Protein AF-A0AAD7AY50-F1 (afdb_monomer)

Foldseek 3Di:
DDDDDDDDDDDDDDDDDDDDDDDDDDDDPPPPPQQWAKEKEAEQQWAFQPFQEDPQHGDDWFKAFLVCPVVLVVLSVVLQRIDIDIFRPDAAGFLVSVLVVNCVSCVVQQKDQDADPPVVPDDPPGQWNVNRQKFWWAWDDDPGMTTTHGDPPDTSHRHGPVVLVVSCVVPPDPDPDPDDDHRYTYMYGRNGGMWGAQDCVLLVADDDPPVRRHHGARCPSVRSCVVRDDPRPVCVRHNVGPDPPPDPDDDDDDDDDDDDDDDDDDDDDDDDDDDDDDDDDDDDDDDDDDDDDDDDDDDDDDDDDDPPDPPDPDPQDPQPQLVPQDQPPLPPRFDALVLLVQLLVVLQVLLVVCCVPPVDAWEWEFAALLLLLVQLLQLQLCCLVPLPDDRDGDPRTPDTDRDSHLLSLSYPRYWYKYHDQDDPPPDGTDIDTDLQSVLSNLLSNLVVLQVPPVFWDQAPVRAIFTDFDPDLDDDPSLLSSLLSNLLSQLSNCSPQVAHSPSHALVLVQCLQNNLSSLLHDLSLCCVQPVPLSVLCVLLVVDDLQHFDDPDCPRSVNCSCCPQLVHHSVVQDHNGDPVSSSVVSSQSSCCRRRVDNDDCRSHSSSVSNSCSNQDDNRPHTSSRSCVVSHRNSSSSSSNHSQAQPDLCLQLVQEAEDEPDDPDDPVQVVVRVVVNVVLVCCLQDFADDPVCEVPLADPVCRVVCRRPSSVSSLSVCCVQRVGSGRGSDPNWHWYFYWYWDQPPPPRDTDIDRDDTDTDD

Mean predicted aligned error: 16.26 Å

Solvent-accessible surface area (backbone atoms only — not comparable to full-atom values): 45270 Å² total; per-residue (Å²): 138,86,87,87,91,89,83,90,85,86,87,82,87,90,88,88,81,89,81,92,82,89,80,94,74,79,95,71,85,70,73,77,76,74,63,55,40,65,33,36,38,36,49,46,38,44,14,50,78,96,32,57,65,44,87,92,61,63,47,74,83,59,65,42,42,68,86,48,47,51,57,51,51,52,54,33,43,79,67,60,30,48,47,79,43,79,33,45,59,77,59,64,47,58,45,55,60,50,50,52,51,50,54,52,55,28,47,77,70,53,28,43,74,34,61,51,91,69,58,89,77,52,83,73,67,86,48,51,37,91,72,42,46,44,43,53,46,36,72,44,79,52,100,62,33,33,37,60,41,74,41,91,81,69,44,61,85,60,35,24,44,68,51,44,54,57,52,24,74,76,52,66,64,74,67,90,54,102,55,85,66,60,49,44,47,45,34,22,30,39,44,17,49,29,21,20,45,54,51,65,89,81,47,89,61,73,91,62,60,78,78,61,33,73,39,63,30,82,58,32,32,58,60,74,42,51,92,76,50,83,86,67,69,63,48,61,60,71,65,63,55,82,74,74,76,80,73,82,74,74,86,72,85,87,77,93,77,93,81,83,90,82,87,86,85,90,86,86,85,89,82,92,80,82,89,78,86,85,82,85,85,82,85,86,80,87,82,84,89,78,84,91,88,81,92,75,83,84,77,82,81,80,72,87,74,82,76,73,72,80,74,77,80,74,82,76,68,82,66,68,56,54,79,73,60,66,73,46,42,90,88,76,62,47,53,50,47,66,53,55,46,50,31,35,50,53,48,34,54,24,20,50,69,52,36,89,81,52,84,74,60,43,40,40,32,9,47,37,54,67,28,34,9,53,41,51,52,54,47,44,36,42,53,69,77,40,60,89,53,84,77,80,78,48,84,50,43,78,46,66,54,76,63,88,44,77,40,55,78,52,32,86,63,52,45,34,33,30,30,49,82,47,76,93,81,81,63,68,44,73,68,47,74,48,67,51,50,35,47,38,17,49,48,47,28,48,46,56,56,54,66,39,67,84,47,18,42,72,42,97,87,70,28,33,36,72,51,70,70,87,61,86,67,78,52,67,69,57,28,42,48,27,22,29,50,17,34,49,49,38,52,34,30,52,72,53,42,30,53,57,60,59,49,39,68,57,58,56,39,34,58,70,48,40,78,75,43,42,57,64,41,67,56,45,38,43,62,78,36,49,67,61,32,61,70,44,39,54,58,76,72,53,55,41,75,53,65,77,74,84,53,70,85,36,65,46,42,42,38,33,47,74,72,70,67,40,66,71,87,78,55,71,65,68,36,51,64,70,58,40,51,52,50,49,27,52,50,41,40,30,72,71,55,69,38,94,64,92,49,84,81,27,59,43,45,48,21,23,30,51,16,34,49,35,66,23,66,90,44,28,50,48,57,40,46,48,71,78,41,58,54,64,43,50,53,47,38,27,60,69,27,60,61,85,51,62,62,81,50,59,78,29,58,45,75,44,75,52,79,53,101,84,61,78,59,54,60,56,49,47,52,52,49,50,53,48,52,52,46,54,37,73,44,68,56,75,68,76,84,36,61,69,70,83,34,49,68,69,52,48,73,75,42,27,75,39,39,49,55,47,46,23,52,50,36,23,78,63,53,70,30,50,50,56,67,32,45,88,71,42,37,45,33,45,29,37,28,64,42,76,49,89,84,77,83,52,74,43,77,43,80,58,65,72,51,69,55,104

Sequence (758 aa):
MDSAQRTLHTGSSPSRGRGRNSFPGAASTSRPFSNDVVVRVAMYPYVVRGSFETPSHPSRRLTVRNDQLLDLLTLLDDHHLILDIRFPRNGVASPTAITAALTTALATNNLLLPPSPHAMASSVAAGQLHKQPFVLLSPTRRTVTFTFNEHPKINDNNFGFAEIEKLNKNLPNPEPSAGKPKPFVIVAPKYGNIRGPIDSQHFASQALPSRVLSLPHICFAERVLAGFFENLDPRCYEGFCPEDPPSVPLPAATSSGLIRRRSPSESSPERRIRQRQSEPSPPQTAVSILPADVSVPQPPSPGPAFRMLPPPPLPIYPVLRLQDVGPLVVGDNLVSTSDVFSWQWTLQRSAESIVEAHPHPFIMHARSIDDGAAGLWCLLQHMIRSPTVPFPLPDGIIMCDYPESIAQLFRSNRTMRVGTRVLHNGNTGALSIGPGPERAVYRKAVELAVTDHHYWAAASTGMYVPVFSIAPVEIPERCIAFTAYGTLLALHCYYLGQAPLPVSIWILVALTSGREGMLIPTNVLAALDPDAFTVLAPWLTLSPNDPIPTDIFHPLVQFLINVVEIQPSNITSPRTAAVHDEWTRTFMIKVLLTWTVEFFGTPEYLALQRGWNRTVGNTSVVEALVRHQPALSMLACLYDRKVRNLADVVDHLEHKVVRAADDETTPCFSALFFLSVERYLHGAGHPLELRGGVVANDEWDSRHGDPLFRAALLLEACTDSSLRPASQNWRIMFHVASTTESSNGVQLIKLTYLDIYG

Organism: NCBI:txid1738132

pLDDT: mean 80.09, std 21.43, range [26.64, 98.44]

Secondary structure (DSSP, 8-state):
-----------------------------------EEEEEEEE-SSPPTTSS-BTTBPPP--EEEGGGHHHHHHHHHHTT-EEEEEEESSSBPPHHHHHHHHHHHHHHTT-BPPPPTTTTSS---TT-GGGSSEEEEEEEEETTEEEEEE-TT--TTT-BHHHHHHHHTTS---S--SSSPPPEEEEEESSS--BB---TTT--S----HHHHTS-BTTHHHHHTTTT-SS--HHHHTT-PPPPP------PPP-------------------PPPPPPPPPPPPPPPP------PPPPPPPP-----PPPPPPP------GGGS----TTTSS--HHHHHHHHHHHHHHHHTTGGG--PPEEEEESSHHHHHHHHHHHHHHHHH-TTSPPPPPTTEEEE---SSGGGGGSSSEEEEES----SSS-PPP-EESHHHHHHHHHHHHHHHHH-TTTEEE-TTS-EEE---SS----HHHHHHHHHHHHHHHHHHHHHSS--TTB-HHHHHHHHHTGGGG---HHHHHHH-HHHHHHHHHHHTS-TTSPPP--TTSHHHHHIIIII---GGGS-SS--HHHHHHHHHHHHHHHHH--SS--TTSHHHHHHHHHHT-EETTEEHHHHHHHHS-HHHHHHHHH--B--SSHHHHTTEEEEEE--TT-SHHHHHHHHHHHHHHHHHHSSS--GGGBTTTB-HHHHHHHTT-HHHHHHHHHHHHHSSSBPPSSTT--EEEEEEEEE-TTTS-EEEEEEEEE---

Structure (mmCIF, N/CA/C/O backbone):
data_AF-A0AAD7AY50-F1
#
_entry.id   AF-A0AAD7AY50-F1
#
loop_
_atom_site.group_PDB
_atom_site.id
_atom_site.type_symbol
_atom_site.label_atom_id
_atom_site.label_alt_id
_atom_site.label_comp_id
_atom_site.label_asym_id
_atom_site.label_entity_id
_atom_site.label_seq_id
_atom_site.pdbx_PDB_ins_code
_atom_site.Cartn_x
_atom_site.Cartn_y
_atom_site.Cartn_z
_atom_site.occupancy
_atom_site.B_iso_or_equiv
_atom_site.auth_seq_id
_atom_site.auth_comp_id
_atom_site.auth_asym_id
_atom_site.auth_atom_id
_atom_site.pdbx_PDB_model_num
ATOM 1 N N . MET A 1 1 ? 13.757 58.388 -18.081 1.00 34.56 1 MET A N 1
ATOM 2 C CA . MET A 1 1 ? 13.344 59.761 -18.419 1.00 34.56 1 MET A CA 1
ATOM 3 C C . MET A 1 1 ? 12.242 59.663 -19.457 1.00 34.56 1 MET A C 1
ATOM 5 O O . MET A 1 1 ? 12.383 58.878 -20.382 1.00 34.56 1 MET A O 1
ATOM 9 N N . ASP A 1 2 ? 11.176 60.415 -19.206 1.00 31.83 2 ASP A N 1
ATOM 10 C CA . ASP A 1 2 ? 10.039 60.776 -20.062 1.00 31.83 2 ASP A CA 1
ATOM 11 C C . ASP A 1 2 ? 8.881 59.791 -20.317 1.00 31.83 2 ASP A C 1
ATOM 13 O O . ASP A 1 2 ? 8.841 58.978 -21.235 1.00 31.83 2 ASP A O 1
ATOM 17 N N . SER A 1 3 ? 7.890 59.993 -19.445 1.00 35.12 3 SER A N 1
ATOM 18 C CA . SER A 1 3 ? 6.441 59.807 -19.528 1.00 35.12 3 SER A CA 1
ATOM 19 C C . SER A 1 3 ? 5.775 60.347 -20.806 1.00 35.12 3 SER A C 1
ATOM 21 O O . SER A 1 3 ? 6.169 61.403 -21.285 1.00 35.12 3 SER A O 1
ATOM 23 N N . ALA A 1 4 ? 4.635 59.760 -21.212 1.00 38.34 4 ALA A N 1
ATOM 24 C CA . ALA A 1 4 ? 3.413 60.521 -21.545 1.00 38.34 4 ALA A CA 1
ATOM 25 C C . ALA A 1 4 ? 2.161 59.632 -21.733 1.00 38.34 4 ALA A C 1
ATOM 27 O O . ALA A 1 4 ? 2.183 58.608 -22.408 1.00 38.34 4 ALA A O 1
ATOM 28 N N . GLN A 1 5 ? 1.065 60.096 -21.124 1.00 44.62 5 GLN A N 1
ATOM 29 C CA . GLN A 1 5 ? -0.324 59.610 -21.133 1.00 44.62 5 GLN A CA 1
ATOM 30 C C . GLN A 1 5 ? -1.103 60.009 -22.407 1.00 44.62 5 GLN A C 1
ATOM 32 O O . GLN A 1 5 ? -0.672 60.931 -23.095 1.00 44.62 5 GLN A O 1
ATOM 37 N N . ARG A 1 6 ? -2.301 59.419 -22.625 1.00 32.56 6 ARG A N 1
ATOM 38 C CA . ARG A 1 6 ? -3.557 60.007 -23.197 1.00 32.56 6 ARG A CA 1
ATOM 39 C C . ARG A 1 6 ? -4.567 58.887 -23.527 1.00 32.56 6 ARG A C 1
ATOM 41 O O . ARG A 1 6 ? -4.131 57.822 -23.933 1.00 32.56 6 ARG A O 1
ATOM 48 N N . THR A 1 7 ? -5.897 59.004 -23.508 1.00 32.22 7 THR A N 1
ATOM 49 C CA . THR A 1 7 ? -6.928 59.780 -22.787 1.00 32.22 7 THR A CA 1
ATOM 50 C C . THR A 1 7 ? -8.268 59.091 -23.106 1.00 32.22 7 THR A C 1
ATOM 52 O O . THR A 1 7 ? -8.419 58.475 -24.158 1.00 32.22 7 THR A O 1
ATOM 55 N N . LEU A 1 8 ? -9.238 59.214 -22.199 1.00 32.28 8 LEU A N 1
ATOM 56 C CA . LEU A 1 8 ? -10.629 58.759 -22.321 1.00 32.28 8 LEU A CA 1
ATOM 57 C C . LEU A 1 8 ? -11.465 59.685 -23.225 1.00 32.28 8 LEU A C 1
ATOM 59 O O . LEU A 1 8 ? -11.244 60.895 -23.221 1.00 32.28 8 LEU A O 1
ATOM 63 N N . HIS A 1 9 ? -12.501 59.139 -23.874 1.00 33.12 9 HIS A N 1
ATOM 64 C CA . HIS A 1 9 ? -13.655 59.906 -24.354 1.00 33.12 9 HIS A CA 1
ATOM 65 C C . HIS A 1 9 ? -14.972 59.264 -23.899 1.00 33.12 9 HIS A C 1
ATOM 67 O O . HIS A 1 9 ? -15.230 58.083 -24.117 1.00 33.12 9 HIS A O 1
ATOM 73 N N . THR A 1 10 ? -15.788 60.090 -23.252 1.00 36.78 10 THR A N 1
ATOM 74 C CA . THR A 1 10 ? -17.182 59.894 -22.854 1.00 36.78 10 THR A CA 1
ATOM 75 C C . THR A 1 10 ? -18.128 60.362 -23.966 1.00 36.78 10 THR A C 1
ATOM 77 O O . THR A 1 10 ? -17.792 61.265 -24.731 1.00 36.78 10 THR A O 1
ATOM 80 N N . GLY A 1 11 ? -19.335 59.791 -24.035 1.00 27.73 11 GLY A N 1
ATOM 81 C CA . GLY A 1 11 ? -20.397 60.246 -24.938 1.00 27.73 11 GLY A CA 1
ATOM 82 C C . GLY A 1 11 ? -21.767 59.713 -24.518 1.00 27.73 11 GLY A C 1
ATOM 83 O O . GLY A 1 11 ? -21.976 58.510 -24.429 1.00 27.73 11 GLY A O 1
ATOM 84 N N . SER A 1 12 ? -22.662 60.640 -24.202 1.00 30.30 12 SER A N 1
ATOM 85 C CA . SER A 1 12 ? -23.930 60.525 -23.478 1.00 30.30 12 SER A CA 1
ATOM 86 C C . SER A 1 12 ? -25.178 60.283 -24.350 1.00 30.30 12 SER A C 1
ATOM 88 O O . SER A 1 12 ? -25.176 60.543 -25.548 1.00 30.30 12 SER A O 1
ATOM 90 N N . SER A 1 13 ? -26.250 59.847 -23.671 1.00 34.22 13 SER A N 1
ATOM 91 C CA . SER A 1 13 ? -27.659 59.603 -24.054 1.00 34.22 13 SER A CA 1
ATOM 92 C C . SER A 1 13 ? -28.345 60.643 -24.968 1.00 34.22 13 SER A C 1
ATOM 94 O O . SER A 1 13 ? -27.873 61.772 -25.085 1.00 34.22 13 SER A O 1
ATOM 96 N N . PRO A 1 14 ? -29.549 60.334 -25.507 1.00 45.56 14 PRO A N 1
ATOM 97 C CA . PRO A 1 14 ? -30.747 60.832 -24.814 1.00 45.56 14 PRO A CA 1
ATOM 98 C C . PRO A 1 14 ? -32.005 59.938 -24.858 1.00 45.56 14 PRO A C 1
ATOM 100 O O . PRO A 1 14 ? -32.176 59.032 -25.668 1.00 45.56 14 PRO A O 1
ATOM 103 N N . SER A 1 15 ? -32.901 60.280 -23.935 1.00 37.25 15 SER A N 1
ATOM 104 C CA . SER A 1 15 ? -34.216 59.733 -23.614 1.00 37.25 15 SER A CA 1
ATOM 105 C C . SER A 1 15 ? -35.369 60.365 -24.415 1.00 37.25 15 SER A C 1
ATOM 107 O O . SER A 1 15 ? -35.369 61.564 -24.677 1.00 37.25 15 SER A O 1
ATOM 109 N N . ARG A 1 16 ? -36.411 59.571 -24.702 1.00 33.47 16 ARG A N 1
ATOM 110 C CA . ARG A 1 16 ? -37.834 59.934 -24.939 1.00 33.47 16 ARG A CA 1
ATOM 111 C C . ARG A 1 16 ? -38.641 58.660 -24.620 1.00 33.47 16 ARG A C 1
ATOM 113 O O . ARG A 1 16 ? -38.192 57.585 -24.978 1.00 33.47 16 ARG A O 1
ATOM 120 N N . GLY A 1 17 ? -39.783 58.607 -23.940 1.00 32.81 17 GLY A N 1
ATOM 121 C CA . GLY A 1 17 ? -40.774 59.601 -23.549 1.00 32.81 17 GLY A CA 1
ATOM 122 C C . GLY A 1 17 ? -42.173 58.997 -23.774 1.00 32.81 17 GLY A C 1
ATOM 123 O O . GLY A 1 17 ? -42.611 58.953 -24.910 1.00 32.81 17 GLY A O 1
ATOM 124 N N . ARG A 1 18 ? -42.810 58.524 -22.686 1.00 39.12 18 ARG A N 1
ATOM 125 C CA . ARG A 1 18 ? -44.254 58.292 -22.396 1.00 39.12 18 ARG A CA 1
ATOM 126 C C . ARG A 1 18 ? -45.239 57.791 -23.478 1.00 39.12 18 ARG A C 1
ATOM 128 O O . ARG A 1 18 ? -45.435 58.422 -24.503 1.00 39.12 18 ARG A O 1
ATOM 135 N N . GLY A 1 19 ? -46.086 56.836 -23.065 1.00 30.75 19 GLY A N 1
ATOM 136 C CA . GLY A 1 19 ? -47.450 56.681 -23.595 1.00 30.75 19 GLY A CA 1
ATOM 137 C C . GLY A 1 19 ? -48.196 55.457 -23.054 1.00 30.75 19 GLY A C 1
ATOM 138 O O . GLY A 1 19 ? -48.015 54.358 -23.558 1.00 30.75 19 GLY A O 1
ATOM 139 N N . ARG A 1 20 ? -49.035 55.646 -22.025 1.00 42.69 20 ARG A N 1
ATOM 140 C CA . ARG A 1 20 ? -50.054 54.678 -21.574 1.00 42.69 20 ARG A CA 1
ATOM 141 C C . ARG A 1 20 ? -51.144 54.553 -22.643 1.00 42.69 20 ARG A C 1
ATOM 143 O O . ARG A 1 20 ? -51.601 55.585 -23.115 1.00 42.69 20 ARG A O 1
ATOM 150 N N . ASN A 1 21 ? -51.620 53.335 -22.906 1.00 32.81 21 ASN A N 1
ATOM 151 C CA . ASN A 1 21 ? -53.042 53.049 -23.119 1.00 32.81 21 ASN A CA 1
ATOM 152 C C . ASN A 1 21 ? -53.321 51.557 -22.904 1.00 32.81 21 ASN A C 1
ATOM 154 O O . ASN A 1 21 ? -52.660 50.690 -23.469 1.00 32.81 21 ASN A O 1
ATOM 158 N N . SER A 1 22 ? -54.295 51.294 -22.042 1.00 38.62 22 SER A N 1
ATOM 159 C CA . SER A 1 22 ? -54.822 49.988 -21.664 1.00 38.62 22 SER A CA 1
ATOM 160 C C . SER A 1 22 ? -56.040 49.658 -22.527 1.00 38.62 22 SER A C 1
ATOM 162 O O . SER A 1 22 ? -56.946 50.479 -22.634 1.00 38.62 22 SER A O 1
ATOM 164 N N . PHE A 1 23 ? -56.104 48.433 -23.047 1.00 34.56 23 PHE A N 1
ATOM 165 C CA . PHE A 1 23 ? -57.342 47.770 -23.467 1.00 34.56 23 PHE A CA 1
ATOM 166 C C . PHE A 1 23 ? -57.295 46.304 -23.002 1.00 34.56 23 PHE A C 1
ATOM 168 O O . PHE A 1 23 ? -56.260 45.659 -23.186 1.00 34.56 23 PHE A O 1
ATOM 175 N N . PRO A 1 24 ? -58.366 45.757 -22.397 1.00 49.47 24 PRO A N 1
ATOM 176 C CA . PRO A 1 24 ? -58.447 44.348 -22.042 1.00 49.47 24 PRO A CA 1
ATOM 177 C C . PRO A 1 24 ? -59.045 43.570 -23.222 1.00 49.47 24 PRO A C 1
ATOM 179 O O . PRO A 1 24 ? -60.215 43.736 -23.557 1.00 49.47 24 PRO A O 1
ATOM 182 N N . GLY A 1 25 ? -58.235 42.738 -23.876 1.00 34.44 25 GLY A N 1
ATOM 183 C CA . GLY A 1 25 ? -58.655 41.925 -25.016 1.00 34.44 25 GLY A CA 1
ATOM 184 C C . GLY A 1 25 ? -58.282 40.460 -24.825 1.00 34.44 25 GLY A C 1
ATOM 185 O O . GLY A 1 25 ? -57.106 40.128 -24.857 1.00 34.44 25 GLY A O 1
ATOM 186 N N . ALA A 1 26 ? -59.311 39.636 -24.614 1.00 33.28 26 ALA A N 1
ATOM 187 C CA . ALA A 1 26 ? -59.427 38.198 -24.873 1.00 33.28 26 ALA A CA 1
ATOM 188 C C . ALA A 1 26 ? -58.192 37.293 -24.656 1.00 33.28 26 ALA A C 1
ATOM 190 O O . ALA A 1 26 ? -57.231 37.295 -25.423 1.00 33.28 26 ALA A O 1
ATOM 191 N N . ALA A 1 27 ? -58.305 36.397 -23.670 1.00 40.50 27 ALA A N 1
ATOM 192 C CA . ALA A 1 27 ? -57.429 35.244 -23.492 1.00 40.50 27 ALA A CA 1
ATOM 193 C C . ALA A 1 27 ? -57.516 34.298 -24.706 1.00 40.50 27 ALA A C 1
ATOM 195 O O . ALA A 1 27 ? -58.373 33.420 -24.778 1.00 40.50 27 ALA A O 1
ATOM 196 N N . SER A 1 28 ? -56.609 34.490 -25.661 1.00 35.97 28 SER A N 1
ATOM 197 C CA . SER A 1 28 ? -56.254 33.483 -26.655 1.00 35.97 28 SER A CA 1
ATOM 198 C C . SER A 1 28 ? -55.262 32.522 -26.008 1.00 35.97 28 SER A C 1
ATOM 200 O O . SER A 1 28 ? -54.151 32.908 -25.645 1.00 35.97 28 SER A O 1
ATOM 202 N N . THR A 1 29 ? -55.657 31.262 -25.848 1.00 41.06 29 THR A N 1
ATOM 203 C CA . THR A 1 29 ? -54.767 30.144 -25.524 1.00 41.06 29 THR A CA 1
ATOM 204 C C . THR A 1 29 ? -53.874 29.837 -26.729 1.00 41.06 29 THR A C 1
ATOM 206 O O . THR A 1 29 ? -53.945 28.768 -27.335 1.00 41.06 29 THR A O 1
ATOM 209 N N . SER A 1 30 ? -52.995 30.772 -27.098 1.00 37.75 30 SER A N 1
ATOM 210 C CA . SER A 1 30 ? -51.874 30.456 -27.972 1.00 37.75 30 SER A CA 1
ATOM 211 C C . SER A 1 30 ? -50.978 29.492 -27.201 1.00 37.75 30 SER A C 1
ATOM 213 O O . SER A 1 30 ? -50.274 29.904 -26.275 1.00 37.75 30 SER A O 1
ATOM 215 N N . ARG A 1 31 ? -51.027 28.199 -27.547 1.00 40.88 31 ARG A N 1
ATOM 216 C CA . ARG A 1 31 ? -49.980 27.249 -27.156 1.00 40.88 31 ARG A CA 1
ATOM 217 C C . ARG A 1 31 ? -48.645 27.938 -27.452 1.00 40.88 31 ARG A C 1
ATOM 219 O O . ARG A 1 31 ? -48.461 28.344 -28.602 1.00 40.88 31 ARG A O 1
ATOM 226 N N . PRO A 1 32 ? -47.749 28.135 -26.470 1.00 49.00 32 PRO A N 1
ATOM 227 C CA . PRO A 1 32 ? -46.428 28.646 -26.779 1.00 49.00 32 PRO A CA 1
ATOM 228 C C . PRO A 1 32 ? -45.819 27.649 -27.761 1.00 49.00 32 PRO A C 1
ATOM 230 O O . PRO A 1 32 ? -45.600 26.492 -27.408 1.00 49.00 32 PRO A O 1
ATOM 233 N N . PHE A 1 33 ? -45.636 28.057 -29.020 1.00 43.59 33 PHE A N 1
ATOM 234 C CA . PHE A 1 33 ? -44.782 27.321 -29.939 1.00 43.59 33 PHE A CA 1
ATOM 235 C C . PHE A 1 33 ? -43.427 27.274 -29.241 1.00 43.59 33 PHE A C 1
ATOM 237 O O . PHE A 1 33 ? -42.761 28.308 -29.140 1.00 43.59 33 PHE A O 1
ATOM 244 N N . SER A 1 34 ? -43.068 26.130 -28.645 1.00 62.97 34 SER A N 1
ATOM 245 C CA . SER A 1 34 ? -41.746 26.015 -28.052 1.00 62.97 34 SER A CA 1
ATOM 246 C C . SER A 1 34 ? -40.780 26.136 -29.219 1.00 62.97 34 SER A C 1
ATOM 248 O O . SER A 1 34 ? -40.802 25.352 -30.170 1.00 62.97 34 SER A O 1
ATOM 250 N N . ASN A 1 35 ? -40.003 27.217 -29.212 1.00 87.12 35 ASN A N 1
ATOM 251 C CA . ASN A 1 35 ? -38.913 27.420 -30.153 1.00 87.12 35 ASN A CA 1
ATOM 252 C C . ASN A 1 35 ? -37.774 26.485 -29.740 1.00 87.12 35 ASN A C 1
ATOM 254 O O . ASN A 1 35 ? -36.681 26.946 -29.428 1.00 87.12 35 ASN A O 1
ATOM 258 N N . ASP A 1 36 ? -38.044 25.188 -29.661 1.00 93.00 36 ASP A N 1
ATOM 259 C CA . ASP A 1 36 ? -37.037 24.197 -29.340 1.00 93.00 36 ASP A CA 1
ATOM 260 C C . ASP A 1 36 ? -36.351 23.776 -30.633 1.00 93.00 36 ASP A C 1
ATOM 262 O O . ASP A 1 36 ? -36.988 23.551 -31.665 1.00 93.00 36 ASP A O 1
ATOM 266 N N . VAL A 1 37 ? -35.030 23.679 -30.581 1.00 94.06 37 VAL A N 1
ATOM 267 C CA . VAL A 1 37 ? -34.220 23.146 -31.667 1.00 94.06 37 VAL A CA 1
ATOM 268 C C . VAL A 1 37 ? -33.808 21.735 -31.29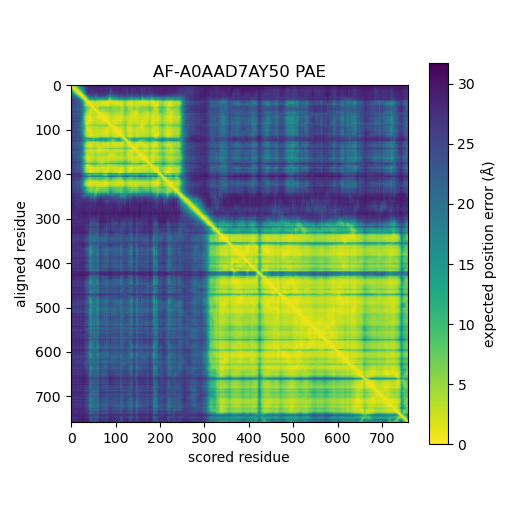8 1.00 94.06 37 VAL A C 1
ATOM 270 O O . VAL A 1 37 ? -33.376 21.474 -30.177 1.00 94.06 37 VAL A O 1
ATOM 273 N N . VAL A 1 38 ? -33.936 20.817 -32.249 1.00 94.06 38 VAL A N 1
ATOM 274 C CA . VAL A 1 38 ? -33.417 19.461 -32.093 1.00 94.06 38 VAL A CA 1
ATOM 275 C C . VAL A 1 38 ? -31.910 19.495 -32.330 1.00 94.06 38 VAL A C 1
ATOM 277 O O . VAL A 1 38 ? -31.458 19.862 -33.416 1.00 94.06 38 VAL A O 1
ATOM 280 N N . VAL A 1 39 ? -31.147 19.134 -31.305 1.00 94.88 39 VAL A N 1
ATOM 281 C CA . VAL A 1 39 ? -29.699 18.930 -31.359 1.00 94.88 39 VAL A CA 1
ATOM 282 C C . VAL A 1 39 ? -29.446 17.432 -31.326 1.00 94.88 39 VAL A C 1
ATOM 284 O O . VAL A 1 39 ? -29.968 16.730 -30.460 1.00 94.88 39 VAL A O 1
ATOM 287 N N . ARG A 1 40 ? -28.618 16.954 -32.249 1.00 95.19 40 ARG A N 1
ATOM 288 C CA . ARG A 1 40 ? -28.162 15.570 -32.255 1.00 95.19 40 ARG A CA 1
ATOM 289 C C . ARG A 1 40 ? -26.974 15.409 -31.315 1.00 95.19 40 ARG A C 1
ATOM 291 O O . ARG A 1 40 ? -26.027 16.191 -31.360 1.00 95.19 40 ARG A O 1
ATOM 298 N N . VAL A 1 41 ? -27.025 14.403 -30.462 1.00 96.06 41 VAL A N 1
ATOM 299 C CA . VAL A 1 41 ? -26.015 14.114 -29.449 1.00 96.06 41 VAL A CA 1
ATOM 300 C C . VAL A 1 41 ? -25.437 12.737 -29.752 1.00 96.06 41 VAL A C 1
ATOM 302 O O . VAL A 1 41 ? -26.168 11.755 -29.678 1.00 96.06 41 VAL A O 1
ATOM 305 N N . ALA A 1 42 ? -24.150 12.662 -30.098 1.00 96.88 42 ALA A N 1
ATOM 306 C CA . ALA A 1 42 ? -23.425 11.393 -30.135 1.00 96.88 42 ALA A CA 1
ATOM 307 C C . ALA A 1 42 ? -22.725 11.145 -28.807 1.00 96.88 42 ALA A C 1
ATOM 309 O O . ALA A 1 42 ? -22.012 12.002 -28.279 1.00 96.88 42 ALA A O 1
ATOM 310 N N . MET A 1 43 ? -22.894 9.938 -28.304 1.00 97.12 43 MET A N 1
ATOM 311 C CA . MET A 1 43 ? -22.311 9.475 -27.067 1.00 97.12 43 MET A CA 1
ATOM 312 C C . MET A 1 43 ? -21.058 8.651 -27.367 1.00 97.12 43 MET A C 1
ATOM 314 O O . MET A 1 43 ? -21.127 7.526 -27.850 1.00 97.12 43 MET A O 1
ATOM 318 N N . TYR A 1 44 ? -19.892 9.212 -27.067 1.00 96.81 44 TYR A N 1
ATOM 319 C CA . TYR A 1 44 ? -18.632 8.482 -27.070 1.00 96.81 44 TYR A CA 1
ATOM 320 C C . TYR A 1 44 ? -18.631 7.480 -25.904 1.00 96.81 44 TYR A C 1
ATOM 322 O O . TYR A 1 44 ? -18.839 7.902 -24.767 1.00 96.81 44 TYR A O 1
ATOM 330 N N . PRO A 1 45 ? -18.418 6.172 -26.134 1.00 96.56 45 PRO A N 1
ATOM 331 C CA . PRO A 1 45 ? -18.666 5.164 -25.106 1.00 96.56 45 PRO A CA 1
ATOM 332 C C . PRO A 1 45 ? -17.576 5.065 -24.025 1.00 96.56 45 PRO A C 1
ATOM 334 O O . PRO A 1 45 ? -17.826 4.447 -22.991 1.00 96.56 45 PRO A O 1
ATOM 337 N N . TYR A 1 46 ? -16.402 5.682 -24.204 1.00 95.38 46 TYR A N 1
ATOM 338 C CA . TYR A 1 46 ? -15.360 5.714 -23.168 1.00 95.38 46 TYR A CA 1
ATOM 339 C C . TYR A 1 46 ? -15.430 6.952 -22.285 1.00 95.38 46 TYR A C 1
ATOM 341 O O . TYR A 1 46 ? -15.730 8.051 -22.752 1.00 95.38 46 TYR A O 1
ATOM 349 N N . VAL A 1 47 ? -15.015 6.795 -21.026 1.00 94.62 47 VAL A N 1
ATOM 350 C CA . VAL A 1 47 ? -14.778 7.935 -20.137 1.00 94.62 47 VAL A CA 1
ATOM 351 C C . VAL A 1 47 ? -13.621 8.796 -20.646 1.00 94.62 47 VAL A C 1
ATOM 353 O O . VAL A 1 47 ? -12.685 8.302 -21.273 1.00 94.62 47 VAL A O 1
ATOM 356 N N . VAL A 1 48 ? -13.673 10.108 -20.419 1.00 89.19 48 VAL A N 1
ATOM 357 C CA . VAL A 1 48 ? -12.576 11.000 -20.824 1.00 89.19 48 VAL A CA 1
ATOM 358 C C . VAL A 1 48 ? -11.309 10.677 -20.043 1.00 89.19 48 VAL A C 1
ATOM 360 O O . VAL A 1 48 ? -11.348 10.491 -18.827 1.00 89.19 48 VAL A O 1
ATOM 363 N N . ARG A 1 49 ? -10.173 10.656 -20.751 1.00 87.19 49 ARG A N 1
ATOM 364 C CA . ARG A 1 49 ? -8.885 10.298 -20.162 1.00 87.19 49 ARG A CA 1
ATOM 365 C C . ARG A 1 49 ? -8.575 11.146 -18.923 1.00 87.19 49 ARG A C 1
ATOM 367 O O . ARG A 1 49 ? -8.695 12.370 -18.959 1.00 87.19 49 ARG A O 1
ATOM 374 N N . GLY A 1 50 ? -8.156 10.496 -17.844 1.00 82.44 50 GLY A N 1
ATOM 375 C CA . GLY A 1 50 ? -7.873 11.117 -16.549 1.00 82.44 50 GLY A CA 1
ATOM 376 C C . GLY A 1 50 ? -9.068 11.194 -15.591 1.00 82.44 50 GLY A C 1
ATOM 377 O O . GLY A 1 50 ? -8.864 11.579 -14.435 1.00 82.44 50 GLY A O 1
ATOM 378 N N . SER A 1 51 ? -10.269 10.789 -16.024 1.00 79.44 51 SER A N 1
ATOM 379 C CA . SER A 1 51 ? -11.488 10.713 -15.205 1.00 79.44 51 SER A CA 1
ATOM 380 C C . SER A 1 51 ? -11.910 9.259 -14.997 1.00 79.44 51 SER A C 1
ATOM 382 O O . SER A 1 51 ? -12.118 8.566 -15.979 1.00 79.44 51 SER A O 1
ATOM 384 N N . PHE A 1 52 ? -12.053 8.811 -13.742 1.00 85.06 52 PHE A N 1
ATOM 385 C CA . PHE A 1 52 ? -12.704 7.546 -13.330 1.00 85.06 52 PHE A CA 1
ATOM 386 C C . PHE A 1 52 ? -12.520 6.339 -14.281 1.00 85.06 52 PHE A C 1
ATOM 388 O O . PHE A 1 52 ? -13.474 5.622 -14.581 1.00 85.06 52 PHE A O 1
ATOM 395 N N . GLU A 1 53 ? -11.298 6.130 -14.780 1.00 86.44 53 GLU A N 1
ATOM 396 C CA . GLU A 1 53 ? -10.986 5.037 -15.702 1.00 86.44 53 GLU A CA 1
ATOM 397 C C . GLU A 1 53 ? -11.005 3.694 -14.969 1.00 86.44 53 GLU A C 1
ATOM 399 O O . GLU A 1 53 ? -10.507 3.572 -13.849 1.00 86.44 53 GLU A O 1
ATOM 404 N N . THR A 1 54 ? -11.551 2.669 -15.618 1.00 77.69 54 THR A N 1
ATOM 405 C CA . THR A 1 54 ? -11.479 1.292 -15.125 1.00 77.69 54 THR A CA 1
ATOM 406 C C . THR A 1 54 ? -10.162 0.653 -15.571 1.00 77.69 54 THR A C 1
ATOM 408 O O . THR A 1 54 ? -9.917 0.622 -16.779 1.00 77.69 54 THR A O 1
ATOM 411 N N . PRO A 1 55 ? -9.343 0.083 -14.664 1.00 76.69 55 PRO A N 1
ATOM 412 C CA . PRO A 1 55 ? -8.044 -0.499 -15.019 1.00 76.69 55 PRO A CA 1
ATOM 413 C C . PRO A 1 55 ? -8.111 -1.594 -16.091 1.00 76.69 55 PRO A C 1
ATOM 415 O O . PRO A 1 55 ? -7.191 -1.727 -16.889 1.00 76.69 55 PRO A O 1
ATOM 418 N N . SER A 1 56 ? -9.208 -2.358 -16.136 1.00 76.06 56 SER A N 1
ATOM 419 C CA . SER A 1 56 ? -9.396 -3.440 -17.110 1.00 76.06 56 SER A CA 1
ATOM 420 C C . SER A 1 56 ? -9.658 -2.952 -18.538 1.00 76.06 56 SER A C 1
ATOM 422 O O . SER A 1 56 ? -9.420 -3.699 -19.478 1.00 76.06 56 SER A O 1
ATOM 424 N N . HIS A 1 57 ? -10.149 -1.720 -18.704 1.00 83.94 57 HIS A N 1
ATOM 425 C CA . HIS A 1 57 ? -10.511 -1.126 -19.995 1.00 83.94 57 HIS A CA 1
ATOM 426 C C . HIS A 1 57 ? -10.158 0.367 -19.973 1.00 83.94 57 HIS A C 1
ATOM 428 O O . HIS A 1 57 ? -11.052 1.212 -19.808 1.00 83.94 57 HIS A O 1
ATOM 434 N N . PRO A 1 58 ? -8.857 0.705 -20.053 1.00 85.69 58 PRO A N 1
ATOM 435 C CA . PRO A 1 58 ? -8.407 2.083 -19.961 1.00 85.69 58 PRO A CA 1
ATOM 436 C C . PRO A 1 58 ? -8.966 2.907 -21.118 1.00 85.69 58 PRO A C 1
ATOM 438 O O . PRO A 1 58 ? -9.076 2.444 -22.256 1.00 85.69 58 PRO A O 1
ATOM 441 N N . SER A 1 59 ? -9.300 4.160 -20.832 1.00 87.75 59 SER A N 1
ATOM 442 C CA . SER A 1 59 ? -9.859 5.047 -21.842 1.00 87.75 59 SER A CA 1
ATOM 443 C C . SER A 1 59 ? -8.864 5.365 -22.941 1.00 87.75 59 SER A C 1
ATOM 445 O O . SER A 1 59 ? -7.761 5.866 -22.704 1.00 87.75 59 SER A O 1
ATOM 447 N N . ARG A 1 60 ? -9.291 5.151 -24.183 1.00 87.06 60 ARG A N 1
ATOM 448 C CA . ARG A 1 60 ? -8.495 5.491 -25.360 1.00 87.06 60 ARG A CA 1
ATOM 449 C C . ARG A 1 60 ? -8.785 6.915 -25.813 1.00 87.06 60 ARG A C 1
ATOM 451 O O . ARG A 1 60 ? -9.901 7.430 -25.702 1.00 87.06 60 ARG A O 1
ATOM 458 N N . ARG A 1 61 ? -7.753 7.580 -26.333 1.00 88.12 61 ARG A N 1
ATOM 459 C CA . ARG A 1 61 ? -7.896 8.916 -26.916 1.00 88.12 61 ARG A CA 1
ATOM 460 C C . ARG A 1 61 ? -8.483 8.790 -28.318 1.00 88.12 61 ARG A C 1
ATOM 462 O O . ARG A 1 61 ? -7.791 8.335 -29.226 1.00 88.12 61 ARG A O 1
ATOM 469 N N . LEU A 1 62 ? -9.711 9.265 -28.505 1.00 89.00 62 LEU A N 1
ATOM 470 C CA . LEU A 1 62 ? -10.352 9.287 -29.816 1.00 89.00 62 LEU A CA 1
ATOM 471 C C . LEU A 1 62 ? -9.648 10.285 -30.748 1.00 89.00 62 LEU A C 1
ATOM 473 O O . LEU A 1 62 ? -9.677 11.501 -30.522 1.00 89.00 62 LEU A O 1
ATOM 477 N N . THR A 1 63 ? -9.022 9.748 -31.794 1.00 92.06 63 THR A N 1
ATOM 478 C CA . THR A 1 63 ? -8.434 10.512 -32.897 1.00 92.06 63 THR A CA 1
ATOM 479 C C . THR A 1 63 ? -9.044 10.005 -34.192 1.00 92.06 63 THR A C 1
ATOM 481 O O . THR A 1 63 ? -8.860 8.844 -34.532 1.00 92.06 63 THR A O 1
ATOM 484 N N . VAL A 1 64 ? -9.788 10.854 -34.898 1.00 93.81 64 VAL A N 1
ATOM 485 C CA . VAL A 1 64 ? -10.561 10.450 -36.084 1.00 93.81 64 VAL A CA 1
ATOM 486 C C . VAL A 1 64 ? -10.189 11.352 -37.240 1.00 93.81 64 VAL A C 1
ATOM 488 O O . VAL A 1 64 ? -10.133 12.574 -37.081 1.00 93.81 64 VAL A O 1
ATOM 491 N N . ARG A 1 65 ? -9.902 10.782 -38.407 1.00 93.44 65 ARG A N 1
ATOM 492 C CA . ARG A 1 65 ? -9.686 11.589 -39.607 1.00 93.44 65 ARG A CA 1
ATOM 493 C C . ARG A 1 65 ? -11.004 12.195 -40.086 1.00 93.44 65 ARG A C 1
ATOM 495 O O . ARG A 1 65 ? -12.072 11.643 -39.859 1.00 93.44 65 ARG A O 1
ATOM 502 N N . ASN A 1 66 ? -10.943 13.332 -40.772 1.00 91.00 66 ASN A N 1
ATOM 503 C CA . ASN A 1 66 ? -12.145 14.013 -41.258 1.00 91.00 66 ASN A CA 1
ATOM 504 C C . ASN A 1 66 ? -13.007 13.136 -42.186 1.00 91.00 66 ASN A C 1
ATOM 506 O O . ASN A 1 66 ? -14.226 13.247 -42.155 1.00 91.00 66 ASN A O 1
ATOM 510 N N . ASP A 1 67 ? -12.383 12.269 -42.984 1.00 92.31 67 ASP A N 1
ATOM 511 C CA . ASP A 1 67 ? -13.061 11.307 -43.860 1.00 92.31 67 ASP A CA 1
ATOM 512 C C . ASP A 1 67 ? -13.692 10.125 -43.107 1.00 92.31 67 ASP A C 1
ATOM 514 O O . ASP A 1 67 ? -14.663 9.566 -43.593 1.00 92.31 67 ASP A O 1
ATOM 518 N N . GLN A 1 68 ? -13.216 9.806 -41.901 1.00 94.06 68 GLN A N 1
ATOM 519 C CA . GLN A 1 68 ? -13.744 8.728 -41.051 1.00 94.06 68 GLN A CA 1
ATOM 520 C C . GLN A 1 68 ? -14.834 9.196 -40.076 1.00 94.06 68 GLN A C 1
ATOM 522 O O . GLN A 1 68 ? -15.391 8.396 -39.325 1.00 94.06 68 GLN A O 1
ATOM 527 N N . LEU A 1 69 ? -15.120 10.502 -40.018 1.00 92.94 69 LEU A N 1
ATOM 528 C CA . LEU A 1 69 ? -16.086 11.039 -39.061 1.00 92.94 69 LEU A CA 1
ATOM 529 C C . LEU A 1 69 ? -17.496 10.500 -39.328 1.00 92.94 69 LEU A C 1
ATOM 531 O O . LEU A 1 69 ? -18.202 10.183 -38.379 1.00 92.94 69 LEU A O 1
ATOM 535 N N . LEU A 1 70 ? -17.894 10.376 -40.597 1.00 93.62 70 LEU A N 1
ATOM 536 C CA . LEU A 1 70 ? -19.198 9.817 -40.957 1.00 93.62 70 LEU A CA 1
ATOM 537 C C . LEU A 1 70 ? -19.305 8.339 -40.559 1.00 93.62 70 LEU A C 1
ATOM 539 O O . LEU A 1 70 ? -20.330 7.937 -40.014 1.00 93.62 70 LEU A O 1
ATOM 543 N N . ASP A 1 71 ? -18.236 7.566 -40.760 1.00 94.62 71 ASP A N 1
ATOM 544 C CA . ASP A 1 71 ? -18.177 6.155 -40.365 1.00 94.62 71 ASP A CA 1
ATOM 545 C C . ASP A 1 71 ? -18.313 6.007 -38.847 1.00 94.62 71 ASP A C 1
ATOM 547 O O . ASP A 1 71 ? -19.062 5.159 -38.371 1.00 94.62 71 ASP A O 1
ATOM 551 N N . LEU A 1 72 ? -17.654 6.884 -38.077 1.00 94.94 72 LEU A N 1
ATOM 552 C CA . LEU A 1 72 ? -17.789 6.903 -36.621 1.00 94.94 72 LEU A CA 1
ATOM 553 C C . LEU A 1 72 ? -19.233 7.198 -36.206 1.00 94.94 72 LEU A C 1
ATOM 555 O O . LEU A 1 72 ? -19.750 6.545 -35.308 1.00 94.94 72 LEU A O 1
ATOM 559 N N . LEU A 1 73 ? -19.881 8.194 -36.816 1.00 94.62 73 LEU A N 1
ATOM 560 C CA . LEU A 1 73 ? -21.261 8.534 -36.461 1.00 94.62 73 LEU A CA 1
ATOM 561 C C . LEU A 1 73 ? -22.233 7.420 -36.836 1.00 94.62 73 LEU A C 1
ATOM 563 O O . LEU A 1 73 ? -23.094 7.097 -36.031 1.00 94.62 73 LEU A O 1
ATOM 567 N N . THR A 1 74 ? -22.054 6.805 -38.003 1.00 94.75 74 THR A N 1
ATOM 568 C CA . THR A 1 74 ? -22.863 5.659 -38.439 1.00 94.75 74 THR A CA 1
ATOM 569 C C . THR A 1 74 ? -22.722 4.505 -37.449 1.00 94.75 74 THR A C 1
ATOM 571 O O . THR A 1 74 ? -23.716 4.008 -36.940 1.00 94.75 74 THR A O 1
ATOM 574 N N . LEU A 1 75 ? -21.487 4.176 -37.063 1.00 94.69 75 LEU A N 1
ATOM 575 C CA . LEU A 1 75 ? -21.195 3.152 -36.061 1.00 94.69 75 LEU A CA 1
ATOM 576 C C . LEU A 1 75 ? -21.834 3.457 -34.697 1.00 94.69 75 LEU A C 1
ATOM 578 O O . LEU A 1 75 ? -22.374 2.568 -34.046 1.00 94.69 75 LEU A O 1
ATOM 582 N N . LEU A 1 76 ? -21.783 4.710 -34.236 1.00 95.62 76 LEU A N 1
ATOM 583 C CA . LEU A 1 76 ? -22.447 5.096 -32.989 1.00 95.62 76 LEU A CA 1
ATOM 584 C C . LEU A 1 76 ? -23.979 5.019 -33.112 1.00 95.62 76 LEU A C 1
ATOM 586 O O . LEU A 1 76 ? -24.634 4.648 -32.140 1.00 95.62 76 LEU A O 1
ATOM 590 N N . ASP A 1 77 ? -24.555 5.345 -34.270 1.00 95.19 77 ASP A N 1
ATOM 591 C CA . ASP A 1 77 ? -26.000 5.240 -34.521 1.00 95.19 77 ASP A CA 1
ATOM 592 C C . ASP A 1 77 ? -26.470 3.779 -34.520 1.00 95.19 77 ASP A C 1
ATOM 594 O O . ASP A 1 77 ? -27.439 3.445 -33.833 1.00 95.19 77 ASP A O 1
ATOM 598 N N . ASP A 1 78 ? -25.711 2.895 -35.179 1.00 93.94 78 ASP A N 1
ATOM 599 C CA . ASP A 1 78 ? -25.946 1.445 -35.218 1.00 93.94 78 ASP A CA 1
ATOM 600 C C . ASP A 1 78 ? -25.971 0.830 -33.808 1.00 93.94 78 ASP A C 1
ATOM 602 O O . ASP A 1 78 ? -26.694 -0.129 -33.549 1.00 93.94 78 ASP A O 1
ATOM 606 N N . HIS A 1 79 ? -25.229 1.422 -32.867 1.00 94.56 79 HIS A N 1
ATOM 607 C CA . HIS A 1 79 ? -25.195 1.025 -31.458 1.00 94.56 79 HIS A CA 1
ATOM 608 C C . HIS A 1 79 ? -26.098 1.866 -30.541 1.00 94.56 79 HIS A C 1
ATOM 610 O O . HIS A 1 79 ? -25.940 1.826 -29.319 1.00 94.56 79 HIS A O 1
ATOM 616 N N . HIS A 1 80 ? -27.043 2.629 -31.097 1.00 95.62 80 HIS A N 1
ATOM 617 C CA . HIS A 1 80 ? -27.998 3.469 -30.359 1.00 95.62 80 HIS A CA 1
ATOM 618 C C . HIS A 1 80 ? -27.343 4.512 -29.433 1.00 95.62 80 HIS A C 1
ATOM 620 O O . HIS A 1 80 ? -27.910 4.925 -28.417 1.00 95.62 80 HIS A O 1
ATOM 626 N N . LEU A 1 81 ? -26.135 4.956 -29.787 1.00 96.56 81 LEU A N 1
ATOM 627 C CA . LEU A 1 81 ? -25.373 5.995 -29.093 1.00 96.56 81 LEU A CA 1
ATOM 628 C C . LEU A 1 81 ? -25.579 7.384 -29.714 1.00 96.56 81 LEU A C 1
ATOM 630 O O . LEU A 1 81 ? -24.968 8.351 -29.258 1.00 96.56 81 LEU A O 1
ATOM 634 N N . ILE A 1 82 ? -26.445 7.514 -30.720 1.00 96.44 82 ILE A N 1
ATOM 635 C CA . ILE A 1 82 ? -26.893 8.799 -31.260 1.00 96.44 82 ILE A CA 1
ATOM 636 C C . ILE A 1 82 ? -28.350 9.041 -30.874 1.00 96.44 82 ILE A C 1
ATOM 638 O O . ILE A 1 82 ? -29.216 8.184 -31.019 1.00 96.44 82 ILE A O 1
ATOM 642 N N . LEU A 1 83 ? -28.629 10.238 -30.364 1.00 95.38 83 LEU A N 1
ATOM 643 C CA . LEU A 1 83 ? -29.963 10.625 -29.917 1.00 95.38 83 LEU A CA 1
ATOM 644 C C . LEU A 1 83 ? -30.264 12.097 -30.207 1.00 95.38 83 LEU A C 1
ATOM 646 O O . LEU A 1 83 ? -29.387 12.960 -30.188 1.00 95.38 83 LEU A O 1
ATOM 650 N N . ASP A 1 84 ? -31.536 12.391 -30.452 1.00 95.25 84 ASP A N 1
ATOM 651 C CA . ASP A 1 84 ? -32.029 13.736 -30.737 1.00 95.25 84 ASP A CA 1
ATOM 652 C C . ASP A 1 84 ? -32.624 14.353 -29.454 1.00 95.25 84 ASP A C 1
ATOM 654 O O . ASP A 1 84 ? -33.653 13.900 -28.947 1.00 95.25 84 ASP A O 1
ATOM 658 N N . ILE A 1 85 ? -32.003 15.416 -28.928 1.00 94.75 85 ILE A N 1
ATOM 659 C CA . ILE A 1 85 ? -32.463 16.143 -27.731 1.00 94.75 85 ILE A CA 1
ATOM 660 C C . ILE A 1 85 ? -33.001 17.519 -28.125 1.00 94.75 85 ILE A C 1
ATOM 662 O O . ILE A 1 85 ? -32.433 18.219 -28.962 1.00 94.75 85 ILE A O 1
ATOM 666 N N . ARG A 1 86 ? -34.098 17.946 -27.492 1.00 93.62 86 ARG A N 1
ATOM 667 C CA . ARG A 1 86 ? -34.661 19.291 -27.674 1.00 93.62 86 ARG A CA 1
ATOM 668 C C . ARG A 1 86 ? -33.977 20.303 -26.758 1.00 93.62 86 ARG A C 1
ATOM 670 O O . ARG A 1 86 ? -33.957 20.129 -25.543 1.00 93.62 86 ARG A O 1
ATOM 677 N N . PHE A 1 87 ? -33.461 21.374 -27.350 1.00 93.06 87 PHE A N 1
ATOM 678 C CA . PHE A 1 87 ? -32.846 22.503 -26.659 1.00 93.06 87 PHE A CA 1
ATOM 679 C C . PHE A 1 87 ? -33.687 23.766 -26.845 1.00 93.06 87 PHE A C 1
ATOM 681 O O . PHE A 1 87 ? -34.116 24.029 -27.969 1.00 93.06 87 PHE A O 1
ATOM 688 N N . PRO A 1 88 ? -33.856 24.608 -25.812 1.00 92.31 88 PRO A N 1
ATOM 689 C CA . PRO A 1 88 ? -34.469 25.915 -26.002 1.00 92.31 88 PRO A CA 1
ATOM 690 C C . PRO A 1 88 ? -33.583 26.759 -26.931 1.00 92.31 88 PRO A C 1
ATOM 692 O O . PRO A 1 88 ? -32.389 26.928 -26.674 1.00 92.31 88 PRO A O 1
ATOM 695 N N . ARG A 1 89 ? -34.150 27.311 -28.015 1.00 92.38 89 ARG A N 1
ATOM 696 C CA . ARG A 1 89 ? -33.396 28.155 -28.968 1.00 92.38 89 ARG A CA 1
ATOM 697 C C . ARG A 1 89 ? -32.794 29.385 -28.299 1.00 92.38 89 ARG A C 1
ATOM 699 O O . ARG A 1 89 ? -31.696 29.801 -28.654 1.00 92.38 89 ARG A O 1
ATOM 706 N N . ASN A 1 90 ? -33.526 29.943 -27.337 1.00 91.38 90 ASN A N 1
ATOM 707 C CA . ASN A 1 90 ? -33.116 31.083 -26.534 1.00 91.38 90 ASN A CA 1
ATOM 708 C C . ASN A 1 90 ? -33.050 30.638 -25.069 1.00 91.38 90 ASN A C 1
ATOM 710 O O . ASN A 1 90 ? -34.081 30.296 -24.493 1.00 91.38 90 ASN A O 1
ATOM 714 N N . GLY A 1 91 ? -31.858 30.653 -24.473 1.00 88.19 91 GLY A N 1
ATOM 715 C CA . GLY A 1 91 ? -31.654 30.339 -23.057 1.00 88.19 91 GLY A CA 1
ATOM 716 C C . GLY A 1 91 ? -30.582 29.282 -22.798 1.00 88.19 91 GLY A C 1
ATOM 717 O O . GLY A 1 91 ? -29.936 28.772 -23.715 1.00 88.19 91 GLY A O 1
ATOM 718 N N . VAL A 1 92 ? -30.398 28.986 -21.513 1.00 86.88 92 VAL A N 1
ATOM 719 C CA . VAL A 1 92 ? -29.501 27.943 -21.004 1.00 86.88 92 VAL A CA 1
ATOM 720 C C . VAL A 1 92 ? -30.287 26.634 -20.942 1.00 86.88 92 VAL A C 1
ATOM 722 O O . VAL A 1 92 ? -31.413 26.598 -20.443 1.00 86.88 92 VAL A O 1
ATOM 725 N N . ALA A 1 93 ? -29.719 25.559 -21.476 1.00 88.00 93 ALA A N 1
ATOM 726 C CA . ALA A 1 93 ? -30.283 24.226 -21.360 1.00 88.00 93 ALA A CA 1
ATOM 727 C C . ALA A 1 93 ? -30.035 23.685 -19.951 1.00 88.00 93 ALA A C 1
ATOM 729 O O . ALA A 1 93 ? -28.934 23.801 -19.424 1.00 88.00 93 ALA A O 1
ATOM 730 N N . SER A 1 94 ? -31.049 23.066 -19.347 1.00 90.06 94 SER A N 1
ATOM 731 C CA . SER A 1 94 ? -30.894 22.423 -18.041 1.00 90.06 94 SER A CA 1
ATOM 732 C C . SER A 1 94 ? -30.016 21.173 -18.180 1.00 90.06 94 SER A C 1
ATOM 734 O O . SER A 1 94 ? -30.450 20.220 -18.838 1.00 90.06 94 SER A O 1
ATOM 736 N N . PRO A 1 95 ? -28.823 21.112 -17.551 1.00 89.75 95 PRO A N 1
ATOM 737 C CA . PRO A 1 95 ? -27.982 19.916 -17.599 1.00 89.75 95 PRO A CA 1
ATOM 738 C C . PRO A 1 95 ? -28.716 18.674 -17.085 1.00 89.75 95 PRO A C 1
ATOM 740 O O . PRO A 1 95 ? -28.586 17.597 -17.655 1.00 89.75 95 PRO A O 1
ATOM 743 N N . THR A 1 96 ? -29.566 18.843 -16.068 1.00 87.38 96 THR A N 1
ATOM 744 C CA . THR A 1 96 ? -30.397 17.773 -15.503 1.00 87.38 96 THR A CA 1
ATOM 745 C C . THR A 1 96 ? -31.387 17.210 -16.523 1.00 87.38 96 THR A C 1
ATOM 747 O O . THR A 1 96 ? -31.589 16.000 -16.572 1.00 87.38 96 THR A O 1
ATOM 750 N N . ALA A 1 97 ? -31.997 18.063 -17.355 1.00 87.56 97 ALA A N 1
ATOM 751 C CA . ALA A 1 97 ? -32.930 17.611 -18.388 1.00 87.56 97 ALA A CA 1
ATOM 752 C C . ALA A 1 97 ? -32.219 16.781 -19.466 1.00 87.56 97 ALA A C 1
ATOM 754 O O . ALA A 1 97 ? -32.771 15.799 -19.955 1.00 87.56 97 ALA A O 1
ATOM 755 N N . ILE A 1 98 ? -30.974 17.136 -19.790 1.00 90.12 98 ILE A N 1
ATOM 756 C CA . ILE A 1 98 ? -30.148 16.375 -20.731 1.00 90.12 98 ILE A CA 1
ATOM 757 C C . ILE A 1 98 ? -29.711 15.051 -20.128 1.00 90.12 98 ILE A C 1
ATOM 759 O O . ILE A 1 98 ? -29.824 14.034 -20.799 1.00 90.12 98 ILE A O 1
ATOM 763 N N . THR A 1 99 ? -29.270 15.038 -18.869 1.00 92.50 99 THR A N 1
ATOM 764 C CA . THR A 1 99 ? -28.970 13.789 -18.161 1.00 92.50 99 THR A CA 1
ATOM 765 C C . THR A 1 99 ? -30.183 12.870 -18.159 1.00 92.50 99 THR A C 1
ATOM 767 O O . THR A 1 99 ? -30.055 11.709 -18.519 1.00 92.50 99 THR A O 1
ATOM 770 N N . ALA A 1 100 ? -31.374 13.387 -17.843 1.00 91.44 100 ALA A N 1
ATOM 771 C CA . ALA A 1 100 ? -32.601 12.598 -17.872 1.00 91.44 100 ALA A CA 1
ATOM 772 C C . ALA A 1 100 ? -32.904 12.045 -19.276 1.00 91.44 100 ALA A C 1
ATOM 774 O O . ALA A 1 100 ? -33.237 10.867 -19.406 1.00 91.44 100 ALA A O 1
ATOM 775 N N . ALA A 1 101 ? -32.746 12.859 -20.325 1.00 93.25 101 ALA A N 1
ATOM 776 C CA . ALA A 1 101 ? -32.936 12.427 -21.708 1.00 93.25 101 ALA A CA 1
ATOM 777 C C . ALA A 1 101 ? -31.914 11.355 -22.128 1.00 93.25 101 ALA A C 1
ATOM 779 O O . ALA A 1 101 ? -32.311 10.333 -22.680 1.00 93.25 101 ALA A O 1
ATOM 780 N N . LEU A 1 102 ? -30.628 11.547 -21.810 1.00 94.31 102 LEU A N 1
ATOM 781 C CA . LEU A 1 102 ? -29.552 10.587 -22.071 1.00 94.31 102 LEU A CA 1
ATOM 782 C C . LEU A 1 102 ? -29.796 9.269 -21.339 1.00 94.31 102 LEU A C 1
ATOM 784 O O . LEU A 1 102 ? -29.812 8.218 -21.967 1.00 94.31 102 LEU A O 1
ATOM 788 N N . THR A 1 103 ? -30.031 9.314 -20.027 1.00 93.69 103 THR A N 1
ATOM 789 C CA . THR A 1 103 ? -30.283 8.116 -19.220 1.00 93.69 103 THR A CA 1
ATOM 790 C C . THR A 1 103 ? -31.512 7.361 -19.719 1.00 93.69 103 THR A C 1
ATOM 792 O O . THR A 1 103 ? -31.460 6.142 -19.823 1.00 93.69 103 THR A O 1
ATOM 795 N N . THR A 1 104 ? -32.590 8.061 -20.087 1.00 94.50 104 THR A N 1
ATOM 796 C CA . THR A 1 104 ? -33.806 7.424 -20.624 1.00 94.50 104 THR A CA 1
ATOM 797 C C . THR A 1 104 ? -33.553 6.783 -21.990 1.00 94.50 104 THR A C 1
ATOM 799 O O . THR A 1 104 ? -33.948 5.639 -22.214 1.00 94.50 104 THR A O 1
ATOM 802 N N . ALA A 1 105 ? -32.876 7.490 -22.901 1.00 93.44 105 ALA A N 1
ATOM 803 C CA . ALA A 1 105 ? -32.571 6.988 -24.240 1.00 93.44 105 ALA A CA 1
ATOM 804 C C . ALA A 1 105 ? -31.632 5.772 -24.197 1.00 93.44 105 ALA A C 1
ATOM 806 O O . ALA A 1 105 ? -31.894 4.770 -24.857 1.00 93.44 105 ALA A O 1
ATOM 807 N N . LEU A 1 106 ? -30.585 5.829 -23.370 1.00 95.19 106 LEU A N 1
ATOM 808 C CA . LEU A 1 106 ? -29.652 4.721 -23.175 1.00 95.19 106 LEU A CA 1
ATOM 809 C C . LEU A 1 106 ? -30.354 3.519 -22.525 1.00 95.19 106 LEU A C 1
ATOM 811 O O . LEU A 1 106 ? -30.267 2.411 -23.049 1.00 95.19 106 LEU A O 1
ATOM 815 N N . ALA A 1 107 ? -31.142 3.737 -21.467 1.00 93.00 107 ALA A N 1
ATOM 816 C CA . ALA A 1 107 ? -31.872 2.662 -20.793 1.00 93.00 107 ALA A CA 1
ATOM 817 C C . ALA A 1 107 ? -32.880 1.953 -21.713 1.00 93.00 107 ALA A C 1
ATOM 819 O O . ALA A 1 107 ? -33.036 0.739 -21.619 1.00 93.00 107 ALA A O 1
ATOM 820 N N . THR A 1 108 ? -33.520 2.681 -22.637 1.00 93.88 108 THR A N 1
ATOM 821 C CA . THR A 1 108 ? -34.446 2.098 -23.631 1.00 93.88 108 THR A CA 1
ATOM 822 C C . THR A 1 108 ? -33.752 1.074 -24.537 1.00 93.88 108 THR A C 1
ATOM 824 O O . THR A 1 108 ? -34.393 0.141 -25.011 1.00 93.88 108 THR A O 1
ATOM 827 N N . ASN A 1 109 ? -32.437 1.209 -24.725 1.00 92.44 109 ASN A N 1
ATOM 828 C CA . ASN A 1 109 ? -31.606 0.326 -25.542 1.00 92.44 109 ASN A CA 1
ATOM 829 C C . ASN A 1 109 ? -30.715 -0.605 -24.694 1.00 92.44 109 ASN A C 1
ATOM 831 O O . ASN A 1 109 ? -29.720 -1.128 -25.186 1.00 92.44 109 ASN A O 1
ATOM 835 N N . ASN A 1 110 ? -31.045 -0.807 -23.410 1.00 93.56 110 ASN A N 1
ATOM 836 C CA . ASN A 1 110 ? -30.253 -1.591 -22.449 1.00 93.56 110 ASN A CA 1
ATOM 837 C C . ASN A 1 110 ? -28.803 -1.097 -22.266 1.00 93.56 110 ASN A C 1
ATOM 839 O O . ASN A 1 110 ? -27.923 -1.859 -21.865 1.00 93.56 110 ASN A O 1
ATOM 843 N N . LEU A 1 111 ? -28.549 0.183 -22.531 1.00 95.31 111 LEU A N 1
ATOM 844 C CA . LEU A 1 111 ? -27.266 0.828 -22.291 1.00 95.31 111 LEU A CA 1
ATOM 845 C C . LEU A 1 111 ? -27.269 1.495 -20.913 1.00 95.31 111 LEU A C 1
ATOM 847 O O . LEU A 1 111 ? -28.222 2.171 -20.519 1.00 95.31 111 LEU A O 1
ATOM 851 N N . LEU A 1 112 ? -26.174 1.332 -20.178 1.00 95.00 112 LEU A N 1
ATOM 852 C CA . LEU A 1 112 ? -25.973 1.905 -18.854 1.00 95.00 112 LEU A CA 1
ATOM 853 C C . LEU A 1 112 ? -24.913 3.002 -18.911 1.00 95.00 112 LEU A C 1
ATOM 855 O O . LEU A 1 112 ? -23.749 2.757 -19.236 1.00 95.00 112 LEU A O 1
ATOM 859 N N . LEU A 1 113 ? -25.326 4.211 -18.529 1.00 95.50 113 LEU A N 1
ATOM 860 C CA . LEU A 1 113 ? -24.438 5.331 -18.238 1.00 95.50 113 LEU A CA 1
ATOM 861 C C . LEU A 1 113 ? -23.984 5.240 -16.773 1.00 95.50 113 LEU A C 1
ATOM 863 O O . LEU A 1 113 ? -24.848 5.311 -15.893 1.00 95.50 113 LEU A O 1
ATOM 867 N N . PRO A 1 114 ? -22.676 5.106 -16.480 1.00 92.94 114 PRO A N 1
ATOM 868 C CA . PRO A 1 114 ? -22.208 5.000 -15.103 1.00 92.94 114 PRO A CA 1
ATOM 869 C C . PRO A 1 114 ? -22.648 6.193 -14.242 1.00 92.94 114 PRO A C 1
ATOM 871 O O . PRO A 1 114 ? -22.421 7.349 -14.624 1.00 92.94 114 PRO A O 1
ATOM 874 N N . PRO A 1 115 ? -23.296 5.943 -13.090 1.00 91.81 115 PRO A N 1
ATOM 875 C CA . PRO A 1 115 ? -23.734 7.010 -12.204 1.00 91.81 115 PRO A CA 1
ATOM 876 C C . PRO A 1 115 ? -22.537 7.685 -11.527 1.00 91.81 115 PRO A C 1
ATOM 878 O O . PRO A 1 115 ? -21.441 7.133 -11.447 1.00 91.81 115 PRO A O 1
ATOM 881 N N . SER A 1 116 ? -22.755 8.886 -10.988 1.00 89.50 116 SER A N 1
ATOM 882 C CA . SER A 1 116 ? -21.741 9.542 -10.158 1.00 89.50 116 SER A CA 1
ATOM 883 C C . SER A 1 116 ? -21.460 8.705 -8.904 1.00 89.50 116 SER A C 1
ATOM 885 O O . SER A 1 116 ? -22.411 8.375 -8.190 1.00 89.50 116 SER A O 1
ATOM 887 N N . PRO A 1 117 ? -20.190 8.423 -8.557 1.00 84.12 117 PRO A N 1
ATOM 888 C CA . PRO A 1 117 ? -19.852 7.702 -7.328 1.00 84.12 117 PRO A CA 1
ATOM 889 C C . PRO A 1 117 ? -20.264 8.483 -6.072 1.00 84.12 117 PRO A C 1
ATOM 891 O O . PRO A 1 117 ? -20.412 7.917 -4.996 1.00 84.12 117 PRO A O 1
ATOM 894 N N . HIS A 1 118 ? -20.510 9.788 -6.207 1.00 79.88 118 HIS A N 1
ATOM 895 C CA . HIS A 1 118 ? -20.956 10.657 -5.121 1.00 79.88 118 HIS A CA 1
ATOM 896 C C . HIS A 1 118 ? -22.487 10.743 -4.989 1.00 79.88 118 HIS A C 1
ATOM 898 O O . HIS A 1 118 ? -22.985 11.446 -4.110 1.00 79.88 118 HIS A O 1
ATOM 904 N N . ALA A 1 119 ? -23.253 10.048 -5.840 1.00 70.06 119 ALA A N 1
ATOM 905 C CA . ALA A 1 119 ? -24.715 10.144 -5.866 1.00 70.06 119 ALA A CA 1
ATOM 906 C C . ALA A 1 119 ? -25.400 9.583 -4.604 1.00 70.06 119 ALA A C 1
ATOM 908 O O . ALA A 1 119 ? -26.539 9.946 -4.327 1.00 70.06 119 ALA A O 1
ATOM 909 N N . MET A 1 120 ? -24.716 8.744 -3.816 1.00 58.97 120 MET A N 1
ATOM 910 C CA . MET A 1 120 ? -25.301 8.103 -2.630 1.00 58.97 120 MET A CA 1
ATOM 911 C C . MET A 1 120 ? -25.504 9.043 -1.428 1.00 58.97 120 MET A C 1
ATOM 913 O O . MET A 1 120 ? -26.217 8.674 -0.502 1.00 58.97 120 MET A O 1
ATOM 917 N N . ALA A 1 121 ? -24.926 10.253 -1.425 1.00 49.25 121 ALA A N 1
ATOM 918 C CA . ALA A 1 121 ? -24.870 11.080 -0.213 1.00 49.25 121 ALA A CA 1
ATOM 919 C C . ALA A 1 121 ? -25.651 12.406 -0.258 1.00 49.25 121 ALA A C 1
ATOM 921 O O . ALA A 1 121 ? -25.810 13.041 0.782 1.00 49.25 121 ALA A O 1
ATOM 922 N N . SER A 1 122 ? -26.140 12.885 -1.407 1.00 47.75 122 SER A N 1
ATOM 923 C CA . SER A 1 122 ? -26.858 14.172 -1.483 1.00 47.75 122 SER A CA 1
ATOM 924 C C . SER A 1 122 ? -27.637 14.308 -2.786 1.00 47.75 122 SER A C 1
ATOM 926 O O . SER A 1 122 ? -27.130 13.935 -3.843 1.00 47.75 122 SER A O 1
ATOM 928 N N . SER A 1 123 ? -28.832 14.914 -2.741 1.00 57.38 123 SER A N 1
ATOM 929 C CA . SER A 1 123 ? -29.525 15.359 -3.954 1.00 57.38 123 SER A CA 1
ATOM 930 C C . SER A 1 123 ? -28.581 16.280 -4.727 1.00 57.38 123 SER A C 1
ATOM 932 O O . SER A 1 123 ? -28.281 17.385 -4.267 1.00 57.38 123 SER A O 1
ATOM 934 N N . VAL A 1 124 ? -28.054 15.817 -5.860 1.00 57.31 124 VAL A N 1
ATOM 935 C CA . VAL A 1 124 ? -27.187 16.627 -6.718 1.00 57.31 124 VAL A CA 1
ATOM 936 C C . VAL A 1 124 ? -27.945 17.916 -7.015 1.00 57.31 124 VAL A C 1
ATOM 938 O O . VAL A 1 124 ? -29.024 17.862 -7.602 1.00 57.31 124 VAL A O 1
ATOM 941 N N . ALA A 1 125 ? -27.424 19.055 -6.544 1.00 58.19 125 ALA A N 1
ATOM 942 C CA . ALA A 1 125 ? -28.051 20.355 -6.743 1.00 58.19 125 ALA A CA 1
ATOM 943 C C . ALA A 1 125 ? -28.372 20.515 -8.235 1.00 58.19 125 ALA A C 1
ATOM 945 O O . ALA A 1 125 ? -27.464 20.549 -9.073 1.00 58.19 125 ALA A O 1
ATOM 946 N N . ALA A 1 126 ? -29.668 20.511 -8.556 1.00 59.59 126 ALA A N 1
ATOM 947 C CA . ALA A 1 126 ? -30.159 20.507 -9.922 1.00 59.59 126 ALA A CA 1
ATOM 948 C C . ALA A 1 126 ? -29.609 21.744 -10.644 1.00 59.59 126 ALA A C 1
ATOM 950 O O . ALA A 1 126 ? -29.961 22.867 -10.296 1.00 59.59 126 ALA A O 1
ATOM 951 N N . GLY A 1 127 ? -28.710 21.541 -11.609 1.00 70.69 127 GLY A N 1
ATOM 952 C CA . GLY A 1 127 ? -28.165 22.626 -12.429 1.00 70.69 127 GLY A CA 1
ATOM 953 C C . GLY A 1 127 ? -26.652 22.627 -12.635 1.00 70.69 127 GLY A C 1
ATOM 954 O O . GLY A 1 127 ? -26.196 23.305 -13.547 1.00 70.69 127 GLY A O 1
ATOM 955 N N . GLN A 1 128 ? -25.868 21.861 -11.868 1.00 85.12 128 GLN A N 1
ATOM 956 C CA . GLN A 1 128 ? -24.409 21.850 -12.046 1.00 85.12 128 GLN A CA 1
ATOM 957 C C . GLN A 1 128 ? -23.970 20.850 -13.129 1.00 85.12 128 GLN A C 1
ATOM 959 O O . GLN A 1 128 ? -24.001 19.638 -12.910 1.00 85.12 128 GLN A O 1
ATOM 964 N N . LEU A 1 129 ? -23.550 21.349 -14.296 1.00 88.19 129 LEU A N 1
ATOM 965 C CA . LEU A 1 129 ? -23.048 20.603 -15.456 1.00 88.19 129 LEU A CA 1
ATOM 966 C C . LEU A 1 129 ? -21.834 19.746 -15.088 1.00 88.19 129 LEU A C 1
ATOM 968 O O . LEU A 1 129 ? -21.777 18.574 -15.437 1.00 88.19 129 LEU A O 1
ATOM 972 N N . HIS A 1 130 ? -20.897 20.287 -14.305 1.00 87.06 130 HIS A N 1
ATOM 973 C CA . HIS A 1 130 ? -19.694 19.558 -13.884 1.00 87.06 130 HIS A CA 1
ATOM 974 C C . HIS A 1 130 ? -19.980 18.368 -12.947 1.00 87.06 130 HIS A C 1
ATOM 976 O O . HIS A 1 130 ? -19.093 17.540 -12.735 1.00 87.06 130 HIS A O 1
ATOM 982 N N . LYS A 1 131 ? -21.193 18.265 -12.386 1.00 88.62 131 LYS A N 1
ATOM 983 C CA . LYS A 1 131 ? -21.644 17.125 -11.568 1.00 88.62 131 LYS A CA 1
ATOM 984 C C . LYS A 1 131 ? -22.470 16.101 -12.351 1.00 88.62 131 LYS A C 1
ATOM 986 O O . LYS A 1 131 ? -22.879 15.097 -11.774 1.00 88.62 131 LYS A O 1
ATOM 991 N N . GLN A 1 132 ? -22.752 16.353 -13.629 1.00 93.12 132 GLN A N 1
ATOM 992 C CA . GLN A 1 132 ? -23.505 15.416 -14.459 1.00 93.12 132 GLN A CA 1
ATOM 993 C C . GLN A 1 132 ? -22.656 14.177 -14.793 1.00 93.12 132 GLN A C 1
ATOM 995 O O . GLN A 1 132 ? -21.425 14.258 -14.802 1.00 93.12 132 GLN A O 1
ATOM 1000 N N . PRO A 1 133 ? -23.286 13.023 -15.085 1.00 94.62 133 PRO A N 1
ATOM 1001 C CA . PRO A 1 133 ? -22.582 11.782 -15.417 1.00 94.62 133 PRO A CA 1
ATOM 1002 C C . PRO A 1 133 ? -21.940 11.777 -16.810 1.00 94.62 133 PRO A C 1
ATOM 1004 O O . PRO A 1 133 ? -21.415 10.753 -17.241 1.00 94.62 133 PRO A O 1
ATOM 1007 N N . PHE A 1 134 ? -21.955 12.912 -17.506 1.00 95.81 134 PHE A N 1
ATOM 1008 C CA . PHE A 1 134 ? -21.335 13.096 -18.806 1.00 95.81 134 PHE A CA 1
ATOM 1009 C C . PHE A 1 134 ? -20.540 14.404 -18.847 1.00 95.81 134 PHE A C 1
ATOM 1011 O O . PHE A 1 134 ? -20.767 15.322 -18.056 1.00 95.81 134 PHE A O 1
ATOM 1018 N N . VAL A 1 135 ? -19.631 14.498 -19.809 1.00 95.56 135 VAL A N 1
ATOM 1019 C CA . VAL A 1 135 ? -18.894 15.711 -20.163 1.00 95.56 135 VAL A CA 1
ATOM 1020 C C . VAL A 1 135 ? -19.053 15.998 -21.652 1.00 95.56 135 VAL A C 1
ATOM 1022 O O . VAL A 1 135 ? -19.225 15.086 -22.459 1.00 95.56 135 VAL A O 1
ATOM 1025 N N . LEU A 1 136 ? -19.011 17.276 -22.028 1.00 95.69 136 LEU A N 1
ATOM 1026 C CA . LEU A 1 136 ? -19.034 17.698 -23.431 1.00 95.69 136 LEU A CA 1
ATOM 1027 C C . LEU A 1 136 ? -17.628 17.620 -24.012 1.00 95.69 136 LEU A C 1
ATOM 1029 O O . LEU A 1 136 ? -16.675 18.089 -23.387 1.00 95.69 136 LEU A O 1
ATOM 1033 N N . LEU A 1 137 ? -17.507 17.094 -25.226 1.00 95.69 137 LEU A N 1
ATOM 1034 C CA . LEU A 1 137 ? -16.235 17.034 -25.930 1.00 95.69 137 LEU A CA 1
ATOM 1035 C C . LEU A 1 137 ? -16.088 18.198 -26.910 1.00 95.69 137 LEU A C 1
ATOM 1037 O O . LEU A 1 137 ? -16.994 18.526 -27.676 1.00 95.69 137 LEU A O 1
ATOM 1041 N N . SER A 1 138 ? -14.904 18.802 -26.907 1.00 94.44 138 SER A N 1
ATOM 1042 C CA . SER A 1 138 ? -14.474 19.793 -27.882 1.00 94.44 138 SER A CA 1
ATOM 1043 C C . SER A 1 138 ? -13.567 19.147 -28.933 1.00 94.44 138 SER A C 1
ATOM 1045 O O . SER A 1 138 ? -12.519 18.589 -28.578 1.00 94.44 138 SER A O 1
ATOM 1047 N N . PRO A 1 139 ? -13.919 19.232 -30.226 1.00 94.56 139 PRO A N 1
ATOM 1048 C CA . PRO A 1 139 ? -13.057 18.789 -31.307 1.00 94.56 139 PRO A CA 1
ATOM 1049 C C . PRO A 1 139 ? -11.895 19.772 -31.477 1.00 94.56 139 PRO A C 1
ATOM 1051 O O . PRO A 1 139 ? -12.075 20.953 -31.769 1.00 94.56 139 PRO A O 1
ATOM 1054 N N . THR A 1 140 ? -10.672 19.275 -31.335 1.00 94.06 140 THR A N 1
ATOM 1055 C CA . THR A 1 140 ? -9.447 19.997 -31.682 1.00 94.06 140 THR A CA 1
ATOM 1056 C C . THR A 1 140 ? -8.945 19.478 -33.022 1.00 94.06 140 THR A C 1
ATOM 1058 O O . THR A 1 140 ? -8.444 18.353 -33.111 1.00 94.06 140 THR A O 1
ATOM 1061 N N . ARG A 1 141 ? -9.090 20.293 -34.072 1.00 91.88 141 ARG A N 1
ATOM 1062 C CA . ARG A 1 141 ? -8.631 19.958 -35.424 1.00 91.88 141 ARG A CA 1
ATOM 1063 C C . ARG A 1 141 ? -7.109 20.096 -35.521 1.00 91.88 141 ARG A C 1
ATOM 1065 O O . ARG A 1 141 ? -6.563 21.167 -35.264 1.00 91.88 141 ARG A O 1
ATOM 1072 N N . ARG A 1 142 ? -6.429 19.026 -35.929 1.00 91.00 142 ARG A N 1
ATOM 1073 C CA . ARG A 1 142 ? -5.001 18.988 -36.271 1.00 91.00 142 ARG A CA 1
ATOM 1074 C C . ARG A 1 142 ? -4.868 18.460 -37.693 1.00 91.00 142 ARG A C 1
ATOM 1076 O O . ARG A 1 142 ? -5.138 17.284 -37.916 1.00 91.00 142 ARG A O 1
ATOM 1083 N N . THR A 1 143 ? -4.501 19.339 -38.629 1.00 90.06 143 THR A N 1
ATOM 1084 C CA . THR A 1 143 ? -4.419 19.063 -40.079 1.00 90.06 143 THR A CA 1
ATOM 1085 C C . THR A 1 143 ? -5.681 18.376 -40.629 1.00 90.06 143 THR A C 1
ATOM 1087 O O . THR A 1 143 ? -6.657 19.057 -40.959 1.00 90.06 143 THR A O 1
ATOM 1090 N N . VAL A 1 144 ? -5.683 17.042 -40.684 1.00 92.25 144 VAL A N 1
ATOM 1091 C CA . VAL A 1 144 ? -6.753 16.178 -41.220 1.00 92.25 144 VAL A CA 1
ATOM 1092 C C . VAL A 1 144 ? -7.460 15.333 -40.156 1.00 92.25 144 VAL A C 1
ATOM 1094 O O . VAL A 1 144 ? -8.385 14.594 -40.476 1.00 92.25 144 VAL A O 1
ATOM 1097 N N . THR A 1 145 ? -7.043 15.442 -38.896 1.00 93.31 145 THR A N 1
ATOM 1098 C CA . THR A 1 145 ? -7.572 14.670 -37.765 1.00 93.31 145 THR A CA 1
ATOM 1099 C C . THR A 1 145 ? -8.284 15.562 -36.756 1.00 93.31 145 THR A C 1
ATOM 1101 O O . THR A 1 145 ? -7.913 16.718 -36.538 1.00 93.31 145 THR A O 1
ATOM 1104 N N . PHE A 1 146 ? -9.299 15.011 -36.107 1.00 94.50 146 PHE A N 1
ATOM 1105 C CA . PHE A 1 146 ? -9.936 15.566 -34.927 1.00 94.50 146 PHE A CA 1
ATOM 1106 C C . PHE A 1 146 ? -9.488 14.778 -33.707 1.00 94.50 146 PHE A C 1
ATOM 1108 O O . PHE A 1 146 ? -9.521 13.551 -33.700 1.00 94.50 146 PHE A O 1
ATOM 1115 N N . THR A 1 147 ? -9.087 15.502 -32.666 1.00 93.62 147 THR A N 1
ATOM 1116 C CA . THR A 1 147 ? -8.891 14.940 -31.327 1.00 93.62 147 THR A CA 1
ATOM 1117 C C . THR A 1 147 ? -9.937 15.519 -30.395 1.00 93.62 147 THR A C 1
ATOM 1119 O O . THR A 1 147 ? -10.133 16.733 -30.373 1.00 93.62 147 THR A O 1
ATOM 1122 N N . PHE A 1 148 ? -10.600 14.665 -29.627 1.00 94.25 148 PHE A N 1
ATOM 1123 C CA . PHE A 1 148 ? -11.679 15.076 -28.735 1.00 94.25 148 PHE A CA 1
ATOM 1124 C C . PHE A 1 148 ? -11.171 15.144 -27.295 1.00 94.25 148 PHE A C 1
ATOM 1126 O O . PHE A 1 148 ? -10.588 14.184 -26.798 1.00 94.25 148 PHE A O 1
ATOM 1133 N N . ASN A 1 149 ? -11.363 16.288 -26.639 1.00 93.25 149 ASN A N 1
ATOM 1134 C CA . ASN A 1 149 ? -11.016 16.499 -25.228 1.00 93.25 149 ASN A CA 1
ATOM 1135 C C . ASN A 1 149 ? -12.204 17.144 -24.504 1.00 93.25 149 ASN A C 1
ATOM 1137 O O . ASN A 1 149 ? -13.066 17.719 -25.164 1.00 93.25 149 ASN A O 1
ATOM 1141 N N . GLU A 1 150 ? -12.243 17.098 -23.172 1.00 94.44 150 GLU A N 1
ATOM 1142 C CA . GLU A 1 150 ? -13.268 17.811 -22.397 1.00 94.44 150 GLU A CA 1
ATOM 1143 C C . GLU A 1 150 ? -13.295 19.306 -22.755 1.00 94.44 150 GLU A C 1
ATOM 1145 O O . GLU A 1 150 ? -12.257 19.951 -22.936 1.00 94.44 150 GLU A O 1
ATOM 1150 N N . HIS A 1 151 ? -14.497 19.859 -22.919 1.00 93.94 151 HIS A N 1
ATOM 1151 C CA . HIS A 1 151 ? -14.663 21.235 -23.349 1.00 93.94 151 HIS A CA 1
ATOM 1152 C C . HIS A 1 151 ? -14.252 22.227 -22.239 1.00 93.94 151 HIS A C 1
ATOM 1154 O O . HIS A 1 151 ? -14.923 22.306 -21.213 1.00 93.94 151 HIS A O 1
ATOM 1160 N N . PRO A 1 152 ? -13.236 23.087 -22.451 1.00 90.94 152 PRO A N 1
ATOM 1161 C CA . PRO A 1 152 ? -12.601 23.836 -21.359 1.00 90.94 152 PRO A CA 1
ATOM 1162 C C . PRO A 1 152 ? -13.412 25.029 -20.833 1.00 90.94 152 PRO A C 1
ATOM 1164 O O . PRO A 1 152 ? -13.091 25.576 -19.783 1.00 90.94 152 PRO A O 1
ATOM 1167 N N . LYS A 1 153 ? -14.412 25.506 -21.588 1.00 91.44 153 LYS A N 1
ATOM 1168 C CA . LYS A 1 153 ? -15.102 26.785 -21.314 1.00 91.44 153 LYS A CA 1
ATOM 1169 C C . LYS A 1 153 ? -16.608 26.673 -21.090 1.00 91.44 153 LYS A C 1
ATOM 1171 O O . LYS A 1 153 ? -17.225 27.681 -20.754 1.00 91.44 153 LYS A O 1
ATOM 1176 N N . ILE A 1 154 ? -17.209 25.504 -21.319 1.00 91.62 154 ILE A N 1
ATOM 1177 C CA . ILE A 1 154 ? -18.660 25.358 -21.159 1.00 91.62 154 ILE A CA 1
ATOM 1178 C C . ILE A 1 154 ? -18.918 25.006 -19.700 1.00 91.62 154 ILE A C 1
ATOM 1180 O O . ILE A 1 154 ? -18.293 24.103 -19.154 1.00 91.62 154 ILE A O 1
ATOM 1184 N N . ASN A 1 155 ? -19.810 25.756 -19.073 1.00 90.88 155 ASN A N 1
ATOM 1185 C CA . ASN A 1 155 ? -20.219 25.608 -17.689 1.00 90.88 155 ASN A CA 1
ATOM 1186 C C . ASN A 1 155 ? -21.732 25.834 -17.573 1.00 90.88 155 ASN A C 1
ATOM 1188 O O . ASN A 1 155 ? -22.426 26.098 -18.556 1.00 90.88 155 ASN A O 1
ATOM 1192 N N . ASP A 1 156 ? -22.228 25.758 -16.346 1.00 86.94 156 ASP A N 1
ATOM 1193 C CA . ASP A 1 156 ? -23.646 25.852 -15.996 1.00 86.94 156 ASP A CA 1
ATOM 1194 C C . ASP A 1 156 ? -24.332 27.115 -16.549 1.00 86.94 156 ASP A C 1
ATOM 1196 O O . ASP A 1 156 ? -25.525 27.095 -16.826 1.00 86.94 156 ASP A O 1
ATOM 1200 N N . ASN A 1 157 ? -23.586 28.208 -16.742 1.00 88.06 157 ASN A N 1
ATOM 1201 C CA . ASN A 1 157 ? -24.140 29.512 -17.111 1.00 88.06 157 ASN A CA 1
ATOM 1202 C C . ASN A 1 157 ? -24.211 29.752 -18.621 1.00 88.06 157 ASN A C 1
ATOM 1204 O O . ASN A 1 157 ? -24.950 30.629 -19.064 1.00 88.06 157 ASN A O 1
ATOM 1208 N N . ASN A 1 158 ? -23.417 29.033 -19.417 1.00 91.50 158 ASN A N 1
ATOM 1209 C CA . ASN A 1 158 ? -23.342 29.246 -20.866 1.00 91.50 158 ASN A CA 1
ATOM 1210 C C . ASN A 1 158 ? -23.783 28.029 -21.681 1.00 91.50 158 ASN A C 1
ATOM 1212 O O . ASN A 1 158 ? -23.854 28.110 -22.905 1.00 91.50 158 ASN A O 1
ATOM 1216 N N . PHE A 1 159 ? -24.115 26.917 -21.031 1.00 92.38 159 PHE A N 1
ATOM 1217 C CA . PHE A 1 159 ? -24.535 25.717 -21.724 1.00 92.38 159 PHE A CA 1
ATOM 1218 C C . PHE A 1 159 ? -25.918 25.885 -22.369 1.00 92.38 159 PHE A C 1
ATOM 1220 O O . PHE A 1 159 ? -26.954 25.738 -21.731 1.00 92.38 159 PHE A O 1
ATOM 1227 N N . GLY A 1 160 ? -25.945 26.204 -23.661 1.00 93.38 160 GLY A N 1
ATOM 1228 C CA . GLY A 1 160 ? -27.169 26.415 -24.428 1.00 93.38 160 GLY A CA 1
ATOM 1229 C C . GLY A 1 160 ? -26.939 26.300 -25.932 1.00 93.38 160 GLY A C 1
ATOM 1230 O O . GLY A 1 160 ? -25.816 26.083 -26.395 1.00 93.38 160 GLY A O 1
ATOM 1231 N N . PHE A 1 161 ? -28.009 26.472 -26.711 1.00 94.19 161 PHE A N 1
ATOM 1232 C CA . PHE A 1 161 ? -27.988 26.283 -28.165 1.00 94.19 161 PHE A CA 1
ATOM 1233 C C . PHE A 1 161 ? -26.926 27.140 -28.881 1.00 94.19 161 PHE A C 1
ATOM 1235 O O . PHE A 1 161 ? -26.268 26.669 -29.805 1.00 94.19 161 PHE A O 1
ATOM 1242 N N . ALA A 1 162 ? -26.704 28.374 -28.417 1.00 94.00 162 ALA A N 1
ATOM 1243 C CA . ALA A 1 162 ? -25.718 29.281 -29.004 1.00 94.00 162 ALA A CA 1
ATOM 1244 C C . ALA A 1 162 ? -24.268 28.764 -28.893 1.00 94.00 162 ALA A C 1
ATOM 1246 O O . ALA A 1 162 ? -23.484 28.934 -29.826 1.00 94.00 162 ALA A O 1
ATOM 1247 N N . GLU A 1 163 ? -23.895 28.119 -27.782 1.00 93.81 163 GLU A N 1
ATOM 1248 C CA . GLU A 1 163 ? -22.563 27.508 -27.637 1.00 93.81 163 GLU A CA 1
ATOM 1249 C C . GLU A 1 163 ? -22.442 26.229 -28.472 1.00 93.81 163 GLU A C 1
ATOM 1251 O O . GLU A 1 163 ? -21.407 25.984 -29.091 1.00 93.81 163 GLU A O 1
ATOM 1256 N N . ILE A 1 164 ? -23.525 25.459 -28.582 1.00 93.00 164 ILE A N 1
ATOM 1257 C CA . ILE A 1 164 ? -23.589 24.285 -29.462 1.00 93.00 164 ILE A CA 1
ATOM 1258 C C . ILE A 1 164 ? -23.396 24.691 -30.927 1.00 93.00 164 ILE A C 1
ATOM 1260 O O . ILE A 1 164 ? -22.652 24.044 -31.665 1.00 93.00 164 ILE A O 1
ATOM 1264 N N . GLU A 1 165 ? -24.002 25.793 -31.362 1.00 93.00 165 GLU A N 1
ATOM 1265 C CA . GLU A 1 165 ? -23.808 26.321 -32.713 1.00 93.00 165 GLU A CA 1
ATOM 1266 C C . GLU A 1 165 ? -22.353 26.763 -32.948 1.00 93.00 165 GLU A C 1
ATOM 1268 O O . GLU A 1 165 ? -21.817 26.557 -34.038 1.00 93.00 165 GLU A O 1
ATOM 1273 N N . LYS A 1 166 ? -21.666 27.301 -31.928 1.00 92.81 166 LYS A N 1
ATOM 1274 C CA . LYS A 1 166 ? -20.225 27.606 -32.011 1.00 92.81 166 LYS A CA 1
ATOM 1275 C C . LYS A 1 166 ? -19.377 26.340 -32.142 1.00 92.81 166 LYS A C 1
ATOM 1277 O O . LYS A 1 166 ? -18.440 26.349 -32.937 1.00 92.81 166 LYS A O 1
ATOM 1282 N N . LEU A 1 167 ? -19.709 25.263 -31.426 1.00 91.00 167 LEU A N 1
ATOM 1283 C CA . LEU A 1 167 ? -19.005 23.979 -31.544 1.00 91.00 167 LEU A CA 1
ATOM 1284 C C . LEU A 1 167 ? -19.133 23.374 -32.941 1.00 91.00 167 LEU A C 1
ATOM 1286 O O . LEU A 1 167 ? -18.137 22.938 -33.518 1.00 91.00 167 LEU A O 1
ATOM 1290 N N . ASN A 1 168 ? -20.330 23.443 -33.521 1.00 90.31 168 ASN A N 1
ATOM 1291 C CA . ASN A 1 168 ? -20.608 22.929 -34.863 1.00 90.31 168 ASN A CA 1
ATOM 1292 C C . ASN A 1 168 ? -19.818 23.631 -35.975 1.00 90.31 168 ASN A C 1
ATOM 1294 O O . ASN A 1 168 ? -19.605 23.049 -37.034 1.00 90.31 168 ASN A O 1
ATOM 1298 N N . LYS A 1 169 ? -19.327 24.857 -35.751 1.00 90.38 169 LYS A N 1
ATOM 1299 C CA . LYS A 1 169 ? -18.439 25.527 -36.718 1.00 90.38 169 LYS A CA 1
ATOM 1300 C C . LYS A 1 169 ? -17.096 24.810 -36.868 1.00 90.38 169 LYS A C 1
ATOM 1302 O O . LYS A 1 169 ? -16.497 24.874 -37.936 1.00 90.38 169 LYS A O 1
ATOM 1307 N N . ASN A 1 170 ? -16.631 24.140 -35.812 1.00 88.75 170 ASN A N 1
ATOM 1308 C CA . ASN A 1 170 ? -15.354 23.423 -35.809 1.00 88.75 170 ASN A CA 1
ATOM 1309 C C . ASN A 1 170 ? -15.494 21.957 -36.237 1.00 88.75 170 ASN A C 1
ATOM 1311 O O . ASN A 1 170 ? -14.512 21.363 -36.679 1.00 88.75 170 ASN A O 1
ATOM 1315 N N . LEU A 1 171 ? -16.694 21.392 -36.109 1.00 88.81 171 LEU A N 1
ATOM 1316 C CA . LEU A 1 171 ? -17.022 20.019 -36.474 1.00 88.81 171 LEU A CA 1
ATOM 1317 C C . LEU A 1 171 ? -18.402 20.011 -37.144 1.00 88.81 171 LEU A C 1
ATOM 1319 O O . LEU A 1 171 ? -19.408 19.820 -36.458 1.00 88.81 171 LEU A O 1
ATOM 1323 N N . PRO A 1 172 ? -18.469 20.292 -38.456 1.00 82.50 172 PRO A N 1
ATOM 1324 C CA . PRO A 1 172 ? -19.731 20.243 -39.177 1.00 82.50 172 PRO A CA 1
ATOM 1325 C C . PRO A 1 172 ? -20.269 18.809 -39.167 1.00 82.50 172 PRO A C 1
ATOM 1327 O O . PRO A 1 172 ? -19.506 17.858 -39.322 1.00 82.50 172 PRO A O 1
ATOM 1330 N N . ASN A 1 173 ? -21.583 18.663 -38.994 1.00 85.56 173 ASN A N 1
ATOM 1331 C CA . ASN A 1 173 ? -22.251 17.371 -39.102 1.00 85.56 173 ASN A CA 1
ATOM 1332 C C . ASN A 1 173 ? -22.045 16.813 -40.529 1.00 85.56 173 ASN A C 1
ATOM 1334 O O . ASN A 1 173 ? -22.461 17.480 -41.482 1.00 85.56 173 ASN A O 1
ATOM 1338 N N . PRO A 1 174 ? -21.387 15.649 -40.695 1.00 85.19 174 PRO A N 1
ATOM 1339 C CA . PRO A 1 174 ? -21.067 15.098 -42.008 1.00 85.19 174 PRO A CA 1
ATOM 1340 C C . PRO A 1 174 ? -22.262 14.423 -42.694 1.00 85.19 174 PRO A C 1
ATOM 1342 O O . PRO A 1 174 ? -22.148 14.061 -43.863 1.00 85.19 174 PRO A O 1
ATOM 1345 N N . GLU A 1 175 ? -23.395 14.236 -42.009 1.00 81.94 175 GLU A N 1
ATOM 1346 C CA . GLU A 1 175 ? -24.550 13.579 -42.612 1.00 81.94 175 GLU A CA 1
ATOM 1347 C C . GLU A 1 175 ? -25.158 14.414 -43.755 1.00 81.94 175 GLU A C 1
ATOM 1349 O O . GLU A 1 175 ? -25.517 15.583 -43.557 1.00 81.94 175 GLU A O 1
ATOM 1354 N N . PRO A 1 176 ? -25.348 13.820 -44.948 1.00 72.88 176 PRO A N 1
ATOM 1355 C CA . PRO A 1 176 ? -25.979 14.481 -46.080 1.00 72.88 176 PRO A CA 1
ATOM 1356 C C . PRO A 1 176 ? -27.497 14.564 -45.864 1.00 72.88 176 PRO A C 1
ATOM 1358 O O . PRO A 1 176 ? -28.277 13.804 -46.429 1.00 72.88 176 PRO A O 1
ATOM 1361 N N . SER A 1 177 ? -27.954 15.493 -45.027 1.00 70.62 177 SER A N 1
ATOM 1362 C CA . SER A 1 177 ? -29.385 15.760 -44.892 1.00 70.62 177 SER A CA 1
ATOM 1363 C C . SER A 1 177 ? -29.883 16.605 -46.067 1.00 70.62 177 SER A C 1
ATOM 1365 O O . SER A 1 177 ? -29.276 17.624 -46.387 1.00 70.62 177 SER A O 1
ATOM 1367 N N . ALA A 1 178 ? -31.042 16.266 -46.642 1.00 72.06 178 ALA A N 1
ATOM 1368 C CA . ALA A 1 178 ? -31.731 17.048 -47.684 1.00 72.06 178 ALA A CA 1
ATOM 1369 C C . ALA A 1 178 ? -32.205 18.459 -47.228 1.00 72.06 178 ALA A C 1
ATOM 1371 O O . ALA A 1 178 ? -32.990 19.113 -47.910 1.00 72.06 178 ALA A O 1
ATOM 1372 N N . GLY A 1 179 ? -31.739 18.937 -46.069 1.00 83.06 179 GLY A N 1
ATOM 1373 C CA . GLY A 1 179 ? -32.045 20.231 -45.466 1.00 83.06 179 GLY A CA 1
ATOM 1374 C C . GLY A 1 179 ? -30.856 20.788 -44.674 1.00 83.06 179 GLY A C 1
ATOM 1375 O O . GLY A 1 179 ? -29.741 20.277 -44.759 1.00 83.06 179 GLY A O 1
ATOM 1376 N N . LYS A 1 180 ? -31.084 21.859 -43.897 1.00 82.50 180 LYS A N 1
ATOM 1377 C CA . LYS A 1 180 ? -30.038 22.448 -43.043 1.00 82.50 180 LYS A CA 1
ATOM 1378 C C . LYS A 1 180 ? -29.561 21.387 -42.034 1.00 82.50 180 LYS A C 1
ATOM 1380 O O . LYS A 1 180 ? -30.411 20.878 -41.298 1.00 82.50 180 LYS A O 1
ATOM 1385 N N . PRO A 1 181 ? -28.252 21.075 -41.970 1.00 85.00 181 PRO A N 1
ATOM 1386 C CA . PRO A 1 181 ? -27.741 20.038 -41.084 1.00 85.00 181 PRO A CA 1
ATOM 1387 C C . PRO A 1 181 ? -28.132 20.341 -39.640 1.00 85.00 181 PRO A C 1
ATOM 1389 O O . PRO A 1 181 ? -28.016 21.483 -39.174 1.00 85.00 181 PRO A O 1
ATOM 1392 N N . LYS A 1 182 ? -28.626 19.314 -38.941 1.00 91.19 182 LYS A N 1
ATOM 1393 C CA . LYS A 1 182 ? -28.935 19.428 -37.517 1.00 91.19 182 LYS A CA 1
ATOM 1394 C C . LYS A 1 182 ? -27.635 19.720 -36.760 1.00 91.19 182 LYS A C 1
ATOM 1396 O O . LYS A 1 182 ? -26.630 19.054 -37.030 1.00 91.19 182 LYS A O 1
ATOM 1401 N N . PRO A 1 183 ? -27.643 20.682 -35.822 1.00 92.25 183 PRO A N 1
ATOM 1402 C CA . PRO A 1 183 ? -26.506 20.905 -34.949 1.00 92.25 183 PRO A CA 1
ATOM 1403 C C . PRO A 1 183 ? -26.236 19.642 -34.140 1.00 92.25 183 PRO A C 1
ATOM 1405 O O . PRO A 1 183 ? -27.160 18.968 -33.683 1.00 92.25 183 PRO A O 1
ATOM 1408 N N . PHE A 1 184 ? -24.959 19.345 -33.991 1.00 91.69 184 PHE A N 1
ATOM 1409 C CA . PHE A 1 184 ? -24.441 18.110 -33.450 1.00 91.69 184 PHE A CA 1
ATOM 1410 C C . PHE A 1 184 ? -23.459 18.386 -32.303 1.00 91.69 184 PHE A C 1
ATOM 1412 O O . PHE A 1 184 ? -22.738 19.387 -32.322 1.00 91.69 184 PHE A O 1
ATOM 1419 N N . VAL A 1 185 ? -23.439 17.527 -31.286 1.00 94.81 185 VAL A N 1
ATOM 1420 C CA . VAL A 1 185 ? -22.445 17.554 -30.201 1.00 94.81 185 VAL A CA 1
ATOM 1421 C C . VAL A 1 185 ? -21.996 16.141 -29.864 1.00 94.81 185 VAL A C 1
ATOM 1423 O O . VAL A 1 185 ? -22.777 15.199 -29.979 1.00 94.81 185 VAL A O 1
ATOM 1426 N N . ILE A 1 186 ? -20.759 16.012 -29.384 1.00 96.00 186 ILE A N 1
ATOM 1427 C CA . ILE A 1 186 ? -20.256 14.760 -28.817 1.00 96.00 186 ILE A CA 1
ATOM 1428 C C . ILE A 1 186 ? -20.149 14.912 -27.303 1.00 96.00 186 ILE A C 1
ATOM 1430 O O . ILE A 1 186 ? -19.591 15.892 -26.802 1.00 96.00 186 ILE A O 1
ATOM 1434 N N . VAL A 1 187 ? -20.677 13.937 -26.579 1.00 96.94 187 VAL A N 1
ATOM 1435 C CA . VAL A 1 187 ? -20.559 13.797 -25.125 1.00 96.94 187 VAL A CA 1
ATOM 1436 C C . VAL A 1 187 ? -19.847 12.489 -24.796 1.00 96.94 187 VAL A C 1
ATOM 1438 O O . VAL A 1 187 ? -19.866 11.559 -25.592 1.00 96.94 187 VAL A O 1
ATOM 1441 N N . ALA A 1 188 ? -19.216 12.414 -23.632 1.00 97.12 188 ALA A N 1
ATOM 1442 C CA . ALA A 1 188 ? -18.611 11.195 -23.100 1.00 97.12 188 ALA A CA 1
ATOM 1443 C C . ALA A 1 188 ? -19.087 10.966 -21.663 1.00 97.12 188 ALA A C 1
ATOM 1445 O O . ALA A 1 188 ? -19.356 11.951 -20.966 1.00 97.12 188 ALA A O 1
ATOM 1446 N N . PRO A 1 189 ? -19.181 9.718 -21.179 1.00 97.00 189 PRO A N 1
ATOM 1447 C CA . PRO A 1 189 ? -19.432 9.463 -19.771 1.00 97.00 189 PRO A CA 1
ATOM 1448 C C . PRO A 1 189 ? -18.290 10.026 -18.910 1.00 97.00 189 PRO A C 1
ATOM 1450 O O . PRO A 1 189 ? -17.153 10.171 -19.360 1.00 97.00 189 PRO A O 1
ATOM 1453 N N . LYS A 1 190 ? -18.600 10.374 -17.659 1.00 95.12 190 LYS A N 1
ATOM 1454 C CA . LYS A 1 190 ? -17.639 10.953 -16.707 1.00 95.12 190 LYS A CA 1
ATOM 1455 C C . LYS A 1 190 ? -17.108 9.947 -15.686 1.00 95.12 190 LYS A C 1
ATOM 1457 O O . LYS A 1 190 ? -15.997 10.111 -15.196 1.00 95.12 190 LYS A O 1
ATOM 1462 N N . TYR A 1 191 ? -17.907 8.937 -15.356 1.00 93.94 191 TYR A N 1
ATOM 1463 C CA . TYR A 1 191 ? -17.695 8.073 -14.190 1.00 93.94 191 TYR A CA 1
ATOM 1464 C C . TYR A 1 191 ? -17.467 6.599 -14.557 1.00 93.94 191 TYR A C 1
ATOM 1466 O O . TYR A 1 191 ? -17.795 5.705 -13.784 1.00 93.94 191 TYR A O 1
ATOM 1474 N N . GLY A 1 192 ? -16.935 6.351 -15.754 1.00 94.19 192 GLY A N 1
ATOM 1475 C CA . GLY A 1 192 ? -16.665 5.018 -16.296 1.00 94.19 192 GLY A CA 1
ATOM 1476 C C . GLY A 1 192 ? -17.159 4.874 -17.735 1.00 94.19 192 GLY A C 1
ATOM 1477 O O . GLY A 1 192 ? -17.861 5.745 -18.244 1.00 94.19 192 GLY A O 1
ATOM 1478 N N . ASN A 1 193 ? -16.803 3.775 -18.396 1.00 95.19 193 ASN A N 1
ATOM 1479 C CA . ASN A 1 193 ? -17.253 3.485 -19.761 1.00 95.19 193 ASN A CA 1
ATOM 1480 C C . ASN A 1 193 ? -18.741 3.097 -19.791 1.00 95.19 193 ASN A C 1
ATOM 1482 O O . ASN A 1 193 ? -19.263 2.526 -18.831 1.00 95.19 193 ASN A O 1
ATOM 1486 N N . ILE A 1 194 ? -19.418 3.372 -20.906 1.00 95.81 194 ILE A N 1
ATOM 1487 C CA . ILE A 1 194 ? -20.782 2.887 -21.146 1.00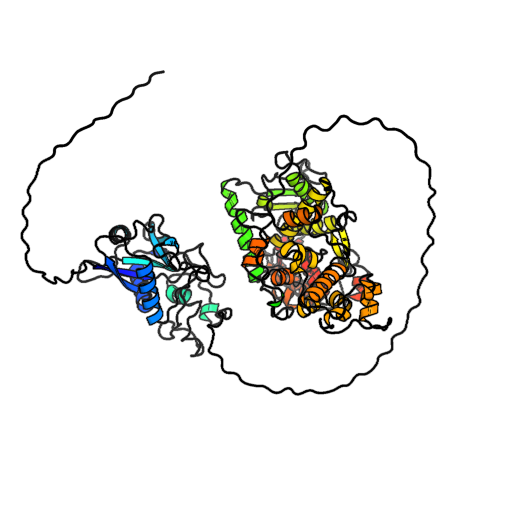 95.81 194 ILE A CA 1
ATOM 1488 C C . ILE A 1 194 ? -20.764 1.368 -21.205 1.00 95.81 194 ILE A C 1
ATOM 1490 O O . ILE A 1 194 ? -19.891 0.767 -21.835 1.00 95.81 194 ILE A O 1
ATOM 1494 N N . ARG A 1 195 ? -21.760 0.761 -20.563 1.00 94.62 195 ARG A N 1
ATOM 1495 C CA . ARG A 1 195 ? -21.991 -0.682 -20.610 1.00 94.62 195 ARG A CA 1
ATOM 1496 C C . ARG A 1 195 ? -23.232 -0.954 -21.438 1.00 94.62 195 ARG A C 1
ATOM 1498 O O . ARG A 1 195 ? -24.189 -0.189 -21.376 1.00 94.62 195 ARG A O 1
ATOM 1505 N N . GLY A 1 196 ? -23.229 -2.040 -22.186 1.00 93.75 196 GLY A N 1
ATOM 1506 C CA . GLY A 1 196 ? -24.336 -2.408 -23.059 1.00 93.75 196 GLY A CA 1
ATOM 1507 C C . GLY A 1 196 ? -24.286 -3.884 -23.422 1.00 93.75 196 GLY A C 1
ATOM 1508 O O . GLY A 1 196 ? -23.250 -4.518 -23.188 1.00 93.75 196 GLY A O 1
ATOM 1509 N N . PRO A 1 197 ? -25.390 -4.447 -23.933 1.00 90.62 197 PRO A N 1
ATOM 1510 C CA . PRO A 1 197 ? -25.396 -5.811 -24.430 1.00 90.62 197 PRO A CA 1
ATOM 1511 C C . PRO A 1 197 ? -24.413 -5.943 -25.594 1.00 90.62 197 PRO A C 1
ATOM 1513 O O . PRO A 1 197 ? -24.242 -5.031 -26.407 1.00 90.62 197 PRO A O 1
ATOM 1516 N N . ILE A 1 198 ? -23.764 -7.097 -25.674 1.00 85.81 198 ILE A N 1
ATOM 1517 C CA . ILE A 1 198 ? -22.890 -7.449 -26.788 1.00 85.81 198 ILE A CA 1
ATOM 1518 C C . ILE A 1 198 ? -23.745 -8.307 -27.709 1.00 85.81 198 ILE A C 1
ATOM 1520 O O . ILE A 1 198 ? -23.823 -9.516 -27.525 1.00 85.81 198 ILE A O 1
ATOM 1524 N N . ASP A 1 199 ? -24.453 -7.688 -28.653 1.00 76.12 199 ASP A N 1
ATOM 1525 C CA . ASP A 1 199 ? -25.274 -8.450 -29.595 1.00 76.12 199 ASP A CA 1
ATOM 1526 C C . ASP A 1 199 ? -24.392 -9.166 -30.631 1.00 76.12 199 ASP A C 1
ATOM 1528 O O . ASP A 1 199 ? -23.562 -8.562 -31.314 1.00 76.12 199 ASP A O 1
ATOM 1532 N N . SER A 1 200 ? -24.625 -10.467 -30.782 1.00 57.62 200 SER A N 1
ATOM 1533 C CA . SER A 1 200 ? -24.091 -11.309 -31.853 1.00 57.62 200 SER A CA 1
ATOM 1534 C C . SER A 1 200 ? -24.279 -10.750 -33.272 1.00 57.62 200 SER A C 1
ATOM 1536 O O . SER A 1 200 ? -23.480 -11.078 -34.146 1.00 57.62 200 SER A O 1
ATOM 1538 N N . GLN A 1 201 ? -25.293 -9.909 -33.521 1.00 57.09 201 GLN A N 1
ATOM 1539 C CA . GLN A 1 201 ? -25.535 -9.326 -34.849 1.00 57.09 201 GLN A CA 1
ATOM 1540 C C . GLN A 1 201 ? -24.474 -8.300 -35.265 1.00 57.09 201 GLN A C 1
ATOM 1542 O O . GLN A 1 201 ? -24.161 -8.197 -36.450 1.00 57.09 201 GLN A O 1
ATOM 1547 N N . HIS A 1 202 ? -23.898 -7.570 -34.308 1.00 63.09 202 HIS A N 1
ATOM 1548 C CA . HIS A 1 202 ? -22.906 -6.525 -34.585 1.00 63.09 202 HIS A CA 1
ATOM 1549 C C . HIS A 1 202 ? -21.467 -6.985 -34.334 1.00 63.09 202 HIS A C 1
ATOM 1551 O O . HIS A 1 202 ? -20.527 -6.436 -34.906 1.00 63.09 202 HIS A O 1
ATOM 1557 N N . PHE A 1 203 ? -21.278 -8.029 -33.525 1.00 68.31 203 PHE A N 1
ATOM 1558 C CA . PHE A 1 203 ? -19.964 -8.562 -33.183 1.00 68.31 203 PHE A CA 1
ATOM 1559 C C . PHE A 1 203 ? -19.814 -9.969 -33.764 1.00 68.31 203 PHE A C 1
ATOM 1561 O O . PHE A 1 203 ? -20.062 -10.966 -33.093 1.00 68.31 203 PHE A O 1
ATOM 1568 N N . ALA A 1 204 ? -19.404 -10.043 -35.033 1.00 51.19 204 ALA A N 1
ATOM 1569 C CA . ALA A 1 204 ? -19.349 -11.270 -35.838 1.00 51.19 204 ALA A CA 1
ATOM 1570 C C . ALA A 1 204 ? -18.329 -12.336 -35.371 1.00 51.19 204 ALA A C 1
ATOM 1572 O O . ALA A 1 204 ? -18.034 -13.274 -36.113 1.00 51.19 204 ALA A O 1
ATOM 1573 N N . SER A 1 205 ? -17.772 -12.234 -34.164 1.00 50.84 205 SER A N 1
ATOM 1574 C CA . SER A 1 205 ? -16.808 -13.200 -33.656 1.00 50.84 205 SER A CA 1
ATOM 1575 C C . SER A 1 205 ? -17.125 -13.639 -32.224 1.00 50.84 205 SER A C 1
ATOM 1577 O O . SER A 1 205 ? -17.085 -12.867 -31.268 1.00 50.84 205 SER A O 1
ATOM 1579 N N . GLN A 1 206 ? -17.334 -14.953 -32.127 1.00 54.91 206 GLN A N 1
ATOM 1580 C CA . GLN A 1 206 ? -17.174 -15.818 -30.957 1.00 54.91 206 GLN A CA 1
ATOM 1581 C C . GLN A 1 206 ? -18.415 -16.166 -30.123 1.00 54.91 206 GLN A C 1
ATOM 1583 O O . GLN A 1 206 ? -19.262 -15.344 -29.782 1.00 54.91 206 GLN A O 1
ATOM 1588 N N . ALA A 1 207 ? -18.480 -17.462 -29.802 1.00 55.34 207 ALA A N 1
ATOM 1589 C CA . ALA A 1 207 ? -19.539 -18.149 -29.080 1.00 55.34 207 ALA A CA 1
ATOM 1590 C C . ALA A 1 207 ? -19.525 -17.797 -27.585 1.00 55.34 207 ALA A C 1
ATOM 1592 O O . ALA A 1 207 ? -19.196 -18.623 -26.737 1.00 55.34 207 ALA A O 1
ATOM 1593 N N . LEU A 1 208 ? -19.892 -16.563 -27.244 1.00 62.56 208 LEU A N 1
ATOM 1594 C CA . LEU A 1 208 ? -20.290 -16.254 -25.875 1.00 62.56 208 LEU A CA 1
ATOM 1595 C C . LEU A 1 208 ? -21.627 -16.962 -25.577 1.00 62.56 208 LEU A C 1
ATOM 1597 O O . LEU A 1 208 ? -22.527 -16.953 -26.426 1.00 62.56 208 LEU A O 1
ATOM 1601 N N . PRO A 1 209 ? -21.799 -17.581 -24.394 1.00 66.12 209 PRO A N 1
ATOM 1602 C CA . PRO A 1 209 ? -23.067 -18.194 -24.012 1.00 66.12 209 PRO A CA 1
ATOM 1603 C C . PRO A 1 209 ? -24.213 -17.183 -24.121 1.00 66.12 209 PRO A C 1
ATOM 1605 O O . PRO A 1 209 ? -24.084 -16.051 -23.658 1.00 66.12 209 PRO A O 1
ATOM 1608 N N . SER A 1 210 ? -25.365 -17.587 -24.666 1.00 64.69 210 SER A N 1
ATOM 1609 C CA . SER A 1 210 ? -26.485 -16.679 -24.981 1.00 64.69 210 SER A CA 1
ATOM 1610 C C . SER A 1 210 ? -26.989 -15.839 -23.798 1.00 64.69 210 SER A C 1
ATOM 1612 O O . SER A 1 210 ? -27.590 -14.792 -24.005 1.00 64.69 210 SER A O 1
ATOM 1614 N N . ARG A 1 211 ? -26.730 -16.271 -22.555 1.00 63.22 211 ARG A N 1
ATOM 1615 C CA . ARG A 1 211 ? -27.069 -15.520 -21.332 1.00 63.22 211 ARG A CA 1
ATOM 1616 C C . ARG A 1 211 ? -26.160 -14.314 -21.069 1.00 63.22 211 ARG A C 1
ATOM 1618 O O . ARG A 1 211 ? -26.601 -13.372 -20.423 1.00 63.22 211 ARG A O 1
ATOM 1625 N N . VAL A 1 212 ? -24.916 -14.343 -21.546 1.00 66.44 212 VAL A N 1
ATOM 1626 C CA . VAL A 1 212 ? -23.935 -13.257 -21.367 1.00 66.44 212 VAL A CA 1
ATOM 1627 C C . VAL A 1 212 ? -24.185 -12.132 -22.375 1.00 66.44 212 VAL A C 1
ATOM 1629 O O . VAL A 1 212 ? -24.017 -10.964 -22.045 1.00 66.44 212 VAL A O 1
ATOM 1632 N N . LEU A 1 213 ? -24.672 -12.471 -23.574 1.00 71.25 213 LEU A N 1
ATOM 1633 C CA . LEU A 1 213 ? -24.913 -11.518 -24.667 1.00 71.25 213 LEU A CA 1
ATOM 1634 C C . LEU A 1 213 ? -25.975 -10.453 -24.332 1.00 71.25 213 LEU A C 1
ATOM 1636 O O . LEU A 1 213 ? -25.890 -9.325 -24.810 1.00 71.25 213 LEU A O 1
ATOM 1640 N N . SER A 1 214 ? -26.962 -10.785 -23.493 1.00 77.00 214 SER A N 1
ATOM 1641 C CA . SER A 1 214 ? -28.061 -9.875 -23.139 1.00 77.00 214 SER A CA 1
ATOM 1642 C C . SER A 1 214 ? -27.762 -8.932 -21.970 1.00 77.00 214 SER A C 1
ATOM 1644 O O . SER A 1 214 ? -28.571 -8.050 -21.691 1.00 77.00 214 SER A O 1
ATOM 1646 N N . LEU A 1 215 ? -26.658 -9.133 -21.244 1.00 82.56 215 LEU A N 1
ATOM 1647 C CA . LEU A 1 215 ? -26.331 -8.332 -20.064 1.00 82.56 215 LEU A CA 1
ATOM 1648 C C . LEU A 1 215 ? -25.399 -7.163 -20.427 1.00 82.56 215 LEU A C 1
ATOM 1650 O O . LEU A 1 215 ? -24.513 -7.332 -21.266 1.00 82.56 215 LEU A O 1
ATOM 1654 N N . PRO A 1 216 ? -25.560 -5.983 -19.795 1.00 88.69 216 PRO A N 1
ATOM 1655 C CA . PRO A 1 216 ? -24.636 -4.870 -19.969 1.00 88.69 216 PRO A CA 1
ATOM 1656 C C . PRO A 1 216 ? -23.211 -5.264 -19.588 1.00 88.69 216 PRO A C 1
ATOM 1658 O O . PRO A 1 216 ? -22.956 -5.673 -18.459 1.00 88.69 216 PRO A O 1
ATOM 1661 N N . HIS A 1 217 ? -22.283 -5.107 -20.524 1.00 88.94 217 HIS A N 1
ATOM 1662 C CA . HIS A 1 217 ? -20.935 -5.633 -20.390 1.00 88.94 217 HIS A CA 1
ATOM 1663 C C . HIS A 1 217 ? -19.870 -4.521 -20.358 1.00 88.94 217 HIS A C 1
ATOM 1665 O O . HIS A 1 217 ? -19.982 -3.519 -21.067 1.00 88.94 217 HIS A O 1
ATOM 1671 N N . ILE A 1 218 ? -18.808 -4.692 -19.558 1.00 88.56 218 ILE A N 1
ATOM 1672 C CA . ILE A 1 218 ? -17.743 -3.686 -19.367 1.00 88.56 218 ILE A CA 1
ATOM 1673 C C . ILE A 1 218 ? -16.916 -3.406 -20.635 1.00 88.56 218 ILE A C 1
ATOM 1675 O O . ILE A 1 218 ? -16.502 -2.273 -20.866 1.00 88.56 218 ILE A O 1
ATOM 1679 N N . CYS A 1 219 ? -16.729 -4.413 -21.492 1.00 90.00 219 CYS A N 1
ATOM 1680 C CA . CYS A 1 219 ? -16.008 -4.276 -22.763 1.00 90.00 219 CYS A CA 1
ATOM 1681 C C . CYS A 1 219 ? -16.856 -3.695 -23.911 1.00 90.00 219 CYS A C 1
ATOM 1683 O O . CYS A 1 219 ? -16.357 -3.577 -25.028 1.00 90.00 219 CYS A O 1
ATOM 1685 N N . PHE A 1 220 ? -18.119 -3.318 -23.662 1.00 92.81 220 PHE A N 1
ATOM 1686 C CA . PHE A 1 220 ? -19.012 -2.764 -24.686 1.00 92.81 220 PHE A CA 1
ATOM 1687 C C . PHE A 1 220 ? -18.358 -1.607 -25.456 1.00 92.81 220 PHE A C 1
ATOM 1689 O O . PHE A 1 220 ? -18.310 -1.642 -26.681 1.00 92.81 220 PHE A O 1
ATOM 1696 N N . ALA A 1 221 ? -17.768 -0.635 -24.753 1.00 93.56 221 ALA A N 1
ATOM 1697 C CA . ALA A 1 221 ? -17.092 0.504 -25.378 1.00 93.56 221 ALA A CA 1
ATOM 1698 C C . ALA A 1 221 ? -15.921 0.101 -26.297 1.00 93.56 221 ALA A C 1
ATOM 1700 O O . ALA A 1 221 ? -15.764 0.667 -27.379 1.00 93.56 221 ALA A O 1
ATOM 1701 N N . GLU A 1 222 ? -15.134 -0.894 -25.876 1.00 90.88 222 GLU A N 1
ATOM 1702 C CA . GLU A 1 222 ? -13.997 -1.435 -26.634 1.00 90.88 222 GLU A CA 1
ATOM 1703 C C . GLU A 1 222 ? -14.469 -2.126 -27.913 1.00 90.88 222 GLU A C 1
ATOM 1705 O O . GLU A 1 222 ? -13.886 -1.922 -28.976 1.00 90.88 222 GLU A O 1
ATOM 1710 N N . ARG A 1 223 ? -15.567 -2.884 -27.826 1.00 89.31 223 ARG A N 1
ATOM 1711 C CA . ARG A 1 223 ? -16.147 -3.592 -28.968 1.00 89.31 223 ARG A CA 1
ATOM 1712 C C . ARG A 1 223 ? -16.812 -2.647 -29.962 1.00 89.31 223 ARG A C 1
ATOM 1714 O O . ARG A 1 223 ? -16.584 -2.799 -31.158 1.00 89.31 223 ARG A O 1
ATOM 1721 N N . VAL A 1 224 ? -17.569 -1.654 -29.486 1.00 92.56 224 VAL A N 1
ATOM 1722 C CA . VAL A 1 224 ? -18.182 -0.631 -30.351 1.00 92.56 224 VAL A CA 1
ATOM 1723 C C . VAL A 1 224 ? -17.112 0.048 -31.199 1.00 92.56 224 VAL A C 1
ATOM 1725 O O . VAL A 1 224 ? -17.312 0.225 -32.387 1.00 92.56 224 VAL A O 1
ATOM 1728 N N . LEU A 1 225 ? -15.950 0.381 -30.630 1.00 92.81 225 LEU A N 1
ATOM 1729 C CA . LEU A 1 225 ? -14.901 1.132 -31.329 1.00 92.81 225 LEU A CA 1
ATOM 1730 C C . LEU A 1 225 ? -13.764 0.267 -31.885 1.00 92.81 225 LEU A C 1
ATOM 1732 O O . LEU A 1 225 ? -12.687 0.786 -32.188 1.00 92.81 225 LEU A O 1
ATOM 1736 N N . ALA A 1 226 ? -14.001 -1.031 -32.078 1.00 88.31 226 ALA A N 1
ATOM 1737 C CA . ALA A 1 226 ? -12.968 -1.964 -32.509 1.00 88.31 226 ALA A CA 1
ATOM 1738 C C . ALA A 1 226 ? -12.339 -1.620 -33.877 1.00 88.31 226 ALA A C 1
ATOM 1740 O O . ALA A 1 226 ? -11.175 -1.904 -34.134 1.00 88.31 226 ALA A O 1
ATOM 1741 N N . GLY A 1 227 ? -13.083 -0.953 -34.761 1.00 84.50 227 GLY A N 1
ATOM 1742 C CA . GLY A 1 227 ? -12.560 -0.493 -36.055 1.00 84.50 227 GLY A CA 1
ATOM 1743 C C . GLY A 1 227 ? -11.702 0.777 -35.988 1.00 84.50 227 GLY A C 1
ATOM 1744 O O . GLY A 1 227 ? -11.057 1.127 -36.973 1.00 84.50 227 GLY A O 1
ATOM 1745 N N . PHE A 1 228 ? -11.698 1.485 -34.854 1.00 87.75 228 PHE A N 1
ATOM 1746 C CA . PHE A 1 228 ? -11.077 2.808 -34.710 1.00 87.75 228 PHE A CA 1
ATOM 1747 C C . PHE A 1 228 ? -9.789 2.808 -33.883 1.00 87.75 228 PHE A C 1
ATOM 1749 O O . PHE A 1 228 ? -9.070 3.810 -33.882 1.00 87.75 228 PHE A O 1
ATOM 1756 N N . PHE A 1 229 ? -9.474 1.712 -33.192 1.00 85.81 229 PHE A N 1
ATOM 1757 C CA . PHE A 1 229 ? -8.259 1.596 -32.395 1.00 85.81 229 PHE A CA 1
ATOM 1758 C C . PHE A 1 229 ? -7.416 0.405 -32.831 1.00 85.81 229 PHE A C 1
ATOM 1760 O O . PHE A 1 229 ? -7.895 -0.716 -32.950 1.00 85.81 229 PHE A O 1
ATOM 1767 N N . GLU A 1 230 ? -6.121 0.652 -32.995 1.00 76.38 230 GLU A N 1
ATOM 1768 C CA . GLU A 1 230 ? -5.130 -0.405 -33.152 1.00 76.38 230 GLU A CA 1
ATOM 1769 C C . GLU A 1 230 ? -4.863 -1.071 -31.786 1.00 76.38 230 GLU A C 1
ATOM 1771 O O . GLU A 1 230 ? -4.886 -0.410 -30.741 1.00 76.38 230 GLU A O 1
ATOM 1776 N N . ASN A 1 231 ? -4.573 -2.377 -31.788 1.00 74.00 231 ASN A N 1
ATOM 1777 C CA . ASN A 1 231 ? -4.188 -3.155 -30.600 1.00 74.00 231 ASN A CA 1
ATOM 1778 C C . ASN A 1 231 ? -5.257 -3.177 -29.494 1.00 74.00 231 ASN A C 1
ATOM 1780 O O . ASN A 1 231 ? -5.038 -2.715 -28.368 1.00 74.00 231 ASN A O 1
ATOM 1784 N N . LEU A 1 232 ? -6.441 -3.681 -29.819 1.00 73.19 232 LEU A N 1
ATOM 1785 C CA . LEU A 1 232 ? -7.457 -3.987 -28.812 1.00 73.19 232 LEU A CA 1
ATOM 1786 C C . LEU A 1 232 ? -7.048 -5.263 -28.074 1.00 73.19 232 LEU A C 1
ATOM 1788 O O . LEU A 1 232 ? -6.422 -6.133 -28.678 1.00 73.19 232 LEU A O 1
ATOM 1792 N N . ASP A 1 233 ? -7.369 -5.370 -26.783 1.00 74.56 233 ASP A N 1
ATOM 1793 C CA . ASP A 1 233 ? -7.010 -6.558 -25.999 1.00 74.56 233 ASP A CA 1
ATOM 1794 C C . ASP A 1 233 ? -7.705 -7.798 -26.602 1.00 74.56 233 ASP A C 1
ATOM 1796 O O . ASP A 1 233 ? -8.941 -7.873 -26.563 1.00 74.56 233 ASP A O 1
ATOM 1800 N N . PRO A 1 234 ? -6.957 -8.767 -27.169 1.00 69.44 234 PRO A N 1
ATOM 1801 C CA . PRO A 1 234 ? -7.545 -9.934 -27.823 1.00 69.44 234 PRO A CA 1
ATOM 1802 C C . PRO A 1 234 ? -8.398 -10.761 -26.854 1.00 69.44 234 PRO A C 1
ATOM 1804 O O . PRO A 1 234 ? -9.411 -11.325 -27.267 1.00 69.44 234 PRO A O 1
ATOM 1807 N N . ARG A 1 235 ? -8.093 -10.726 -25.548 1.00 69.94 235 ARG A N 1
ATOM 1808 C CA . ARG A 1 235 ? -8.838 -11.456 -24.509 1.00 69.94 235 ARG A CA 1
ATOM 1809 C C . ARG A 1 235 ? -10.300 -11.027 -24.429 1.00 69.94 235 ARG A C 1
ATOM 1811 O O . ARG A 1 235 ? -11.174 -11.848 -24.159 1.00 69.94 235 ARG A O 1
ATOM 1818 N N . CYS A 1 236 ? -10.589 -9.756 -24.725 1.00 69.25 236 CYS A N 1
ATOM 1819 C CA . CYS A 1 236 ? -11.962 -9.261 -24.767 1.00 69.25 236 CYS A CA 1
ATOM 1820 C C . CYS A 1 236 ? -12.762 -9.847 -25.931 1.00 69.25 236 CYS A C 1
ATOM 1822 O O . CYS A 1 236 ? -13.970 -10.028 -25.788 1.00 69.25 236 CYS A O 1
ATOM 1824 N N . TYR A 1 237 ? -12.119 -10.152 -27.059 1.00 67.00 237 TYR A N 1
ATOM 1825 C CA . TYR A 1 237 ? -12.749 -10.798 -28.216 1.00 67.00 237 TYR A CA 1
ATOM 1826 C C . TYR A 1 237 ? -12.872 -12.302 -28.021 1.00 67.00 237 TYR A C 1
ATOM 1828 O O . TYR A 1 237 ? -13.839 -12.889 -28.495 1.00 67.00 237 TYR A O 1
ATOM 1836 N N . GLU A 1 238 ? -11.945 -12.883 -27.262 1.00 68.19 238 GLU A N 1
ATOM 1837 C CA . GLU A 1 238 ? -11.879 -14.308 -26.936 1.00 68.19 238 GLU A CA 1
ATOM 1838 C C . GLU A 1 238 ? -12.912 -14.776 -25.896 1.00 68.19 238 GLU A C 1
ATOM 1840 O O . GLU A 1 238 ? -12.942 -15.939 -25.506 1.00 68.19 238 GLU A O 1
ATOM 1845 N N . GLY A 1 239 ? -13.778 -13.872 -25.430 1.00 61.78 239 GLY A N 1
ATOM 1846 C CA . GLY A 1 239 ? -14.808 -14.171 -24.436 1.00 61.78 239 GLY A CA 1
ATOM 1847 C C . GLY A 1 239 ? -14.291 -14.261 -22.997 1.00 61.78 239 GLY A C 1
ATOM 1848 O O . GLY A 1 239 ? -15.087 -14.475 -22.086 1.00 61.78 239 GLY A O 1
ATOM 1849 N N . PHE A 1 240 ? -12.998 -14.010 -22.769 1.00 68.06 240 PHE A N 1
ATOM 1850 C CA . PHE A 1 240 ? -12.381 -13.881 -21.444 1.00 68.06 240 PHE A CA 1
ATOM 1851 C C . PHE A 1 240 ? -12.530 -12.463 -20.906 1.00 68.06 240 PHE A C 1
ATOM 1853 O O . PHE A 1 240 ? -11.566 -11.793 -20.527 1.00 68.06 240 PHE A O 1
ATOM 1860 N N . CYS A 1 241 ? -13.758 -11.967 -20.920 1.00 68.38 241 CYS A N 1
ATOM 1861 C CA . CYS A 1 241 ? -14.018 -10.682 -20.324 1.00 68.38 241 CYS A CA 1
ATOM 1862 C C . CYS A 1 241 ? -13.964 -10.797 -18.797 1.00 68.38 241 CYS A C 1
ATOM 1864 O O . CYS A 1 241 ? -14.569 -11.717 -18.249 1.00 68.38 241 CYS A O 1
ATOM 1866 N N . PRO A 1 242 ? -13.260 -9.885 -18.102 1.00 66.81 242 PRO A N 1
ATOM 1867 C CA . PRO A 1 242 ? -13.255 -9.885 -16.650 1.00 66.81 242 PRO A CA 1
ATOM 1868 C C . PRO A 1 242 ? -14.694 -9.721 -16.165 1.00 66.81 242 PRO A C 1
ATOM 1870 O O . PRO A 1 242 ? -15.371 -8.765 -16.554 1.00 66.81 242 PRO A O 1
ATOM 1873 N N . GLU A 1 243 ? -15.160 -10.680 -15.365 1.00 63.19 243 GLU A N 1
ATOM 1874 C CA . GLU A 1 243 ? -16.464 -10.590 -14.721 1.00 63.19 243 GLU A CA 1
ATOM 1875 C C . GLU A 1 243 ? -16.514 -9.305 -13.887 1.00 63.19 243 GLU A C 1
ATOM 1877 O O . GLU A 1 243 ? -15.517 -8.890 -13.284 1.00 63.19 243 GLU A O 1
ATOM 1882 N N . ASP A 1 244 ? -17.668 -8.637 -13.889 1.00 52.34 244 ASP A N 1
ATOM 1883 C CA . ASP A 1 244 ? -17.873 -7.497 -13.006 1.00 52.34 244 ASP A CA 1
ATOM 1884 C C . ASP A 1 244 ? -17.639 -7.949 -11.551 1.00 52.34 244 ASP A C 1
ATOM 1886 O O . ASP A 1 244 ? -18.132 -9.013 -11.160 1.00 52.34 244 ASP A O 1
ATOM 1890 N N . PRO A 1 245 ? -16.968 -7.144 -10.705 1.00 49.12 245 PRO A N 1
ATOM 1891 C CA . PRO A 1 245 ? -17.131 -7.320 -9.271 1.00 49.12 245 PRO A CA 1
ATOM 1892 C C . PRO A 1 245 ? -18.640 -7.264 -8.981 1.00 49.12 245 PRO A C 1
ATOM 1894 O O . PRO A 1 245 ? -19.325 -6.406 -9.549 1.00 49.12 245 PRO A O 1
ATOM 1897 N N . PRO A 1 246 ? -19.186 -8.175 -8.157 1.00 39.72 246 PRO A N 1
ATOM 1898 C CA . PRO A 1 246 ? -20.623 -8.300 -7.970 1.00 39.72 246 PRO A CA 1
ATOM 1899 C C . PRO A 1 246 ? -21.210 -6.936 -7.610 1.00 39.72 246 PRO A C 1
ATOM 1901 O O . PRO A 1 246 ? -20.884 -6.352 -6.576 1.00 39.72 246 PRO A O 1
ATOM 1904 N N . SER A 1 247 ? -22.058 -6.402 -8.492 1.00 38.38 247 SER A N 1
ATOM 1905 C CA . SER A 1 247 ? -22.788 -5.170 -8.224 1.00 38.38 247 SER A CA 1
ATOM 1906 C C . SER A 1 247 ? -23.564 -5.354 -6.924 1.00 38.38 247 SER A C 1
ATOM 1908 O O . SER A 1 247 ? -24.304 -6.334 -6.803 1.00 38.38 247 SER A O 1
ATOM 1910 N N . VAL A 1 248 ? -23.392 -4.430 -5.970 1.00 35.91 248 VAL A N 1
ATOM 1911 C CA . VAL A 1 248 ? -24.145 -4.408 -4.707 1.00 35.91 248 VAL A CA 1
ATOM 1912 C C . VAL A 1 248 ? -25.623 -4.650 -5.035 1.00 35.91 248 VAL A C 1
ATOM 1914 O O . VAL A 1 248 ? -26.198 -3.862 -5.794 1.00 35.91 248 VAL A O 1
ATOM 1917 N N . PRO A 1 249 ? -26.235 -5.745 -4.549 1.00 30.08 249 PRO A N 1
ATOM 1918 C CA . PRO A 1 249 ? -27.590 -6.085 -4.940 1.00 30.08 249 PRO A CA 1
ATOM 1919 C C . PRO A 1 249 ? -28.536 -4.961 -4.516 1.00 30.08 249 PRO A C 1
ATOM 1921 O O . PRO A 1 249 ? -28.577 -4.568 -3.349 1.00 30.08 249 PRO A O 1
ATOM 1924 N N . LEU A 1 250 ? -29.316 -4.450 -5.473 1.00 33.31 250 LEU A N 1
ATOM 1925 C CA . LEU A 1 250 ? -30.524 -3.686 -5.165 1.00 33.31 250 LEU A CA 1
ATOM 1926 C C . LEU A 1 250 ? -31.389 -4.543 -4.221 1.00 33.31 250 LEU A C 1
ATOM 1928 O O . LEU A 1 250 ? -31.541 -5.740 -4.480 1.00 33.31 250 LEU A O 1
ATOM 1932 N N . PRO A 1 251 ? -31.928 -3.979 -3.125 1.00 29.23 251 PRO A N 1
ATOM 1933 C CA . PRO A 1 251 ? -32.590 -4.760 -2.090 1.00 29.23 251 PRO A CA 1
ATOM 1934 C C . PRO A 1 251 ? -33.798 -5.497 -2.675 1.00 29.23 251 PRO A C 1
ATOM 1936 O O . PRO A 1 251 ? -34.811 -4.892 -3.027 1.00 29.23 251 PRO A O 1
ATOM 1939 N N . ALA A 1 252 ? -33.670 -6.819 -2.784 1.00 31.73 252 ALA A N 1
ATOM 1940 C CA . ALA A 1 252 ? -34.761 -7.708 -3.137 1.00 31.73 252 ALA A CA 1
ATOM 1941 C C . ALA A 1 252 ? -35.732 -7.819 -1.954 1.00 31.73 252 ALA A C 1
ATOM 1943 O O . ALA A 1 252 ? -35.319 -7.964 -0.801 1.00 31.73 252 ALA A O 1
ATOM 1944 N N . ALA A 1 253 ? -37.030 -7.754 -2.253 1.00 32.16 253 ALA A N 1
ATOM 1945 C CA . ALA A 1 253 ? -38.094 -7.974 -1.285 1.00 32.16 253 ALA A CA 1
ATOM 1946 C C . ALA A 1 253 ? -37.933 -9.348 -0.612 1.00 32.16 253 ALA A C 1
ATOM 1948 O O . ALA A 1 253 ? -37.755 -10.375 -1.265 1.00 32.16 253 ALA A O 1
ATOM 1949 N N . THR A 1 254 ? -37.976 -9.337 0.714 1.00 29.02 254 THR A N 1
ATOM 1950 C CA . THR A 1 254 ? -37.758 -10.474 1.603 1.00 29.02 254 THR A CA 1
ATOM 1951 C C . THR A 1 254 ? -38.820 -11.561 1.429 1.00 29.02 254 THR A C 1
ATOM 1953 O O . THR A 1 254 ? -40.008 -11.325 1.635 1.00 29.02 254 THR A O 1
ATOM 1956 N N . SER A 1 255 ? -38.383 -12.794 1.167 1.00 27.94 255 SER A N 1
ATOM 1957 C CA . SER A 1 255 ? -39.165 -14.003 1.442 1.00 27.94 255 SER A CA 1
ATOM 1958 C C . SER A 1 255 ? -38.343 -14.962 2.300 1.00 27.94 255 SER A C 1
ATOM 1960 O O . SER A 1 255 ? -37.303 -15.464 1.876 1.00 27.94 255 SER A O 1
ATOM 1962 N N . SER A 1 256 ? -38.805 -15.181 3.530 1.00 30.08 256 SER A N 1
ATOM 1963 C CA . SER A 1 256 ? -38.197 -16.050 4.536 1.00 30.08 256 SER A CA 1
ATOM 1964 C C . SER A 1 256 ? -38.316 -17.532 4.167 1.00 30.08 256 SER A C 1
ATOM 1966 O O . SER A 1 256 ? -39.407 -18.016 3.878 1.00 30.08 256 SER A O 1
ATOM 1968 N N . GLY A 1 257 ? -37.207 -18.268 4.261 1.00 28.03 257 GLY A N 1
ATOM 1969 C CA . GLY A 1 257 ? -37.164 -19.725 4.137 1.00 28.03 257 GLY A CA 1
ATOM 1970 C C . GLY A 1 257 ? -36.291 -20.345 5.228 1.00 28.03 257 GLY A C 1
ATOM 1971 O O . GLY A 1 257 ? -35.077 -20.181 5.229 1.00 28.03 257 GLY A O 1
ATOM 1972 N N . LEU A 1 258 ? -36.939 -21.039 6.165 1.00 35.38 258 LEU A N 1
ATOM 1973 C CA . LEU A 1 258 ? -36.356 -21.844 7.243 1.00 35.38 258 LEU A CA 1
ATOM 1974 C C . LEU A 1 258 ? -35.495 -22.994 6.697 1.00 35.38 258 LEU A C 1
ATOM 1976 O O . LEU A 1 258 ? -36.013 -23.820 5.946 1.00 35.38 258 LEU A O 1
ATOM 1980 N N . ILE A 1 259 ? -34.247 -23.140 7.167 1.00 29.73 259 ILE A N 1
ATOM 1981 C CA . ILE A 1 259 ? -33.499 -24.403 7.043 1.00 29.73 259 ILE A CA 1
ATOM 1982 C C . ILE A 1 259 ? -32.905 -24.866 8.384 1.00 29.73 259 ILE A C 1
ATOM 1984 O O . ILE A 1 259 ? -32.291 -24.138 9.157 1.00 29.73 259 ILE A O 1
ATOM 1988 N N . ARG A 1 260 ? -33.181 -26.152 8.592 1.00 28.09 260 ARG A N 1
ATOM 1989 C CA . ARG A 1 260 ? -33.005 -27.103 9.692 1.00 28.09 260 ARG A CA 1
ATOM 1990 C C . ARG A 1 260 ? -31.529 -27.422 10.001 1.00 28.09 260 ARG A C 1
ATOM 1992 O O . ARG A 1 260 ? -30.769 -27.751 9.096 1.00 28.09 260 ARG A O 1
ATOM 1999 N N . ARG A 1 261 ? -31.164 -27.436 11.291 1.00 26.64 261 ARG A N 1
ATOM 2000 C CA . ARG A 1 261 ? -29.884 -27.957 11.819 1.00 26.64 261 ARG A CA 1
ATOM 2001 C C . ARG A 1 261 ? -29.819 -29.493 11.752 1.00 26.64 261 ARG A C 1
ATOM 2003 O O . ARG A 1 261 ? -30.793 -30.164 12.092 1.00 26.64 261 ARG A O 1
ATOM 2010 N N . ARG A 1 262 ? -28.643 -30.038 11.422 1.00 27.78 262 ARG A N 1
ATOM 2011 C CA . ARG A 1 262 ? -28.215 -31.412 11.744 1.00 27.78 262 ARG A CA 1
ATOM 2012 C C . ARG A 1 262 ? -26.801 -31.380 12.334 1.00 27.78 262 ARG A C 1
ATOM 2014 O O . ARG A 1 262 ? -25.913 -30.785 11.736 1.00 27.78 262 ARG A O 1
ATOM 2021 N N . SER A 1 263 ? -26.633 -32.028 13.485 1.00 35.12 263 SER A N 1
ATOM 2022 C CA . SER A 1 263 ? -25.350 -32.361 14.129 1.00 35.12 263 SER A CA 1
ATOM 2023 C C . SER A 1 263 ? -24.856 -33.737 13.652 1.00 35.12 263 SER A C 1
ATOM 2025 O O . SER A 1 263 ? -25.692 -34.560 13.264 1.00 35.12 263 SER A O 1
ATOM 2027 N N . PRO A 1 264 ? -23.536 -33.995 13.667 1.00 36.97 264 PRO A N 1
ATOM 2028 C CA . PRO A 1 264 ? -22.983 -35.114 14.469 1.00 36.97 264 PRO A CA 1
ATOM 2029 C C . PRO A 1 264 ? -21.609 -34.765 15.106 1.00 36.97 264 PRO A C 1
ATOM 2031 O O . PRO A 1 264 ? -20.816 -34.047 14.509 1.00 36.97 264 PRO A O 1
ATOM 2034 N N . SER A 1 265 ? -21.376 -35.006 16.402 1.00 29.03 265 SER A N 1
ATOM 2035 C CA . SER A 1 265 ? -20.879 -36.233 17.075 1.00 29.03 265 SER A CA 1
ATOM 2036 C C . SER A 1 265 ? -19.396 -36.592 16.830 1.00 29.03 265 SER A C 1
ATOM 2038 O O . SER A 1 265 ? -19.042 -37.110 15.778 1.00 29.03 265 SER A O 1
ATOM 2040 N N . GLU A 1 266 ? -18.591 -36.314 17.863 1.00 30.66 266 GLU A N 1
ATOM 2041 C CA . GLU A 1 266 ? -17.440 -37.043 18.440 1.00 30.66 266 GLU A CA 1
ATOM 2042 C C . GLU A 1 266 ? -16.637 -38.065 17.606 1.00 30.66 266 GLU A C 1
ATOM 2044 O O . GLU A 1 266 ? -17.153 -39.082 17.150 1.00 30.66 266 GLU A O 1
ATOM 2049 N N . SER A 1 267 ? -15.307 -37.907 17.596 1.00 29.64 267 SER A N 1
ATOM 2050 C CA . SER A 1 267 ? -14.380 -38.828 18.293 1.00 29.64 267 SER A CA 1
ATOM 2051 C C . SER A 1 267 ? -12.917 -38.366 18.178 1.00 29.64 267 SER A C 1
ATOM 2053 O O . SER A 1 267 ? -12.449 -37.939 17.127 1.00 29.64 267 SER A O 1
ATOM 2055 N N . SER A 1 268 ? -12.215 -38.436 19.311 1.00 31.17 268 SER A N 1
ATOM 2056 C CA . SER A 1 268 ? -10.792 -38.129 19.517 1.00 31.17 268 SER A CA 1
ATOM 2057 C C . SER A 1 268 ? -9.939 -39.402 19.376 1.00 31.17 268 SER A C 1
ATOM 2059 O O . SER A 1 268 ? -10.475 -40.502 19.544 1.00 31.17 268 SER A O 1
ATOM 2061 N N . PRO A 1 269 ? -8.615 -39.290 19.155 1.00 40.28 269 PRO A N 1
ATOM 2062 C CA . PRO A 1 269 ? -7.737 -39.960 20.115 1.00 40.28 269 PRO A CA 1
ATOM 2063 C C . PRO A 1 269 ? -6.494 -39.160 20.543 1.00 40.28 269 PRO A C 1
ATOM 2065 O O . PRO A 1 269 ? -5.884 -38.397 19.794 1.00 40.28 269 PRO A O 1
ATOM 2068 N N . GLU A 1 270 ? -6.121 -39.431 21.793 1.00 31.73 270 GLU A N 1
ATOM 2069 C CA . GLU A 1 270 ? -5.013 -38.901 22.583 1.00 31.73 270 GLU A CA 1
ATOM 2070 C C . GLU A 1 270 ? -3.622 -39.108 21.959 1.00 31.73 270 GLU A C 1
ATOM 2072 O O . GLU A 1 270 ? -3.287 -40.181 21.450 1.00 31.73 270 GLU A O 1
ATOM 2077 N N . ARG A 1 271 ? -2.733 -38.120 22.144 1.00 31.03 271 ARG A N 1
ATOM 2078 C CA . ARG A 1 271 ? -1.282 -38.308 22.008 1.00 31.03 271 ARG A CA 1
ATOM 2079 C C . ARG A 1 271 ? -0.522 -37.636 23.156 1.00 31.03 271 ARG A C 1
ATOM 2081 O O . ARG A 1 271 ? -0.426 -36.418 23.237 1.00 31.03 271 ARG A O 1
ATOM 2088 N N . ARG A 1 272 ? 0.047 -38.476 24.028 1.00 36.47 272 ARG A N 1
ATOM 2089 C CA . ARG A 1 272 ? 1.059 -38.148 25.048 1.00 36.47 272 ARG A CA 1
ATOM 2090 C C . ARG A 1 272 ? 2.342 -37.620 24.398 1.00 36.47 272 ARG A C 1
ATOM 2092 O O . ARG A 1 272 ? 2.959 -38.361 23.634 1.00 36.47 272 ARG A O 1
ATOM 2099 N N . ILE A 1 273 ? 2.817 -36.437 24.799 1.00 34.47 273 ILE A N 1
ATOM 2100 C CA . ILE A 1 273 ? 4.217 -36.010 24.620 1.00 34.47 273 ILE A CA 1
ATOM 2101 C C . ILE A 1 273 ? 4.744 -35.377 25.920 1.00 34.47 273 ILE A C 1
ATOM 2103 O O . ILE A 1 273 ? 4.019 -34.750 26.684 1.00 34.47 273 ILE A O 1
ATOM 2107 N N . ARG A 1 274 ? 6.018 -35.679 26.174 1.00 30.77 274 ARG A N 1
ATOM 2108 C CA . ARG A 1 274 ? 6.815 -35.585 27.402 1.00 30.77 274 ARG A CA 1
ATOM 2109 C C . ARG A 1 274 ? 7.115 -34.147 27.852 1.00 30.77 274 ARG A C 1
ATOM 2111 O O . ARG A 1 274 ? 7.530 -33.325 27.043 1.00 30.77 274 ARG A O 1
ATOM 2118 N N . GLN A 1 275 ? 7.033 -33.914 29.165 1.00 29.91 275 GLN A N 1
ATOM 2119 C CA . GLN A 1 275 ? 7.608 -32.757 29.861 1.00 29.91 275 GLN A CA 1
ATOM 2120 C C . GLN A 1 275 ? 9.143 -32.764 29.760 1.00 29.91 275 GLN A C 1
ATOM 2122 O O . GLN A 1 275 ? 9.785 -33.763 30.094 1.00 29.91 275 GLN A O 1
ATOM 2127 N N . ARG A 1 276 ? 9.724 -31.640 29.325 1.00 32.38 276 ARG A N 1
ATOM 2128 C CA . ARG A 1 276 ? 11.152 -31.324 29.465 1.00 32.38 276 ARG A CA 1
ATOM 2129 C C . ARG A 1 276 ? 11.360 -30.455 30.704 1.00 32.38 276 ARG A C 1
ATOM 2131 O O . ARG A 1 276 ? 10.564 -29.568 30.988 1.00 32.38 276 ARG A O 1
ATOM 2138 N N . GLN A 1 277 ? 12.421 -30.785 31.428 1.00 31.36 277 GLN A N 1
ATOM 2139 C CA . GLN A 1 277 ? 12.860 -30.173 32.674 1.00 31.36 277 GLN A CA 1
ATOM 2140 C C . GLN A 1 277 ? 13.418 -28.761 32.451 1.00 31.36 277 GLN A C 1
ATOM 2142 O O . GLN A 1 277 ? 14.018 -28.472 31.420 1.00 31.36 277 GLN A O 1
ATOM 2147 N N . SER A 1 278 ? 13.193 -27.919 33.453 1.00 31.95 278 SER A N 1
ATOM 2148 C CA . SER A 1 278 ? 13.637 -26.536 33.615 1.00 31.95 278 SER A CA 1
ATOM 2149 C C . SER A 1 278 ? 15.123 -26.424 33.977 1.00 31.95 278 SER A C 1
ATOM 2151 O O . SER A 1 278 ? 15.580 -27.127 34.879 1.00 31.95 278 SER A O 1
ATOM 2153 N N . GLU A 1 279 ? 15.831 -25.481 33.353 1.00 31.48 279 GLU A N 1
ATOM 2154 C CA . GLU A 1 279 ? 17.134 -24.967 33.805 1.00 31.48 279 GLU A CA 1
ATOM 2155 C C . GLU A 1 279 ? 16.975 -23.696 34.672 1.00 31.48 279 GLU A C 1
ATOM 2157 O O . GLU A 1 279 ? 15.943 -23.024 34.576 1.00 31.48 279 GLU A O 1
ATOM 2162 N N . PRO A 1 280 ? 17.954 -23.368 35.544 1.00 36.34 280 PRO A N 1
ATOM 2163 C CA . PRO A 1 280 ? 17.810 -22.366 36.597 1.00 36.34 280 PRO A CA 1
ATOM 2164 C C . PRO A 1 280 ? 18.370 -20.981 36.227 1.00 36.34 280 PRO A C 1
ATOM 2166 O O . PRO A 1 280 ? 19.409 -20.854 35.583 1.00 36.34 280 PRO A O 1
ATOM 2169 N N . SER A 1 281 ? 17.702 -19.934 36.718 1.00 32.56 281 SER A N 1
ATOM 2170 C CA . SER A 1 281 ? 18.100 -18.523 36.596 1.00 32.56 281 SER A CA 1
ATOM 2171 C C . SER A 1 281 ? 19.324 -18.151 37.462 1.00 32.56 281 SER A C 1
ATOM 2173 O O . SER A 1 281 ? 19.480 -18.700 38.556 1.00 32.56 281 SER A O 1
ATOM 2175 N N . PRO A 1 282 ? 20.156 -17.172 37.044 1.00 41.62 282 PRO A N 1
ATOM 2176 C CA . PRO A 1 282 ? 21.289 -16.666 37.825 1.00 41.62 282 PRO A CA 1
ATOM 2177 C C . PRO A 1 282 ? 20.879 -15.577 38.848 1.00 41.62 282 PRO A C 1
ATOM 2179 O O . PRO A 1 282 ? 19.789 -15.008 38.746 1.00 41.62 282 PRO A O 1
ATOM 2182 N N . PRO A 1 283 ? 21.736 -15.275 39.849 1.00 37.41 283 PRO A N 1
ATOM 2183 C CA . PRO A 1 283 ? 21.361 -14.489 41.021 1.00 37.41 283 PRO A CA 1
ATOM 2184 C C . PRO A 1 283 ? 21.423 -12.975 40.777 1.00 37.41 283 PRO A C 1
ATOM 2186 O O . PRO A 1 283 ? 22.334 -12.453 40.134 1.00 37.41 283 PRO A O 1
ATOM 2189 N N . GLN A 1 284 ? 20.462 -12.259 41.362 1.00 30.55 284 GLN A N 1
ATOM 2190 C CA . GLN A 1 284 ? 20.430 -10.799 41.406 1.00 30.55 284 GLN A CA 1
ATOM 2191 C C . GLN A 1 284 ? 21.490 -10.267 42.380 1.00 30.55 284 GLN A C 1
ATOM 2193 O O . GLN A 1 284 ? 21.556 -10.681 43.536 1.00 30.55 284 GLN A O 1
ATOM 2198 N N . THR A 1 285 ? 22.311 -9.329 41.906 1.00 32.25 285 THR A N 1
ATOM 2199 C CA . THR A 1 285 ? 23.301 -8.613 42.721 1.00 32.25 285 THR A CA 1
ATOM 2200 C C . THR A 1 285 ? 22.677 -7.310 43.217 1.00 32.25 285 THR A C 1
ATOM 2202 O O . THR A 1 285 ? 22.211 -6.499 42.419 1.00 32.25 285 THR A O 1
ATOM 2205 N N . ALA A 1 286 ? 22.647 -7.122 44.536 1.00 33.19 286 ALA A N 1
ATOM 2206 C CA . ALA A 1 286 ? 22.144 -5.917 45.187 1.00 33.19 286 ALA A CA 1
ATOM 2207 C C . ALA A 1 286 ? 23.096 -4.729 44.959 1.00 33.19 286 ALA A C 1
ATOM 2209 O O . ALA A 1 286 ? 24.290 -4.824 45.245 1.00 33.19 286 ALA A O 1
ATOM 2210 N N . VAL A 1 287 ? 22.564 -3.605 44.469 1.00 35.25 287 VAL A N 1
ATOM 2211 C CA . VAL A 1 287 ? 23.293 -2.335 44.341 1.00 35.25 287 VAL A CA 1
ATOM 2212 C C . VAL A 1 287 ? 23.001 -1.455 45.554 1.00 35.25 287 VAL A C 1
ATOM 2214 O O . VAL A 1 287 ? 21.856 -1.272 45.961 1.00 35.25 287 VAL A O 1
ATOM 2217 N N . SER A 1 288 ? 24.089 -0.951 46.129 1.00 32.94 288 SER A N 1
ATOM 2218 C CA . SER A 1 288 ? 24.165 -0.157 47.349 1.00 32.94 288 SER A CA 1
ATOM 2219 C C . SER A 1 288 ? 23.699 1.287 47.133 1.00 32.94 288 SER A C 1
ATOM 2221 O O . SER A 1 288 ? 24.019 1.914 46.124 1.00 32.94 288 SER A O 1
ATOM 2223 N N . ILE A 1 289 ? 22.952 1.805 48.107 1.00 37.03 289 ILE A N 1
ATOM 2224 C CA . ILE A 1 289 ? 22.432 3.175 48.180 1.00 37.03 289 ILE A CA 1
ATOM 2225 C C . ILE A 1 289 ? 23.540 4.084 48.735 1.00 37.03 289 ILE A C 1
ATOM 2227 O O . ILE A 1 289 ? 24.069 3.813 49.812 1.00 37.03 289 ILE A O 1
ATOM 2231 N N . LEU A 1 290 ? 23.861 5.178 48.035 1.00 39.81 290 LEU A N 1
ATOM 2232 C CA . LEU A 1 290 ? 24.665 6.292 48.560 1.00 39.81 290 LEU A CA 1
ATOM 2233 C C . LEU A 1 290 ? 23.790 7.545 48.768 1.00 39.81 290 LEU A C 1
ATOM 2235 O O . LEU A 1 290 ? 22.801 7.712 48.050 1.00 39.81 290 LEU A O 1
ATOM 2239 N N . PRO A 1 291 ? 24.126 8.414 49.743 1.00 41.19 291 PRO A N 1
ATOM 2240 C CA . PRO A 1 291 ? 23.264 9.500 50.187 1.00 41.19 291 PRO A CA 1
ATOM 2241 C C . PRO A 1 291 ? 23.437 10.796 49.386 1.00 41.19 291 PRO A C 1
ATOM 2243 O O . PRO A 1 291 ? 24.491 11.084 48.819 1.00 41.19 291 PRO A O 1
ATOM 2246 N N . ALA A 1 292 ? 22.353 11.570 49.388 1.00 38.53 292 ALA A N 1
ATOM 2247 C CA . ALA A 1 292 ? 22.213 12.898 48.815 1.00 38.53 292 ALA A CA 1
ATOM 2248 C C . ALA A 1 292 ? 22.991 13.961 49.608 1.00 38.53 292 ALA A C 1
ATOM 2250 O O . ALA A 1 292 ? 22.963 13.934 50.833 1.00 38.53 292 ALA A O 1
ATOM 2251 N N . ASP A 1 293 ? 23.653 14.878 48.894 1.00 38.91 293 ASP A N 1
ATOM 2252 C CA . ASP A 1 293 ? 23.613 16.334 49.126 1.00 38.91 293 ASP A CA 1
ATOM 2253 C C . ASP A 1 293 ? 24.677 17.037 48.266 1.00 38.91 293 ASP A C 1
ATOM 2255 O O . ASP A 1 293 ? 25.844 17.132 48.641 1.00 38.91 293 ASP A O 1
ATOM 2259 N N . VAL A 1 294 ? 24.271 17.562 47.102 1.00 34.53 294 VAL A N 1
ATOM 2260 C CA . VAL A 1 294 ? 25.017 18.614 46.390 1.00 34.53 294 VAL A CA 1
ATOM 2261 C C . VAL A 1 294 ? 24.018 19.589 45.769 1.00 34.53 294 VAL A C 1
ATOM 2263 O O . VAL A 1 294 ? 23.309 19.271 44.815 1.00 34.53 294 VAL A O 1
ATOM 2266 N N . SER A 1 295 ? 23.968 20.795 46.327 1.00 34.97 295 SER A N 1
ATOM 2267 C CA . SER A 1 295 ? 23.154 21.918 45.865 1.00 34.97 295 SER A CA 1
ATOM 2268 C C . SER A 1 295 ? 23.723 22.484 44.559 1.00 34.97 295 SER A C 1
ATOM 2270 O O . SER A 1 295 ? 24.778 23.118 44.557 1.00 34.97 295 SER A O 1
ATOM 2272 N N . VAL A 1 296 ? 23.024 22.270 43.443 1.00 42.56 296 VAL A N 1
ATOM 2273 C CA . VAL A 1 296 ? 23.359 22.858 42.134 1.00 42.56 296 VAL A CA 1
ATOM 2274 C C . VAL A 1 296 ? 22.623 24.201 41.974 1.00 42.56 296 VAL A C 1
ATOM 2276 O O . VAL A 1 296 ? 21.426 24.266 42.264 1.00 42.56 296 VAL A O 1
ATOM 2279 N N . PRO A 1 297 ? 23.289 25.287 41.532 1.00 35.19 297 PRO A N 1
ATOM 2280 C CA . PRO A 1 297 ? 22.657 26.593 41.351 1.00 35.19 297 PRO A CA 1
ATOM 2281 C C . PRO A 1 297 ? 21.637 26.588 40.201 1.00 35.19 297 PRO A C 1
ATOM 2283 O O . PRO A 1 297 ? 21.876 26.019 39.136 1.00 35.19 297 PRO A O 1
ATOM 2286 N N . GLN A 1 298 ? 20.496 27.247 40.430 1.00 39.03 298 GLN A N 1
ATOM 2287 C CA . GLN A 1 298 ? 19.396 27.369 39.470 1.00 39.03 298 GLN A CA 1
ATOM 2288 C C . GLN A 1 298 ? 19.838 28.072 38.171 1.00 39.03 298 GLN A C 1
ATOM 2290 O O . GLN A 1 298 ? 20.390 29.175 38.238 1.00 39.03 298 GLN A O 1
ATOM 2295 N N . PRO A 1 299 ? 19.549 27.497 36.989 1.00 45.09 299 PRO A N 1
ATOM 2296 C CA . PRO A 1 299 ? 19.705 28.198 35.722 1.00 45.09 299 PRO A CA 1
ATOM 2297 C C . PRO A 1 299 ? 18.641 29.304 35.567 1.00 45.09 299 PRO A C 1
ATOM 2299 O O . PRO A 1 299 ? 17.551 29.202 36.140 1.00 45.09 299 PRO A O 1
ATOM 2302 N N . PRO A 1 300 ? 18.940 30.366 34.796 1.00 43.47 300 PRO A N 1
ATOM 2303 C CA . PRO A 1 300 ? 18.029 31.486 34.585 1.00 43.47 300 PRO A CA 1
ATOM 2304 C C . PRO A 1 300 ? 16.731 31.040 33.902 1.00 43.47 300 PRO A C 1
ATOM 2306 O O . PRO A 1 300 ? 16.740 30.201 33.000 1.00 43.47 300 PRO A O 1
ATOM 2309 N N . SER A 1 301 ? 15.618 31.631 34.341 1.00 37.22 301 SER A N 1
ATOM 2310 C CA . SER A 1 301 ? 14.264 31.325 33.879 1.00 37.22 301 SER A CA 1
ATOM 2311 C C . SER A 1 301 ? 14.147 31.341 32.348 1.00 37.22 301 SER A C 1
ATOM 2313 O O . SER A 1 301 ? 14.532 32.336 31.724 1.00 37.22 301 SER A O 1
ATOM 2315 N N . PRO A 1 302 ? 13.578 30.291 31.725 1.00 40.19 302 PRO A N 1
ATOM 2316 C CA . PRO A 1 302 ? 13.310 30.293 30.295 1.00 40.19 302 PRO A CA 1
ATOM 2317 C C . PRO A 1 302 ? 12.281 31.381 29.967 1.00 40.19 302 PRO A C 1
ATOM 2319 O O . PRO A 1 302 ? 11.277 31.544 30.666 1.00 40.19 302 PRO A O 1
ATOM 2322 N N . GLY A 1 303 ? 12.550 32.138 28.900 1.00 44.12 303 GLY A N 1
ATOM 2323 C CA . GLY A 1 303 ? 11.606 33.101 28.334 1.00 44.12 303 GLY A CA 1
ATOM 2324 C C . GLY A 1 303 ? 10.272 32.444 27.947 1.00 44.12 303 GLY A C 1
ATOM 2325 O O . GLY A 1 303 ? 10.171 31.216 27.927 1.00 44.12 303 GLY A O 1
ATOM 2326 N N . PRO A 1 304 ? 9.230 33.243 27.654 1.00 41.16 304 PRO A N 1
ATOM 2327 C CA . PRO A 1 304 ? 7.872 32.747 27.455 1.00 41.16 304 PRO A CA 1
ATOM 2328 C C . PRO A 1 304 ? 7.849 31.681 26.357 1.00 41.16 304 PRO A C 1
ATOM 2330 O O . PRO A 1 304 ? 8.058 31.975 25.181 1.00 41.16 304 PRO A O 1
ATOM 2333 N N . ALA A 1 305 ? 7.618 30.432 26.767 1.00 35.00 305 ALA A N 1
ATOM 2334 C CA . ALA A 1 305 ? 7.501 29.300 25.867 1.00 35.00 305 ALA A CA 1
ATOM 2335 C C . ALA A 1 305 ? 6.404 29.592 24.838 1.00 35.00 305 ALA A C 1
ATOM 2337 O O . ALA A 1 305 ? 5.270 29.922 25.201 1.00 35.00 305 ALA A O 1
ATOM 2338 N N . PHE A 1 306 ? 6.743 29.466 23.553 1.00 34.59 306 PHE A N 1
ATOM 2339 C CA . PHE A 1 306 ? 5.759 29.421 22.482 1.00 34.59 306 PHE A CA 1
ATOM 2340 C C . PHE A 1 306 ? 4.780 28.287 22.801 1.00 34.59 306 PHE A C 1
ATOM 2342 O O . PHE A 1 306 ? 5.106 27.111 22.656 1.00 34.59 306 PHE A O 1
ATOM 2349 N N . ARG A 1 307 ? 3.576 28.635 23.272 1.00 31.62 307 ARG A N 1
ATOM 2350 C CA . ARG A 1 307 ? 2.460 27.694 23.370 1.00 31.62 307 ARG A CA 1
ATOM 2351 C C . ARG A 1 307 ? 2.108 27.271 21.949 1.00 31.62 307 ARG A C 1
ATOM 2353 O O . ARG A 1 307 ? 1.365 27.969 21.262 1.00 31.62 307 ARG A O 1
ATOM 2360 N N . MET A 1 308 ? 2.651 26.140 21.508 1.00 33.94 308 MET A N 1
ATOM 2361 C CA . MET A 1 308 ? 2.095 25.429 20.367 1.00 33.94 308 MET A CA 1
ATOM 2362 C C . MET A 1 308 ? 0.657 25.069 20.734 1.00 33.94 308 MET A C 1
ATOM 2364 O O . MET A 1 308 ? 0.413 24.350 21.702 1.00 33.94 308 MET A O 1
ATOM 2368 N N . LEU A 1 309 ? -0.303 25.648 20.013 1.00 31.64 309 LEU A N 1
ATOM 2369 C CA . LEU A 1 309 ? -1.698 25.243 20.129 1.00 31.64 309 LEU A CA 1
ATOM 2370 C C . LEU A 1 309 ? -1.778 23.736 19.836 1.00 31.64 309 LEU A C 1
ATOM 2372 O O . LEU A 1 309 ? -1.112 23.280 18.899 1.00 31.64 309 LEU A O 1
ATOM 2376 N N . PRO A 1 310 ? -2.554 22.962 20.616 1.00 39.78 310 PRO A N 1
ATOM 2377 C CA . PRO A 1 310 ? -2.733 21.548 20.336 1.00 39.78 310 PRO A CA 1
ATOM 2378 C C . PRO A 1 310 ? -3.251 21.399 18.898 1.00 39.78 310 PRO A C 1
ATOM 2380 O O . PRO A 1 310 ? -4.148 22.150 18.496 1.00 39.78 310 PRO A O 1
ATOM 2383 N N . PRO A 1 311 ? -2.671 20.490 18.094 1.00 42.75 311 PRO A N 1
ATOM 2384 C CA . PRO A 1 311 ? -3.137 20.273 16.735 1.00 42.75 311 PRO A CA 1
ATOM 2385 C C . PRO A 1 311 ? -4.621 19.882 16.760 1.00 42.75 311 PRO A C 1
ATOM 2387 O O . PRO A 1 311 ? -5.061 19.228 17.713 1.00 42.75 311 PRO A O 1
ATOM 2390 N N . PRO A 1 312 ? -5.408 20.274 15.742 1.00 46.34 312 PRO A N 1
ATOM 2391 C CA . PRO A 1 312 ? -6.799 19.858 15.654 1.00 46.34 312 PRO A CA 1
ATOM 2392 C C . PRO A 1 312 ? -6.877 18.325 15.722 1.00 46.34 312 PRO A C 1
ATOM 2394 O O . PRO A 1 312 ? -6.006 17.654 15.154 1.00 46.34 312 PRO A O 1
ATOM 2397 N N . PRO A 1 313 ? -7.882 17.762 16.420 1.00 51.84 313 PRO A N 1
ATOM 2398 C CA . PRO A 1 313 ? -8.065 16.321 16.472 1.00 51.84 313 PRO A CA 1
ATOM 2399 C C . PRO A 1 313 ? -8.136 15.790 15.043 1.00 51.84 313 PRO A C 1
ATOM 2401 O O . PRO A 1 313 ? -8.858 16.336 14.203 1.00 51.84 313 PRO A O 1
ATOM 2404 N N . LEU A 1 314 ? -7.335 14.763 14.757 1.00 53.06 314 LEU A N 1
ATOM 2405 C CA . LEU A 1 314 ? -7.353 14.122 13.450 1.00 53.06 314 LEU A CA 1
ATOM 2406 C C . LEU A 1 314 ? -8.783 13.640 13.167 1.00 53.06 314 LEU A C 1
ATOM 2408 O O . LEU A 1 314 ? -9.442 13.151 14.091 1.00 53.06 314 LEU A O 1
ATOM 2412 N N . PRO A 1 315 ? -9.279 13.776 11.924 1.00 56.22 315 PRO A N 1
ATOM 2413 C CA . PRO A 1 315 ? -10.570 13.219 11.570 1.00 56.22 315 PRO A CA 1
ATOM 2414 C C . PRO A 1 315 ? -10.540 11.728 11.897 1.00 56.22 315 PRO A C 1
ATOM 2416 O O . PRO A 1 315 ? -9.717 10.979 11.370 1.00 56.22 315 PRO A O 1
ATOM 2419 N N . ILE A 1 316 ? -11.421 11.311 12.804 1.00 56.59 316 ILE A N 1
ATOM 2420 C CA . ILE A 1 316 ? -11.710 9.898 13.003 1.00 56.59 316 ILE A CA 1
ATOM 2421 C C . ILE A 1 316 ? -12.405 9.481 11.715 1.00 56.59 316 ILE A C 1
ATOM 2423 O O . ILE A 1 316 ? -13.576 9.804 11.501 1.00 56.59 316 ILE A O 1
ATOM 2427 N N . TYR A 1 317 ? -11.659 8.846 10.811 1.00 57.31 317 TYR A N 1
ATOM 2428 C CA . TYR A 1 317 ? -12.261 8.241 9.634 1.00 57.31 317 TYR A CA 1
ATOM 2429 C C . TYR A 1 317 ? -13.323 7.270 10.140 1.00 57.31 317 TYR A C 1
ATOM 2431 O O . TYR A 1 317 ? -13.025 6.533 11.085 1.00 57.31 317 TYR A O 1
ATOM 2439 N N . PRO A 1 318 ? -14.559 7.303 9.601 1.00 48.53 318 PRO A N 1
ATOM 2440 C CA . PRO A 1 318 ? -15.585 6.362 10.003 1.00 48.53 318 PRO A CA 1
ATOM 2441 C C . PRO A 1 318 ? -15.004 4.977 9.768 1.00 48.53 318 PRO A C 1
ATOM 2443 O O . PRO A 1 318 ? -14.845 4.538 8.631 1.00 48.53 318 PRO A O 1
ATOM 2446 N N . VAL A 1 319 ? -14.597 4.344 10.866 1.00 50.31 319 VAL A N 1
ATOM 2447 C CA . VAL A 1 319 ? -14.146 2.969 10.880 1.00 50.31 319 VAL A CA 1
ATOM 2448 C C . VAL A 1 319 ? -15.365 2.224 10.370 1.00 50.31 319 VAL A C 1
ATOM 2450 O O . VAL A 1 319 ? -16.362 2.129 11.089 1.00 50.31 319 VAL A O 1
ATOM 2453 N N . LEU A 1 320 ? -15.341 1.784 9.104 1.00 51.12 320 LEU A N 1
ATOM 2454 C CA . LEU A 1 320 ? -16.200 0.683 8.677 1.00 51.12 320 LEU A CA 1
ATOM 2455 C C . LEU A 1 320 ? -16.053 -0.336 9.789 1.00 51.12 320 LEU A C 1
ATOM 2457 O O . LEU A 1 320 ? -14.915 -0.723 10.086 1.00 51.12 320 LEU A O 1
ATOM 2461 N N . ARG A 1 321 ? -17.149 -0.602 10.514 1.00 54.66 321 ARG A N 1
ATOM 2462 C CA . ARG A 1 321 ? -17.050 -1.348 11.763 1.00 54.66 321 ARG A CA 1
ATOM 2463 C C . ARG A 1 321 ? -16.342 -2.625 11.383 1.00 54.66 321 ARG A C 1
ATOM 2465 O O . ARG A 1 321 ? -16.763 -3.309 10.463 1.00 54.66 321 ARG A O 1
ATOM 2472 N N . LEU A 1 322 ? -15.233 -2.918 12.048 1.00 57.44 322 LEU A N 1
ATOM 2473 C CA . LEU A 1 322 ? -14.448 -4.115 11.756 1.00 57.44 322 LEU A CA 1
ATOM 2474 C C . LEU A 1 322 ? -15.322 -5.380 11.765 1.00 57.44 322 LEU A C 1
ATOM 2476 O O . LEU A 1 322 ? -15.056 -6.326 11.039 1.00 57.44 322 LEU A O 1
ATOM 2480 N N . GLN A 1 323 ? -16.412 -5.329 12.532 1.00 58.31 323 GLN A N 1
ATOM 2481 C CA . GLN A 1 323 ? -17.501 -6.299 12.608 1.00 58.31 323 GLN A CA 1
ATOM 2482 C C . GLN A 1 323 ? -18.185 -6.608 11.258 1.00 58.31 323 GLN A C 1
ATOM 2484 O O . GLN A 1 323 ? -18.753 -7.684 11.111 1.00 58.31 323 GLN A O 1
ATOM 2489 N N . ASP A 1 324 ? -18.111 -5.701 10.280 1.00 59.03 324 ASP A N 1
ATOM 2490 C CA . ASP A 1 324 ? -18.682 -5.845 8.936 1.00 59.03 324 ASP A CA 1
ATOM 2491 C C . ASP A 1 324 ? -17.729 -6.580 7.972 1.00 59.03 324 ASP A C 1
ATOM 2493 O O . ASP A 1 324 ? -18.123 -6.955 6.865 1.00 59.03 324 ASP A O 1
ATOM 2497 N N . VAL A 1 325 ? -16.469 -6.805 8.370 1.00 60.50 325 VAL A N 1
ATOM 2498 C CA . VAL A 1 325 ? -15.519 -7.602 7.589 1.00 60.50 325 VAL A CA 1
ATOM 2499 C C . VAL A 1 325 ? -15.879 -9.076 7.774 1.00 60.50 325 VAL A C 1
ATOM 2501 O O . VAL A 1 325 ? -15.741 -9.641 8.861 1.00 60.50 325 VAL A O 1
ATOM 2504 N N . GLY A 1 326 ? -16.357 -9.707 6.698 1.00 63.91 326 GLY A N 1
ATOM 2505 C CA . GLY A 1 326 ? -16.581 -11.153 6.660 1.00 63.91 326 GLY A CA 1
ATOM 2506 C C . GLY A 1 326 ? -15.307 -11.946 7.000 1.00 63.91 326 GLY A C 1
ATOM 2507 O O . GLY A 1 326 ? -14.218 -11.378 7.073 1.00 63.91 326 GLY A O 1
ATOM 2508 N N . PRO A 1 327 ? -15.400 -13.270 7.220 1.00 65.31 327 PRO A N 1
ATOM 2509 C CA . PRO A 1 327 ? -14.223 -14.096 7.469 1.00 65.31 327 PRO A CA 1
ATOM 2510 C C . PRO A 1 327 ? -13.164 -13.884 6.393 1.00 65.31 327 PRO A C 1
ATOM 2512 O O . PRO A 1 327 ? -13.387 -14.172 5.214 1.00 65.31 327 PRO A O 1
ATOM 2515 N N . LEU A 1 328 ? -12.011 -13.370 6.833 1.00 66.25 328 LEU A N 1
ATOM 2516 C CA . LEU A 1 328 ? -10.818 -13.292 6.013 1.00 66.25 328 LEU A CA 1
ATOM 2517 C C . LEU A 1 328 ? -10.350 -14.717 5.769 1.00 66.25 328 LEU A C 1
ATOM 2519 O O . LEU A 1 328 ? -9.693 -15.340 6.600 1.00 66.25 328 LEU A O 1
ATOM 2523 N N . VAL A 1 329 ? -10.737 -15.239 4.616 1.00 68.75 329 VAL A N 1
ATOM 2524 C CA . VAL A 1 329 ? -10.108 -16.419 4.057 1.00 68.75 329 VAL A CA 1
ATOM 2525 C C . VAL A 1 329 ? -8.861 -15.910 3.357 1.00 68.75 329 VAL A C 1
ATOM 2527 O O . VAL A 1 329 ? -8.936 -15.197 2.355 1.00 68.75 329 VAL A O 1
ATOM 2530 N N . VAL A 1 330 ? -7.724 -16.213 3.971 1.00 59.47 330 VAL A N 1
ATOM 2531 C CA . VAL A 1 330 ? -6.373 -15.927 3.488 1.00 59.47 330 VAL A CA 1
ATOM 2532 C C . VAL A 1 330 ? -6.288 -16.355 2.018 1.00 59.47 330 VAL A C 1
ATOM 2534 O O . VAL A 1 330 ? -6.262 -17.541 1.709 1.00 59.47 330 VAL A O 1
ATOM 2537 N N . GLY A 1 331 ? -6.248 -15.389 1.093 1.00 59.16 331 GLY A N 1
ATOM 2538 C CA . GLY A 1 331 ? -6.203 -15.605 -0.366 1.00 59.16 331 GLY A CA 1
ATOM 2539 C C . GLY A 1 331 ? -7.517 -15.475 -1.149 1.00 59.16 331 GLY A C 1
ATOM 2540 O O . GLY A 1 331 ? -7.428 -15.219 -2.343 1.00 59.16 331 GLY A O 1
ATOM 2541 N N . ASP A 1 332 ? -8.690 -15.571 -0.512 1.00 61.62 332 ASP A N 1
ATOM 2542 C CA . ASP A 1 332 ? -9.990 -15.546 -1.218 1.00 61.62 332 ASP A CA 1
ATOM 2543 C C . ASP A 1 332 ? -10.785 -14.255 -0.964 1.00 61.62 332 ASP A C 1
ATOM 2545 O O . ASP A 1 332 ? -11.332 -13.667 -1.892 1.00 61.62 332 ASP A O 1
ATOM 2549 N N . ASN A 1 333 ? -10.833 -13.788 0.291 1.00 59.91 333 ASN A N 1
ATOM 2550 C CA . ASN A 1 333 ? -11.660 -12.637 0.705 1.00 59.91 333 ASN A CA 1
ATOM 2551 C C . ASN A 1 333 ? -10.833 -11.408 1.102 1.00 59.91 333 ASN A C 1
ATOM 2553 O O . ASN A 1 333 ? -11.357 -10.454 1.682 1.00 59.91 333 ASN A O 1
ATOM 2557 N N . LEU A 1 334 ? -9.525 -11.449 0.858 1.00 68.31 334 LEU A N 1
ATOM 2558 C CA . LEU A 1 334 ? -8.676 -10.289 1.060 1.00 68.31 334 LEU A CA 1
ATOM 2559 C C . LEU A 1 334 ? -8.765 -9.358 -0.136 1.00 68.31 334 LEU A C 1
ATOM 2561 O O . LEU A 1 334 ? -8.973 -9.767 -1.275 1.00 68.31 334 LEU A O 1
ATOM 2565 N N . VAL A 1 335 ? -8.575 -8.084 0.176 1.00 80.12 335 VAL A N 1
ATOM 2566 C CA . VAL A 1 335 ? -8.384 -7.009 -0.787 1.00 80.12 335 VAL A CA 1
ATOM 2567 C C . VAL A 1 335 ? -7.416 -7.462 -1.879 1.00 80.12 335 VAL A C 1
ATOM 2569 O O . VAL A 1 335 ? -6.373 -8.049 -1.588 1.00 80.12 335 VAL A O 1
ATOM 2572 N N . SER A 1 336 ? -7.769 -7.219 -3.136 1.00 83.25 336 SER A N 1
ATOM 2573 C CA . SER A 1 336 ? -6.979 -7.684 -4.268 1.00 83.25 336 SER A CA 1
ATOM 2574 C C . SER A 1 336 ? -5.654 -6.923 -4.365 1.00 83.25 336 SER A C 1
ATOM 2576 O O . SER A 1 336 ? -5.494 -5.796 -3.895 1.00 83.25 336 SER A O 1
ATOM 2578 N N . THR A 1 337 ? -4.686 -7.504 -5.059 1.00 81.19 337 THR A N 1
ATOM 2579 C CA . THR A 1 337 ? -3.448 -6.814 -5.448 1.00 81.19 337 THR A CA 1
ATOM 2580 C C . THR A 1 337 ? -3.708 -5.529 -6.244 1.00 81.19 337 THR A C 1
ATOM 2582 O O . THR A 1 337 ? -2.988 -4.544 -6.076 1.00 81.19 337 THR A O 1
ATOM 2585 N N . SER A 1 338 ? -4.776 -5.494 -7.048 1.00 84.62 338 SER A N 1
ATOM 2586 C CA . SER A 1 338 ? -5.220 -4.293 -7.764 1.00 84.62 338 SER A CA 1
ATOM 2587 C C . SER A 1 338 ? -5.710 -3.175 -6.845 1.00 84.62 338 SER A C 1
ATOM 2589 O O . SER A 1 338 ? -5.540 -2.003 -7.180 1.00 84.62 338 SER A O 1
ATOM 2591 N N . ASP A 1 339 ? -6.277 -3.493 -5.684 1.00 89.31 339 ASP A N 1
ATOM 2592 C CA . ASP A 1 339 ? -6.694 -2.480 -4.713 1.00 89.31 339 ASP A CA 1
ATOM 2593 C C . ASP A 1 339 ? -5.480 -1.846 -4.017 1.00 89.31 339 ASP A C 1
ATOM 2595 O O . ASP A 1 339 ? -5.437 -0.626 -3.860 1.00 89.31 339 ASP A O 1
ATOM 2599 N N . VAL A 1 340 ? -4.459 -2.644 -3.658 1.00 90.50 340 VAL A N 1
ATOM 2600 C CA . VAL A 1 340 ? -3.179 -2.119 -3.133 1.00 90.50 340 VAL A CA 1
ATOM 2601 C C . VAL A 1 340 ? -2.556 -1.175 -4.159 1.00 90.50 340 VAL A C 1
ATOM 2603 O O . VAL A 1 340 ? -2.185 -0.052 -3.821 1.00 90.50 340 VAL A O 1
ATOM 2606 N N . PHE A 1 341 ? -2.513 -1.587 -5.427 1.00 89.19 341 PHE A N 1
ATOM 2607 C CA . PHE A 1 341 ? -2.022 -0.738 -6.508 1.00 89.19 341 PHE A CA 1
ATOM 2608 C C . PHE A 1 341 ? -2.860 0.541 -6.672 1.00 89.19 341 PHE A C 1
ATOM 2610 O O . PHE A 1 341 ? -2.308 1.625 -6.831 1.00 89.19 341 PHE A O 1
ATOM 2617 N N . SER A 1 342 ? -4.188 0.453 -6.571 1.00 87.88 342 SER A N 1
ATOM 2618 C CA . SER A 1 342 ? -5.090 1.614 -6.652 1.00 87.88 342 SER A CA 1
ATOM 2619 C C . SER A 1 342 ? -4.867 2.606 -5.506 1.00 87.88 342 SER A C 1
ATOM 2621 O O . SER A 1 342 ? -4.894 3.827 -5.712 1.00 87.88 342 SER A O 1
ATOM 2623 N N . TRP A 1 343 ? -4.584 2.097 -4.305 1.00 93.19 343 TRP A N 1
ATOM 2624 C CA . TRP A 1 343 ? -4.162 2.896 -3.159 1.00 93.19 343 TRP A CA 1
ATOM 2625 C C . TRP A 1 343 ? -2.831 3.610 -3.423 1.00 93.19 343 TRP A C 1
ATOM 2627 O O . TRP A 1 343 ? -2.770 4.838 -3.296 1.00 93.19 343 TRP A O 1
ATOM 2637 N N . GLN A 1 344 ? -1.801 2.881 -3.867 1.00 93.00 344 GLN A N 1
ATOM 2638 C CA . GLN A 1 344 ? -0.501 3.459 -4.231 1.00 93.00 344 GLN A CA 1
ATOM 2639 C C . GLN A 1 344 ? -0.667 4.533 -5.312 1.00 93.00 344 GLN A C 1
ATOM 2641 O O . GLN A 1 344 ? -0.230 5.667 -5.144 1.00 93.00 344 GLN A O 1
ATOM 2646 N N . TRP A 1 345 ? -1.400 4.234 -6.381 1.00 90.12 345 TRP A N 1
ATOM 2647 C CA . TRP A 1 345 ? -1.657 5.167 -7.473 1.00 90.12 345 TRP A CA 1
ATOM 2648 C C . TRP A 1 345 ? -2.346 6.457 -7.010 1.00 90.12 345 TRP A C 1
ATOM 2650 O O . TRP A 1 345 ? -2.005 7.553 -7.457 1.00 90.12 345 TRP A O 1
ATOM 2660 N N . THR A 1 346 ? -3.291 6.355 -6.071 1.00 91.25 346 THR A N 1
ATOM 2661 C CA . THR A 1 346 ? -3.975 7.524 -5.494 1.00 91.25 346 THR A CA 1
ATOM 2662 C C . THR A 1 346 ? -2.992 8.442 -4.769 1.00 91.25 346 THR A C 1
ATOM 2664 O O . THR A 1 346 ? -3.007 9.656 -4.985 1.00 91.25 346 THR A O 1
ATOM 2667 N N . LEU A 1 347 ? -2.112 7.871 -3.942 1.00 92.00 347 LEU A N 1
ATOM 2668 C CA . LEU A 1 347 ? -1.077 8.630 -3.239 1.00 92.00 347 LEU A CA 1
ATOM 2669 C C . LEU A 1 347 ? -0.044 9.211 -4.198 1.00 92.00 347 LEU A C 1
ATOM 2671 O O . LEU A 1 347 ? 0.319 10.378 -4.057 1.00 92.00 347 LEU A O 1
ATOM 2675 N N . GLN A 1 348 ? 0.364 8.443 -5.207 1.00 91.44 348 GLN A N 1
ATOM 2676 C CA . GLN A 1 348 ? 1.294 8.893 -6.232 1.00 91.44 348 GLN A CA 1
ATOM 2677 C C . GLN A 1 348 ? 0.748 10.111 -6.979 1.00 91.44 348 GLN A C 1
ATOM 2679 O O . GLN A 1 348 ? 1.428 11.130 -7.056 1.00 91.44 348 GLN A O 1
ATOM 2684 N N . ARG A 1 349 ? -0.503 10.064 -7.458 1.00 90.56 349 ARG A N 1
ATOM 2685 C CA . ARG A 1 349 ? -1.138 11.209 -8.135 1.00 90.56 349 ARG A CA 1
ATOM 2686 C C . ARG A 1 349 ? -1.230 12.433 -7.233 1.00 90.56 349 ARG A C 1
ATOM 2688 O O . ARG A 1 349 ? -1.049 13.560 -7.692 1.00 90.56 349 ARG A O 1
ATOM 2695 N N . SER A 1 350 ? -1.502 12.219 -5.950 1.00 90.56 350 SER A N 1
ATOM 2696 C CA . SER A 1 350 ? -1.536 13.302 -4.974 1.00 90.56 350 SER A CA 1
ATOM 2697 C C . SER A 1 350 ? -0.140 13.904 -4.755 1.00 90.56 350 SER A C 1
ATOM 2699 O O . SER A 1 350 ? -0.003 15.127 -4.737 1.00 90.56 350 SER A O 1
ATOM 2701 N N . ALA A 1 351 ? 0.917 13.086 -4.706 1.00 89.81 351 ALA A N 1
ATOM 2702 C CA . ALA A 1 351 ? 2.310 13.544 -4.654 1.00 89.81 351 ALA A CA 1
ATOM 2703 C C . ALA A 1 351 ? 2.714 14.310 -5.925 1.00 89.81 351 ALA A C 1
ATOM 2705 O O . ALA A 1 351 ? 3.414 15.325 -5.857 1.00 89.81 351 ALA A O 1
ATOM 2706 N N . GLU A 1 352 ? 2.248 13.838 -7.083 1.00 87.19 352 GLU A N 1
ATOM 2707 C CA . GLU A 1 352 ? 2.505 14.433 -8.393 1.00 87.19 352 GLU A CA 1
ATOM 2708 C C . GLU A 1 352 ? 1.799 15.783 -8.572 1.00 87.19 352 GLU A C 1
ATOM 2710 O O . GLU A 1 352 ? 2.345 16.669 -9.215 1.00 87.19 352 GLU A O 1
ATOM 2715 N N . SER A 1 353 ? 0.655 16.029 -7.929 1.00 86.12 353 SER A N 1
ATOM 2716 C CA . SER A 1 353 ? 0.028 17.364 -7.955 1.00 86.12 353 SER A CA 1
ATOM 2717 C C . SER A 1 353 ? 0.876 18.469 -7.305 1.00 86.12 353 SER A C 1
ATOM 2719 O O . SER A 1 353 ? 0.667 19.649 -7.564 1.00 86.12 353 SER A O 1
ATOM 2721 N N . ILE A 1 354 ? 1.883 18.103 -6.505 1.00 81.69 354 ILE A N 1
ATOM 2722 C CA . ILE A 1 354 ? 2.839 19.038 -5.889 1.00 81.69 354 ILE A CA 1
ATOM 2723 C C . ILE A 1 354 ? 3.967 19.402 -6.885 1.00 81.69 354 ILE A C 1
ATOM 2725 O O . ILE A 1 354 ? 4.790 20.275 -6.607 1.00 81.69 354 ILE A O 1
ATOM 2729 N N . VAL A 1 355 ? 4.070 18.704 -8.028 1.00 62.53 355 VAL A N 1
ATOM 2730 C CA . VAL A 1 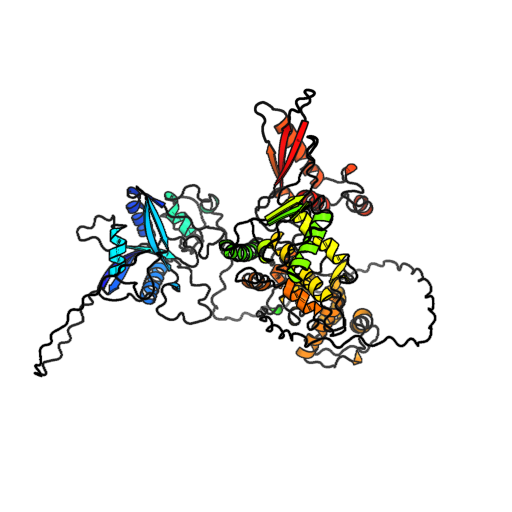355 ? 5.192 18.783 -8.992 1.00 62.53 355 VAL A CA 1
ATOM 2731 C C . VAL A 1 355 ? 5.312 20.146 -9.652 1.00 62.53 355 VAL A C 1
ATOM 2733 O O . VAL A 1 355 ? 6.438 20.560 -9.915 1.00 62.53 355 VAL A O 1
ATOM 2736 N N . GLU A 1 356 ? 4.212 20.882 -9.833 1.00 64.50 356 GLU A N 1
ATOM 2737 C CA . GLU A 1 356 ? 4.259 22.216 -10.451 1.00 64.50 356 GLU A CA 1
ATOM 2738 C C . GLU A 1 356 ? 5.202 23.183 -9.715 1.00 64.50 356 GLU A C 1
ATOM 2740 O O . GLU A 1 356 ? 5.749 24.089 -10.338 1.00 64.50 356 GLU A O 1
ATOM 2745 N N . ALA A 1 357 ? 5.460 22.960 -8.422 1.00 63.09 357 ALA A N 1
ATOM 2746 C CA . ALA A 1 357 ? 6.359 23.799 -7.637 1.00 63.09 357 ALA A CA 1
ATOM 2747 C C . ALA A 1 357 ? 7.832 23.336 -7.633 1.00 63.09 357 ALA A C 1
ATOM 2749 O O . ALA A 1 357 ? 8.711 24.164 -7.423 1.00 63.09 357 ALA A O 1
ATOM 2750 N N . HIS A 1 358 ? 8.130 22.048 -7.871 1.00 72.06 358 HIS A N 1
ATOM 2751 C CA . HIS A 1 358 ? 9.487 21.499 -7.679 1.00 72.06 358 HIS A CA 1
ATOM 2752 C C . HIS A 1 358 ? 9.806 20.404 -8.715 1.00 72.06 358 HIS A C 1
ATOM 2754 O O . HIS A 1 358 ? 9.432 19.249 -8.498 1.00 72.06 358 HIS A O 1
ATOM 2760 N N . PRO A 1 359 ? 10.487 20.715 -9.831 1.00 78.56 359 PRO A N 1
ATOM 2761 C CA . PRO A 1 359 ? 10.695 19.764 -10.928 1.00 78.56 359 PRO A CA 1
ATOM 2762 C C . PRO A 1 359 ? 11.832 18.758 -10.687 1.00 78.56 359 PRO A C 1
ATOM 2764 O O . PRO A 1 359 ? 11.930 17.765 -11.409 1.00 78.56 359 PRO A O 1
ATOM 2767 N N . HIS A 1 360 ? 12.705 18.998 -9.705 1.00 83.94 360 HIS A N 1
ATOM 2768 C CA . HIS A 1 360 ? 13.894 18.174 -9.507 1.00 83.94 360 HIS A CA 1
ATOM 2769 C C . HIS A 1 360 ? 13.559 16.817 -8.856 1.00 83.94 360 HIS A C 1
ATOM 2771 O O . HIS A 1 360 ? 12.758 16.770 -7.917 1.00 83.94 360 HIS A O 1
ATOM 2777 N N . PRO A 1 361 ? 14.131 15.707 -9.363 1.00 87.62 361 PRO A N 1
ATOM 2778 C CA . PRO A 1 361 ? 13.999 14.394 -8.741 1.00 87.62 361 PRO A CA 1
ATOM 2779 C C . PRO A 1 361 ? 14.762 14.341 -7.412 1.00 87.62 361 PRO A C 1
ATOM 2781 O O . PRO A 1 361 ? 15.809 14.967 -7.277 1.00 87.62 361 PRO A O 1
ATOM 2784 N N . PHE A 1 362 ? 14.271 13.563 -6.445 1.00 91.31 362 PHE A N 1
ATOM 2785 C CA . PHE A 1 362 ? 15.030 13.269 -5.225 1.00 91.31 362 PHE A CA 1
ATOM 2786 C C . PHE A 1 362 ? 16.088 12.201 -5.524 1.00 91.31 362 PHE A C 1
ATOM 2788 O O . PHE A 1 362 ? 15.739 11.100 -5.960 1.00 91.31 362 PHE A O 1
ATOM 2795 N N . ILE A 1 363 ? 17.365 12.496 -5.275 1.00 93.44 363 ILE A N 1
ATOM 2796 C CA . ILE A 1 363 ? 18.463 11.541 -5.460 1.00 93.44 363 ILE A CA 1
ATOM 2797 C C . ILE A 1 363 ? 19.235 11.377 -4.154 1.00 93.44 363 ILE A C 1
ATOM 2799 O O . ILE A 1 363 ? 19.765 12.343 -3.614 1.00 93.44 363 ILE A O 1
ATOM 2803 N N . MET A 1 364 ? 19.375 10.136 -3.689 1.00 94.94 364 MET A N 1
ATOM 2804 C CA . MET A 1 364 ? 20.286 9.775 -2.601 1.00 94.94 364 MET A CA 1
ATOM 2805 C C . MET A 1 364 ? 21.336 8.796 -3.124 1.00 94.94 364 MET A C 1
ATOM 2807 O O . MET A 1 364 ? 21.004 7.794 -3.751 1.00 94.94 364 MET A O 1
ATOM 2811 N N . HIS A 1 365 ? 22.611 9.072 -2.869 1.00 94.88 365 HIS A N 1
ATOM 2812 C CA . HIS A 1 365 ? 23.730 8.196 -3.200 1.00 94.88 365 HIS A CA 1
ATOM 2813 C C . HIS A 1 365 ? 24.496 7.840 -1.927 1.00 94.88 365 HIS A C 1
ATOM 2815 O O . HIS A 1 365 ? 25.080 8.715 -1.292 1.00 94.88 365 HIS A O 1
ATOM 2821 N N . ALA A 1 366 ? 24.514 6.556 -1.584 1.00 95.50 366 ALA A N 1
ATOM 2822 C CA . ALA A 1 366 ? 25.219 5.997 -0.436 1.00 95.50 366 ALA A CA 1
ATOM 2823 C C . ALA A 1 366 ? 26.328 5.014 -0.856 1.00 95.50 366 ALA A C 1
ATOM 2825 O O . ALA A 1 366 ? 26.327 4.493 -1.975 1.00 95.50 366 ALA A O 1
ATOM 2826 N N . ARG A 1 367 ? 27.290 4.743 0.034 1.00 94.25 367 ARG A N 1
ATOM 2827 C CA . ARG A 1 367 ? 28.353 3.748 -0.215 1.00 94.25 367 ARG A CA 1
ATOM 2828 C C . ARG A 1 367 ? 27.840 2.310 -0.100 1.00 94.25 367 ARG A C 1
ATOM 2830 O O . ARG A 1 367 ? 28.287 1.465 -0.871 1.00 94.25 367 ARG A O 1
ATOM 2837 N N . SER A 1 368 ? 26.899 2.060 0.809 1.00 94.25 368 SER A N 1
ATOM 2838 C CA . SER A 1 368 ? 26.263 0.761 1.064 1.00 94.25 368 SER A CA 1
ATOM 2839 C C . SER A 1 368 ? 24.745 0.902 1.280 1.00 94.25 368 SER A C 1
ATOM 2841 O O . SER A 1 368 ? 24.230 2.020 1.364 1.00 94.25 368 SER A O 1
ATOM 2843 N N . ILE A 1 369 ? 24.020 -0.226 1.333 1.00 94.44 369 ILE A N 1
ATOM 2844 C CA . ILE A 1 369 ? 22.587 -0.238 1.677 1.00 94.44 369 ILE A CA 1
ATOM 2845 C C . ILE A 1 369 ? 22.396 0.260 3.116 1.00 94.44 369 ILE A C 1
ATOM 2847 O O . ILE A 1 369 ? 21.510 1.078 3.354 1.00 94.44 369 ILE A O 1
ATOM 2851 N N . ASP A 1 370 ? 23.260 -0.168 4.043 1.00 96.12 370 ASP A N 1
ATOM 2852 C CA . ASP A 1 370 ? 23.241 0.259 5.447 1.00 96.12 370 ASP A CA 1
ATOM 2853 C C . ASP A 1 370 ? 23.423 1.774 5.587 1.00 96.12 370 ASP A C 1
ATOM 2855 O O . ASP A 1 370 ? 22.643 2.430 6.277 1.00 96.12 370 ASP A O 1
ATOM 2859 N N . ASP A 1 371 ? 24.390 2.350 4.864 1.00 96.94 371 ASP A N 1
ATOM 2860 C CA . ASP A 1 371 ? 24.603 3.801 4.847 1.00 96.94 371 ASP A CA 1
ATOM 2861 C C . ASP A 1 371 ? 23.381 4.532 4.280 1.00 96.94 371 ASP A C 1
ATOM 2863 O O . ASP A 1 371 ? 22.966 5.557 4.816 1.00 96.94 371 ASP A O 1
ATOM 2867 N N . GLY A 1 372 ? 22.779 4.005 3.207 1.00 96.81 372 GLY A N 1
ATOM 2868 C CA . GLY A 1 372 ? 21.567 4.569 2.611 1.00 96.81 372 GLY A CA 1
ATOM 2869 C C . GLY A 1 372 ? 20.381 4.535 3.571 1.00 96.81 372 GLY A C 1
ATOM 2870 O O . GLY A 1 372 ? 19.646 5.515 3.683 1.00 96.81 372 GLY A O 1
ATOM 2871 N N . ALA A 1 373 ? 20.224 3.439 4.309 1.00 97.44 373 ALA A N 1
ATOM 2872 C CA . ALA A 1 373 ? 19.178 3.262 5.306 1.00 97.44 373 ALA A CA 1
ATOM 2873 C C . ALA A 1 373 ? 19.352 4.207 6.502 1.00 97.44 373 ALA A C 1
ATOM 2875 O O . ALA A 1 373 ? 18.409 4.913 6.873 1.00 97.44 373 ALA A O 1
ATOM 2876 N N . ALA A 1 374 ? 20.565 4.292 7.053 1.00 97.25 374 ALA A N 1
ATOM 2877 C CA . ALA A 1 374 ? 20.903 5.241 8.110 1.00 97.25 374 ALA A CA 1
ATOM 2878 C C . ALA A 1 374 ? 20.730 6.695 7.636 1.00 97.25 374 ALA A C 1
ATOM 2880 O O . ALA A 1 374 ? 20.151 7.521 8.343 1.00 97.25 374 ALA A O 1
ATOM 2881 N N . GLY A 1 375 ? 21.151 7.007 6.409 1.00 97.19 375 GLY A N 1
ATOM 2882 C CA . GLY A 1 375 ? 20.982 8.327 5.809 1.00 97.19 375 GLY A CA 1
ATOM 2883 C C . GLY A 1 375 ? 19.522 8.708 5.587 1.00 97.19 375 GLY A C 1
ATOM 2884 O O . GLY A 1 375 ? 19.146 9.841 5.886 1.00 97.19 375 GLY A O 1
ATOM 2885 N N . LEU A 1 376 ? 18.680 7.778 5.123 1.00 97.38 376 LEU A N 1
ATOM 2886 C CA . LEU A 1 376 ? 17.233 7.983 4.996 1.00 97.38 376 LEU A CA 1
ATOM 2887 C C . LEU A 1 376 ? 16.600 8.269 6.361 1.00 97.38 376 LEU A C 1
ATOM 2889 O O . LEU A 1 376 ? 15.793 9.190 6.487 1.00 97.38 376 LEU A O 1
ATOM 2893 N N . TRP A 1 377 ? 16.996 7.522 7.389 1.00 96.69 377 TRP A N 1
ATOM 2894 C CA . TRP A 1 377 ? 16.539 7.743 8.755 1.00 96.69 377 TRP A CA 1
ATOM 2895 C C . TRP A 1 377 ? 16.920 9.136 9.281 1.00 96.69 377 TRP A C 1
ATOM 2897 O O . TRP A 1 377 ? 16.052 9.893 9.729 1.00 96.69 377 TRP A O 1
ATOM 2907 N N . CYS A 1 378 ? 18.194 9.521 9.153 1.00 96.75 378 CYS A N 1
ATOM 2908 C CA . CYS A 1 378 ? 18.680 10.852 9.524 1.00 96.75 378 CYS A CA 1
ATOM 2909 C C . CYS A 1 378 ? 17.972 11.968 8.744 1.00 96.75 378 CYS A C 1
ATOM 2911 O O . CYS A 1 378 ? 17.627 12.997 9.328 1.00 96.75 378 CYS A O 1
ATOM 2913 N N . LEU A 1 379 ? 17.718 11.763 7.447 1.00 97.06 379 LEU A N 1
ATOM 2914 C CA . LEU A 1 379 ? 17.002 12.713 6.597 1.00 97.06 379 LEU A CA 1
ATOM 2915 C C . LEU A 1 379 ? 15.583 12.950 7.114 1.00 97.06 379 LEU A C 1
ATOM 2917 O O . LEU A 1 379 ? 15.187 14.100 7.286 1.00 97.06 379 LEU A O 1
ATOM 2921 N N . LEU A 1 380 ? 14.829 11.888 7.414 1.00 97.50 380 LEU A N 1
ATOM 2922 C CA . LEU A 1 380 ? 13.462 12.016 7.923 1.00 97.50 380 LEU A CA 1
ATOM 2923 C C . LEU A 1 380 ? 13.418 12.799 9.239 1.00 97.50 380 LEU A C 1
ATOM 2925 O O . LEU A 1 380 ? 12.616 13.726 9.367 1.00 97.50 380 LEU A O 1
ATOM 2929 N N . GLN A 1 381 ? 14.301 12.484 10.192 1.00 96.88 381 GLN A N 1
ATOM 2930 C CA . GLN A 1 381 ? 14.388 13.239 11.445 1.00 96.88 381 GLN A CA 1
ATOM 2931 C C . GLN A 1 381 ? 14.745 14.709 11.207 1.00 96.88 381 GLN A C 1
ATOM 2933 O O . GLN A 1 381 ? 14.120 15.596 11.789 1.00 96.88 381 GLN A O 1
ATOM 2938 N N . HIS A 1 382 ? 15.718 14.980 10.333 1.00 96.62 382 HIS A N 1
ATOM 2939 C CA . HIS A 1 382 ? 16.147 16.341 10.011 1.00 96.62 382 HIS A CA 1
ATOM 2940 C C . HIS A 1 382 ? 15.019 17.160 9.384 1.00 96.62 382 HIS A C 1
ATOM 2942 O O . HIS A 1 382 ? 14.772 18.282 9.814 1.00 96.62 382 HIS A O 1
ATOM 2948 N N . MET A 1 383 ? 14.274 16.590 8.437 1.00 95.81 383 MET A N 1
ATOM 2949 C CA . MET A 1 383 ? 13.130 17.259 7.809 1.00 95.81 383 MET A CA 1
ATOM 2950 C C . MET A 1 383 ? 11.998 17.568 8.795 1.00 95.81 383 MET A C 1
ATOM 2952 O O . MET A 1 383 ? 11.237 18.512 8.582 1.00 95.81 383 MET A O 1
ATOM 2956 N N . ILE A 1 384 ? 11.858 16.772 9.857 1.00 96.19 384 ILE A N 1
ATOM 2957 C CA . ILE A 1 384 ? 10.879 17.010 10.924 1.00 96.19 384 ILE A CA 1
ATOM 2958 C C . ILE A 1 384 ? 11.385 18.085 11.890 1.00 96.19 384 ILE A C 1
ATOM 2960 O O . ILE A 1 384 ? 10.609 18.954 12.284 1.00 96.19 384 ILE A O 1
ATOM 2964 N N . ARG A 1 385 ? 12.670 18.040 12.261 1.00 96.31 385 ARG A N 1
ATOM 2965 C CA . ARG A 1 385 ? 13.286 18.971 13.216 1.00 96.31 385 ARG A CA 1
ATOM 2966 C C . ARG A 1 385 ? 13.478 20.369 12.622 1.00 96.31 385 ARG A C 1
ATOM 2968 O O . ARG A 1 385 ? 13.167 21.360 13.275 1.00 96.31 385 ARG A O 1
ATOM 2975 N N . SER A 1 386 ? 13.986 20.437 11.395 1.00 94.00 386 SER A N 1
ATOM 2976 C CA . SER A 1 386 ? 14.535 21.653 10.788 1.00 94.00 386 SER A CA 1
ATOM 2977 C C . SER A 1 386 ? 14.317 21.682 9.266 1.00 94.00 386 SER A C 1
ATOM 2979 O O . SER A 1 386 ? 15.289 21.681 8.509 1.00 94.00 386 SER A O 1
ATOM 2981 N N . PRO A 1 387 ? 13.063 21.758 8.777 1.00 90.19 387 PRO A N 1
ATOM 2982 C CA . PRO A 1 387 ? 12.751 21.640 7.348 1.00 90.19 387 PRO A CA 1
ATOM 2983 C C . PRO A 1 387 ? 13.445 22.688 6.465 1.00 90.19 387 PRO A C 1
ATOM 2985 O O . PRO A 1 387 ? 13.690 22.427 5.292 1.00 90.19 387 PRO A O 1
ATOM 2988 N N . THR A 1 388 ? 13.793 23.855 7.012 1.00 90.88 388 THR A N 1
ATOM 2989 C CA . THR A 1 388 ? 14.423 24.965 6.276 1.00 90.88 388 THR A CA 1
ATOM 2990 C C . THR A 1 388 ? 15.951 24.949 6.306 1.00 90.88 388 THR A C 1
ATOM 2992 O O . THR A 1 388 ? 16.578 25.780 5.652 1.00 90.88 388 THR A O 1
ATOM 2995 N N . VAL A 1 389 ? 16.566 24.074 7.103 1.00 91.56 389 VAL A N 1
ATOM 2996 C CA . VAL A 1 389 ? 18.026 23.995 7.232 1.00 91.56 389 VAL A CA 1
ATOM 2997 C C . VAL A 1 389 ? 18.541 22.953 6.238 1.00 91.56 389 VAL A C 1
ATOM 2999 O O . VAL A 1 389 ? 17.942 21.882 6.150 1.00 91.56 389 VAL A O 1
ATOM 3002 N N . PRO A 1 390 ? 19.640 23.209 5.505 1.00 92.50 390 PRO A N 1
ATOM 3003 C CA . PRO A 1 390 ? 20.257 22.192 4.659 1.00 92.50 390 PRO A CA 1
ATOM 3004 C C . PRO A 1 390 ? 20.585 20.923 5.452 1.00 92.50 390 PRO A C 1
ATOM 3006 O O . PRO A 1 390 ? 21.065 21.005 6.584 1.00 92.50 390 PRO A O 1
ATOM 3009 N N . PHE A 1 391 ? 20.325 19.755 4.866 1.00 94.00 391 PHE A N 1
ATOM 3010 C CA . PHE A 1 391 ? 20.611 18.473 5.506 1.00 94.00 391 PHE A CA 1
ATOM 3011 C C . PHE A 1 391 ? 22.125 18.238 5.615 1.00 94.00 391 PHE A C 1
ATOM 3013 O O . PHE A 1 391 ? 22.797 18.166 4.581 1.00 94.00 391 PHE A O 1
ATOM 3020 N N . PRO A 1 392 ? 22.683 18.114 6.835 1.00 94.62 392 PRO A N 1
ATOM 3021 C CA . PRO A 1 392 ? 24.072 17.716 6.996 1.00 94.62 392 PRO A CA 1
ATOM 3022 C C . PRO A 1 392 ? 24.208 16.253 6.567 1.00 94.62 392 PRO A C 1
ATOM 3024 O O . PRO A 1 392 ? 23.573 15.379 7.153 1.00 94.62 392 PRO A O 1
ATOM 3027 N N . LEU A 1 393 ? 25.009 15.993 5.531 1.00 94.19 393 LEU A N 1
ATOM 3028 C CA . LEU A 1 393 ? 25.203 14.641 5.006 1.00 94.19 393 LEU A CA 1
ATOM 3029 C C . LEU A 1 393 ? 25.870 13.753 6.072 1.00 94.19 393 LEU A C 1
ATOM 3031 O O . LEU A 1 393 ? 26.985 14.074 6.492 1.00 94.19 393 LEU A O 1
ATOM 3035 N N . PRO A 1 394 ? 25.223 12.655 6.508 1.00 95.12 394 PRO A N 1
ATOM 3036 C CA . PRO A 1 394 ? 25.840 11.687 7.404 1.00 95.12 394 PRO A CA 1
ATOM 3037 C C . PRO A 1 394 ? 27.020 10.977 6.736 1.00 95.12 394 PRO A C 1
ATOM 3039 O O . PRO A 1 394 ? 27.104 10.902 5.505 1.00 95.12 394 PRO A O 1
ATOM 3042 N N . ASP A 1 395 ? 27.895 10.391 7.552 1.00 95.00 395 ASP A N 1
ATOM 3043 C CA . ASP A 1 395 ? 28.940 9.501 7.053 1.00 95.00 395 ASP A CA 1
ATOM 3044 C C . ASP A 1 395 ? 28.335 8.374 6.201 1.00 95.00 395 ASP A C 1
ATOM 3046 O O . ASP A 1 395 ? 27.246 7.873 6.471 1.00 95.00 395 ASP A O 1
ATOM 3050 N N . GLY A 1 396 ? 29.028 8.008 5.119 1.00 93.62 396 GLY A N 1
ATOM 3051 C CA . GLY A 1 396 ? 28.553 6.988 4.177 1.00 93.62 396 GLY A CA 1
ATOM 3052 C C . GLY A 1 396 ? 27.611 7.507 3.082 1.00 93.62 396 GLY A C 1
ATOM 3053 O O . GLY A 1 396 ? 27.550 6.901 2.007 1.00 93.62 396 GLY A O 1
ATOM 3054 N N . ILE A 1 397 ? 26.970 8.667 3.267 1.00 95.50 397 ILE A N 1
ATOM 3055 C CA . ILE A 1 397 ? 26.209 9.345 2.209 1.00 95.50 397 ILE A CA 1
ATOM 3056 C C . ILE A 1 397 ? 27.155 10.189 1.349 1.00 95.50 397 ILE A C 1
ATOM 3058 O O . ILE A 1 397 ? 27.839 11.089 1.822 1.00 95.50 397 ILE A O 1
ATOM 3062 N N . ILE A 1 398 ? 27.205 9.881 0.054 1.00 92.94 398 ILE A N 1
ATOM 3063 C CA . ILE A 1 398 ? 28.035 10.575 -0.940 1.00 92.94 398 ILE A CA 1
ATOM 3064 C C . ILE A 1 398 ? 27.328 11.842 -1.428 1.00 92.94 398 ILE A C 1
ATOM 3066 O O . ILE A 1 398 ? 27.963 12.873 -1.633 1.00 92.94 398 ILE A O 1
ATOM 3070 N N . MET A 1 399 ? 26.015 11.755 -1.640 1.00 93.19 399 MET A N 1
ATOM 3071 C CA . MET A 1 399 ? 25.191 12.849 -2.148 1.00 93.19 399 MET A CA 1
ATOM 3072 C C . MET A 1 399 ? 23.742 12.637 -1.714 1.00 93.19 399 MET A C 1
ATOM 3074 O O . MET A 1 399 ? 23.255 11.509 -1.711 1.00 93.19 399 MET A O 1
ATOM 3078 N N . CYS A 1 400 ? 23.042 13.712 -1.377 1.00 92.44 400 CYS A N 1
ATOM 3079 C CA . CYS A 1 400 ? 21.605 13.692 -1.134 1.00 92.44 400 CYS A CA 1
ATOM 3080 C C . CYS A 1 400 ? 21.028 15.023 -1.611 1.00 92.44 400 CYS A C 1
ATOM 3082 O O . CYS A 1 400 ? 21.382 16.070 -1.066 1.00 92.44 400 CYS A O 1
ATOM 3084 N N . ASP A 1 401 ? 20.172 14.987 -2.628 1.00 90.94 401 ASP A N 1
ATOM 3085 C CA . ASP A 1 401 ? 19.398 16.157 -3.029 1.00 90.94 401 ASP A CA 1
ATOM 3086 C C . ASP A 1 401 ? 18.374 16.420 -1.930 1.00 90.94 401 ASP A C 1
ATOM 3088 O O . ASP A 1 401 ? 17.486 15.601 -1.696 1.00 90.94 401 ASP A O 1
ATOM 3092 N N . TYR A 1 402 ? 18.530 17.529 -1.206 1.00 88.38 402 TYR A N 1
ATOM 3093 C CA . TYR A 1 402 ? 17.675 17.819 -0.062 1.00 88.38 402 TYR A CA 1
ATOM 3094 C C . TYR A 1 402 ? 16.235 18.079 -0.526 1.00 88.38 402 TYR A C 1
ATOM 3096 O O . TYR A 1 402 ? 15.997 19.067 -1.227 1.00 88.38 402 TYR A O 1
ATOM 3104 N N . PRO A 1 403 ? 15.265 17.224 -0.154 1.00 84.94 403 PRO A N 1
ATOM 3105 C CA . PRO A 1 403 ? 13.893 17.417 -0.579 1.00 84.94 403 PRO A CA 1
ATOM 3106 C C . PRO A 1 403 ? 13.281 18.596 0.179 1.00 84.94 403 PRO A C 1
ATOM 3108 O O . PRO A 1 403 ? 13.345 18.669 1.404 1.00 84.94 403 PRO A O 1
ATOM 3111 N N . GLU A 1 404 ? 12.609 19.496 -0.534 1.00 86.44 404 GLU A N 1
ATOM 3112 C CA . GLU A 1 404 ? 11.981 20.676 0.087 1.00 86.44 404 GLU A CA 1
ATOM 3113 C C . GLU A 1 404 ? 10.780 20.301 0.969 1.00 86.44 404 GLU A C 1
ATOM 3115 O O . GLU A 1 404 ? 10.336 21.066 1.823 1.00 86.44 404 GLU A O 1
ATOM 3120 N N . SER A 1 405 ? 10.231 19.099 0.772 1.00 88.56 405 SER A N 1
ATOM 3121 C CA . SER A 1 405 ? 9.181 18.550 1.624 1.00 88.56 405 SER A CA 1
ATOM 3122 C C . SER A 1 405 ? 9.194 17.027 1.629 1.00 88.56 405 SER A C 1
ATOM 3124 O O . SER A 1 405 ? 9.563 16.389 0.644 1.00 88.56 405 SER A O 1
ATOM 3126 N N . ILE A 1 406 ? 8.711 16.429 2.725 1.00 90.12 406 ILE A N 1
ATOM 3127 C CA . ILE A 1 406 ? 8.593 14.964 2.862 1.00 90.12 406 ILE A CA 1
ATOM 3128 C C . ILE A 1 406 ? 7.726 14.374 1.740 1.00 90.12 406 ILE A C 1
ATOM 3130 O O . ILE A 1 406 ? 7.961 13.255 1.299 1.00 90.12 406 ILE A O 1
ATOM 3134 N N . ALA A 1 407 ? 6.760 15.138 1.221 1.00 88.62 407 ALA A N 1
ATOM 3135 C CA . ALA A 1 407 ? 5.905 14.694 0.126 1.00 88.62 407 ALA A CA 1
ATOM 3136 C C . ALA A 1 407 ? 6.681 14.414 -1.176 1.00 88.62 407 ALA A C 1
ATOM 3138 O O . ALA A 1 407 ? 6.212 13.630 -1.998 1.00 88.62 407 ALA A O 1
ATOM 3139 N N . GLN A 1 408 ? 7.879 14.987 -1.362 1.00 89.12 408 GLN A N 1
ATOM 3140 C CA . GLN A 1 408 ? 8.739 14.649 -2.501 1.00 89.12 408 GLN A CA 1
ATOM 3141 C C . GLN A 1 408 ? 9.237 13.197 -2.446 1.00 89.12 408 GLN A C 1
ATOM 3143 O O . GLN A 1 408 ? 9.394 12.579 -3.494 1.00 89.12 408 GLN A O 1
ATOM 3148 N N . LEU A 1 409 ? 9.389 12.615 -1.250 1.00 91.81 409 LEU A N 1
ATOM 3149 C CA . LEU A 1 409 ? 9.762 11.204 -1.083 1.00 91.81 409 LEU A CA 1
ATOM 3150 C C . LEU A 1 409 ? 8.649 10.240 -1.530 1.00 91.81 409 LEU A C 1
ATOM 3152 O O . LEU A 1 409 ? 8.919 9.072 -1.782 1.00 91.81 409 LEU A O 1
ATOM 3156 N N . PHE A 1 410 ? 7.409 10.723 -1.673 1.00 90.94 410 PHE A N 1
ATOM 3157 C CA . PHE A 1 410 ? 6.289 9.943 -2.208 1.00 90.94 410 PHE A CA 1
ATOM 3158 C C . PHE A 1 410 ? 6.194 10.006 -3.744 1.00 90.94 410 PHE A C 1
ATOM 3160 O O . PHE A 1 410 ? 5.346 9.337 -4.333 1.00 90.94 410 PHE A O 1
ATOM 3167 N N . ARG A 1 411 ? 7.036 10.786 -4.432 1.00 88.62 411 ARG A N 1
ATOM 3168 C CA . ARG A 1 411 ? 6.973 10.934 -5.896 1.00 88.62 411 ARG A CA 1
ATOM 3169 C C . ARG A 1 411 ? 7.641 9.781 -6.627 1.00 88.62 411 ARG A C 1
ATOM 3171 O O . ARG A 1 411 ? 8.625 9.229 -6.151 1.00 88.62 411 ARG A O 1
ATOM 3178 N N . SER A 1 412 ? 7.158 9.473 -7.825 1.00 85.38 412 SER A N 1
ATOM 3179 C CA . SER A 1 412 ? 7.726 8.450 -8.714 1.00 85.38 412 SER A CA 1
ATOM 3180 C C . SER A 1 412 ? 9.141 8.776 -9.210 1.00 85.38 412 SER A C 1
ATOM 3182 O O . SER A 1 412 ? 9.932 7.870 -9.449 1.00 85.38 412 SER A O 1
ATOM 3184 N N . ASN A 1 413 ? 9.496 10.059 -9.326 1.00 83.56 413 ASN A N 1
ATOM 3185 C CA . ASN A 1 413 ? 10.779 10.525 -9.859 1.00 83.56 413 ASN A CA 1
ATOM 3186 C C . ASN A 1 413 ? 11.897 10.583 -8.806 1.00 83.56 413 ASN A C 1
ATOM 3188 O O . ASN A 1 413 ? 12.596 11.587 -8.686 1.00 83.56 413 ASN A O 1
ATOM 3192 N N . ARG A 1 414 ? 12.077 9.522 -8.030 1.00 87.69 414 ARG A N 1
ATOM 3193 C CA . ARG A 1 414 ? 13.163 9.433 -7.053 1.00 87.69 414 ARG A CA 1
ATOM 3194 C C . ARG A 1 414 ? 14.143 8.336 -7.412 1.00 87.69 414 ARG A C 1
ATOM 3196 O O . ARG A 1 414 ? 13.845 7.446 -8.204 1.00 87.69 414 ARG A O 1
ATOM 3203 N N . THR A 1 415 ? 15.357 8.431 -6.896 1.00 87.81 415 THR A N 1
ATOM 3204 C CA . THR A 1 415 ? 16.391 7.439 -7.172 1.00 87.81 415 THR A CA 1
ATOM 3205 C C . THR A 1 415 ? 17.317 7.307 -5.980 1.00 87.81 415 THR A C 1
ATOM 3207 O O . THR A 1 415 ? 17.994 8.261 -5.599 1.00 87.81 415 THR A O 1
ATOM 3210 N N . MET A 1 416 ? 17.409 6.099 -5.432 1.00 90.56 416 MET A N 1
ATOM 3211 C CA . MET A 1 416 ? 18.474 5.744 -4.501 1.00 90.56 416 MET A CA 1
ATOM 3212 C C . MET A 1 416 ? 19.554 4.959 -5.240 1.00 90.56 416 MET A C 1
ATOM 3214 O O . MET A 1 416 ? 19.270 4.101 -6.078 1.00 90.56 416 MET A O 1
ATOM 3218 N N . ARG A 1 417 ? 20.809 5.301 -4.972 1.00 91.12 417 ARG A N 1
ATOM 3219 C CA . ARG A 1 417 ? 21.992 4.706 -5.591 1.00 91.12 417 ARG A CA 1
ATOM 3220 C C . ARG A 1 417 ? 22.907 4.200 -4.498 1.00 91.12 417 ARG A C 1
ATOM 3222 O O . ARG A 1 417 ? 23.151 4.918 -3.528 1.00 91.12 417 ARG A O 1
ATOM 3229 N N . VAL A 1 418 ? 23.452 3.007 -4.686 1.00 88.25 418 VAL A N 1
ATOM 3230 C CA . VAL A 1 418 ? 24.379 2.406 -3.727 1.00 88.25 418 VAL A CA 1
ATOM 3231 C C . VAL A 1 418 ? 25.645 1.936 -4.433 1.00 88.25 418 VAL A C 1
ATOM 3233 O O . VAL A 1 418 ? 25.583 1.359 -5.518 1.00 88.25 418 VAL A O 1
ATOM 3236 N N . GLY A 1 419 ? 26.795 2.220 -3.825 1.00 85.50 419 GLY A N 1
ATOM 3237 C CA . GLY A 1 419 ? 28.117 1.810 -4.295 1.00 85.50 419 GLY A CA 1
ATOM 3238 C C . GLY A 1 419 ? 29.106 2.972 -4.364 1.00 85.50 419 GLY A C 1
ATOM 3239 O O . GLY A 1 419 ? 28.740 4.151 -4.373 1.00 85.50 419 GLY A O 1
ATOM 3240 N N . THR A 1 420 ? 30.397 2.658 -4.422 1.00 68.44 420 THR A N 1
ATOM 3241 C CA . THR A 1 420 ? 31.459 3.666 -4.474 1.00 68.44 420 THR A CA 1
ATOM 3242 C C . THR A 1 420 ? 31.720 4.114 -5.911 1.00 68.44 420 THR A C 1
ATOM 3244 O O . THR A 1 420 ? 32.186 3.356 -6.762 1.00 68.44 420 THR A O 1
ATOM 3247 N N . ARG A 1 421 ? 31.476 5.397 -6.199 1.00 54.00 421 ARG A N 1
ATOM 3248 C CA . ARG A 1 421 ? 31.966 6.024 -7.433 1.00 54.00 421 ARG A CA 1
ATOM 3249 C C . ARG A 1 421 ? 33.424 6.428 -7.218 1.00 54.00 421 ARG A C 1
ATOM 3251 O O . ARG A 1 421 ? 33.694 7.531 -6.758 1.00 54.00 421 ARG A O 1
ATOM 3258 N N . VAL A 1 422 ? 34.371 5.548 -7.527 1.00 46.78 422 VAL A N 1
ATOM 3259 C CA . VAL A 1 422 ? 35.788 5.940 -7.582 1.00 46.78 422 VAL A CA 1
ATOM 3260 C C . VAL A 1 422 ? 36.053 6.584 -8.935 1.00 46.78 422 VAL A C 1
ATOM 3262 O O . VAL A 1 422 ? 35.983 5.908 -9.953 1.00 46.78 422 VAL A O 1
ATOM 3265 N N . LEU A 1 423 ? 36.390 7.873 -8.965 1.00 50.94 423 LEU A N 1
ATOM 3266 C CA . LEU A 1 423 ? 37.118 8.450 -10.094 1.00 50.94 423 LEU A CA 1
ATOM 3267 C C . LEU A 1 423 ? 38.074 9.539 -9.612 1.00 50.94 423 LEU A C 1
ATOM 3269 O O . LEU A 1 423 ? 37.658 10.679 -9.460 1.00 50.94 423 LEU A O 1
ATOM 3273 N N . HIS A 1 424 ? 39.351 9.175 -9.468 1.00 42.31 424 HIS A N 1
ATOM 3274 C CA . HIS A 1 424 ? 40.506 9.955 -9.955 1.00 42.31 424 HIS A CA 1
ATOM 3275 C C . HIS A 1 424 ? 41.552 9.069 -10.685 1.00 42.31 424 HIS A C 1
ATOM 3277 O O . HIS A 1 424 ? 42.489 9.597 -11.273 1.00 42.31 424 HIS A O 1
ATOM 3283 N N . ASN A 1 425 ? 41.358 7.736 -10.743 1.00 47.34 425 ASN A N 1
ATOM 3284 C CA . ASN A 1 425 ? 42.359 6.782 -11.256 1.00 47.34 425 ASN A CA 1
ATOM 3285 C C . ASN A 1 425 ? 41.811 5.843 -12.360 1.00 47.34 425 ASN A C 1
ATOM 3287 O O . ASN A 1 425 ? 42.455 4.857 -12.698 1.00 47.34 425 ASN A O 1
ATOM 3291 N N . GLY A 1 426 ? 40.609 6.093 -12.891 1.00 47.69 426 GLY A N 1
ATOM 3292 C CA . GLY A 1 426 ? 40.043 5.337 -14.022 1.00 47.69 426 GLY A CA 1
ATOM 3293 C C . GLY A 1 426 ? 39.307 4.023 -13.707 1.00 47.69 426 GLY A C 1
ATOM 3294 O O . GLY A 1 426 ? 38.556 3.568 -14.562 1.00 47.69 426 GLY A O 1
ATOM 3295 N N . ASN A 1 427 ? 39.414 3.446 -12.503 1.00 42.81 427 ASN A N 1
ATOM 3296 C CA . ASN A 1 427 ? 38.616 2.265 -12.131 1.00 42.81 427 ASN A CA 1
ATOM 3297 C C . ASN A 1 427 ? 37.283 2.668 -11.488 1.00 42.81 427 ASN A C 1
ATOM 3299 O O . ASN A 1 427 ? 37.242 3.056 -10.323 1.00 42.81 427 ASN A O 1
ATOM 3303 N N . THR A 1 428 ? 36.187 2.556 -12.239 1.00 51.28 428 THR A N 1
ATOM 3304 C CA . THR A 1 428 ? 34.816 2.718 -11.735 1.00 51.28 428 THR A CA 1
ATOM 3305 C C . THR A 1 428 ? 34.405 1.523 -10.875 1.00 51.28 428 THR A C 1
ATOM 3307 O O . THR A 1 428 ? 34.296 0.409 -11.384 1.00 51.28 428 THR A O 1
ATOM 3310 N N . GLY A 1 429 ? 34.124 1.755 -9.588 1.00 58.22 429 GLY A N 1
ATOM 3311 C CA . GLY A 1 429 ? 33.359 0.809 -8.771 1.00 58.22 429 GLY A CA 1
ATOM 3312 C C . GLY A 1 429 ? 31.944 0.628 -9.332 1.00 58.22 429 GLY A C 1
ATOM 3313 O O . GLY A 1 429 ? 31.384 1.555 -9.926 1.00 58.22 429 GLY A O 1
ATOM 3314 N N . ALA A 1 430 ? 31.382 -0.573 -9.188 1.00 66.81 430 ALA A N 1
ATOM 3315 C CA . ALA A 1 430 ? 30.029 -0.870 -9.645 1.00 66.81 430 ALA A CA 1
ATOM 3316 C C . ALA A 1 430 ? 29.018 -0.006 -8.873 1.00 66.81 430 ALA A C 1
ATOM 3318 O O . ALA A 1 430 ? 28.916 -0.094 -7.651 1.00 66.81 430 ALA A O 1
ATOM 3319 N N . LEU A 1 431 ? 28.299 0.857 -9.591 1.00 78.44 431 LEU A N 1
ATOM 3320 C CA . LEU A 1 431 ? 27.203 1.646 -9.044 1.00 78.44 431 LEU A CA 1
ATOM 3321 C C . LEU A 1 431 ? 25.897 0.903 -9.315 1.00 78.44 431 LEU A C 1
ATOM 3323 O O . LEU A 1 431 ? 25.506 0.747 -10.473 1.00 78.44 431 LEU A O 1
ATOM 3327 N N . SER A 1 432 ? 25.218 0.474 -8.258 1.00 79.75 432 SER A N 1
ATOM 3328 C CA . SER A 1 432 ? 23.901 -0.145 -8.365 1.00 79.75 432 SER A CA 1
ATOM 3329 C C . SER A 1 432 ? 22.839 0.951 -8.431 1.00 79.75 432 SER A C 1
ATOM 3331 O O . SER A 1 432 ? 22.696 1.757 -7.507 1.00 79.75 432 SER A O 1
ATOM 3333 N N . ILE A 1 433 ? 22.105 0.995 -9.545 1.00 78.19 433 ILE A N 1
ATOM 3334 C CA . ILE A 1 433 ? 21.001 1.931 -9.794 1.00 78.19 433 ILE A CA 1
ATOM 3335 C C . ILE A 1 433 ? 19.754 1.121 -10.146 1.00 78.19 433 ILE A C 1
ATOM 3337 O O . ILE A 1 433 ? 19.823 0.173 -10.928 1.00 78.19 433 ILE A O 1
ATOM 3341 N N . GLY A 1 434 ? 18.610 1.531 -9.610 1.00 80.19 434 GLY A N 1
ATOM 3342 C CA . GLY A 1 434 ? 17.305 1.002 -9.986 1.00 80.19 434 GLY A CA 1
ATOM 3343 C C . GLY A 1 434 ? 16.391 0.811 -8.780 1.00 80.19 434 GLY A C 1
ATOM 3344 O O . GLY A 1 434 ? 16.749 1.208 -7.669 1.00 80.19 434 GLY A O 1
ATOM 3345 N N . PRO A 1 435 ? 15.231 0.168 -8.986 1.00 79.50 435 PRO A N 1
ATOM 3346 C CA . PRO A 1 435 ? 14.288 -0.121 -7.913 1.00 79.50 435 PRO A CA 1
ATOM 3347 C C . PRO A 1 435 ? 14.900 -1.008 -6.825 1.00 79.50 435 PRO A C 1
ATOM 3349 O O . PRO A 1 435 ? 14.632 -0.786 -5.655 1.00 79.50 435 PRO A O 1
ATOM 3352 N N . GLY A 1 436 ? 15.756 -1.976 -7.178 1.00 83.88 436 GLY A N 1
ATOM 3353 C CA . GLY A 1 436 ? 16.379 -2.902 -6.219 1.00 83.88 436 GLY A CA 1
ATOM 3354 C C . GLY A 1 436 ? 17.069 -2.194 -5.041 1.00 83.88 436 GLY A C 1
ATOM 3355 O O . GLY A 1 436 ? 16.584 -2.318 -3.917 1.00 83.88 436 GLY A O 1
ATOM 3356 N N . PRO A 1 437 ? 18.127 -1.388 -5.277 1.00 87.69 437 PRO A N 1
ATOM 3357 C CA . PRO A 1 437 ? 18.807 -0.630 -4.221 1.00 87.69 437 PRO A CA 1
ATOM 3358 C C . PRO A 1 437 ? 17.893 0.296 -3.415 1.00 87.69 437 PRO A C 1
ATOM 3360 O O . PRO A 1 437 ? 18.116 0.512 -2.230 1.00 87.69 437 PRO A O 1
ATOM 3363 N N . GLU A 1 438 ? 16.856 0.857 -4.033 1.00 90.19 438 GLU A N 1
ATOM 3364 C CA . GLU A 1 438 ? 15.899 1.692 -3.313 1.00 90.19 438 GLU A CA 1
ATOM 3365 C C . GLU A 1 438 ? 15.024 0.868 -2.362 1.00 90.19 438 GLU A C 1
ATOM 3367 O O . GLU A 1 438 ? 14.870 1.221 -1.193 1.00 90.19 438 GLU A O 1
ATOM 3372 N N . ARG A 1 439 ? 14.480 -0.258 -2.837 1.00 90.62 439 ARG A N 1
ATOM 3373 C CA . ARG A 1 439 ? 13.689 -1.184 -2.014 1.00 90.62 439 ARG A CA 1
ATOM 3374 C C . ARG A 1 439 ? 14.521 -1.711 -0.845 1.00 90.62 439 ARG A C 1
ATOM 3376 O O . ARG A 1 439 ? 14.028 -1.718 0.281 1.00 90.62 439 ARG A O 1
ATOM 3383 N N . ALA A 1 440 ? 15.776 -2.065 -1.117 1.00 92.06 440 ALA A N 1
ATOM 3384 C CA . ALA A 1 440 ? 16.777 -2.470 -0.138 1.00 92.06 440 ALA A CA 1
ATOM 3385 C C . ALA A 1 440 ? 16.931 -1.443 0.990 1.00 92.06 440 ALA A C 1
ATOM 3387 O O . ALA A 1 440 ? 16.790 -1.768 2.166 1.00 92.06 440 ALA A O 1
ATOM 3388 N N . VAL A 1 441 ? 17.143 -0.172 0.628 1.00 95.81 441 VAL A N 1
ATOM 3389 C CA . VAL A 1 441 ? 17.320 0.925 1.588 1.00 95.81 441 VAL A CA 1
ATOM 3390 C C . VAL A 1 441 ? 16.079 1.121 2.460 1.00 95.81 441 VAL A C 1
ATOM 3392 O O . VAL A 1 441 ? 16.216 1.259 3.673 1.00 95.81 441 VAL A O 1
ATOM 3395 N N . TYR A 1 442 ? 14.868 1.097 1.892 1.00 96.06 442 TYR A N 1
ATOM 3396 C CA . TYR A 1 442 ? 13.642 1.235 2.691 1.00 96.06 442 TYR A CA 1
ATOM 3397 C C . TYR A 1 442 ? 13.456 0.095 3.692 1.00 96.06 442 TYR A C 1
ATOM 3399 O O . TYR A 1 442 ? 13.081 0.353 4.837 1.00 96.06 442 TYR A O 1
ATOM 3407 N N . ARG A 1 443 ? 13.713 -1.151 3.284 1.00 95.25 443 ARG A N 1
ATOM 3408 C CA . ARG A 1 443 ? 13.600 -2.302 4.191 1.00 95.25 443 ARG A CA 1
ATOM 3409 C C . ARG A 1 443 ? 14.657 -2.261 5.267 1.00 95.25 443 ARG A C 1
ATOM 3411 O O . ARG A 1 443 ? 14.322 -2.334 6.446 1.00 95.25 443 ARG A O 1
ATOM 3418 N N . LYS A 1 444 ? 15.907 -2.020 4.873 1.00 96.81 444 LYS A N 1
ATOM 3419 C CA . LYS A 1 444 ? 17.001 -1.920 5.827 1.00 96.81 444 LYS A CA 1
ATOM 3420 C C . LYS A 1 444 ? 16.791 -0.775 6.814 1.00 96.81 444 LYS A C 1
ATOM 3422 O O . LYS A 1 444 ? 17.117 -0.916 7.985 1.00 96.81 444 LYS A O 1
ATOM 3427 N N . ALA A 1 445 ? 16.174 0.328 6.389 1.00 97.81 445 ALA A N 1
ATOM 3428 C CA . ALA A 1 445 ? 15.806 1.417 7.290 1.00 97.81 445 ALA A CA 1
ATOM 3429 C C . ALA A 1 445 ? 14.756 0.987 8.327 1.00 97.81 445 ALA A C 1
ATOM 3431 O O . ALA A 1 445 ? 14.861 1.390 9.483 1.00 97.81 445 ALA A O 1
ATOM 3432 N N . VAL A 1 446 ? 13.768 0.165 7.949 1.00 97.88 446 VAL A N 1
ATOM 3433 C CA . VAL A 1 446 ? 12.793 -0.402 8.899 1.00 97.88 446 VAL A CA 1
ATOM 3434 C C . VAL A 1 446 ? 13.469 -1.382 9.860 1.00 97.88 446 VAL A C 1
ATOM 3436 O O . VAL A 1 446 ? 13.218 -1.308 11.059 1.00 97.88 446 VAL A O 1
ATOM 3439 N N . GLU A 1 447 ? 14.362 -2.246 9.375 1.00 96.56 447 GLU A N 1
ATOM 3440 C CA . GLU A 1 447 ? 15.144 -3.151 10.228 1.00 96.56 447 GLU A CA 1
ATOM 3441 C C . GLU A 1 447 ? 16.000 -2.382 11.240 1.00 96.56 447 GLU A C 1
ATOM 3443 O O . GLU A 1 447 ? 15.929 -2.644 12.437 1.00 96.56 447 GLU A O 1
ATOM 3448 N N . LEU A 1 448 ? 16.767 -1.387 10.784 1.00 96.81 448 LEU A N 1
ATOM 3449 C CA . LEU A 1 448 ? 17.576 -0.545 11.665 1.00 96.81 448 LEU A CA 1
ATOM 3450 C C . LEU A 1 448 ? 16.700 0.191 12.683 1.00 96.81 448 LEU A C 1
ATOM 3452 O O . LEU A 1 448 ? 17.041 0.233 13.863 1.00 96.81 448 LEU A O 1
ATOM 3456 N N . ALA A 1 449 ? 15.547 0.712 12.257 1.00 96.25 449 ALA A N 1
ATOM 3457 C CA . ALA A 1 449 ? 14.600 1.376 13.143 1.00 96.25 449 ALA A CA 1
ATOM 3458 C C . ALA A 1 449 ? 14.168 0.479 14.312 1.00 96.25 449 ALA A C 1
ATOM 3460 O O . ALA A 1 449 ? 14.224 0.912 15.461 1.00 96.25 449 ALA A O 1
ATOM 3461 N N . VAL A 1 450 ? 13.779 -0.770 14.040 1.00 97.25 450 VAL A N 1
ATOM 3462 C CA . VAL A 1 450 ? 13.287 -1.685 15.085 1.00 97.25 450 VAL A CA 1
ATOM 3463 C C . VAL A 1 450 ? 14.392 -2.258 15.978 1.00 97.25 450 VAL A C 1
ATOM 3465 O O . VAL A 1 450 ? 14.096 -2.757 17.063 1.00 97.25 450 VAL A O 1
ATOM 3468 N N . THR A 1 451 ? 15.661 -2.170 15.565 1.00 96.19 451 THR A N 1
ATOM 3469 C CA . THR A 1 451 ? 16.798 -2.558 16.421 1.00 96.19 451 THR A CA 1
ATOM 3470 C C . THR A 1 451 ? 17.076 -1.560 17.546 1.00 96.19 451 THR A C 1
ATOM 3472 O O . THR A 1 451 ? 17.775 -1.900 18.499 1.00 96.19 451 THR A O 1
ATOM 3475 N N . ASP A 1 452 ? 16.511 -0.347 17.494 1.00 96.31 452 ASP A N 1
ATOM 3476 C CA . ASP A 1 452 ? 16.633 0.604 18.597 1.00 96.31 452 ASP A CA 1
ATOM 3477 C C . ASP A 1 452 ? 15.684 0.238 19.747 1.00 96.31 452 ASP A C 1
ATOM 3479 O O . ASP A 1 452 ? 14.523 0.660 19.812 1.00 96.31 452 ASP A O 1
ATOM 3483 N N . HIS A 1 453 ? 16.219 -0.531 20.696 1.00 95.88 453 HIS A N 1
ATOM 3484 C CA . HIS A 1 453 ? 15.495 -1.030 21.864 1.00 95.88 453 HIS A CA 1
ATOM 3485 C C . HIS A 1 453 ? 14.958 0.065 22.806 1.00 95.88 453 HIS A C 1
ATOM 3487 O O . HIS A 1 453 ? 14.148 -0.227 23.685 1.00 95.88 453 HIS A O 1
ATOM 3493 N N . HIS A 1 454 ? 15.353 1.333 22.628 1.00 94.81 454 HIS A N 1
ATOM 3494 C CA . HIS A 1 454 ? 14.762 2.459 23.364 1.00 94.81 454 HIS A CA 1
ATOM 3495 C C . HIS A 1 454 ? 13.387 2.873 22.823 1.00 94.81 454 HIS A C 1
ATOM 3497 O O . HIS A 1 454 ? 12.634 3.571 23.512 1.00 94.81 454 HIS A O 1
ATOM 3503 N N . TYR A 1 455 ? 13.074 2.500 21.582 1.00 96.81 455 TYR A N 1
ATOM 3504 C CA . TYR A 1 455 ? 11.832 2.854 20.895 1.00 96.81 455 TYR A CA 1
ATOM 3505 C C . TYR A 1 455 ? 11.025 1.641 20.460 1.00 96.81 455 TYR A C 1
ATOM 3507 O O . TYR A 1 455 ? 9.844 1.806 20.169 1.00 96.81 455 TYR A O 1
ATOM 3515 N N . TRP A 1 456 ? 11.626 0.452 20.422 1.00 97.75 456 TRP A N 1
ATOM 3516 C CA . TRP A 1 456 ? 11.002 -0.761 19.910 1.00 97.75 456 TRP A CA 1
ATOM 3517 C C . TRP A 1 456 ? 11.302 -1.968 20.795 1.00 97.75 456 TRP A C 1
ATOM 3519 O O . TRP A 1 456 ? 12.411 -2.141 21.291 1.00 97.75 456 TRP A O 1
ATOM 3529 N N . ALA A 1 457 ? 10.310 -2.832 20.965 1.00 96.44 457 ALA A N 1
ATOM 3530 C CA . ALA A 1 457 ? 10.438 -4.095 21.676 1.00 96.44 457 ALA A CA 1
ATOM 3531 C C . ALA A 1 457 ? 9.905 -5.233 20.808 1.00 96.44 457 ALA A C 1
ATOM 3533 O O . ALA A 1 457 ? 8.937 -5.059 20.064 1.00 96.44 457 ALA A O 1
ATOM 3534 N N . ALA A 1 458 ? 10.533 -6.402 20.916 1.00 95.06 458 ALA A N 1
ATOM 3535 C CA . ALA A 1 458 ? 10.008 -7.617 20.315 1.00 95.06 458 ALA A CA 1
ATOM 3536 C C . ALA A 1 458 ? 8.794 -8.103 21.123 1.00 95.06 458 ALA A C 1
ATOM 3538 O O . ALA A 1 458 ? 8.864 -8.262 22.343 1.00 95.06 458 ALA A O 1
ATOM 3539 N N . ALA A 1 459 ? 7.683 -8.344 20.437 1.00 91.69 459 ALA A N 1
ATOM 3540 C CA . ALA A 1 459 ? 6.534 -9.060 20.962 1.00 91.69 459 ALA A CA 1
ATOM 3541 C C . ALA A 1 459 ? 6.827 -10.568 21.025 1.00 91.69 459 ALA A C 1
ATOM 3543 O O . ALA A 1 459 ? 7.795 -11.063 20.445 1.00 91.69 459 ALA A O 1
ATOM 3544 N N . SER A 1 460 ? 5.953 -11.326 21.690 1.00 81.75 460 SER A N 1
ATOM 3545 C CA . SER A 1 460 ? 6.067 -12.790 21.796 1.00 81.75 460 SER A CA 1
ATOM 3546 C C . SER A 1 460 ? 6.082 -13.507 20.442 1.00 81.75 460 SER A C 1
ATOM 3548 O O . SER A 1 460 ? 6.633 -14.598 20.338 1.00 81.75 460 SER A O 1
ATOM 3550 N N . THR A 1 461 ? 5.513 -12.890 19.406 1.00 84.56 461 THR A N 1
ATOM 3551 C CA . THR A 1 461 ? 5.477 -13.407 18.030 1.00 84.56 461 THR A CA 1
ATOM 3552 C C . THR A 1 461 ? 6.772 -13.159 17.247 1.00 84.56 461 THR A C 1
ATOM 3554 O O . THR A 1 461 ? 6.864 -13.536 16.082 1.00 84.56 461 THR A O 1
ATOM 3557 N N . GLY A 1 462 ? 7.766 -12.489 17.843 1.00 89.38 462 GLY A N 1
ATOM 3558 C CA . GLY A 1 462 ? 8.992 -12.048 17.164 1.00 89.38 462 GLY A CA 1
ATOM 3559 C C . GLY A 1 462 ? 8.826 -10.767 16.337 1.00 89.38 462 GLY A C 1
ATOM 3560 O O . GLY A 1 462 ? 9.806 -10.238 15.818 1.00 89.38 462 GLY A O 1
ATOM 3561 N N . MET A 1 463 ? 7.604 -10.239 16.237 1.00 94.88 463 MET A N 1
ATOM 3562 C CA . MET A 1 463 ? 7.315 -8.962 15.584 1.00 94.88 463 MET A CA 1
ATOM 3563 C C . MET A 1 463 ? 7.600 -7.792 16.527 1.00 94.88 463 MET A C 1
ATOM 3565 O O . MET A 1 463 ? 7.454 -7.921 17.737 1.00 94.88 463 MET A O 1
ATOM 3569 N N . TYR A 1 464 ? 7.943 -6.625 15.995 1.00 97.50 464 TYR A N 1
ATOM 3570 C CA . TYR A 1 464 ? 8.287 -5.456 16.801 1.00 97.50 464 TYR A CA 1
ATOM 3571 C C . TYR A 1 464 ? 7.103 -4.508 16.992 1.00 97.50 464 TYR A C 1
ATOM 3573 O O . TYR A 1 464 ? 6.312 -4.257 16.074 1.00 97.50 464 TYR A O 1
ATOM 3581 N N . VAL A 1 465 ? 7.008 -3.957 18.200 1.00 97.38 465 VAL A N 1
ATOM 3582 C CA . VAL A 1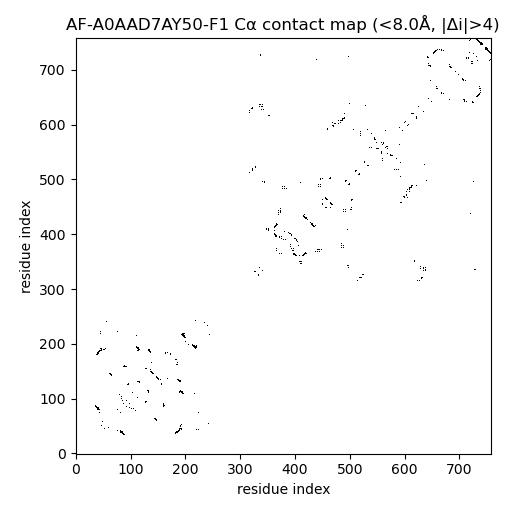 465 ? 6.019 -2.959 18.622 1.00 97.38 465 VAL A CA 1
ATOM 3583 C C . VAL A 1 465 ? 6.730 -1.769 19.274 1.00 97.38 465 VAL A C 1
ATOM 3585 O O . VAL A 1 465 ? 7.790 -1.947 19.879 1.00 97.38 465 VAL A O 1
ATOM 3588 N N . PRO A 1 466 ? 6.203 -0.542 19.137 1.00 97.50 466 PRO A N 1
ATOM 3589 C CA . PRO A 1 466 ? 6.835 0.638 19.716 1.00 97.50 466 PRO A CA 1
ATOM 3590 C C . PRO A 1 466 ? 6.765 0.622 21.248 1.00 97.50 466 PRO A C 1
ATOM 3592 O O . PRO A 1 466 ? 5.774 0.152 21.804 1.00 97.50 466 PRO A O 1
ATOM 3595 N N . VAL A 1 467 ? 7.791 1.184 21.896 1.00 96.19 467 VAL A N 1
ATOM 3596 C CA . VAL A 1 467 ? 7.942 1.420 23.343 1.00 96.19 467 VAL A CA 1
ATOM 3597 C C . VAL A 1 467 ? 7.584 2.874 23.664 1.00 96.19 467 VAL A C 1
ATOM 3599 O O . VAL A 1 467 ? 8.408 3.765 23.474 1.00 96.19 467 VAL A O 1
ATOM 3602 N N . PHE A 1 468 ? 6.367 3.122 24.146 1.00 95.44 468 PHE A N 1
ATOM 3603 C CA . PHE A 1 468 ? 5.876 4.429 24.568 1.00 95.44 468 PHE A CA 1
ATOM 3604 C C . PHE A 1 468 ? 6.225 4.759 26.027 1.00 95.44 468 PHE A C 1
ATOM 3606 O O . PHE A 1 468 ? 6.103 3.932 26.931 1.00 95.44 468 PHE A O 1
ATOM 3613 N N . SER A 1 469 ? 6.599 6.004 26.298 1.00 92.38 469 SER A N 1
ATOM 3614 C CA . SER A 1 469 ? 6.736 6.487 27.672 1.00 92.38 469 SER A CA 1
ATOM 3615 C C . SER A 1 469 ? 5.372 6.517 28.367 1.00 92.38 469 SER A C 1
ATOM 3617 O O . SER A 1 469 ? 4.419 7.111 27.868 1.00 92.38 469 SER A O 1
ATOM 3619 N N . ILE A 1 470 ? 5.290 5.921 29.561 1.00 84.69 470 ILE A N 1
ATOM 3620 C CA . ILE A 1 470 ? 4.083 5.970 30.410 1.00 84.69 470 ILE A CA 1
ATOM 3621 C C . ILE A 1 470 ? 3.865 7.390 30.961 1.00 84.69 470 ILE A C 1
ATOM 3623 O O . ILE A 1 470 ? 2.740 7.797 31.250 1.00 84.69 470 ILE A O 1
ATOM 3627 N N . ALA A 1 471 ? 4.944 8.163 31.109 1.00 83.94 471 ALA A N 1
ATOM 3628 C CA . ALA A 1 471 ? 4.856 9.537 31.570 1.00 83.94 471 ALA A CA 1
ATOM 3629 C C . ALA A 1 471 ? 4.153 10.412 30.512 1.00 83.94 471 ALA A C 1
ATOM 3631 O O . ALA A 1 471 ? 4.570 10.415 29.355 1.00 83.94 471 ALA A O 1
ATOM 3632 N N . PRO A 1 472 ? 3.163 11.239 30.895 1.00 78.62 472 PRO A N 1
ATOM 3633 C CA . PRO A 1 472 ? 2.472 12.146 29.973 1.00 78.62 472 PRO A CA 1
ATOM 3634 C C . PRO A 1 472 ? 3.335 13.350 29.547 1.00 78.62 472 PRO A C 1
ATOM 3636 O O . PRO A 1 472 ? 2.819 14.330 29.015 1.00 78.62 472 PRO A O 1
ATOM 3639 N N . VAL A 1 473 ? 4.642 13.317 29.822 1.00 84.38 473 VAL A N 1
ATOM 3640 C CA . VAL A 1 473 ? 5.568 14.407 29.526 1.00 84.38 473 VAL A CA 1
ATOM 3641 C C . VAL A 1 473 ? 6.061 14.251 28.096 1.00 84.38 473 VAL A C 1
ATOM 3643 O O . VAL A 1 473 ? 6.664 13.242 27.739 1.00 84.38 473 VAL A O 1
ATOM 3646 N N . GLU A 1 474 ? 5.815 15.271 27.278 1.00 90.12 474 GLU A N 1
ATOM 3647 C CA . GLU A 1 474 ? 6.342 15.329 25.921 1.00 90.12 474 GLU A CA 1
ATOM 3648 C C . GLU A 1 474 ? 7.867 15.475 25.963 1.00 90.12 474 GLU A C 1
ATOM 3650 O O . GLU A 1 474 ? 8.399 16.471 26.455 1.00 90.12 474 GLU A O 1
ATOM 3655 N N . ILE A 1 475 ? 8.569 14.470 25.438 1.00 94.31 475 ILE A N 1
ATOM 3656 C CA . ILE A 1 475 ? 10.009 14.527 25.183 1.00 94.31 475 ILE A CA 1
ATOM 3657 C C . ILE A 1 475 ? 10.172 14.825 23.685 1.00 94.31 475 ILE A C 1
ATOM 3659 O O . ILE A 1 475 ? 9.939 13.924 22.870 1.00 94.31 475 ILE A O 1
ATOM 3663 N N . PRO A 1 476 ? 10.548 16.061 23.290 1.00 95.56 476 PRO A N 1
ATOM 3664 C CA . PRO A 1 476 ? 10.516 16.483 21.888 1.00 95.56 476 PRO A CA 1
ATOM 3665 C C . PRO A 1 476 ? 11.316 15.573 20.953 1.00 95.56 476 PRO A C 1
ATOM 3667 O O . PRO A 1 476 ? 10.826 15.201 19.891 1.00 95.56 476 PRO A O 1
ATOM 3670 N N . GLU A 1 477 ? 12.506 15.140 21.375 1.00 95.69 477 GLU A N 1
ATOM 3671 C CA . GLU A 1 477 ? 13.361 14.263 20.565 1.00 95.69 477 GLU A CA 1
ATOM 3672 C C . GLU A 1 477 ? 12.730 12.895 20.301 1.00 95.69 477 GLU A C 1
ATOM 3674 O O . GLU A 1 477 ? 12.785 12.386 19.180 1.00 95.69 477 GLU A O 1
ATOM 3679 N N . ARG A 1 478 ? 12.031 12.331 21.294 1.00 96.44 478 ARG A N 1
ATOM 3680 C CA . ARG A 1 478 ? 11.293 11.079 21.099 1.00 96.44 478 ARG A CA 1
ATOM 3681 C C . ARG A 1 478 ? 10.122 11.277 20.145 1.00 96.44 478 ARG A C 1
ATOM 3683 O O . ARG A 1 478 ? 9.898 10.439 19.280 1.00 96.44 478 ARG A O 1
ATOM 3690 N N . CYS A 1 479 ? 9.414 12.402 20.233 1.00 97.25 479 CYS A N 1
ATOM 3691 C CA . CYS A 1 479 ? 8.323 12.718 19.308 1.00 97.25 479 CYS A CA 1
ATOM 3692 C C . CYS A 1 479 ? 8.821 12.932 17.868 1.00 97.25 479 CYS A C 1
ATOM 3694 O O . CYS A 1 479 ? 8.156 12.514 16.918 1.00 97.25 479 CYS A O 1
ATOM 3696 N N . ILE A 1 480 ? 10.002 13.527 17.678 1.00 97.19 480 ILE A N 1
ATOM 3697 C CA . ILE A 1 480 ? 10.647 13.628 16.360 1.00 97.19 480 ILE A CA 1
ATOM 3698 C C . ILE A 1 480 ? 10.955 12.228 15.822 1.00 97.19 480 ILE A C 1
ATOM 3700 O O . ILE A 1 480 ? 10.561 11.918 14.696 1.00 97.19 480 ILE A O 1
ATOM 3704 N N . ALA A 1 481 ? 11.578 11.367 16.634 1.00 97.38 481 ALA A N 1
ATOM 3705 C CA . ALA A 1 481 ? 11.881 9.988 16.258 1.00 97.38 481 ALA A CA 1
ATOM 3706 C C . ALA A 1 481 ? 10.608 9.201 15.904 1.00 97.38 481 ALA A C 1
ATOM 3708 O O . ALA A 1 481 ? 10.521 8.638 14.818 1.00 97.38 481 ALA A O 1
ATOM 3709 N N . PHE A 1 482 ? 9.565 9.233 16.736 1.00 98.31 482 PHE A N 1
ATOM 3710 C CA . PHE A 1 482 ? 8.297 8.562 16.433 1.00 98.31 482 PHE A CA 1
ATOM 3711 C C . PHE A 1 482 ? 7.615 9.105 15.176 1.00 98.31 482 PHE A C 1
ATOM 3713 O O . PHE A 1 482 ? 7.132 8.321 14.360 1.00 98.31 482 PHE A O 1
ATOM 3720 N N . THR A 1 483 ? 7.637 10.420 14.949 1.00 98.31 483 THR A N 1
ATOM 3721 C CA . THR A 1 483 ? 7.123 10.999 13.697 1.00 98.31 483 THR A CA 1
ATOM 3722 C C . THR A 1 483 ? 7.917 10.497 12.484 1.00 98.31 483 THR A C 1
ATOM 3724 O O . THR A 1 483 ? 7.327 10.189 11.444 1.00 98.31 483 THR A O 1
ATOM 3727 N N . ALA A 1 484 ? 9.241 10.370 12.607 1.00 98.06 484 ALA A N 1
ATOM 3728 C CA . ALA A 1 484 ? 10.092 9.813 11.560 1.00 98.06 484 ALA A CA 1
ATOM 3729 C C . ALA A 1 484 ? 9.785 8.326 11.325 1.00 98.06 484 ALA A C 1
ATOM 3731 O O . ALA A 1 484 ? 9.607 7.934 10.173 1.00 98.06 484 ALA A O 1
ATOM 3732 N N . TYR A 1 485 ? 9.624 7.523 12.385 1.00 98.38 485 TYR A N 1
ATOM 3733 C CA . TYR A 1 485 ? 9.252 6.107 12.283 1.00 98.38 485 TYR A CA 1
ATOM 3734 C C . TYR A 1 485 ? 7.925 5.945 11.546 1.00 98.38 485 TYR A C 1
ATOM 3736 O O . TYR A 1 485 ? 7.850 5.202 10.575 1.00 98.38 485 TYR A O 1
ATOM 3744 N N . GLY A 1 486 ? 6.892 6.696 11.930 1.00 98.44 486 GLY A N 1
ATOM 3745 C CA . GLY A 1 486 ? 5.585 6.612 11.276 1.00 98.44 486 GLY A CA 1
ATOM 3746 C C . GLY A 1 486 ? 5.664 6.971 9.793 1.00 98.44 486 GLY A C 1
ATOM 3747 O O . GLY A 1 486 ? 5.060 6.301 8.958 1.00 98.44 486 GLY A O 1
ATOM 3748 N N . THR A 1 487 ? 6.464 7.990 9.462 1.00 98.31 487 THR A N 1
ATOM 3749 C CA . THR A 1 487 ? 6.700 8.408 8.073 1.00 98.31 487 THR A CA 1
ATOM 3750 C C . THR A 1 487 ? 7.430 7.321 7.283 1.00 98.31 487 THR A C 1
ATOM 3752 O O . THR A 1 487 ? 7.064 7.045 6.143 1.00 98.31 487 THR A O 1
ATOM 3755 N N . LEU A 1 488 ? 8.431 6.674 7.885 1.00 98.25 488 LEU A N 1
ATOM 3756 C CA . LEU A 1 488 ? 9.170 5.568 7.281 1.00 98.25 488 LEU A CA 1
ATOM 3757 C C . LEU A 1 488 ? 8.259 4.365 7.005 1.00 98.25 488 LEU A C 1
ATOM 3759 O O . LEU A 1 488 ? 8.292 3.827 5.902 1.00 98.25 488 LEU A O 1
ATOM 3763 N N . LEU A 1 489 ? 7.407 3.978 7.961 1.00 98.31 489 LEU A N 1
ATOM 3764 C CA . LEU A 1 489 ? 6.440 2.889 7.774 1.00 98.31 489 LEU A CA 1
ATOM 3765 C C . LEU A 1 489 ? 5.462 3.200 6.639 1.00 98.31 489 LEU A C 1
ATOM 3767 O O . LEU A 1 489 ? 5.182 2.330 5.813 1.00 98.31 489 LEU A O 1
ATOM 3771 N N . ALA A 1 490 ? 4.972 4.441 6.569 1.00 97.62 490 ALA A N 1
ATOM 3772 C CA . ALA A 1 490 ? 4.095 4.886 5.494 1.00 97.62 490 ALA A CA 1
ATOM 3773 C C . ALA A 1 490 ? 4.797 4.826 4.131 1.00 97.62 490 ALA A C 1
ATOM 3775 O O . ALA A 1 490 ? 4.235 4.267 3.192 1.00 97.62 490 ALA A O 1
ATOM 3776 N N . LEU A 1 491 ? 6.029 5.340 4.028 1.00 96.56 491 LEU A N 1
ATOM 3777 C CA . LEU A 1 491 ? 6.841 5.279 2.808 1.00 96.56 491 LEU A CA 1
ATOM 3778 C C . LEU A 1 491 ? 7.125 3.837 2.380 1.00 96.56 491 LEU A C 1
ATOM 3780 O O . LEU A 1 491 ? 6.991 3.523 1.200 1.00 96.56 491 LEU A O 1
ATOM 3784 N N . HIS A 1 492 ? 7.461 2.958 3.326 1.00 96.69 492 HIS A N 1
ATOM 3785 C CA . HIS A 1 492 ? 7.691 1.540 3.064 1.00 96.69 492 HIS A CA 1
ATOM 3786 C C . HIS A 1 492 ? 6.437 0.879 2.481 1.00 96.69 492 HIS A C 1
ATOM 3788 O O . HIS A 1 492 ? 6.495 0.294 1.399 1.00 96.69 492 HIS A O 1
ATOM 3794 N N . CYS A 1 493 ? 5.295 0.988 3.171 1.00 96.19 493 CYS A N 1
ATOM 3795 C CA . CYS A 1 493 ? 4.040 0.385 2.719 1.00 96.19 493 CYS A CA 1
ATOM 3796 C C . CYS A 1 493 ? 3.618 0.944 1.359 1.00 96.19 493 CYS A C 1
ATOM 3798 O O . CYS A 1 493 ? 3.258 0.184 0.464 1.00 96.19 493 CYS A O 1
ATOM 3800 N N . TYR A 1 494 ? 3.692 2.267 1.201 1.00 94.62 494 TYR A N 1
ATOM 3801 C CA . TYR A 1 494 ? 3.335 2.955 -0.031 1.00 94.62 494 TYR A CA 1
ATOM 3802 C C . TYR A 1 494 ? 4.231 2.541 -1.192 1.00 94.62 494 TYR A C 1
ATOM 3804 O O . TYR A 1 494 ? 3.723 2.258 -2.269 1.00 94.62 494 TYR A O 1
ATOM 3812 N N . TYR A 1 495 ? 5.550 2.504 -1.017 1.00 92.00 495 TYR A N 1
ATOM 3813 C CA . TYR A 1 495 ? 6.426 2.234 -2.147 1.00 92.00 495 TYR A CA 1
ATOM 3814 C C . TYR A 1 495 ? 6.430 0.764 -2.532 1.00 92.00 495 TYR A C 1
ATOM 3816 O O . TYR A 1 495 ? 6.330 0.416 -3.705 1.00 92.00 495 TYR A O 1
ATOM 3824 N N . LEU A 1 496 ? 6.550 -0.104 -1.533 1.00 92.50 496 LEU A N 1
ATOM 3825 C CA . LEU A 1 496 ? 6.738 -1.525 -1.768 1.00 92.50 496 LEU A CA 1
ATOM 3826 C C . LEU A 1 496 ? 5.411 -2.246 -1.989 1.00 92.50 496 LEU A C 1
ATOM 3828 O O . LEU A 1 496 ? 5.411 -3.342 -2.548 1.00 92.50 496 LEU A O 1
ATOM 3832 N N . GLY A 1 497 ? 4.294 -1.656 -1.548 1.00 93.12 497 GLY A N 1
ATOM 3833 C CA . GLY A 1 497 ? 2.991 -2.321 -1.501 1.00 93.12 497 GLY A CA 1
ATOM 3834 C C . GLY A 1 497 ? 3.059 -3.612 -0.678 1.00 93.12 497 GLY A C 1
ATOM 3835 O O . GLY A 1 497 ? 2.428 -4.616 -1.008 1.00 93.12 497 GLY A O 1
ATOM 3836 N N . GLN A 1 498 ? 3.900 -3.589 0.359 1.00 93.81 498 GLN A N 1
ATOM 3837 C CA . GLN A 1 498 ? 4.251 -4.707 1.230 1.00 93.81 498 GLN A CA 1
ATOM 3838 C C . GLN A 1 498 ? 4.283 -4.246 2.688 1.00 93.81 498 GLN A C 1
ATOM 3840 O O . GLN A 1 498 ? 4.559 -3.078 2.979 1.00 93.81 498 GLN A O 1
ATOM 3845 N N . ALA A 1 499 ? 4.051 -5.188 3.599 1.00 94.75 499 ALA A N 1
ATOM 3846 C CA . ALA A 1 499 ? 4.188 -4.977 5.031 1.00 94.75 499 ALA A CA 1
ATOM 3847 C C . ALA A 1 499 ? 5.619 -4.570 5.433 1.00 94.75 499 ALA A C 1
ATOM 3849 O O . ALA A 1 499 ? 6.574 -5.141 4.900 1.00 94.75 499 ALA A O 1
ATOM 3850 N N . PRO A 1 500 ? 5.783 -3.647 6.398 1.00 96.69 500 PRO A N 1
ATOM 3851 C CA . PRO A 1 500 ? 7.079 -3.225 6.919 1.00 96.69 500 PRO A CA 1
ATOM 3852 C C . PRO A 1 500 ? 7.610 -4.243 7.932 1.00 96.69 500 PRO A C 1
ATOM 3854 O O . PRO A 1 500 ? 7.660 -3.972 9.126 1.00 96.69 500 PRO A O 1
ATOM 3857 N N . LEU A 1 501 ? 7.959 -5.449 7.480 1.00 95.06 501 LEU A N 1
ATOM 3858 C CA . LEU A 1 501 ? 8.513 -6.478 8.364 1.00 95.06 501 LEU A CA 1
ATOM 3859 C C . LEU A 1 501 ? 9.842 -6.003 8.990 1.00 95.06 501 LEU A C 1
ATOM 3861 O O . LEU A 1 501 ? 10.617 -5.339 8.303 1.00 95.06 501 LEU A O 1
ATOM 3865 N N . PRO A 1 502 ? 10.114 -6.326 10.270 1.00 96.19 502 PRO A N 1
ATOM 3866 C CA . PRO A 1 502 ? 9.336 -7.180 11.178 1.00 96.19 502 PRO A CA 1
ATOM 3867 C C . PRO A 1 502 ? 8.344 -6.409 12.084 1.00 96.19 502 PRO A C 1
ATOM 3869 O O . PRO A 1 502 ? 8.081 -6.826 13.208 1.00 96.19 502 PRO A O 1
ATOM 3872 N N . VAL A 1 503 ? 7.776 -5.277 11.658 1.00 97.69 503 VAL A N 1
ATOM 3873 C CA . VAL A 1 503 ? 6.813 -4.504 12.473 1.00 97.69 503 VAL A CA 1
ATOM 3874 C C . VAL A 1 503 ? 5.454 -5.197 12.532 1.00 97.69 503 VAL A C 1
ATOM 3876 O O . VAL A 1 503 ? 4.932 -5.652 11.513 1.00 97.69 503 VAL A O 1
ATOM 3879 N N . SER A 1 504 ? 4.853 -5.260 13.721 1.00 96.81 504 SER A N 1
ATOM 3880 C CA . SER A 1 504 ? 3.544 -5.883 13.949 1.00 96.81 504 SER A CA 1
ATOM 3881 C C . SER A 1 504 ? 2.426 -5.228 13.121 1.00 96.81 504 SER A C 1
ATOM 3883 O O . SER A 1 504 ? 2.295 -4.005 13.086 1.00 96.81 504 SER A O 1
ATOM 3885 N N . ILE A 1 505 ? 1.556 -6.029 12.496 1.00 96.12 505 ILE A N 1
ATOM 3886 C CA . ILE A 1 505 ? 0.364 -5.509 11.797 1.00 96.12 505 ILE A CA 1
ATOM 3887 C C . ILE A 1 505 ? -0.543 -4.718 12.747 1.00 96.12 505 ILE A C 1
ATOM 3889 O O . ILE A 1 505 ? -1.144 -3.714 12.361 1.00 96.12 505 ILE A O 1
ATOM 3893 N N . TRP A 1 506 ? -0.598 -5.130 14.014 1.00 96.56 506 TRP A N 1
ATOM 3894 C CA . TRP A 1 506 ? -1.501 -4.569 15.009 1.00 96.56 506 TRP A CA 1
ATOM 3895 C C . TRP A 1 506 ? -1.169 -3.115 15.345 1.00 96.56 506 TRP A C 1
ATOM 3897 O O . TRP A 1 506 ? -2.088 -2.339 15.610 1.00 96.56 506 TRP A O 1
ATOM 3907 N N . ILE A 1 507 ? 0.105 -2.698 15.260 1.00 97.62 507 ILE A N 1
ATOM 3908 C CA . ILE A 1 507 ? 0.436 -1.278 15.433 1.00 97.62 507 ILE A CA 1
ATOM 3909 C C . ILE A 1 507 ? -0.068 -0.453 14.244 1.00 97.62 507 ILE A C 1
ATOM 3911 O O . ILE A 1 507 ? -0.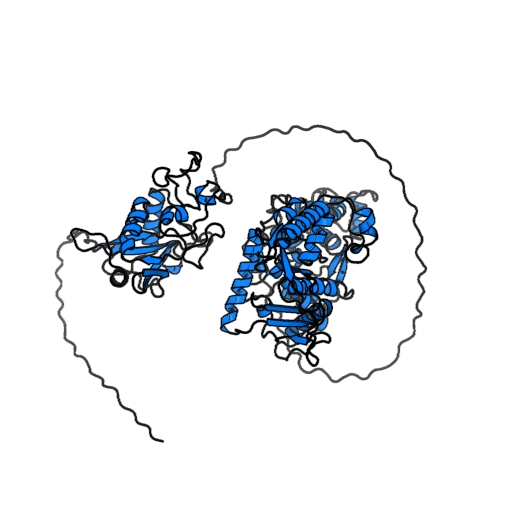586 0.638 14.452 1.00 97.62 507 ILE A O 1
ATOM 3915 N N . LEU A 1 508 ? -0.028 -0.968 13.011 1.00 97.50 508 LEU A N 1
ATOM 3916 C CA . LEU A 1 508 ? -0.591 -0.254 11.858 1.00 97.50 508 LEU A CA 1
ATOM 3917 C C . LEU A 1 508 ? -2.118 -0.151 11.942 1.00 97.50 508 LEU A C 1
ATOM 3919 O O . LEU A 1 508 ? -2.686 0.883 11.579 1.00 97.50 508 LEU A O 1
ATOM 3923 N N . VAL A 1 509 ? -2.786 -1.183 12.469 1.00 95.94 509 VAL A N 1
ATOM 3924 C CA . VAL A 1 509 ? -4.230 -1.144 12.751 1.00 95.94 509 VAL A CA 1
ATOM 3925 C C . VAL A 1 509 ? -4.540 -0.066 13.786 1.00 95.94 509 VAL A C 1
ATOM 3927 O O . VAL A 1 509 ? -5.402 0.777 13.530 1.00 95.94 509 VAL A O 1
ATOM 3930 N N . ALA A 1 510 ? -3.794 -0.030 14.895 1.00 96.44 510 ALA A N 1
ATOM 3931 C CA . ALA A 1 510 ? -3.919 1.000 15.922 1.00 96.44 510 ALA A CA 1
ATOM 3932 C C . ALA A 1 510 ? -3.700 2.407 15.340 1.00 96.44 510 ALA A C 1
ATOM 3934 O O . ALA A 1 510 ? -4.551 3.273 15.505 1.00 96.44 510 ALA A O 1
ATOM 3935 N N . LEU A 1 511 ? -2.626 2.632 14.576 1.00 97.00 511 LEU A N 1
ATOM 3936 C CA . LEU A 1 511 ? -2.321 3.938 13.975 1.00 97.00 511 LEU A CA 1
ATOM 3937 C C . LEU A 1 511 ? -3.401 4.409 12.990 1.00 97.00 511 LEU A C 1
ATOM 3939 O O . LEU A 1 511 ? -3.661 5.609 12.883 1.00 97.00 511 LEU A O 1
ATOM 3943 N N . THR A 1 512 ? -4.038 3.476 12.283 1.00 95.62 512 THR A N 1
ATOM 3944 C CA . THR A 1 512 ? -5.041 3.774 11.252 1.00 95.62 512 THR A CA 1
ATOM 3945 C C . THR A 1 512 ? -6.438 3.976 11.833 1.00 95.62 512 THR A C 1
ATOM 3947 O O . THR A 1 512 ? -7.139 4.904 11.440 1.00 95.62 512 THR A O 1
ATOM 3950 N N . SER A 1 513 ? -6.842 3.118 12.771 1.00 94.19 513 SER A N 1
ATOM 3951 C CA . SER A 1 513 ? -8.220 3.034 13.282 1.00 94.19 513 SER A CA 1
ATOM 3952 C C . SER A 1 513 ? -8.355 3.480 14.745 1.00 94.19 513 SER A C 1
ATOM 3954 O O . SER A 1 513 ? -9.450 3.468 15.307 1.00 94.19 513 SER A O 1
ATOM 3956 N N . GLY A 1 514 ? -7.252 3.885 15.376 1.00 94.88 514 GLY A N 1
ATOM 3957 C CA . GLY A 1 514 ? -7.204 4.298 16.772 1.00 94.88 514 GLY A CA 1
ATOM 3958 C C . GLY A 1 514 ? -7.583 3.179 17.739 1.00 94.88 514 GLY A C 1
ATOM 3959 O O . GLY A 1 514 ? -7.492 1.989 17.432 1.00 94.88 514 GLY A O 1
ATOM 3960 N N . ARG A 1 515 ? -8.050 3.589 18.922 1.00 94.25 515 ARG A N 1
ATOM 3961 C CA . ARG A 1 515 ? -8.501 2.691 19.993 1.00 94.25 515 ARG A CA 1
ATOM 3962 C C . ARG A 1 515 ? -9.625 1.763 19.532 1.00 94.25 515 ARG A C 1
ATOM 3964 O O . ARG A 1 515 ? -9.583 0.568 19.803 1.00 94.25 515 ARG A O 1
ATOM 3971 N N . GLU A 1 516 ? -10.599 2.288 18.795 1.00 92.25 516 GLU A N 1
ATOM 3972 C CA . GLU A 1 516 ? -11.735 1.496 18.302 1.00 92.25 516 GLU A CA 1
ATOM 3973 C C . GLU A 1 516 ? -11.319 0.414 17.300 1.00 92.25 516 GLU A C 1
ATOM 3975 O O . GLU A 1 516 ? -11.948 -0.640 17.227 1.00 92.25 516 GLU A O 1
ATOM 3980 N N . GLY A 1 517 ? -10.205 0.626 16.598 1.00 91.75 517 GLY A N 1
ATOM 3981 C CA . GLY A 1 517 ? -9.591 -0.363 15.720 1.00 91.75 517 GLY A CA 1
ATOM 3982 C C . GLY A 1 517 ? -9.133 -1.645 16.408 1.00 91.75 517 GLY A C 1
ATOM 3983 O O . GLY A 1 517 ? -8.944 -2.654 15.739 1.00 91.75 517 GLY A O 1
ATOM 3984 N N . MET A 1 518 ? -8.948 -1.615 17.729 1.00 95.00 518 MET A N 1
ATOM 3985 C CA . MET A 1 518 ? -8.427 -2.750 18.490 1.00 95.00 518 MET A CA 1
ATOM 3986 C C . MET A 1 518 ? -9.498 -3.757 18.901 1.00 95.00 518 MET A C 1
ATOM 3988 O O . MET A 1 518 ? -9.160 -4.733 19.555 1.00 95.00 518 MET A O 1
ATOM 3992 N N . LEU A 1 519 ? -10.768 -3.558 18.536 1.00 94.31 519 LEU A N 1
ATOM 3993 C CA . LEU A 1 519 ? -11.807 -4.578 18.686 1.00 94.31 519 LEU A CA 1
ATOM 3994 C C . LEU A 1 519 ? -11.830 -5.472 17.431 1.00 94.31 519 LEU A C 1
ATOM 3996 O O . LEU A 1 519 ? -12.705 -5.355 16.571 1.00 94.31 519 LEU A O 1
ATOM 4000 N N . ILE A 1 520 ? -10.810 -6.324 17.302 1.00 93.44 520 ILE A N 1
ATOM 4001 C CA . ILE A 1 520 ? -10.586 -7.170 16.122 1.00 93.44 520 ILE A CA 1
ATOM 4002 C C . ILE A 1 520 ? -11.594 -8.336 16.102 1.00 93.44 520 ILE A C 1
ATOM 4004 O O . ILE A 1 520 ? -11.715 -9.055 17.095 1.00 93.44 520 ILE A O 1
ATOM 4008 N N . PRO A 1 521 ? -12.277 -8.604 14.976 1.00 91.44 521 PRO A N 1
ATOM 4009 C CA . PRO A 1 521 ? -13.122 -9.781 14.840 1.00 91.44 521 PRO A CA 1
ATOM 4010 C C . PRO A 1 521 ? -12.321 -11.071 15.049 1.00 91.44 521 PRO A C 1
ATOM 4012 O O . PRO A 1 521 ? -11.231 -11.244 14.502 1.00 91.44 521 PRO A O 1
ATOM 4015 N N . THR A 1 522 ? -12.870 -12.005 15.821 1.00 92.25 522 THR A N 1
ATOM 4016 C CA . THR A 1 522 ? -12.187 -13.239 16.241 1.00 92.25 522 THR A CA 1
ATOM 4017 C C . THR A 1 522 ? -11.666 -14.079 15.072 1.00 92.25 522 THR A C 1
ATOM 4019 O O . THR A 1 522 ? -10.551 -14.588 15.112 1.00 92.25 522 THR A O 1
ATOM 4022 N N . ASN A 1 523 ? -12.461 -14.196 14.011 1.00 86.94 523 ASN A N 1
ATOM 4023 C CA . ASN A 1 523 ? -12.110 -14.862 12.756 1.00 86.94 523 ASN A CA 1
ATOM 4024 C C . ASN A 1 523 ? -10.924 -14.196 12.044 1.00 86.94 523 ASN A C 1
ATOM 4026 O O . ASN A 1 523 ? -10.077 -14.891 11.492 1.00 86.94 523 ASN A O 1
ATOM 4030 N N . VAL A 1 524 ? -10.852 -12.865 12.064 1.00 89.00 524 VAL A N 1
ATOM 4031 C CA . VAL A 1 524 ? -9.739 -12.114 11.474 1.00 89.00 524 VAL A CA 1
ATOM 4032 C C . VAL A 1 524 ? -8.469 -12.309 12.289 1.00 89.00 524 VAL A C 1
ATOM 4034 O O . VAL A 1 524 ? -7.413 -12.582 11.722 1.00 89.00 524 VAL A O 1
ATOM 4037 N N . LEU A 1 525 ? -8.576 -12.219 13.614 1.00 92.81 525 LEU A N 1
ATOM 4038 C CA . LEU A 1 525 ? -7.449 -12.462 14.504 1.00 92.81 525 LEU A CA 1
ATOM 4039 C C . LEU A 1 525 ? -6.890 -13.879 14.313 1.00 92.81 525 LEU A C 1
ATOM 4041 O O . LEU A 1 525 ? -5.691 -14.030 14.120 1.00 92.81 525 LEU A O 1
ATOM 4045 N N . ALA A 1 526 ? -7.755 -14.896 14.269 1.00 91.62 526 ALA A N 1
ATOM 4046 C CA . ALA A 1 526 ? -7.350 -16.283 14.039 1.00 91.62 526 ALA A CA 1
ATOM 4047 C C . ALA A 1 526 ? -6.648 -16.500 12.687 1.00 91.62 526 ALA A C 1
ATOM 4049 O O . ALA A 1 526 ? -5.774 -17.356 12.584 1.00 91.62 526 ALA A O 1
ATOM 4050 N N . ALA A 1 527 ? -7.027 -15.738 11.657 1.00 86.38 527 ALA A N 1
ATOM 4051 C CA . ALA A 1 527 ? -6.430 -15.833 10.330 1.00 86.38 527 ALA A CA 1
ATOM 4052 C C . ALA A 1 527 ? -5.061 -15.136 10.236 1.00 86.38 527 ALA A C 1
ATOM 4054 O O . ALA A 1 527 ? -4.166 -15.642 9.562 1.00 86.38 527 ALA A O 1
ATOM 4055 N N . LEU A 1 528 ? -4.900 -13.976 10.882 1.00 89.31 528 LEU A N 1
ATOM 4056 C CA . LEU A 1 528 ? -3.688 -13.154 10.776 1.00 89.31 528 LEU A CA 1
ATOM 4057 C C . LEU A 1 528 ? -2.633 -13.475 11.837 1.00 89.31 528 LEU A C 1
ATOM 4059 O O . LEU A 1 528 ? -1.442 -13.350 11.559 1.00 89.31 528 LEU A O 1
ATOM 4063 N N . ASP A 1 529 ? -3.060 -13.865 13.036 1.00 93.19 529 ASP A N 1
ATOM 4064 C CA . ASP A 1 529 ? -2.195 -14.144 14.183 1.00 93.19 529 ASP A CA 1
ATOM 4065 C C . ASP A 1 529 ? -2.798 -15.287 15.027 1.00 93.19 529 ASP A C 1
ATOM 4067 O O . ASP A 1 529 ? -3.436 -15.059 16.064 1.00 93.19 529 ASP A O 1
ATOM 4071 N N . PRO A 1 530 ? -2.663 -16.542 14.554 1.00 92.69 530 PRO A N 1
ATOM 4072 C CA . PRO A 1 530 ? -3.250 -17.707 15.217 1.00 92.69 530 PRO A CA 1
ATOM 4073 C C . PRO A 1 530 ? -2.692 -17.930 16.630 1.00 92.69 530 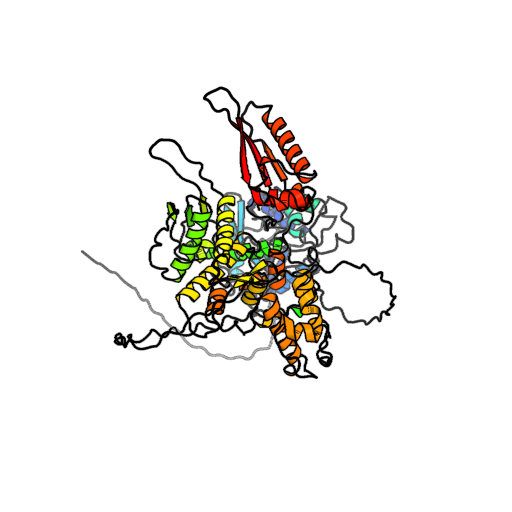PRO A C 1
ATOM 4075 O O . PRO A 1 530 ? -3.402 -18.448 17.498 1.00 92.69 530 PRO A O 1
ATOM 4078 N N . ASP A 1 531 ? -1.455 -17.505 16.886 1.00 94.06 531 ASP A N 1
ATOM 4079 C CA . ASP A 1 531 ? -0.824 -17.608 18.199 1.00 94.06 531 ASP A CA 1
ATOM 4080 C C . ASP A 1 531 ? -1.479 -16.636 19.184 1.00 94.06 531 ASP A C 1
ATOM 4082 O O . ASP A 1 531 ? -1.926 -17.048 20.261 1.00 94.06 531 ASP A O 1
ATOM 4086 N N . ALA A 1 532 ? -1.650 -15.367 18.799 1.00 94.75 532 ALA A N 1
ATOM 4087 C CA . ALA A 1 532 ? -2.376 -14.406 19.623 1.00 94.75 532 ALA A CA 1
ATOM 4088 C C . ALA A 1 532 ? -3.847 -14.796 19.817 1.00 94.75 532 ALA A C 1
ATOM 4090 O O . ALA A 1 532 ? -4.382 -14.646 20.920 1.00 94.75 532 ALA A O 1
ATOM 4091 N N . PHE A 1 533 ? -4.501 -15.341 18.784 1.00 96.12 533 PHE A N 1
ATOM 4092 C CA . PHE A 1 533 ? -5.850 -15.891 18.917 1.00 96.12 533 PHE A CA 1
ATOM 4093 C C . PHE A 1 533 ? -5.898 -17.002 19.967 1.00 96.12 533 PHE A C 1
ATOM 4095 O O . PHE A 1 533 ? -6.774 -16.976 20.825 1.00 96.12 533 PHE A O 1
ATOM 4102 N N . THR A 1 534 ? -4.949 -17.938 19.946 1.00 96.06 534 THR A N 1
ATOM 4103 C CA . THR A 1 534 ? -4.878 -19.040 20.917 1.00 96.06 534 THR A CA 1
ATOM 4104 C C . THR A 1 534 ? -4.735 -18.517 22.346 1.00 96.06 534 THR A C 1
ATOM 4106 O O . THR A 1 534 ? -5.419 -18.996 23.251 1.00 96.06 534 THR A O 1
ATOM 4109 N N . VAL A 1 535 ? -3.904 -17.491 22.546 1.00 96.38 535 VAL A N 1
ATOM 4110 C CA . VAL A 1 535 ? -3.730 -16.830 23.848 1.00 96.38 535 VAL A CA 1
ATOM 4111 C C . VAL A 1 535 ? -5.017 -16.133 24.306 1.00 96.38 535 VAL A C 1
ATOM 4113 O O . VAL A 1 535 ? -5.374 -16.222 25.478 1.00 96.38 535 VAL A O 1
ATOM 4116 N N . LEU A 1 536 ? -5.738 -15.468 23.397 1.00 97.19 536 LEU A N 1
ATOM 4117 C CA . LEU A 1 536 ? -6.971 -14.724 23.694 1.00 97.19 536 LEU A CA 1
ATOM 4118 C C . LEU A 1 536 ? -8.238 -15.598 23.728 1.00 97.19 536 LEU A C 1
ATOM 4120 O O . LEU A 1 536 ? -9.258 -15.171 24.273 1.00 97.19 536 LEU A O 1
ATOM 4124 N N . ALA A 1 537 ? -8.198 -16.812 23.177 1.00 97.56 537 ALA A N 1
ATOM 4125 C CA . ALA A 1 537 ? -9.349 -17.700 23.024 1.00 97.56 537 ALA A CA 1
ATOM 4126 C C . ALA A 1 537 ? -10.147 -17.940 24.322 1.00 97.56 537 ALA A C 1
ATOM 4128 O O . ALA A 1 537 ? -11.381 -17.917 24.245 1.00 97.56 537 ALA A O 1
ATOM 4129 N N . PRO A 1 538 ? -9.527 -18.101 25.515 1.00 98.00 538 PRO A N 1
ATOM 4130 C CA . PRO A 1 538 ? -10.283 -18.241 26.758 1.00 98.00 538 PRO A CA 1
ATOM 4131 C C . PRO A 1 538 ? -11.243 -17.074 27.013 1.00 98.00 538 PRO A C 1
ATOM 4133 O O . PRO A 1 538 ? -12.344 -17.293 27.508 1.00 98.00 538 PRO A O 1
ATOM 4136 N N . TRP A 1 539 ? -10.849 -15.846 26.658 1.00 97.94 539 TRP A N 1
ATOM 4137 C CA . TRP A 1 539 ? -11.695 -14.661 26.794 1.00 97.94 539 TRP A CA 1
ATOM 4138 C C . TRP A 1 539 ? -12.672 -14.502 25.627 1.00 97.94 539 TRP A C 1
ATOM 4140 O O . TRP A 1 539 ? -13.848 -14.233 25.850 1.00 97.94 539 TRP A O 1
ATOM 4150 N N . LEU A 1 540 ? -12.217 -14.700 24.386 1.00 97.06 540 LEU A N 1
ATOM 4151 C CA . LEU A 1 540 ? -13.040 -14.474 23.185 1.00 97.06 540 LEU A CA 1
ATOM 4152 C C . LEU A 1 540 ? -14.201 -15.465 23.034 1.00 97.06 540 LEU A C 1
ATOM 4154 O O . LEU A 1 540 ? -15.140 -15.203 22.288 1.00 97.06 540 LEU A O 1
ATOM 4158 N N . THR A 1 541 ? -14.141 -16.606 23.719 1.00 96.19 541 THR A N 1
ATOM 4159 C CA . THR A 1 541 ? -15.221 -17.606 23.738 1.00 96.19 541 THR A CA 1
ATOM 4160 C C . THR A 1 541 ? -16.285 -17.329 24.801 1.00 96.19 541 THR A C 1
ATOM 4162 O O . THR A 1 541 ? -17.338 -17.965 24.783 1.00 96.19 541 THR A O 1
ATOM 4165 N N . LEU A 1 542 ? -16.038 -16.381 25.708 1.00 96.31 542 LEU A N 1
ATOM 4166 C CA . LEU A 1 542 ? -16.905 -16.070 26.836 1.00 96.31 542 LEU A CA 1
ATOM 4167 C C . LEU A 1 542 ? -17.956 -15.021 26.454 1.00 96.31 542 LEU A C 1
ATOM 4169 O O . LEU A 1 542 ? -17.617 -13.887 26.121 1.00 96.31 542 LEU A O 1
ATOM 4173 N N . SER A 1 543 ? -19.243 -15.347 26.580 1.00 95.56 543 SER A N 1
ATOM 4174 C CA . SER A 1 543 ? -20.323 -14.386 26.331 1.00 95.56 543 SER A CA 1
ATOM 4175 C C . SER A 1 543 ? -20.326 -13.268 27.384 1.00 95.56 543 SER A C 1
ATOM 4177 O O . SER A 1 543 ? -20.013 -13.537 28.547 1.00 95.56 543 SER A O 1
ATOM 4179 N N . PRO A 1 544 ? -20.754 -12.028 27.061 1.00 96.00 544 PRO A N 1
ATOM 4180 C CA . PRO A 1 544 ? -20.911 -10.956 28.052 1.00 96.00 544 PRO A CA 1
ATOM 4181 C C . PRO A 1 544 ? -21.755 -11.345 29.278 1.00 96.00 544 PRO A C 1
ATOM 4183 O O . PRO A 1 544 ? -21.489 -10.875 30.382 1.00 96.00 544 PRO A O 1
ATOM 4186 N N . ASN A 1 545 ? -22.744 -12.226 29.094 1.00 95.38 545 ASN A N 1
ATOM 4187 C CA . ASN A 1 545 ? -23.640 -12.674 30.163 1.00 95.38 545 ASN A CA 1
ATOM 4188 C C . ASN A 1 545 ? -23.079 -13.843 30.987 1.00 95.38 545 ASN A C 1
ATOM 4190 O O . ASN A 1 545 ? -23.635 -14.151 32.042 1.00 95.38 545 ASN A O 1
ATOM 4194 N N . ASP A 1 546 ? -22.005 -14.488 30.528 1.00 96.06 546 ASP A N 1
ATOM 4195 C CA . ASP A 1 546 ? -21.408 -15.612 31.239 1.00 96.06 546 ASP A CA 1
ATOM 4196 C C . ASP A 1 546 ? -20.639 -15.101 32.468 1.00 96.06 546 ASP A C 1
ATOM 4198 O O . ASP A 1 546 ? -19.846 -14.149 32.354 1.00 96.06 546 ASP A O 1
ATOM 4202 N N . PRO A 1 547 ? -20.844 -15.709 33.651 1.00 96.12 547 PRO A N 1
ATOM 4203 C CA . PRO A 1 547 ? -20.111 -15.325 34.842 1.00 96.12 547 PRO A CA 1
ATOM 4204 C C . PRO A 1 547 ? -18.624 -15.661 34.701 1.00 96.12 547 PRO A C 1
ATOM 4206 O O . PRO A 1 547 ? -18.255 -16.654 34.073 1.00 96.12 547 PRO A O 1
ATOM 4209 N N . ILE A 1 548 ? -17.760 -14.857 35.326 1.00 97.38 548 ILE A N 1
ATOM 4210 C CA . ILE A 1 548 ? -16.338 -15.207 35.442 1.00 97.38 548 ILE A CA 1
ATOM 4211 C C . ILE A 1 548 ? -16.224 -16.445 36.355 1.00 97.38 548 ILE A C 1
ATOM 4213 O O . ILE A 1 548 ? -16.716 -16.393 37.486 1.00 97.38 548 ILE A O 1
ATOM 4217 N N . PRO A 1 549 ? -15.612 -17.560 35.908 1.00 97.00 549 PRO A N 1
ATOM 4218 C CA . PRO A 1 549 ? -15.459 -18.761 36.723 1.00 97.00 549 PRO A CA 1
ATOM 4219 C C . PRO A 1 549 ? -14.641 -18.493 37.988 1.00 97.00 549 PRO A C 1
ATOM 4221 O O . PRO A 1 549 ? -13.696 -17.707 37.976 1.00 97.00 549 PRO A O 1
ATOM 4224 N N . THR A 1 550 ? -14.993 -19.174 39.078 1.00 96.31 550 THR A N 1
ATOM 4225 C CA . THR A 1 550 ? -14.316 -19.034 40.379 1.00 96.31 550 THR A CA 1
ATOM 4226 C C . THR A 1 550 ? -13.170 -20.022 40.579 1.00 96.31 550 THR A C 1
ATOM 4228 O O . THR A 1 550 ? -12.377 -19.853 41.501 1.00 96.31 550 THR A O 1
ATOM 4231 N N . ASP A 1 551 ? -13.093 -21.073 39.759 1.00 97.44 551 ASP A N 1
ATOM 4232 C CA . ASP A 1 551 ? -11.996 -22.040 39.813 1.00 97.44 551 ASP A CA 1
ATOM 4233 C C . ASP A 1 551 ? -10.698 -21.393 39.316 1.00 97.44 551 ASP A C 1
ATOM 4235 O O . ASP A 1 551 ? -10.611 -20.951 38.169 1.00 97.44 551 ASP A O 1
ATOM 4239 N N . ILE A 1 552 ? -9.677 -21.369 40.178 1.00 96.81 552 ILE A N 1
ATOM 4240 C CA . ILE A 1 552 ? -8.376 -20.778 39.866 1.00 96.81 552 ILE A CA 1
ATOM 4241 C C . ILE A 1 552 ? -7.696 -21.480 38.688 1.00 96.81 552 ILE A C 1
ATOM 4243 O O . ILE A 1 552 ? -6.950 -20.833 37.961 1.00 96.81 552 ILE A O 1
ATOM 4247 N N . PHE A 1 553 ? -7.966 -22.767 38.454 1.00 97.31 553 PHE A N 1
ATOM 4248 C CA . PHE A 1 553 ? -7.367 -23.535 37.358 1.00 97.31 553 PHE A CA 1
ATOM 4249 C C . PHE A 1 553 ? -8.127 -23.406 36.033 1.00 97.31 553 PHE A C 1
ATOM 4251 O O . PHE A 1 553 ? -7.667 -23.924 35.014 1.00 97.31 553 PHE A O 1
ATOM 4258 N N . HIS A 1 554 ? -9.260 -22.697 36.009 1.00 97.75 554 HIS A N 1
ATOM 4259 C CA . HIS A 1 554 ? -10.012 -22.478 34.781 1.00 97.75 554 HIS A CA 1
ATOM 4260 C C . HIS A 1 554 ? -9.155 -21.706 33.751 1.00 97.75 554 HIS A C 1
ATOM 4262 O O . HIS A 1 554 ? -8.544 -20.699 34.122 1.00 97.75 554 HIS A O 1
ATOM 4268 N N . PRO A 1 555 ? -9.142 -22.083 32.452 1.00 97.88 555 PRO A N 1
ATOM 4269 C CA . PRO A 1 555 ? -8.300 -21.436 31.437 1.00 97.88 555 PRO A CA 1
ATOM 4270 C C . PRO A 1 555 ? -8.454 -19.912 31.369 1.00 97.88 555 PRO A C 1
ATOM 4272 O O . PRO A 1 555 ? -7.467 -19.195 31.247 1.00 97.88 555 PRO A O 1
ATOM 4275 N N . LEU A 1 556 ? -9.685 -19.408 31.519 1.00 97.88 556 LEU A N 1
ATOM 4276 C CA . LEU A 1 556 ? -9.953 -17.969 31.615 1.00 97.88 556 LEU A CA 1
ATOM 4277 C C . LEU A 1 556 ? -9.247 -17.308 32.805 1.00 97.88 556 LEU A C 1
ATOM 4279 O O . LEU A 1 556 ? -8.657 -16.246 32.654 1.00 97.88 556 LEU A O 1
ATOM 4283 N N . VAL A 1 557 ? -9.328 -17.913 33.992 1.00 97.94 557 VAL A N 1
ATOM 4284 C CA . VAL A 1 557 ? -8.742 -17.345 35.213 1.00 97.94 557 VAL A CA 1
ATOM 4285 C C . VAL A 1 557 ? -7.219 -17.359 35.113 1.00 97.94 557 VAL A C 1
ATOM 4287 O O . VAL A 1 557 ? -6.577 -16.357 35.416 1.00 97.94 557 VAL A O 1
ATOM 4290 N N . GLN A 1 558 ? -6.649 -18.443 34.583 1.00 98.12 558 GLN A N 1
ATOM 4291 C CA . GLN A 1 558 ? -5.221 -18.530 34.278 1.00 98.12 558 GLN A CA 1
ATOM 4292 C C . GLN A 1 558 ? -4.782 -17.483 33.243 1.00 98.12 558 GLN A C 1
ATOM 4294 O O . GLN A 1 558 ? -3.731 -16.875 33.415 1.00 98.12 558 GLN A O 1
ATOM 4299 N N . PHE A 1 559 ? -5.584 -17.218 32.208 1.00 97.56 559 PHE A N 1
ATOM 4300 C CA . PHE A 1 559 ? -5.326 -16.144 31.243 1.00 97.56 559 PHE A CA 1
ATOM 4301 C C . PHE A 1 559 ? -5.304 -14.762 31.918 1.00 97.56 559 PHE A C 1
ATOM 4303 O O . PHE A 1 559 ? -4.342 -14.011 31.757 1.00 97.56 559 PHE A O 1
ATOM 4310 N N . LEU A 1 560 ? -6.323 -14.440 32.720 1.00 97.50 560 LEU A N 1
ATOM 4311 C CA . LEU A 1 560 ? -6.409 -13.153 33.415 1.00 97.50 560 LEU A CA 1
ATOM 4312 C C . LEU A 1 560 ? -5.221 -12.932 34.359 1.00 97.50 560 LEU A C 1
ATOM 4314 O O . LEU A 1 560 ? -4.638 -11.851 34.350 1.00 97.50 560 LEU A O 1
ATOM 4318 N N . ILE A 1 561 ? -4.824 -13.958 35.116 1.00 96.88 561 ILE A N 1
ATOM 4319 C CA . ILE A 1 561 ? -3.725 -13.867 36.085 1.00 96.88 561 ILE A CA 1
ATOM 4320 C C . ILE A 1 561 ? -2.359 -13.844 35.387 1.00 96.88 561 ILE A C 1
ATOM 4322 O O . ILE A 1 561 ? -1.550 -12.970 35.680 1.00 96.88 561 ILE A O 1
ATOM 4326 N N . ASN A 1 562 ? -2.089 -14.785 34.477 1.00 96.44 562 ASN A N 1
ATOM 4327 C CA . ASN A 1 562 ? -0.733 -15.010 33.960 1.00 96.44 562 ASN A CA 1
ATOM 4328 C C . ASN A 1 562 ? -0.397 -14.179 32.717 1.00 96.44 562 ASN A C 1
ATOM 4330 O O . ASN A 1 562 ? 0.777 -13.929 32.465 1.00 96.44 562 ASN A O 1
ATOM 4334 N N . VAL A 1 563 ? -1.396 -13.805 31.910 1.00 94.81 563 VAL A N 1
ATOM 4335 C CA . VAL A 1 563 ? -1.176 -13.087 30.640 1.00 94.81 563 VAL A CA 1
ATOM 4336 C C . VAL A 1 563 ? -1.519 -11.613 30.788 1.00 94.81 563 VAL A C 1
ATOM 4338 O O . VAL A 1 563 ? -0.752 -10.743 30.375 1.00 94.81 563 VAL A O 1
ATOM 4341 N N . VAL A 1 564 ? -2.685 -11.323 31.364 1.00 95.56 564 VAL A N 1
ATOM 4342 C CA . VAL A 1 564 ? -3.162 -9.942 31.507 1.00 95.56 564 VAL A CA 1
ATOM 4343 C C . VAL A 1 564 ? -2.675 -9.300 32.807 1.00 95.56 564 VAL A C 1
ATOM 4345 O O . VAL A 1 564 ? -2.586 -8.078 32.875 1.00 95.56 564 VAL A O 1
ATOM 4348 N N . GLU A 1 565 ? -2.309 -10.108 33.806 1.00 96.31 565 GLU A N 1
ATOM 4349 C CA . GLU A 1 565 ? -1.891 -9.664 35.143 1.00 96.31 565 GLU A CA 1
ATOM 4350 C C . GLU A 1 565 ? -3.010 -8.912 35.895 1.00 96.31 565 GLU A C 1
ATOM 4352 O O . GLU A 1 565 ? -2.780 -7.934 36.606 1.00 96.31 565 GLU A O 1
ATOM 4357 N N . ILE A 1 566 ? -4.256 -9.378 35.747 1.00 96.00 566 ILE A N 1
ATOM 4358 C CA . ILE A 1 566 ? -5.451 -8.804 36.380 1.00 96.00 566 ILE A CA 1
ATOM 4359 C C . ILE A 1 566 ? -6.115 -9.823 37.304 1.00 96.00 566 ILE A C 1
ATOM 4361 O O . ILE A 1 566 ? -6.351 -10.975 36.944 1.00 96.00 566 ILE A O 1
ATOM 4365 N N . GLN A 1 567 ? -6.485 -9.365 38.502 1.00 95.62 567 GLN A N 1
ATOM 4366 C CA . GLN A 1 567 ? -7.292 -10.152 39.431 1.00 95.62 567 GLN A CA 1
ATOM 4367 C C . GLN A 1 567 ? -8.710 -10.339 38.863 1.00 95.62 567 GLN A C 1
ATOM 4369 O O . GLN A 1 567 ? -9.371 -9.334 38.589 1.00 95.62 567 GLN A O 1
ATOM 4374 N N . PRO A 1 568 ? -9.226 -11.578 38.723 1.00 96.38 568 PRO A N 1
ATOM 4375 C CA . PRO A 1 568 ? -10.555 -11.829 38.151 1.00 96.38 568 PRO A CA 1
ATOM 4376 C C . PRO A 1 568 ? -11.687 -11.058 38.842 1.00 96.38 568 PRO A C 1
ATOM 4378 O O . PRO A 1 568 ? -12.643 -10.650 38.189 1.00 96.38 568 PRO A O 1
ATOM 4381 N N . SER A 1 569 ? -11.551 -10.791 40.146 1.00 95.25 569 SER A N 1
ATOM 4382 C CA . SER A 1 569 ? -12.498 -9.996 40.939 1.00 95.25 569 SER A CA 1
ATOM 4383 C C . SER A 1 569 ? -12.648 -8.544 40.475 1.00 95.25 569 SER A C 1
ATOM 4385 O O . SER A 1 569 ? -13.628 -7.895 40.831 1.00 95.25 569 SER A O 1
ATOM 4387 N N . ASN A 1 570 ? -11.696 -8.020 39.698 1.00 95.69 570 ASN A N 1
ATOM 4388 C CA . ASN A 1 570 ? -11.753 -6.663 39.153 1.00 95.69 570 ASN A CA 1
ATOM 4389 C C . ASN A 1 570 ? -12.696 -6.560 37.945 1.00 95.69 570 ASN A C 1
ATOM 4391 O O . ASN A 1 570 ? -13.063 -5.456 37.545 1.00 95.69 570 ASN A O 1
ATOM 4395 N N . ILE A 1 571 ? -13.094 -7.692 37.358 1.00 95.69 571 ILE A N 1
ATOM 4396 C CA . ILE A 1 571 ? -14.020 -7.737 36.229 1.00 95.69 571 ILE A CA 1
ATOM 4397 C C . ILE A 1 571 ? -15.433 -7.924 36.774 1.00 95.69 571 ILE A C 1
ATOM 4399 O O . ILE A 1 571 ? -15.750 -8.927 37.411 1.00 95.69 571 ILE A O 1
ATOM 4403 N N . THR A 1 572 ? -16.306 -6.955 36.505 1.00 92.75 572 THR A N 1
ATOM 4404 C CA . THR A 1 572 ? -17.714 -7.030 36.906 1.00 92.75 572 THR A CA 1
ATOM 4405 C C . THR A 1 572 ? -18.394 -8.258 36.289 1.00 92.75 572 THR A C 1
ATOM 4407 O O . THR A 1 572 ? -18.202 -8.563 35.111 1.00 92.75 572 THR A O 1
ATOM 4410 N N . SER A 1 573 ? -19.204 -8.965 37.079 1.00 90.19 573 SER A N 1
ATOM 4411 C CA . SER A 1 573 ? -19.933 -10.164 36.660 1.00 90.19 573 SER A CA 1
ATOM 4412 C C . SER A 1 573 ? -21.319 -10.197 37.330 1.00 90.19 573 SER A C 1
ATOM 4414 O O . SER A 1 573 ? -21.365 -10.218 38.562 1.00 90.19 573 SER A O 1
ATOM 4416 N N . PRO A 1 574 ? -22.440 -10.209 36.575 1.00 88.75 574 PRO A N 1
ATOM 4417 C CA . PRO A 1 574 ? -22.524 -10.133 35.111 1.00 88.75 574 PRO A CA 1
ATOM 4418 C C . PRO A 1 574 ? -22.081 -8.760 34.576 1.00 88.75 574 PRO A C 1
ATOM 4420 O O . PRO A 1 574 ? -22.078 -7.768 35.303 1.00 88.75 574 PRO A O 1
ATOM 4423 N N . ARG A 1 575 ? -21.710 -8.697 33.294 1.00 95.38 575 ARG A N 1
ATOM 4424 C CA . ARG A 1 575 ? -21.259 -7.470 32.615 1.00 95.38 575 ARG A CA 1
ATOM 4425 C C . ARG A 1 575 ? -22.134 -7.164 31.408 1.00 95.38 575 ARG A C 1
ATOM 4427 O O . ARG A 1 575 ? -22.692 -8.056 30.780 1.00 95.38 575 ARG A O 1
ATOM 4434 N N . THR A 1 576 ? -22.256 -5.883 31.077 1.00 96.38 576 THR A N 1
ATOM 4435 C CA . THR A 1 576 ? -22.925 -5.463 29.840 1.00 96.38 576 THR A CA 1
ATOM 4436 C C . THR A 1 576 ? -22.026 -5.742 28.632 1.00 96.38 576 THR A C 1
ATOM 4438 O O . THR A 1 576 ? -20.809 -5.867 28.778 1.00 96.38 576 THR A O 1
ATOM 4441 N N . ALA A 1 577 ? -22.605 -5.792 27.427 1.00 95.62 577 ALA A N 1
ATOM 4442 C CA . ALA A 1 577 ? -21.834 -5.950 26.189 1.00 95.62 577 ALA A CA 1
ATOM 4443 C C . ALA A 1 577 ? -20.753 -4.864 26.039 1.00 95.62 577 ALA A C 1
ATOM 4445 O O . ALA A 1 577 ? -19.603 -5.188 25.786 1.00 95.62 577 ALA A O 1
ATOM 4446 N N . ALA A 1 578 ? -21.081 -3.600 26.329 1.00 95.69 578 ALA A N 1
ATOM 4447 C CA . ALA A 1 578 ? -20.119 -2.499 26.263 1.00 95.69 578 ALA A CA 1
ATOM 4448 C C . ALA A 1 578 ? -18.942 -2.661 27.245 1.00 95.69 578 ALA A C 1
ATOM 4450 O O . ALA A 1 578 ? -17.799 -2.388 26.891 1.00 95.69 578 ALA A O 1
ATOM 4451 N N . VAL A 1 579 ? -19.202 -3.134 28.472 1.00 96.06 579 VAL A N 1
ATOM 4452 C CA . VAL A 1 579 ? -18.136 -3.419 29.449 1.00 96.06 579 VAL A CA 1
ATOM 4453 C C . VAL A 1 579 ? -17.286 -4.608 28.992 1.00 96.06 579 VAL A C 1
ATOM 4455 O O . VAL A 1 579 ? -16.071 -4.596 29.170 1.00 96.06 579 VAL A O 1
ATOM 4458 N N . HIS A 1 580 ? -17.894 -5.632 28.387 1.00 96.62 580 HIS A N 1
ATOM 4459 C CA . HIS A 1 580 ? -17.152 -6.761 27.825 1.00 96.62 580 HIS A CA 1
ATOM 4460 C C . HIS A 1 580 ? -16.293 -6.350 26.622 1.00 96.62 580 HIS A C 1
ATOM 4462 O O . HIS A 1 580 ? -15.143 -6.772 26.553 1.00 96.62 580 HIS A O 1
ATOM 4468 N N . ASP A 1 581 ? -16.793 -5.499 25.727 1.00 95.94 581 ASP A N 1
ATOM 4469 C CA . ASP A 1 581 ? -16.025 -4.963 24.597 1.00 95.94 581 ASP A CA 1
ATOM 4470 C C . ASP A 1 581 ? -14.834 -4.126 25.084 1.00 95.94 581 ASP A C 1
ATOM 4472 O O . ASP A 1 581 ? -13.735 -4.238 24.543 1.00 95.94 581 ASP A O 1
ATOM 4476 N N . GLU A 1 582 ? -15.009 -3.347 26.157 1.00 95.69 582 GLU A N 1
ATOM 4477 C CA . GLU A 1 582 ? -13.922 -2.570 26.760 1.00 95.69 582 GLU A CA 1
ATOM 4478 C C . GLU A 1 582 ? -12.799 -3.457 27.309 1.00 95.69 582 GLU A C 1
ATOM 4480 O O . GLU A 1 582 ? -11.615 -3.238 27.028 1.00 95.69 582 GLU A O 1
ATOM 4485 N N . TRP A 1 583 ? -13.167 -4.512 28.038 1.00 96.81 583 TRP A N 1
ATOM 4486 C CA . TRP A 1 583 ? -12.208 -5.508 28.510 1.00 96.81 583 TRP A CA 1
ATOM 4487 C C . TRP A 1 583 ? -11.556 -6.263 27.352 1.00 96.81 583 TRP A C 1
ATOM 4489 O O . TRP A 1 583 ? -10.340 -6.428 27.342 1.00 96.81 583 TRP A O 1
ATOM 4499 N N . THR A 1 584 ? -12.335 -6.644 26.337 1.00 96.88 584 THR A N 1
ATOM 4500 C CA . THR A 1 584 ? -11.831 -7.300 25.122 1.00 96.88 584 THR A CA 1
ATOM 4501 C C . THR A 1 584 ? -10.761 -6.453 24.455 1.00 96.88 584 THR A C 1
ATOM 4503 O O . THR A 1 584 ? -9.673 -6.948 24.167 1.00 96.88 584 THR A O 1
ATOM 4506 N N . ARG A 1 585 ? -11.029 -5.158 24.278 1.00 95.88 585 ARG A N 1
ATOM 4507 C CA . ARG A 1 585 ? -10.077 -4.214 23.700 1.00 95.88 585 ARG A CA 1
ATOM 4508 C C . ARG A 1 585 ? -8.812 -4.096 24.547 1.00 95.88 585 ARG A C 1
ATOM 4510 O O . ARG A 1 585 ? -7.713 -4.154 24.006 1.00 95.88 585 ARG A O 1
ATOM 4517 N N . THR A 1 586 ? -8.960 -3.976 25.866 1.00 95.94 586 THR A N 1
ATOM 4518 C CA . THR A 1 586 ? -7.831 -3.918 26.810 1.00 95.94 586 THR A CA 1
ATOM 4519 C C . THR A 1 586 ? -6.947 -5.162 26.694 1.00 95.94 586 THR A C 1
ATOM 4521 O O . THR A 1 586 ? -5.724 -5.057 26.610 1.00 95.94 586 THR A O 1
ATOM 4524 N N . PHE A 1 587 ? -7.554 -6.346 26.614 1.00 96.94 587 PHE A N 1
ATOM 4525 C CA . PHE A 1 587 ? -6.825 -7.609 26.496 1.00 96.94 587 PHE A CA 1
ATOM 4526 C C . PHE A 1 587 ? -6.160 -7.765 25.131 1.00 96.94 587 PHE A C 1
ATOM 4528 O O . PHE A 1 587 ? -5.014 -8.203 25.067 1.00 96.94 587 PHE A O 1
ATOM 4535 N N . MET A 1 588 ? -6.823 -7.345 24.050 1.00 96.00 588 MET A N 1
ATOM 4536 C CA . MET A 1 588 ? -6.212 -7.298 22.721 1.00 96.00 588 MET A CA 1
ATOM 4537 C C . MET A 1 588 ? -5.012 -6.350 22.692 1.00 96.00 588 MET A C 1
ATOM 4539 O O . MET A 1 588 ? -3.969 -6.719 22.171 1.00 96.00 588 MET A O 1
ATOM 4543 N N . ILE A 1 589 ? -5.096 -5.169 23.303 1.00 95.62 589 ILE A N 1
ATOM 4544 C CA . ILE A 1 589 ? -3.954 -4.248 23.395 1.00 95.62 589 ILE A CA 1
ATOM 4545 C C . ILE A 1 589 ? -2.777 -4.896 24.146 1.00 95.62 589 ILE A C 1
ATOM 4547 O O . ILE A 1 589 ? -1.644 -4.850 23.662 1.00 95.62 589 ILE A O 1
ATOM 4551 N N . LYS A 1 590 ? -3.038 -5.556 25.281 1.00 95.31 590 LYS A N 1
ATOM 4552 C CA . LYS A 1 590 ? -2.002 -6.252 26.060 1.00 95.31 590 LYS A CA 1
ATOM 4553 C C . LYS A 1 590 ? -1.359 -7.395 25.289 1.00 95.31 590 LYS A C 1
ATOM 4555 O O . LYS A 1 590 ? -0.138 -7.484 25.279 1.00 95.31 590 LYS A O 1
ATOM 4560 N N . VAL A 1 591 ? -2.142 -8.250 24.638 1.00 95.62 591 VAL A N 1
ATOM 4561 C CA . VAL A 1 591 ? -1.603 -9.422 23.931 1.00 95.62 591 VAL A CA 1
ATOM 4562 C C . VAL A 1 591 ? -0.937 -9.027 22.612 1.00 95.62 591 VAL A C 1
ATOM 4564 O O . VAL A 1 591 ? 0.170 -9.475 22.334 1.00 95.62 591 VAL A O 1
ATOM 4567 N N . LEU A 1 592 ? -1.572 -8.167 21.814 1.00 95.50 592 LEU A N 1
ATOM 4568 C CA . LEU A 1 592 ? -1.123 -7.846 20.453 1.00 95.50 592 LEU A CA 1
ATOM 4569 C C . LEU A 1 592 ? -0.025 -6.783 20.412 1.00 95.50 592 LEU A C 1
ATOM 4571 O O . LEU A 1 592 ? 0.767 -6.752 19.470 1.00 95.50 592 LEU A O 1
ATOM 4575 N N . LEU A 1 593 ? -0.002 -5.886 21.402 1.00 95.38 593 LEU A N 1
ATOM 4576 C CA . LEU A 1 593 ? 0.925 -4.756 21.446 1.00 95.38 593 LEU A CA 1
ATOM 4577 C C . LEU A 1 593 ? 1.819 -4.759 22.690 1.00 95.38 593 LEU A C 1
ATOM 4579 O O . LEU A 1 593 ? 2.654 -3.873 22.813 1.00 95.38 593 LEU A O 1
ATOM 4583 N N . THR A 1 594 ? 1.693 -5.740 23.590 1.00 94.00 594 THR A N 1
ATOM 4584 C CA . THR A 1 594 ? 2.459 -5.862 24.852 1.00 94.00 594 THR A CA 1
ATOM 4585 C C . THR A 1 594 ? 2.203 -4.755 25.890 1.00 94.00 594 THR A C 1
ATOM 4587 O O . THR A 1 594 ? 2.906 -4.669 26.896 1.00 94.00 594 THR A O 1
ATOM 4590 N N . TRP A 1 595 ? 1.157 -3.938 25.709 1.00 90.81 595 TRP A N 1
ATOM 4591 C CA . TRP A 1 595 ? 0.860 -2.779 26.565 1.00 90.81 595 TRP A CA 1
ATOM 4592 C C . TRP A 1 595 ? -0.199 -3.049 27.630 1.00 90.81 595 TRP A C 1
ATOM 4594 O O . TRP A 1 595 ? -1.304 -3.483 27.324 1.00 90.81 595 TRP A O 1
ATOM 4604 N N . THR A 1 596 ? 0.097 -2.704 28.884 1.00 82.12 596 THR A N 1
ATOM 4605 C CA . THR A 1 596 ? -0.872 -2.744 29.999 1.00 82.12 596 THR A CA 1
ATOM 4606 C C . THR A 1 596 ? -1.618 -1.427 30.209 1.00 82.12 596 THR A C 1
ATOM 4608 O O . THR A 1 596 ? -2.679 -1.419 30.827 1.00 82.12 596 THR A O 1
ATOM 4611 N N . VAL A 1 597 ? -1.067 -0.313 29.718 1.00 86.00 597 VAL A N 1
ATOM 4612 C CA . VAL A 1 597 ? -1.592 1.044 29.925 1.00 86.00 597 VAL A CA 1
ATOM 4613 C C . VAL A 1 597 ? -2.103 1.612 28.603 1.00 86.00 597 VAL A C 1
ATOM 4615 O O . VAL A 1 597 ? -1.550 1.337 27.537 1.00 86.00 597 VAL A O 1
ATOM 4618 N N . GLU A 1 598 ? -3.158 2.424 28.667 1.00 87.88 598 GLU A N 1
ATOM 4619 C CA . GLU A 1 598 ? -3.695 3.125 27.503 1.00 87.88 598 GLU A CA 1
ATOM 4620 C C . GLU A 1 598 ? -2.663 4.116 26.932 1.00 87.88 598 GLU A C 1
ATOM 4622 O O . GLU A 1 598 ? -2.385 5.155 27.526 1.00 87.88 598 GLU A O 1
ATOM 4627 N N . PHE A 1 599 ? -2.106 3.806 25.756 1.00 94.12 599 PHE A N 1
ATOM 4628 C CA . PHE A 1 599 ? -1.071 4.628 25.115 1.00 94.12 599 PHE A CA 1
ATOM 4629 C C . PHE A 1 599 ? -1.600 5.568 24.017 1.00 94.12 599 PHE A C 1
ATOM 4631 O O . PHE A 1 599 ? -0.854 6.429 23.553 1.00 94.12 599 PHE A O 1
ATOM 4638 N N . PHE A 1 600 ? -2.868 5.444 23.600 1.00 94.06 600 PHE A N 1
ATOM 4639 C CA . PHE A 1 600 ? -3.453 6.192 22.468 1.00 94.06 600 PHE A CA 1
ATOM 4640 C C . PHE A 1 600 ? -3.433 7.722 22.641 1.00 94.06 600 PHE A C 1
ATOM 4642 O O . PHE A 1 600 ? -3.532 8.456 21.661 1.00 94.06 600 PHE A O 1
ATOM 4649 N N 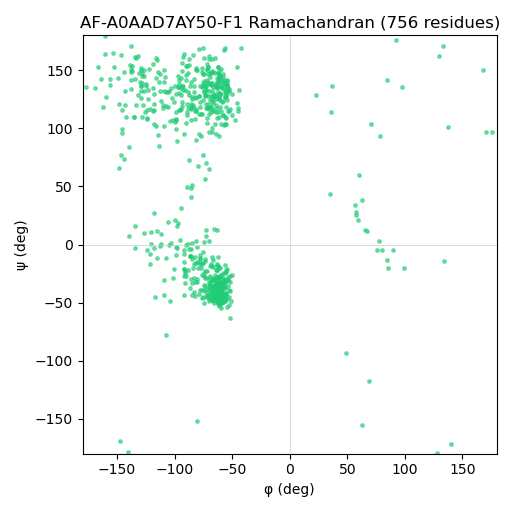. GLY A 1 601 ? -3.303 8.209 23.877 1.00 92.88 601 GLY A N 1
ATOM 4650 C CA . GLY A 1 601 ? -3.173 9.634 24.191 1.00 92.88 601 GLY A CA 1
ATOM 4651 C C . GLY A 1 601 ? -1.739 10.106 24.439 1.00 92.88 601 GLY A C 1
ATOM 4652 O O . GLY A 1 601 ? -1.532 11.290 24.697 1.00 92.88 601 GLY 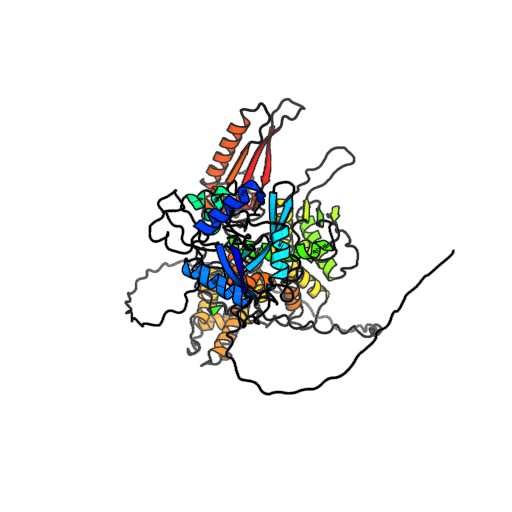A O 1
ATOM 4653 N N . THR A 1 602 ? -0.747 9.213 24.405 1.00 95.00 602 THR A N 1
ATOM 4654 C CA . THR A 1 602 ? 0.643 9.596 24.686 1.00 95.00 602 THR A CA 1
ATOM 4655 C C . THR A 1 602 ? 1.196 10.475 23.556 1.00 95.00 602 THR A C 1
ATOM 4657 O O . THR A 1 602 ? 0.877 10.238 22.384 1.00 95.00 602 THR A O 1
ATOM 4660 N N . PRO A 1 603 ? 2.054 11.473 23.859 1.00 96.06 603 PRO A N 1
ATOM 4661 C CA . PRO A 1 603 ? 2.679 12.312 22.831 1.00 96.06 603 PRO A CA 1
ATOM 4662 C C . PRO A 1 603 ? 3.406 11.494 21.754 1.00 96.06 603 PRO A C 1
ATOM 4664 O O . PRO A 1 603 ? 3.367 11.827 20.572 1.00 96.06 603 PRO A O 1
ATOM 4667 N N . GLU A 1 604 ? 4.011 10.380 22.161 1.00 97.25 604 GLU A N 1
ATOM 4668 C CA . GLU A 1 604 ? 4.776 9.478 21.303 1.00 97.25 604 GLU A CA 1
ATOM 4669 C C . GLU A 1 604 ? 3.891 8.698 20.325 1.00 97.25 604 GLU A C 1
ATOM 4671 O O . GLU A 1 604 ? 4.194 8.651 19.131 1.00 97.25 604 GLU A O 1
ATOM 4676 N N . TYR A 1 605 ? 2.756 8.157 20.784 1.00 97.12 605 TYR A N 1
ATOM 4677 C CA . TYR A 1 605 ? 1.783 7.525 19.893 1.00 97.12 605 TYR A CA 1
ATOM 4678 C C . TYR A 1 605 ? 1.220 8.526 18.880 1.00 97.12 605 TYR A C 1
ATOM 4680 O O . TYR A 1 605 ? 1.158 8.232 17.687 1.00 97.12 605 TYR A O 1
ATOM 4688 N N . LEU A 1 606 ? 0.855 9.732 19.326 1.00 96.88 606 LEU A N 1
ATOM 4689 C CA . LEU A 1 606 ? 0.327 10.772 18.438 1.00 96.88 606 LEU A CA 1
ATOM 4690 C C . LEU A 1 606 ? 1.371 11.236 17.415 1.00 96.88 606 LEU A C 1
ATOM 4692 O O . LEU A 1 606 ? 1.029 11.513 16.265 1.00 96.88 606 LEU A O 1
ATOM 4696 N N . ALA A 1 607 ? 2.643 11.302 17.807 1.00 97.69 607 ALA A N 1
ATOM 4697 C CA . ALA A 1 607 ? 3.754 11.570 16.905 1.00 97.69 607 ALA A CA 1
ATOM 4698 C C . ALA A 1 607 ? 3.911 10.460 15.854 1.00 97.69 607 ALA A C 1
ATOM 4700 O O . ALA A 1 607 ? 3.954 10.751 14.656 1.00 97.69 607 ALA A O 1
ATOM 4701 N N . LEU A 1 608 ? 3.901 9.193 16.281 1.00 98.31 608 LEU A N 1
ATOM 4702 C CA . LEU A 1 608 ? 3.943 8.034 15.387 1.00 98.31 608 LEU A CA 1
ATOM 4703 C C . LEU A 1 608 ? 2.763 8.042 14.406 1.00 98.31 608 LEU A C 1
ATOM 4705 O O . LEU A 1 608 ? 2.952 7.900 13.197 1.00 98.31 608 LEU A O 1
ATOM 4709 N N . GLN A 1 609 ? 1.555 8.307 14.906 1.00 97.62 609 GLN A N 1
ATOM 4710 C CA . GLN A 1 609 ? 0.339 8.413 14.105 1.00 97.62 609 GLN A CA 1
A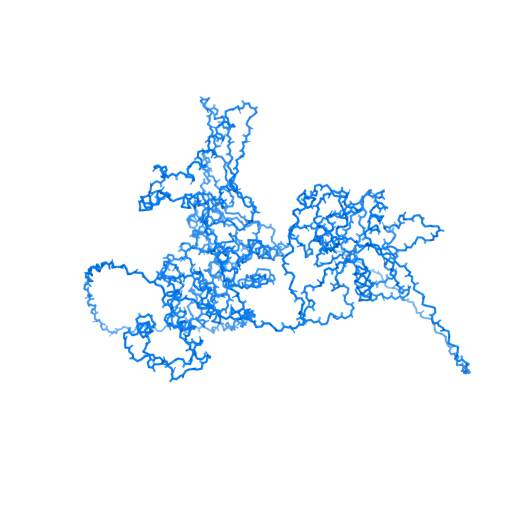TOM 4711 C C . GLN A 1 609 ? 0.404 9.567 13.105 1.00 97.62 609 GLN A C 1
ATOM 4713 O O . GLN A 1 609 ? -0.019 9.407 11.963 1.00 97.62 609 GLN A O 1
ATOM 4718 N N . ARG A 1 610 ? 0.961 10.720 13.488 1.00 97.50 610 ARG A N 1
ATOM 4719 C CA . ARG A 1 610 ? 1.157 11.866 12.586 1.00 97.50 610 ARG A CA 1
ATOM 4720 C C . ARG A 1 610 ? 2.137 11.546 11.458 1.00 97.50 610 ARG A C 1
ATOM 4722 O O . ARG A 1 610 ? 1.938 12.005 10.336 1.00 97.50 610 ARG A O 1
ATOM 4729 N N . GLY A 1 611 ? 3.184 10.777 11.754 1.00 97.94 611 GLY A N 1
ATOM 4730 C CA . GLY A 1 611 ? 4.105 10.256 10.747 1.00 97.94 611 GLY A CA 1
ATOM 4731 C C . GLY A 1 611 ? 3.414 9.292 9.783 1.00 97.94 611 GLY A C 1
ATOM 4732 O O . GLY A 1 611 ? 3.531 9.447 8.572 1.00 97.94 611 GLY A O 1
ATOM 4733 N N . TRP A 1 612 ? 2.654 8.332 10.318 1.00 97.75 612 TRP A N 1
ATOM 4734 C CA . TRP A 1 612 ? 1.913 7.340 9.531 1.00 97.75 612 TRP A CA 1
ATOM 4735 C C . TRP A 1 612 ? 0.844 7.982 8.641 1.00 97.75 612 TRP A C 1
ATOM 4737 O O . TRP A 1 612 ? 0.782 7.737 7.440 1.00 97.75 612 TRP A O 1
ATOM 4747 N N . ASN A 1 613 ? 0.030 8.869 9.212 1.00 96.88 613 ASN A N 1
ATOM 4748 C CA . ASN A 1 613 ? -1.048 9.580 8.532 1.00 96.88 613 ASN A CA 1
ATOM 4749 C C . ASN A 1 613 ? -0.551 10.861 7.836 1.00 96.88 613 ASN A C 1
ATOM 4751 O O . ASN A 1 613 ? -1.197 11.910 7.894 1.00 96.88 613 ASN A O 1
ATOM 4755 N N . ARG A 1 614 ? 0.624 10.806 7.200 1.00 95.12 614 ARG A N 1
ATOM 4756 C CA . ARG A 1 614 ? 1.201 11.971 6.525 1.00 95.12 614 ARG A CA 1
ATOM 4757 C C . ARG A 1 614 ? 0.296 12.424 5.379 1.00 95.12 614 ARG A C 1
ATOM 4759 O O . ARG A 1 614 ? -0.167 11.610 4.582 1.00 95.12 614 ARG A O 1
ATOM 4766 N N . THR A 1 615 ? 0.080 13.731 5.265 1.00 94.81 615 THR A N 1
ATOM 4767 C CA . THR A 1 615 ? -0.580 14.316 4.094 1.00 94.81 615 THR A CA 1
ATOM 4768 C C . THR A 1 615 ? 0.405 14.416 2.937 1.00 94.81 615 THR A C 1
ATOM 4770 O O . THR A 1 615 ? 1.492 14.982 3.076 1.00 94.81 615 THR A O 1
ATOM 4773 N N . VAL A 1 616 ? 0.010 13.881 1.787 1.00 92.12 616 VAL A N 1
ATOM 4774 C CA . VAL A 1 616 ? 0.753 13.931 0.532 1.00 92.12 616 VAL A CA 1
ATOM 4775 C C . VAL A 1 616 ? -0.129 14.686 -0.449 1.00 92.12 616 VAL A C 1
ATOM 4777 O O . VAL A 1 616 ? -1.127 14.149 -0.908 1.00 92.12 616 VAL A O 1
ATOM 4780 N N . GLY A 1 617 ? 0.177 15.950 -0.735 1.00 91.06 617 GLY A N 1
ATOM 4781 C CA . GLY A 1 617 ? -0.673 16.792 -1.583 1.00 91.06 617 GLY A CA 1
ATOM 4782 C C . GLY A 1 617 ? -1.984 17.124 -0.874 1.00 91.06 617 GLY A C 1
ATOM 4783 O O . GLY A 1 617 ? -1.966 17.753 0.181 1.00 91.06 617 GLY A O 1
ATOM 4784 N N . ASN A 1 618 ? -3.114 16.691 -1.434 1.00 91.06 618 ASN A N 1
ATOM 4785 C CA . ASN A 1 618 ? -4.445 16.922 -0.862 1.00 91.06 618 ASN A CA 1
ATOM 4786 C C . ASN A 1 618 ? -5.048 15.700 -0.150 1.00 91.06 618 ASN A C 1
ATOM 4788 O O . ASN A 1 618 ? -6.184 15.783 0.302 1.00 91.06 618 ASN A O 1
ATOM 4792 N N . THR A 1 619 ? -4.323 14.581 -0.085 1.00 94.12 619 THR A N 1
ATOM 4793 C CA . THR A 1 619 ? -4.816 13.307 0.456 1.00 94.12 619 THR A CA 1
ATOM 4794 C C . THR A 1 619 ? -3.826 12.780 1.494 1.00 94.12 619 THR A C 1
ATOM 4796 O O . THR A 1 619 ? -2.612 12.861 1.288 1.00 94.12 619 THR A O 1
ATOM 4799 N N . SER A 1 620 ? -4.302 12.242 2.617 1.00 95.38 620 SER A N 1
ATOM 4800 C CA . SER A 1 620 ? -3.420 11.564 3.580 1.00 95.38 620 SER A CA 1
ATOM 4801 C C . SER A 1 620 ? -3.226 10.080 3.264 1.00 95.38 620 SER A C 1
ATOM 4803 O O . SER A 1 620 ? -4.037 9.470 2.570 1.00 95.38 620 SER A O 1
ATOM 4805 N N . VAL A 1 621 ? -2.155 9.477 3.787 1.00 94.56 621 VAL A N 1
ATOM 4806 C CA . VAL A 1 621 ? -1.881 8.035 3.623 1.00 94.56 621 VAL A CA 1
ATOM 4807 C C . VAL A 1 621 ? -3.065 7.183 4.088 1.00 94.56 621 VAL A C 1
ATOM 4809 O O . VAL A 1 621 ? -3.506 6.300 3.351 1.00 94.56 621 VAL A O 1
ATOM 4812 N N . VAL A 1 622 ? -3.617 7.486 5.270 1.00 95.00 622 VAL A N 1
ATOM 4813 C CA . VAL A 1 622 ? -4.783 6.774 5.820 1.00 95.00 622 VAL A CA 1
ATOM 4814 C C . VAL A 1 622 ? -6.045 7.066 5.016 1.00 95.00 622 VAL A C 1
ATOM 4816 O O . VAL A 1 622 ? -6.797 6.141 4.726 1.00 95.00 622 VAL A O 1
ATOM 4819 N N . GLU A 1 623 ? -6.274 8.318 4.612 1.00 93.88 623 GLU A N 1
ATOM 4820 C CA . GLU A 1 623 ? -7.435 8.669 3.792 1.00 93.88 623 GLU A CA 1
ATOM 4821 C C . GLU A 1 623 ? -7.439 7.884 2.477 1.00 93.88 623 GLU A C 1
ATOM 4823 O O . GLU A 1 623 ? -8.455 7.300 2.104 1.00 93.88 623 GLU A O 1
ATOM 4828 N N . ALA A 1 624 ? -6.293 7.824 1.793 1.00 92.56 624 ALA A N 1
ATOM 4829 C CA . ALA A 1 624 ? -6.148 7.044 0.573 1.00 92.56 624 ALA A CA 1
ATOM 4830 C C . ALA A 1 624 ? -6.386 5.552 0.829 1.00 92.56 624 ALA A C 1
ATOM 4832 O O . ALA A 1 624 ? -7.004 4.894 -0.002 1.00 92.56 624 ALA A O 1
ATOM 4833 N N . LEU A 1 625 ? -5.897 5.018 1.952 1.00 91.50 625 LEU A N 1
ATOM 4834 C CA . LEU A 1 625 ? -6.023 3.603 2.304 1.00 91.50 625 LEU A CA 1
ATOM 4835 C C . LEU A 1 625 ? -7.488 3.210 2.547 1.00 91.50 625 LEU A C 1
ATOM 4837 O O . LEU A 1 625 ? -7.962 2.224 1.987 1.00 91.50 625 LEU A O 1
ATOM 4841 N N . VAL A 1 626 ? -8.220 4.018 3.320 1.00 89.31 626 VAL A N 1
ATOM 4842 C CA . VAL A 1 626 ? -9.630 3.777 3.676 1.00 89.31 626 VAL A CA 1
ATOM 4843 C C . VAL A 1 626 ? -10.582 4.052 2.506 1.00 89.31 626 VAL A C 1
ATOM 4845 O O . VAL A 1 626 ? -11.672 3.489 2.454 1.00 89.31 626 VAL A O 1
ATOM 4848 N N . ARG A 1 627 ? -10.191 4.898 1.542 1.00 86.88 627 ARG A N 1
ATOM 4849 C CA . ARG A 1 627 ? -11.023 5.236 0.374 1.00 86.88 627 ARG A CA 1
ATOM 4850 C C . ARG A 1 627 ? -11.346 4.027 -0.506 1.00 86.88 627 ARG A C 1
ATOM 4852 O O . ARG A 1 627 ? -12.405 4.014 -1.125 1.00 86.88 627 ARG A O 1
ATOM 4859 N N . HIS A 1 628 ? -10.437 3.058 -0.589 1.00 76.38 628 HIS A N 1
ATOM 4860 C CA . HIS A 1 628 ? -10.596 1.904 -1.478 1.00 76.38 628 HIS A CA 1
ATOM 4861 C C . HIS A 1 628 ? -11.272 0.729 -0.784 1.00 76.38 628 HIS A C 1
ATOM 4863 O O . HIS A 1 628 ? -12.138 0.098 -1.379 1.00 76.38 628 HIS A O 1
ATOM 4869 N N . GLN A 1 629 ? -10.882 0.425 0.457 1.00 83.44 629 GLN A N 1
ATOM 4870 C CA . GLN A 1 629 ? -11.305 -0.778 1.178 1.00 83.44 629 GLN A CA 1
ATOM 4871 C C . GLN A 1 629 ? -11.257 -0.555 2.701 1.00 83.44 629 GLN A C 1
ATOM 4873 O O . GLN A 1 629 ? -10.592 0.379 3.162 1.00 83.44 629 GLN A O 1
ATOM 4878 N N . PRO A 1 630 ? -11.896 -1.421 3.517 1.00 87.00 630 PRO A N 1
ATOM 4879 C CA . PRO A 1 630 ? -11.692 -1.410 4.961 1.00 87.00 630 PRO A CA 1
ATOM 4880 C C . PRO A 1 630 ? -10.200 -1.485 5.305 1.00 87.00 630 PRO A C 1
ATOM 4882 O O . PRO A 1 630 ? -9.474 -2.337 4.784 1.00 87.00 630 PRO A O 1
ATOM 4885 N N . ALA A 1 631 ? -9.747 -0.615 6.212 1.00 88.75 631 ALA A N 1
ATOM 4886 C CA . ALA A 1 631 ? -8.331 -0.479 6.547 1.00 88.75 631 ALA A CA 1
ATOM 4887 C C . ALA A 1 631 ? -7.670 -1.808 6.928 1.00 88.75 631 ALA A C 1
ATOM 4889 O O . ALA A 1 631 ? -6.583 -2.115 6.444 1.00 88.75 631 ALA A O 1
ATOM 4890 N N . LEU A 1 632 ? -8.335 -2.611 7.767 1.00 90.25 632 LEU A N 1
ATOM 4891 C CA . LEU A 1 632 ? -7.792 -3.894 8.204 1.00 90.25 632 LEU A CA 1
ATOM 4892 C C . LEU A 1 632 ? -7.604 -4.864 7.040 1.00 90.25 632 LEU A C 1
ATOM 4894 O O . LEU A 1 632 ? -6.585 -5.538 6.994 1.00 90.25 632 LEU A O 1
ATOM 4898 N N . SER A 1 633 ? -8.529 -4.910 6.083 1.00 88.81 633 SER A N 1
ATOM 4899 C CA . SER A 1 633 ? -8.410 -5.802 4.930 1.00 88.81 633 SER A CA 1
ATOM 4900 C C . SER A 1 633 ? -7.259 -5.383 4.007 1.00 88.81 633 SER A C 1
ATOM 4902 O O . SER A 1 633 ? -6.546 -6.243 3.491 1.00 88.81 633 SER A O 1
ATOM 4904 N N . MET A 1 634 ? -7.025 -4.074 3.847 1.00 91.06 634 MET A N 1
ATOM 4905 C CA . MET A 1 634 ? -5.864 -3.555 3.112 1.00 91.06 634 MET A CA 1
ATOM 4906 C C . MET A 1 634 ? -4.553 -3.885 3.836 1.00 91.06 634 MET A C 1
ATOM 4908 O O . MET A 1 634 ? -3.628 -4.415 3.226 1.00 91.06 634 MET A O 1
ATOM 4912 N N . LEU A 1 635 ? -4.477 -3.624 5.145 1.00 93.56 635 LEU A N 1
ATOM 4913 C CA . LEU A 1 635 ? -3.299 -3.943 5.957 1.00 93.56 635 LEU A CA 1
ATOM 4914 C C . LEU A 1 635 ? -3.023 -5.450 5.964 1.00 93.56 635 LEU A C 1
ATOM 4916 O O . LEU A 1 635 ? -1.891 -5.859 5.743 1.00 93.56 635 LEU A O 1
ATOM 4920 N N . ALA A 1 636 ? -4.050 -6.279 6.127 1.00 91.56 636 ALA A N 1
ATOM 4921 C CA . ALA A 1 636 ? -3.946 -7.728 6.024 1.00 91.56 636 ALA A CA 1
ATOM 4922 C C . ALA A 1 636 ? -3.374 -8.157 4.666 1.00 91.56 636 ALA A C 1
ATOM 4924 O O . ALA A 1 636 ? -2.445 -8.956 4.633 1.00 91.56 636 ALA A O 1
ATOM 4925 N N . CYS A 1 637 ? -3.842 -7.566 3.560 1.00 90.81 637 CYS A N 1
ATOM 4926 C CA . CYS A 1 637 ? -3.297 -7.829 2.227 1.00 90.81 637 CYS A CA 1
ATOM 4927 C C . CYS A 1 637 ? -1.810 -7.450 2.102 1.00 90.81 637 CYS A C 1
ATOM 4929 O O . CYS A 1 637 ? -1.057 -8.160 1.439 1.00 90.81 637 CYS A O 1
ATOM 4931 N N . LEU A 1 638 ? -1.341 -6.386 2.767 1.00 93.06 638 LEU A N 1
ATOM 4932 C CA . LEU A 1 638 ? 0.087 -6.033 2.779 1.00 93.06 638 LEU A CA 1
ATOM 4933 C C . LEU A 1 638 ? 0.954 -7.101 3.471 1.00 93.06 638 LEU A C 1
ATOM 4935 O O . LEU A 1 638 ? 2.093 -7.316 3.048 1.00 93.06 638 LEU A O 1
ATOM 4939 N N . TYR A 1 639 ? 0.433 -7.761 4.514 1.00 92.50 639 TYR A N 1
ATOM 4940 C CA . TYR A 1 639 ? 1.127 -8.825 5.261 1.00 92.50 639 TYR A CA 1
ATOM 4941 C C . TYR A 1 639 ? 0.959 -10.207 4.622 1.00 92.50 639 TYR A C 1
ATOM 4943 O O . TYR A 1 639 ? 1.859 -11.046 4.700 1.00 92.50 639 TYR A O 1
ATOM 4951 N N . ASP A 1 640 ? -0.155 -10.443 3.938 1.00 89.75 640 ASP A N 1
ATOM 4952 C CA . ASP A 1 640 ? -0.508 -11.725 3.338 1.00 89.75 640 ASP A CA 1
ATOM 4953 C C . ASP A 1 640 ? 0.026 -11.881 1.904 1.00 89.75 640 ASP A C 1
ATOM 4955 O O . ASP A 1 640 ? -0.670 -12.226 0.946 1.00 89.75 640 ASP A O 1
ATOM 4959 N N . ARG A 1 641 ? 1.319 -11.592 1.749 1.00 89.06 641 ARG A N 1
ATOM 4960 C CA . ARG A 1 641 ? 2.034 -11.670 0.467 1.00 89.06 641 ARG A CA 1
ATOM 4961 C C . ARG A 1 641 ? 3.125 -12.728 0.455 1.00 89.06 641 ARG A C 1
ATOM 4963 O O . ARG A 1 641 ? 3.936 -12.742 -0.467 1.00 89.06 641 ARG A O 1
ATOM 4970 N N . LYS A 1 642 ? 3.157 -13.602 1.460 1.00 91.12 642 LYS A N 1
ATOM 4971 C CA . LYS A 1 642 ? 4.088 -14.733 1.512 1.00 91.12 642 LYS A CA 1
ATOM 4972 C C . LYS A 1 642 ? 3.841 -15.668 0.324 1.00 91.12 642 LYS A C 1
ATOM 4974 O O . LYS A 1 642 ? 2.713 -15.782 -0.156 1.00 91.12 642 LYS A O 1
ATOM 4979 N N . VAL A 1 643 ? 4.897 -16.327 -0.141 1.00 92.69 643 VAL A N 1
ATOM 4980 C CA . VAL A 1 643 ? 4.801 -17.388 -1.151 1.00 92.69 643 VAL A CA 1
ATOM 4981 C C . VAL A 1 643 ? 4.058 -18.571 -0.535 1.00 92.69 643 VAL A C 1
ATOM 4983 O O . VAL A 1 643 ? 4.483 -19.090 0.497 1.00 92.69 643 VAL A O 1
ATOM 4986 N N . ARG A 1 644 ? 2.937 -18.981 -1.132 1.00 91.81 644 ARG A N 1
ATOM 4987 C CA . ARG A 1 644 ? 2.114 -20.090 -0.618 1.00 91.81 644 ARG A CA 1
ATOM 4988 C C . ARG A 1 644 ? 2.188 -21.324 -1.486 1.00 91.81 644 ARG A C 1
ATOM 4990 O O . ARG A 1 644 ? 2.030 -22.440 -1.003 1.00 91.81 644 ARG A O 1
ATOM 4997 N N . ASN A 1 645 ? 2.393 -21.112 -2.772 1.00 94.56 645 ASN A N 1
ATOM 4998 C CA . ASN A 1 645 ? 2.619 -22.157 -3.744 1.00 94.56 645 ASN A CA 1
ATOM 4999 C C . ASN A 1 645 ? 3.810 -21.749 -4.617 1.00 94.56 645 ASN A C 1
ATOM 5001 O O . ASN A 1 645 ? 4.194 -20.585 -4.667 1.00 94.56 645 ASN A O 1
ATOM 5005 N N . LEU A 1 646 ? 4.424 -22.715 -5.291 1.00 95.56 646 LEU A N 1
ATOM 5006 C CA . LEU A 1 646 ? 5.598 -22.426 -6.108 1.00 95.56 646 LEU A CA 1
ATOM 5007 C C . LEU A 1 646 ? 5.252 -21.645 -7.394 1.00 95.56 646 LEU A C 1
ATOM 5009 O O . LEU A 1 646 ? 6.066 -20.847 -7.862 1.00 95.56 646 LEU A O 1
ATOM 5013 N N . ALA A 1 647 ? 4.038 -21.833 -7.925 1.00 95.56 647 ALA A N 1
ATOM 5014 C CA . ALA A 1 647 ? 3.538 -21.120 -9.102 1.00 95.56 647 ALA A CA 1
ATOM 5015 C C . ALA A 1 647 ? 3.477 -19.600 -8.871 1.00 95.56 647 ALA A C 1
ATOM 5017 O O . ALA A 1 647 ? 3.752 -18.830 -9.784 1.00 95.56 647 ALA A O 1
ATOM 5018 N N . ASP A 1 648 ? 3.281 -19.169 -7.618 1.00 91.88 648 ASP A N 1
ATOM 5019 C CA . ASP A 1 648 ? 3.334 -17.770 -7.202 1.00 91.88 648 ASP A CA 1
ATOM 5020 C C . ASP A 1 648 ? 4.646 -17.074 -7.597 1.00 91.88 648 ASP A C 1
ATOM 5022 O O . ASP A 1 648 ? 4.676 -15.850 -7.612 1.00 91.88 648 ASP A O 1
ATOM 5026 N N . VAL A 1 649 ? 5.733 -17.811 -7.850 1.00 93.88 649 VAL A N 1
ATOM 5027 C CA . VAL A 1 649 ? 7.027 -17.266 -8.291 1.00 93.88 649 VAL A CA 1
ATOM 5028 C C . VAL A 1 649 ? 7.399 -17.774 -9.677 1.00 93.88 649 VAL A C 1
ATOM 5030 O O . VAL A 1 649 ? 7.825 -16.977 -10.508 1.00 93.88 649 VAL A O 1
ATOM 5033 N N . VAL A 1 650 ? 7.236 -19.075 -9.940 1.00 95.19 650 VAL A N 1
ATOM 5034 C CA . VAL A 1 650 ? 7.650 -19.702 -11.207 1.00 95.19 650 VAL A CA 1
ATOM 5035 C C . VAL A 1 650 ? 6.914 -19.105 -12.407 1.00 95.19 650 VAL A C 1
ATOM 5037 O O . VAL A 1 650 ? 7.565 -18.781 -13.396 1.00 95.19 650 VAL A O 1
ATOM 5040 N N . ASP A 1 651 ? 5.610 -18.837 -12.293 1.00 94.75 651 ASP A N 1
ATOM 5041 C CA . ASP A 1 651 ? 4.808 -18.257 -13.386 1.00 94.75 651 ASP A CA 1
ATOM 5042 C C . ASP A 1 651 ? 5.212 -16.807 -13.718 1.00 94.75 651 ASP A C 1
ATOM 5044 O O . ASP A 1 651 ? 4.791 -16.240 -14.728 1.00 94.75 651 ASP A O 1
ATOM 5048 N N . HIS A 1 652 ? 6.041 -16.197 -12.866 1.00 92.75 652 HIS A N 1
ATOM 5049 C CA . HIS A 1 652 ? 6.552 -14.840 -13.011 1.00 92.75 652 HIS A CA 1
ATOM 5050 C C . HIS A 1 652 ? 8.020 -14.794 -13.462 1.00 92.75 652 HIS A C 1
ATOM 5052 O O . HIS A 1 652 ? 8.565 -13.697 -13.613 1.00 92.75 652 HIS A O 1
ATOM 5058 N N . LEU A 1 653 ? 8.675 -15.941 -13.674 1.00 92.94 653 LEU A N 1
ATOM 5059 C CA . LEU A 1 653 ? 10.050 -15.994 -14.166 1.00 92.94 653 LEU A CA 1
ATOM 5060 C C . LEU A 1 653 ? 10.083 -15.837 -15.688 1.00 92.94 653 LEU A C 1
ATOM 5062 O O . LEU A 1 653 ? 9.468 -16.600 -16.428 1.00 92.94 653 LEU A O 1
ATOM 5066 N N . GLU A 1 654 ? 10.872 -14.883 -16.165 1.00 91.00 654 GLU A N 1
ATOM 5067 C CA . GLU A 1 654 ? 11.118 -14.669 -17.588 1.00 91.00 654 GLU A CA 1
ATOM 5068 C C . GLU A 1 654 ? 12.626 -14.588 -17.840 1.00 91.00 654 GLU A C 1
ATOM 5070 O O . GLU A 1 654 ? 13.407 -14.182 -16.977 1.00 91.00 654 GLU A O 1
ATOM 5075 N N . HIS A 1 655 ? 13.069 -14.961 -19.038 1.00 88.50 655 HIS A N 1
ATOM 5076 C CA . HIS A 1 655 ? 14.455 -14.760 -19.446 1.00 88.50 655 HIS A CA 1
ATOM 5077 C C . HIS A 1 655 ? 14.519 -14.091 -20.812 1.00 88.50 655 HIS A C 1
ATOM 5079 O O . HIS A 1 655 ? 13.750 -14.397 -21.725 1.00 88.50 655 HIS A O 1
ATOM 5085 N N . LYS A 1 656 ? 15.462 -13.162 -20.954 1.00 87.44 656 LYS A N 1
ATOM 5086 C CA . LYS A 1 656 ? 15.688 -12.414 -22.185 1.00 87.44 656 LYS A CA 1
ATOM 5087 C C . LYS A 1 656 ? 17.150 -12.511 -22.582 1.00 87.44 656 LYS A C 1
ATOM 5089 O O . LYS A 1 656 ? 18.043 -12.056 -21.870 1.00 87.44 656 LYS A O 1
ATOM 5094 N N . VAL A 1 657 ? 17.382 -13.062 -23.767 1.00 83.38 657 VAL A N 1
ATOM 5095 C CA . VAL A 1 657 ? 18.711 -13.101 -24.377 1.00 83.38 657 VAL A CA 1
ATOM 5096 C C . VAL A 1 657 ? 18.987 -11.762 -25.050 1.00 83.38 657 VAL A C 1
ATOM 5098 O O . VAL A 1 657 ? 18.305 -11.382 -26.003 1.00 83.38 657 VAL A O 1
ATOM 5101 N N . VAL A 1 658 ? 19.997 -11.042 -24.569 1.00 82.31 658 VAL A N 1
ATOM 5102 C CA . VAL A 1 658 ? 20.477 -9.809 -25.200 1.00 82.31 658 VAL A CA 1
ATOM 5103 C C . VAL A 1 658 ? 21.591 -10.206 -26.166 1.00 82.31 658 VAL A C 1
ATOM 5105 O O . VAL A 1 658 ? 22.732 -10.416 -25.764 1.00 82.31 658 VAL A O 1
ATOM 5108 N N . ARG A 1 659 ? 21.234 -10.401 -27.441 1.00 70.75 659 ARG A N 1
ATOM 5109 C CA . ARG A 1 659 ? 22.162 -10.899 -28.467 1.00 70.75 659 ARG A CA 1
ATOM 5110 C C . ARG A 1 659 ? 23.270 -9.885 -28.769 1.00 70.75 659 ARG A C 1
ATOM 5112 O O . ARG A 1 659 ? 22.975 -8.753 -29.147 1.00 70.75 659 ARG A O 1
ATOM 5119 N N . ALA A 1 660 ? 24.524 -10.330 -28.712 1.00 61.81 660 ALA A N 1
ATOM 5120 C CA . ALA A 1 660 ? 25.556 -9.829 -29.616 1.00 61.81 660 ALA A CA 1
ATOM 5121 C C . ALA A 1 660 ? 25.336 -10.482 -30.994 1.00 61.81 660 ALA A C 1
ATOM 5123 O O . ALA A 1 660 ? 24.812 -11.593 -31.058 1.00 61.81 660 ALA A O 1
ATOM 5124 N N . ALA A 1 661 ? 25.675 -9.788 -32.083 1.00 58.91 661 ALA A N 1
ATOM 5125 C CA . ALA A 1 661 ? 25.240 -10.137 -33.441 1.00 58.91 661 ALA A CA 1
ATOM 5126 C C . ALA A 1 661 ? 25.595 -11.569 -33.912 1.00 58.91 661 ALA A C 1
ATOM 5128 O O . ALA A 1 661 ? 24.926 -12.055 -34.817 1.00 58.91 661 ALA A O 1
ATOM 5129 N N . ASP A 1 662 ? 26.539 -12.262 -33.257 1.00 69.56 662 ASP A N 1
ATOM 5130 C CA . ASP A 1 662 ? 27.141 -13.504 -33.766 1.00 69.56 662 ASP A CA 1
ATOM 5131 C C . ASP A 1 662 ? 27.258 -14.660 -32.737 1.00 69.56 662 ASP A C 1
ATOM 5133 O O . ASP A 1 662 ? 28.009 -15.604 -32.969 1.00 69.56 662 ASP A O 1
ATOM 5137 N N . ASP A 1 663 ? 26.554 -14.626 -31.593 1.00 79.56 663 ASP A N 1
ATOM 5138 C CA . ASP A 1 663 ? 26.689 -15.674 -30.557 1.00 79.56 663 ASP A CA 1
ATOM 5139 C C . ASP A 1 663 ? 25.520 -16.679 -30.501 1.00 79.56 663 ASP A C 1
ATOM 5141 O O . ASP A 1 663 ? 24.442 -16.392 -29.971 1.00 79.56 663 ASP A O 1
ATOM 5145 N N . GLU A 1 664 ? 25.764 -17.900 -30.988 1.00 83.75 664 GLU A N 1
ATOM 5146 C CA . GLU A 1 664 ? 24.830 -19.034 -30.904 1.00 83.75 664 GLU A CA 1
ATOM 5147 C C . GLU A 1 664 ? 24.800 -19.708 -29.519 1.00 83.75 664 GLU A C 1
ATOM 5149 O O . GLU A 1 664 ? 23.855 -20.434 -29.201 1.00 83.75 664 GLU A O 1
ATOM 5154 N N . THR A 1 665 ? 25.798 -19.468 -28.662 1.00 85.69 665 THR A N 1
ATOM 5155 C CA . THR A 1 665 ? 25.934 -20.155 -27.367 1.00 85.69 665 THR A CA 1
ATOM 5156 C C . THR A 1 665 ? 25.128 -19.498 -26.249 1.00 85.69 665 THR A C 1
ATOM 5158 O O . THR A 1 665 ? 24.584 -20.209 -25.399 1.00 85.69 665 THR A O 1
ATOM 5161 N N . THR A 1 666 ? 24.963 -18.169 -26.263 1.00 84.62 666 THR A N 1
ATOM 5162 C CA . THR A 1 666 ? 24.177 -17.448 -25.243 1.00 84.62 666 THR A CA 1
ATOM 5163 C C . THR A 1 666 ? 22.728 -17.944 -25.126 1.00 84.62 666 THR A C 1
ATOM 5165 O O . THR A 1 666 ? 22.282 -18.152 -23.995 1.00 84.62 666 THR A O 1
ATOM 5168 N N . PRO A 1 667 ? 21.966 -18.183 -26.215 1.00 85.94 667 PRO A N 1
ATOM 5169 C CA . PRO A 1 667 ? 20.628 -18.769 -26.111 1.00 85.94 667 PRO A CA 1
ATOM 5170 C C . PRO A 1 667 ? 20.612 -20.137 -25.416 1.00 85.94 667 PRO A C 1
ATOM 5172 O O . PRO A 1 667 ? 19.778 -20.370 -24.540 1.00 85.94 667 PRO A O 1
ATOM 5175 N N . CYS A 1 668 ? 21.560 -21.017 -25.753 1.00 88.50 668 CYS A N 1
ATOM 5176 C CA . CYS A 1 668 ? 21.692 -22.336 -25.130 1.00 88.50 668 CYS A CA 1
ATOM 5177 C C . CYS A 1 668 ? 22.027 -22.223 -23.639 1.00 88.50 668 CYS A C 1
ATOM 5179 O O . CYS A 1 668 ? 21.406 -22.892 -22.814 1.00 88.50 668 CYS A O 1
ATOM 5181 N N . PHE A 1 669 ? 22.965 -21.344 -23.280 1.00 88.00 669 PHE A N 1
ATOM 5182 C CA . PHE A 1 669 ? 23.299 -21.078 -21.883 1.00 88.00 669 PHE A CA 1
ATOM 5183 C C . PHE A 1 669 ? 22.105 -20.506 -21.117 1.00 88.00 669 PHE A C 1
ATOM 5185 O O . PHE A 1 669 ? 21.815 -20.972 -20.021 1.00 88.00 669 PHE A O 1
ATOM 5192 N N . SER A 1 670 ? 21.379 -19.544 -21.693 1.00 87.88 670 SER A N 1
ATOM 5193 C CA . SER A 1 670 ? 20.184 -18.964 -21.073 1.00 87.88 670 SER A CA 1
ATOM 5194 C C . SER A 1 670 ? 19.124 -20.026 -20.786 1.00 87.88 670 SER A C 1
ATOM 5196 O O . SER A 1 670 ? 18.560 -20.037 -19.694 1.00 87.88 670 SER A O 1
ATOM 5198 N N . ALA A 1 671 ? 18.879 -20.940 -21.730 1.00 89.44 671 ALA A N 1
ATOM 5199 C CA . ALA A 1 671 ? 17.942 -22.043 -21.540 1.00 89.44 671 ALA A CA 1
ATOM 5200 C C . ALA A 1 671 ? 18.409 -23.016 -20.441 1.00 89.44 671 ALA A C 1
ATOM 5202 O O . ALA A 1 671 ? 17.616 -23.407 -19.586 1.00 89.44 671 ALA A O 1
ATOM 5203 N N . LEU A 1 672 ? 19.699 -23.374 -20.418 1.00 92.62 672 LEU A N 1
ATOM 5204 C CA . LEU A 1 672 ? 20.276 -24.234 -19.377 1.00 92.62 672 LEU A CA 1
ATOM 5205 C C . LEU A 1 672 ? 20.248 -23.580 -17.993 1.00 92.62 672 LEU A C 1
ATOM 5207 O O . LEU A 1 672 ? 19.952 -24.252 -17.003 1.00 92.62 672 LEU A O 1
ATOM 5211 N N . PHE A 1 673 ? 20.539 -22.281 -17.917 1.00 90.56 673 PHE A N 1
ATOM 5212 C CA . PHE A 1 673 ? 20.450 -21.498 -16.690 1.00 90.56 673 PHE A CA 1
ATOM 5213 C C . PHE A 1 673 ? 19.018 -21.507 -16.157 1.00 90.56 673 PHE A C 1
ATOM 5215 O O . PHE A 1 673 ? 18.804 -21.876 -15.006 1.00 90.56 673 PHE A O 1
ATOM 5222 N N . PHE A 1 674 ? 18.036 -21.191 -17.004 1.00 91.38 674 PHE A N 1
ATOM 5223 C CA . PHE A 1 674 ? 16.631 -21.159 -16.604 1.00 91.38 674 PHE A CA 1
ATOM 5224 C C . PHE A 1 674 ? 16.135 -22.534 -16.141 1.00 91.38 674 PHE A C 1
ATOM 5226 O O . PHE A 1 674 ? 15.572 -22.652 -15.056 1.00 91.38 674 PHE A O 1
ATOM 5233 N N . LEU A 1 675 ? 16.468 -23.597 -16.883 1.00 92.94 675 LEU A N 1
ATOM 5234 C CA . LEU A 1 675 ? 16.185 -24.976 -16.477 1.00 92.94 675 LEU A CA 1
ATOM 5235 C C . LEU A 1 675 ? 16.821 -25.320 -15.120 1.00 92.94 675 LEU A C 1
ATOM 5237 O O . LEU A 1 675 ? 16.250 -26.073 -14.333 1.00 92.94 675 LEU A O 1
ATOM 5241 N N . SER A 1 676 ? 18.012 -24.791 -14.833 1.00 93.69 676 SER A N 1
ATOM 5242 C CA . SER A 1 676 ? 18.693 -25.006 -13.553 1.00 93.69 676 SER A CA 1
ATOM 5243 C C . SER A 1 676 ? 18.016 -24.247 -12.410 1.00 93.69 676 SER A C 1
ATOM 5245 O O . SER A 1 676 ? 17.881 -24.807 -11.324 1.00 93.69 676 SER A O 1
ATOM 5247 N N . VAL A 1 677 ? 17.540 -23.020 -12.653 1.00 93.38 677 VAL A N 1
ATOM 5248 C CA . VAL A 1 677 ? 16.740 -22.245 -11.688 1.00 93.38 677 VAL A CA 1
ATOM 5249 C C . VAL A 1 677 ? 15.435 -22.975 -11.371 1.00 93.38 677 VAL A C 1
ATOM 5251 O O . VAL A 1 677 ? 15.135 -23.194 -10.200 1.00 93.38 677 VAL A O 1
ATOM 5254 N N . GLU A 1 678 ? 14.698 -23.438 -12.382 1.00 94.62 678 GLU A N 1
ATOM 5255 C CA . GLU A 1 678 ? 13.476 -24.226 -12.173 1.00 94.62 678 GLU A CA 1
ATOM 5256 C C . GLU A 1 678 ? 13.760 -25.516 -11.396 1.00 94.62 678 GLU A C 1
ATOM 5258 O O . GLU A 1 678 ? 13.077 -25.824 -10.418 1.00 94.62 678 GLU A O 1
ATOM 5263 N N . ARG A 1 679 ? 14.814 -26.255 -11.765 1.00 95.00 679 ARG A N 1
ATOM 5264 C CA . ARG A 1 679 ? 15.232 -27.458 -11.029 1.00 95.00 679 ARG A CA 1
ATOM 5265 C C . ARG A 1 679 ? 15.591 -27.158 -9.580 1.00 95.00 679 ARG A C 1
ATOM 5267 O O . ARG A 1 679 ? 15.255 -27.963 -8.719 1.00 95.00 679 ARG A O 1
ATOM 5274 N N . TYR A 1 680 ? 16.251 -26.037 -9.298 1.00 95.25 680 TYR A N 1
ATOM 5275 C CA . TYR A 1 680 ? 16.545 -25.618 -7.928 1.00 95.25 680 TYR A CA 1
ATOM 5276 C C . TYR A 1 680 ? 15.255 -25.347 -7.147 1.00 95.25 680 TYR A C 1
ATOM 5278 O O . TYR A 1 680 ? 15.072 -25.863 -6.045 1.00 95.25 680 TYR A O 1
ATOM 5286 N N . LEU A 1 681 ? 14.322 -24.604 -7.737 1.00 96.50 681 LEU A N 1
ATOM 5287 C CA . LEU A 1 681 ? 13.043 -24.283 -7.112 1.00 96.50 681 LEU A CA 1
ATOM 5288 C C . LEU A 1 681 ? 12.210 -25.543 -6.811 1.00 96.50 681 LEU A C 1
ATOM 5290 O O . LEU A 1 681 ? 11.747 -25.719 -5.680 1.00 96.50 681 LEU A O 1
ATOM 5294 N N . HIS A 1 682 ? 12.106 -26.472 -7.765 1.00 97.00 682 HIS A N 1
ATOM 5295 C CA . HIS A 1 682 ? 11.364 -27.731 -7.615 1.00 97.00 682 HIS A CA 1
ATOM 5296 C C . HIS A 1 682 ? 12.106 -28.833 -6.838 1.00 97.00 682 HIS A C 1
ATOM 5298 O O . HIS A 1 682 ? 11.468 -29.773 -6.366 1.00 97.00 682 HIS A O 1
ATOM 5304 N N . GLY A 1 683 ? 13.434 -28.756 -6.735 1.00 95.25 683 GLY A N 1
ATOM 5305 C CA . GLY A 1 683 ? 14.296 -29.833 -6.243 1.00 95.25 683 GLY A CA 1
ATOM 5306 C C . GLY A 1 683 ? 14.365 -29.966 -4.720 1.00 95.25 683 GLY A C 1
ATOM 5307 O O . GLY A 1 683 ? 13.438 -29.631 -3.992 1.00 95.25 683 GLY A O 1
ATOM 5308 N N . ALA A 1 684 ? 15.483 -30.478 -4.217 1.00 95.25 684 ALA A N 1
ATOM 5309 C CA . ALA A 1 684 ? 15.803 -30.497 -2.793 1.00 95.25 684 ALA A CA 1
ATOM 5310 C C . ALA A 1 684 ? 17.271 -30.109 -2.603 1.00 95.25 684 ALA A C 1
ATOM 5312 O O . ALA A 1 684 ? 18.106 -30.392 -3.464 1.00 95.25 684 ALA A O 1
ATOM 5313 N N . GLY A 1 685 ? 17.579 -29.486 -1.470 1.00 93.19 685 GLY A N 1
ATOM 5314 C CA . GLY A 1 685 ? 18.901 -28.953 -1.166 1.00 93.19 685 GLY A CA 1
ATOM 5315 C C . GLY A 1 685 ? 19.081 -27.491 -1.569 1.00 93.19 685 GLY A C 1
ATOM 5316 O O . GLY A 1 685 ? 18.211 -26.861 -2.172 1.00 93.19 685 GLY A O 1
ATOM 5317 N N . HIS A 1 686 ? 20.252 -26.971 -1.222 1.00 92.31 686 HIS A N 1
ATOM 5318 C CA . HIS A 1 686 ? 20.710 -25.627 -1.545 1.00 92.31 686 HIS A CA 1
ATOM 5319 C C . HIS A 1 686 ? 22.138 -25.704 -2.125 1.00 92.31 686 HIS A C 1
ATOM 5321 O O . HIS A 1 686 ? 22.891 -26.603 -1.734 1.00 92.31 686 HIS A O 1
ATOM 5327 N N . PRO A 1 687 ? 22.533 -24.814 -3.056 1.00 90.88 687 PRO A N 1
ATOM 5328 C CA . PRO A 1 687 ? 23.927 -24.676 -3.489 1.00 90.88 687 PRO A CA 1
ATOM 5329 C C . PRO A 1 687 ? 24.823 -24.281 -2.315 1.00 90.88 687 PRO A C 1
ATOM 5331 O O . PRO A 1 687 ? 24.464 -23.364 -1.572 1.00 90.88 687 PRO A O 1
ATOM 5334 N N . LEU A 1 688 ? 25.946 -24.987 -2.114 1.00 90.94 688 LEU A N 1
ATOM 5335 C CA . LEU A 1 688 ? 26.811 -24.868 -0.924 1.00 90.94 688 LEU A CA 1
ATOM 5336 C C . LEU A 1 688 ? 27.244 -23.420 -0.655 1.00 90.94 688 LEU A C 1
ATOM 5338 O O . LEU A 1 688 ? 27.415 -23.022 0.494 1.00 90.94 688 LEU A O 1
ATOM 5342 N N . GLU A 1 689 ? 27.361 -22.631 -1.716 1.00 89.94 689 GLU A N 1
ATOM 5343 C CA . GLU A 1 689 ? 27.737 -21.222 -1.727 1.00 89.94 689 GLU A CA 1
ATOM 5344 C C . GLU A 1 689 ? 26.727 -20.317 -1.007 1.00 89.94 689 GLU A C 1
ATOM 5346 O O . GLU A 1 689 ? 27.087 -19.225 -0.577 1.00 89.94 689 GLU A O 1
ATOM 5351 N N . LEU A 1 690 ? 25.470 -20.752 -0.855 1.00 88.50 690 LEU A N 1
ATOM 5352 C CA . LEU A 1 690 ? 24.451 -19.992 -0.127 1.00 88.50 690 LEU A CA 1
ATOM 5353 C C . LEU A 1 690 ? 24.544 -20.186 1.395 1.00 88.50 690 LEU A C 1
ATOM 5355 O O . LEU A 1 690 ? 23.958 -19.396 2.140 1.00 88.50 690 LEU A O 1
ATOM 5359 N N . ARG A 1 691 ? 25.265 -21.211 1.874 1.00 93.00 691 ARG A N 1
ATOM 5360 C CA . ARG A 1 691 ? 25.325 -21.572 3.297 1.00 93.00 691 ARG A CA 1
ATOM 5361 C C . ARG A 1 691 ? 26.061 -20.512 4.115 1.00 93.00 691 ARG A C 1
ATOM 5363 O O . ARG A 1 691 ? 27.201 -20.169 3.822 1.00 93.00 691 ARG A O 1
ATOM 5370 N N . GLY A 1 692 ? 25.427 -20.036 5.183 1.00 86.56 692 GLY A N 1
ATOM 5371 C CA . GLY A 1 692 ? 25.984 -19.052 6.115 1.00 86.56 692 GLY A CA 1
ATOM 5372 C C . GLY A 1 692 ? 26.010 -17.614 5.589 1.00 86.56 692 GLY A C 1
ATOM 5373 O O . GLY A 1 692 ? 26.372 -16.718 6.344 1.00 86.56 692 GLY A O 1
ATOM 5374 N N . GLY A 1 693 ? 25.633 -17.398 4.325 1.00 86.62 693 GLY A N 1
ATOM 5375 C CA . GLY A 1 693 ? 25.464 -16.076 3.727 1.00 86.62 693 GLY A CA 1
ATOM 5376 C C . GLY A 1 693 ? 23.989 -15.760 3.520 1.00 86.62 693 GLY A C 1
ATOM 5377 O O . GLY A 1 693 ? 23.395 -15.027 4.299 1.00 86.62 693 GLY A O 1
ATOM 5378 N N . VAL A 1 694 ? 23.407 -16.339 2.467 1.00 85.81 694 VAL A N 1
ATOM 5379 C CA . VAL A 1 694 ? 21.995 -16.137 2.096 1.00 85.81 694 VAL A CA 1
ATOM 5380 C C . VAL A 1 694 ? 21.065 -17.044 2.905 1.00 85.81 694 VAL A C 1
ATOM 5382 O O . VAL A 1 694 ? 19.938 -16.670 3.193 1.00 85.81 694 VAL A O 1
ATOM 5385 N N . VAL A 1 695 ? 21.534 -18.237 3.278 1.00 90.00 695 VAL A N 1
ATOM 5386 C CA . VAL A 1 695 ? 20.773 -19.210 4.070 1.00 90.00 695 VAL A CA 1
ATOM 5387 C C . VAL A 1 695 ? 21.496 -19.447 5.386 1.00 90.00 695 VAL A C 1
ATOM 5389 O O . VAL A 1 695 ? 22.650 -19.891 5.388 1.00 90.00 695 VAL A O 1
ATOM 5392 N N . ALA A 1 696 ? 20.829 -19.174 6.506 1.00 91.94 696 ALA A N 1
ATOM 5393 C CA . ALA A 1 696 ? 21.395 -19.412 7.827 1.00 91.94 696 ALA A CA 1
ATOM 5394 C C . ALA A 1 696 ? 21.691 -20.910 8.047 1.00 91.94 696 ALA A C 1
ATOM 5396 O O . ALA A 1 696 ? 21.082 -21.788 7.435 1.00 91.94 696 ALA A O 1
ATOM 5397 N N . ASN A 1 697 ? 22.672 -21.229 8.897 1.00 93.12 697 ASN A N 1
ATOM 5398 C CA . ASN A 1 697 ? 23.126 -22.616 9.077 1.00 93.12 697 ASN A CA 1
ATOM 5399 C C . ASN A 1 697 ? 22.040 -23.547 9.637 1.00 93.12 697 ASN A C 1
ATOM 5401 O O . ASN A 1 697 ? 22.021 -24.729 9.304 1.00 93.12 697 ASN A O 1
ATOM 5405 N N . ASP A 1 698 ? 21.165 -23.027 10.486 1.00 94.06 698 ASP A N 1
ATOM 5406 C CA . ASP A 1 698 ? 20.020 -23.726 11.064 1.00 94.06 698 ASP A CA 1
ATOM 5407 C C . ASP A 1 698 ? 18.885 -23.920 10.046 1.00 94.06 698 ASP A C 1
ATOM 5409 O O . ASP A 1 698 ? 18.282 -24.997 9.983 1.00 94.06 698 ASP A O 1
ATOM 5413 N N . GLU A 1 699 ? 18.632 -22.927 9.194 1.00 93.88 699 GLU A N 1
ATOM 5414 C CA . GLU A 1 699 ? 17.666 -23.029 8.094 1.00 93.88 699 GLU A CA 1
ATOM 5415 C C . GLU A 1 699 ? 18.133 -23.984 6.995 1.00 93.88 699 GLU A C 1
ATOM 5417 O O . GLU A 1 699 ? 17.320 -24.703 6.418 1.00 93.88 699 GLU A O 1
ATOM 5422 N N . TRP A 1 700 ? 19.440 -24.043 6.738 1.00 93.25 700 TRP A N 1
ATOM 5423 C CA . TRP A 1 700 ? 20.030 -24.902 5.716 1.00 93.25 700 TRP A CA 1
ATOM 5424 C C . TRP A 1 700 ? 19.624 -26.366 5.892 1.00 93.25 700 TRP A C 1
ATOM 5426 O O . TRP A 1 700 ? 19.110 -26.992 4.965 1.00 93.25 700 TRP A O 1
ATOM 5436 N N . ASP A 1 701 ? 19.837 -26.912 7.090 1.00 91.50 701 ASP A N 1
ATOM 5437 C CA . ASP A 1 701 ? 19.547 -28.316 7.371 1.00 91.50 701 ASP A CA 1
ATOM 5438 C C . ASP A 1 701 ? 18.034 -28.539 7.552 1.00 91.50 701 ASP A C 1
ATOM 5440 O O . ASP A 1 701 ? 17.483 -29.526 7.052 1.00 91.50 701 ASP A O 1
ATOM 5444 N N . SER A 1 702 ? 17.335 -27.604 8.208 1.00 95.25 702 SER A N 1
ATOM 5445 C CA . SER A 1 702 ? 15.906 -27.746 8.523 1.00 95.25 702 SER A CA 1
ATOM 5446 C C . SER A 1 702 ? 14.968 -27.512 7.332 1.00 95.25 702 SER A C 1
ATOM 5448 O O . SER A 1 702 ? 13.877 -28.085 7.310 1.00 95.25 702 SER A O 1
ATOM 5450 N N . ARG A 1 703 ? 15.379 -26.731 6.322 1.00 95.50 703 ARG A N 1
ATOM 5451 C CA . ARG A 1 703 ? 14.535 -26.324 5.180 1.00 95.50 703 ARG A CA 1
ATOM 5452 C C . ARG A 1 703 ? 15.049 -26.750 3.806 1.00 95.50 703 ARG A C 1
ATOM 5454 O O . ARG A 1 703 ? 14.454 -26.373 2.799 1.00 95.50 703 ARG A O 1
ATOM 5461 N N . HIS A 1 704 ? 16.059 -27.620 3.733 1.00 93.81 704 HIS A N 1
ATOM 5462 C CA . HIS A 1 704 ? 16.568 -28.142 2.455 1.00 93.81 704 HIS A CA 1
ATOM 5463 C C . HIS A 1 704 ? 15.477 -28.770 1.561 1.00 93.81 704 HIS A C 1
ATOM 5465 O O . HIS A 1 704 ? 15.576 -28.730 0.335 1.00 93.81 704 HIS A O 1
ATOM 5471 N N . GLY A 1 705 ? 14.426 -29.350 2.151 1.00 96.00 705 GLY A N 1
ATOM 5472 C CA . GLY A 1 705 ? 13.303 -29.966 1.437 1.00 96.00 705 GLY A CA 1
ATOM 5473 C C . GLY A 1 705 ? 12.151 -29.018 1.082 1.00 96.00 705 GLY A C 1
ATOM 5474 O O . GLY A 1 705 ? 11.175 -29.473 0.497 1.00 96.00 705 GLY A O 1
ATOM 5475 N N . ASP A 1 706 ? 12.233 -27.728 1.416 1.00 96.81 706 ASP A N 1
ATOM 5476 C CA . ASP A 1 706 ? 11.107 -26.794 1.322 1.00 96.81 706 ASP A CA 1
ATOM 5477 C C . ASP A 1 706 ? 11.156 -25.934 0.035 1.00 96.81 706 ASP A C 1
ATOM 5479 O O . ASP A 1 706 ? 11.978 -25.017 -0.068 1.00 96.81 706 ASP A O 1
ATOM 5483 N N . PRO A 1 707 ? 10.283 -26.184 -0.962 1.00 96.75 707 PRO A N 1
ATOM 5484 C CA . PRO A 1 707 ? 10.239 -25.387 -2.191 1.00 96.75 707 PRO A CA 1
ATOM 5485 C C . PRO A 1 707 ? 9.773 -23.949 -1.978 1.00 96.75 707 PRO A C 1
ATOM 5487 O O . PRO A 1 707 ? 10.228 -23.056 -2.693 1.00 96.75 707 PRO A O 1
ATOM 5490 N N . LEU A 1 708 ? 8.909 -23.697 -0.992 1.00 96.44 708 LEU A N 1
ATOM 5491 C CA . LEU A 1 708 ? 8.431 -22.346 -0.704 1.00 96.44 708 LEU A CA 1
ATOM 5492 C C . LEU A 1 708 ? 9.553 -21.501 -0.109 1.00 96.44 708 LEU A C 1
ATOM 5494 O O . LEU A 1 708 ? 9.654 -20.316 -0.420 1.00 96.44 708 LEU A O 1
ATOM 5498 N N . PHE A 1 709 ? 10.439 -22.118 0.680 1.00 95.88 709 PHE A N 1
ATOM 5499 C CA . PHE A 1 709 ? 11.645 -21.450 1.159 1.00 95.88 709 PHE A CA 1
ATOM 5500 C C . PHE A 1 709 ? 12.526 -20.985 0.006 1.00 95.88 709 PHE A C 1
ATOM 5502 O O . PHE A 1 709 ? 12.895 -19.821 -0.058 1.00 95.88 709 PHE A O 1
ATOM 5509 N N . ARG A 1 710 ? 12.829 -21.878 -0.941 1.00 96.00 710 ARG A N 1
ATOM 5510 C CA . ARG A 1 710 ? 13.702 -21.557 -2.078 1.00 96.00 710 ARG A CA 1
ATOM 5511 C C . ARG A 1 710 ? 13.103 -20.491 -2.987 1.00 96.00 710 ARG A C 1
ATOM 5513 O O . ARG A 1 710 ? 13.831 -19.624 -3.460 1.00 96.00 710 ARG A O 1
ATOM 5520 N N . ALA A 1 711 ? 11.788 -20.522 -3.192 1.00 95.88 711 ALA A N 1
ATOM 5521 C CA . ALA A 1 711 ? 11.071 -19.478 -3.915 1.00 95.88 711 ALA A CA 1
ATOM 5522 C C . ALA A 1 711 ? 11.131 -18.125 -3.185 1.00 95.88 711 ALA A C 1
ATOM 5524 O O . ALA A 1 711 ? 11.377 -17.099 -3.817 1.00 95.88 711 ALA A O 1
ATOM 5525 N N . ALA A 1 712 ? 10.971 -18.123 -1.858 1.00 94.06 712 ALA A N 1
ATOM 5526 C CA . ALA A 1 712 ? 11.122 -16.928 -1.035 1.00 94.06 712 ALA A CA 1
ATOM 5527 C C . ALA A 1 712 ? 12.559 -16.379 -1.066 1.00 94.06 712 ALA A C 1
ATOM 5529 O O . ALA A 1 712 ? 12.723 -15.178 -1.237 1.00 94.06 712 ALA A O 1
ATOM 5530 N N . LEU A 1 713 ? 13.581 -17.241 -1.000 1.00 92.62 713 LEU A N 1
ATOM 5531 C CA . LEU A 1 713 ? 14.991 -16.853 -1.137 1.00 92.62 713 LEU A CA 1
ATOM 5532 C C . LEU A 1 713 ? 15.290 -16.258 -2.515 1.00 92.62 713 LEU A C 1
ATOM 5534 O O . LEU A 1 713 ? 16.044 -15.295 -2.621 1.00 92.62 713 LEU A O 1
ATOM 5538 N N . LEU A 1 714 ? 14.701 -16.813 -3.581 1.00 92.62 714 LEU A N 1
ATOM 5539 C CA . LEU A 1 714 ? 14.838 -16.239 -4.916 1.00 92.62 714 LEU A CA 1
ATOM 5540 C C . LEU A 1 714 ? 14.200 -14.848 -4.969 1.00 92.62 714 LEU A C 1
ATOM 5542 O O . LEU A 1 714 ? 14.837 -13.915 -5.450 1.00 92.62 714 LEU A O 1
ATOM 5546 N N . LEU A 1 715 ? 12.978 -14.687 -4.451 1.00 90.69 715 LEU A N 1
ATOM 5547 C CA . LEU A 1 715 ? 12.343 -13.371 -4.350 1.00 90.69 715 LEU A CA 1
ATOM 5548 C C . LEU A 1 715 ? 13.167 -12.400 -3.510 1.00 90.69 715 LEU A C 1
ATOM 5550 O O . LEU A 1 715 ? 13.249 -11.225 -3.854 1.00 90.69 715 LEU A O 1
ATOM 5554 N N . GLU A 1 716 ? 13.784 -12.867 -2.436 1.00 88.88 716 GLU A N 1
ATOM 5555 C CA . GLU A 1 716 ? 14.632 -12.046 -1.589 1.00 88.88 716 GLU A CA 1
ATOM 5556 C C . GLU A 1 716 ? 15.874 -11.591 -2.351 1.00 88.88 716 GLU A C 1
ATOM 5558 O O . GLU A 1 716 ? 16.080 -10.395 -2.496 1.00 88.88 716 GLU A O 1
ATOM 5563 N N . ALA A 1 717 ? 16.599 -12.501 -3.000 1.00 85.38 717 ALA A N 1
ATOM 5564 C CA . ALA A 1 717 ? 17.748 -12.148 -3.834 1.00 85.38 717 ALA A CA 1
ATOM 5565 C C . ALA A 1 717 ? 17.392 -11.190 -4.990 1.00 85.38 717 ALA A C 1
ATOM 5567 O O . ALA A 1 717 ? 18.215 -10.384 -5.421 1.00 85.38 717 ALA A O 1
ATOM 5568 N N . CYS A 1 718 ? 16.168 -11.285 -5.512 1.00 85.50 718 CYS A N 1
ATOM 5569 C CA . CYS A 1 718 ? 15.700 -10.489 -6.643 1.00 85.50 718 CYS A CA 1
ATOM 5570 C C . CYS A 1 718 ? 15.122 -9.130 -6.228 1.00 85.50 718 CYS A C 1
ATOM 5572 O O . CYS A 1 718 ? 15.228 -8.138 -6.948 1.00 85.50 718 CYS A O 1
ATOM 5574 N N . THR A 1 719 ? 14.424 -9.098 -5.099 1.00 84.12 719 THR A N 1
ATOM 5575 C CA . THR A 1 719 ? 13.536 -7.997 -4.725 1.00 84.12 719 THR A CA 1
ATOM 5576 C C . THR A 1 719 ? 13.878 -7.383 -3.376 1.00 84.12 719 THR A C 1
ATOM 5578 O O . THR A 1 719 ? 13.212 -6.410 -3.016 1.00 84.12 719 THR A O 1
ATOM 5581 N N . ASP A 1 720 ? 14.849 -7.943 -2.647 1.00 85.44 720 ASP A N 1
ATOM 5582 C CA . ASP A 1 720 ? 15.191 -7.761 -1.225 1.00 85.44 720 ASP A CA 1
ATOM 5583 C C . ASP A 1 720 ? 14.058 -8.122 -0.244 1.00 85.44 720 ASP A C 1
ATOM 5585 O O . ASP A 1 720 ? 13.980 -7.599 0.864 1.00 85.44 720 ASP A O 1
ATOM 5589 N N . SER A 1 721 ? 13.083 -8.929 -0.671 1.00 87.50 721 SER A N 1
ATOM 5590 C CA . SER A 1 721 ? 11.993 -9.410 0.187 1.00 87.50 721 SER A CA 1
ATOM 5591 C C . SER A 1 721 ? 11.499 -10.778 -0.208 1.00 87.50 721 SER A C 1
ATOM 5593 O O . SER A 1 721 ? 11.329 -11.077 -1.386 1.00 87.50 721 SER A O 1
ATOM 5595 N N . SER A 1 722 ? 11.155 -11.550 0.813 1.00 90.19 722 SER A N 1
ATOM 5596 C CA . SER A 1 722 ? 10.448 -12.822 0.704 1.00 90.19 722 SER A CA 1
ATOM 5597 C C . SER A 1 722 ? 8.949 -12.672 0.388 1.00 90.19 722 SER A C 1
ATOM 5599 O O . SER A 1 722 ? 8.259 -13.666 0.148 1.00 90.19 722 SER A O 1
ATOM 5601 N N . LEU A 1 723 ? 8.415 -11.444 0.381 1.00 91.25 723 LEU A N 1
ATOM 5602 C CA . LEU A 1 723 ? 7.031 -11.133 0.020 1.00 91.25 723 LEU A CA 1
ATOM 5603 C C . LEU A 1 723 ? 6.895 -10.851 -1.482 1.00 91.25 723 LEU A C 1
ATOM 5605 O O . LEU A 1 723 ? 7.702 -10.137 -2.082 1.00 91.25 723 LEU A O 1
ATOM 5609 N N . ARG A 1 724 ? 5.792 -11.312 -2.076 1.00 91.44 724 ARG A N 1
ATOM 5610 C CA . ARG A 1 724 ? 5.444 -11.067 -3.485 1.00 91.44 724 ARG A CA 1
ATOM 5611 C C . ARG A 1 724 ? 5.233 -9.567 -3.756 1.00 91.44 724 ARG A C 1
ATOM 5613 O O . ARG A 1 724 ? 4.610 -8.896 -2.925 1.00 91.44 724 ARG A O 1
ATOM 5620 N N . PRO A 1 725 ? 5.708 -8.998 -4.880 1.00 90.00 725 PRO A N 1
ATOM 5621 C CA . PRO A 1 725 ? 5.432 -7.606 -5.267 1.00 90.00 725 PRO A CA 1
ATOM 5622 C C . PRO A 1 725 ? 3.940 -7.312 -5.436 1.00 90.00 725 PRO A C 1
ATOM 5624 O O . PRO A 1 725 ? 3.196 -8.218 -5.790 1.00 90.00 725 PRO A O 1
ATOM 5627 N N . ALA A 1 726 ? 3.518 -6.062 -5.197 1.00 85.81 726 ALA A N 1
ATOM 5628 C CA . ALA A 1 726 ? 2.116 -5.623 -5.224 1.00 85.81 726 ALA A CA 1
ATOM 5629 C C . ALA A 1 726 ? 1.390 -5.838 -6.555 1.00 85.81 726 ALA A C 1
ATOM 5631 O O . ALA A 1 726 ? 0.259 -6.322 -6.541 1.00 85.81 726 ALA A O 1
ATOM 5632 N N . SER A 1 727 ? 2.040 -5.497 -7.671 1.00 83.50 727 SER A N 1
ATOM 5633 C CA . SER A 1 727 ? 1.474 -5.605 -9.019 1.00 83.50 727 SER A CA 1
ATOM 5634 C C . SER A 1 727 ? 1.096 -7.047 -9.361 1.00 83.50 727 SER A C 1
ATOM 5636 O O . SER A 1 727 ? 1.786 -7.972 -8.958 1.00 83.50 727 SER A O 1
ATOM 5638 N N . GLN A 1 728 ? 0.019 -7.250 -10.124 1.00 82.00 728 GLN A N 1
ATOM 5639 C CA . GLN A 1 728 ? -0.341 -8.567 -10.678 1.00 82.00 728 GLN A CA 1
ATOM 5640 C C . GLN A 1 728 ? 0.579 -8.985 -11.827 1.00 82.00 728 GLN A C 1
ATOM 5642 O O . GLN A 1 728 ? 0.822 -10.169 -12.039 1.00 82.00 728 GLN A O 1
ATOM 5647 N N . ASN A 1 729 ? 1.120 -8.006 -12.550 1.00 82.31 729 ASN A N 1
ATOM 5648 C CA . ASN A 1 729 ? 1.928 -8.230 -13.743 1.00 82.31 729 ASN A CA 1
ATOM 5649 C C . ASN A 1 729 ? 3.423 -8.205 -13.437 1.00 82.31 729 ASN A C 1
ATOM 5651 O O . ASN A 1 729 ? 4.230 -8.030 -14.346 1.00 82.31 729 ASN A O 1
ATOM 5655 N N . TRP A 1 730 ? 3.795 -8.380 -12.167 1.00 87.50 730 TRP A N 1
ATOM 5656 C CA . TRP A 1 730 ? 5.195 -8.402 -11.790 1.00 87.50 730 TRP A CA 1
ATOM 5657 C C . TRP A 1 730 ? 5.936 -9.548 -12.478 1.00 87.50 730 TRP A C 1
ATOM 5659 O O . TRP A 1 730 ? 5.342 -10.593 -12.747 1.00 87.50 730 TRP A O 1
ATOM 5669 N N . ARG A 1 731 ? 7.212 -9.356 -12.799 1.00 89.12 731 ARG A N 1
ATOM 5670 C CA . ARG A 1 731 ? 8.065 -10.378 -13.422 1.00 89.12 731 ARG A CA 1
ATOM 5671 C C . ARG A 1 731 ? 9.450 -10.361 -12.799 1.00 89.12 731 ARG A C 1
ATOM 5673 O O . ARG A 1 731 ? 9.877 -9.331 -12.289 1.00 89.12 731 ARG A O 1
ATOM 5680 N N . ILE A 1 732 ? 10.141 -11.490 -12.851 1.00 88.88 732 ILE A N 1
ATOM 5681 C CA . ILE A 1 732 ? 11.570 -11.601 -12.567 1.00 88.88 732 ILE A CA 1
ATOM 5682 C C . ILE A 1 732 ? 12.250 -11.872 -13.900 1.00 88.88 732 ILE A C 1
ATOM 5684 O O . ILE A 1 732 ? 12.189 -12.993 -14.404 1.00 88.88 732 ILE A O 1
ATOM 5688 N N . MET A 1 733 ? 12.866 -10.846 -14.487 1.00 87.31 733 MET A N 1
ATOM 5689 C CA . MET A 1 733 ? 13.516 -10.981 -15.788 1.00 87.31 733 MET A CA 1
ATOM 5690 C C . MET A 1 733 ? 15.016 -11.242 -15.637 1.00 87.31 733 MET A C 1
ATOM 5692 O O . MET A 1 733 ? 15.758 -10.378 -15.173 1.00 87.31 733 MET A O 1
ATOM 5696 N N . PHE A 1 734 ? 15.477 -12.412 -16.081 1.00 85.44 734 PHE A N 1
ATOM 5697 C CA . PHE A 1 734 ? 16.901 -12.725 -16.195 1.00 85.44 734 PHE A CA 1
ATOM 5698 C C . PHE A 1 734 ? 17.430 -12.305 -17.562 1.00 85.44 734 PHE A C 1
ATOM 5700 O O . PHE A 1 734 ? 17.071 -12.873 -18.596 1.00 85.44 734 PHE A O 1
ATOM 5707 N N . HIS A 1 735 ? 18.323 -11.324 -17.571 1.00 82.12 735 HIS A N 1
ATOM 5708 C CA . HIS A 1 735 ? 19.003 -10.886 -18.781 1.00 82.12 735 HIS A CA 1
ATOM 5709 C C . HIS A 1 735 ? 20.346 -11.599 -18.923 1.00 82.12 735 HIS A C 1
ATOM 5711 O O . HIS A 1 735 ? 21.258 -11.417 -18.113 1.00 82.12 735 HIS A O 1
ATOM 5717 N N . VAL A 1 736 ? 20.478 -12.389 -19.985 1.00 82.06 736 VAL A N 1
ATOM 5718 C CA . VAL A 1 736 ? 21.711 -13.114 -20.303 1.00 82.06 736 VAL A CA 1
ATOM 5719 C C . VAL A 1 736 ? 22.364 -12.443 -21.505 1.00 82.06 736 VAL A C 1
ATOM 5721 O O . VAL A 1 736 ? 21.761 -12.364 -22.579 1.00 82.06 736 VAL A O 1
ATOM 5724 N N . ALA A 1 737 ? 23.583 -11.942 -21.315 1.00 80.94 737 ALA A N 1
ATOM 5725 C CA . ALA A 1 737 ? 24.360 -11.282 -22.356 1.00 80.94 737 ALA A CA 1
ATOM 5726 C C . ALA A 1 737 ? 25.766 -11.883 -22.435 1.00 80.94 737 ALA A C 1
ATOM 5728 O O . ALA A 1 737 ? 26.427 -12.066 -21.412 1.00 80.94 737 ALA A O 1
ATOM 5729 N N . SER A 1 738 ? 26.259 -12.139 -23.646 1.00 79.06 738 SER A N 1
ATOM 5730 C CA . SER A 1 738 ? 27.684 -12.385 -23.862 1.00 79.06 738 SER A CA 1
ATOM 5731 C C . SER A 1 738 ? 28.439 -11.062 -23.868 1.00 79.06 738 SER A C 1
ATOM 5733 O O . SER A 1 738 ? 28.122 -10.161 -24.647 1.00 79.06 738 SER A O 1
ATOM 5735 N N . THR A 1 739 ? 29.481 -10.959 -23.059 1.00 71.50 739 THR A N 1
ATOM 5736 C CA . THR A 1 739 ? 30.453 -9.873 -23.120 1.00 71.50 739 THR A CA 1
ATOM 5737 C C . THR A 1 739 ? 31.779 -10.425 -23.626 1.00 71.50 739 THR A C 1
ATOM 5739 O O . THR A 1 739 ? 32.395 -11.278 -22.987 1.00 71.50 739 THR A O 1
ATOM 5742 N N . THR A 1 740 ? 32.235 -9.943 -24.779 1.00 64.81 740 THR A N 1
ATOM 5743 C CA . THR A 1 740 ? 33.614 -10.146 -25.229 1.00 64.81 740 THR A CA 1
ATOM 5744 C C . THR A 1 740 ? 34.501 -9.150 -24.491 1.00 64.81 740 THR A C 1
ATOM 5746 O O . THR A 1 740 ? 34.611 -7.994 -24.903 1.00 64.81 740 THR A O 1
ATOM 5749 N N . GLU A 1 741 ? 35.109 -9.561 -23.377 1.00 60.34 741 GLU A N 1
ATOM 5750 C CA . GLU A 1 741 ? 36.165 -8.754 -22.763 1.00 60.34 741 GLU A CA 1
ATOM 5751 C C . GLU A 1 741 ? 37.418 -8.831 -23.644 1.00 60.34 741 GLU A C 1
ATOM 5753 O O . GLU A 1 741 ? 37.992 -9.894 -23.888 1.00 60.34 741 GLU A O 1
ATOM 5758 N N . SER A 1 742 ? 37.823 -7.677 -24.173 1.00 49.25 742 SER A N 1
ATOM 5759 C CA . SER A 1 742 ? 38.800 -7.543 -25.258 1.00 49.25 742 SER A CA 1
ATOM 5760 C C . SER A 1 742 ? 40.248 -7.881 -24.884 1.00 49.25 742 SER A C 1
ATOM 5762 O O . SER A 1 742 ? 41.133 -7.698 -25.714 1.00 49.25 742 SER A O 1
ATOM 5764 N N . SER A 1 743 ? 40.533 -8.330 -23.660 1.00 47.59 743 SER A N 1
ATOM 5765 C CA . SER A 1 743 ? 41.911 -8.517 -23.192 1.00 47.59 743 SER A CA 1
ATOM 5766 C C . SER A 1 743 ? 42.474 -9.923 -23.420 1.00 47.59 743 SER A C 1
ATOM 5768 O O . SER A 1 743 ? 43.679 -10.021 -23.608 1.00 47.59 743 SER A O 1
ATOM 5770 N N . ASN A 1 744 ? 41.656 -10.986 -23.481 1.00 52.12 744 ASN A N 1
ATOM 5771 C CA . ASN A 1 744 ? 42.157 -12.374 -23.583 1.00 52.12 744 ASN A CA 1
ATOM 5772 C C . ASN A 1 744 ? 41.372 -13.300 -24.539 1.00 52.12 744 ASN A C 1
ATOM 5774 O O . ASN A 1 744 ? 41.618 -14.503 -24.555 1.00 52.12 744 ASN A O 1
ATOM 5778 N N . GLY A 1 745 ? 40.406 -12.786 -25.310 1.00 48.94 745 GLY A N 1
ATOM 5779 C CA . GLY A 1 745 ? 39.577 -13.622 -26.195 1.00 48.94 745 GLY A CA 1
ATOM 5780 C C . GLY A 1 745 ? 38.647 -14.600 -25.457 1.00 48.94 745 GLY A C 1
ATOM 5781 O O . GLY A 1 745 ? 38.064 -15.479 -26.084 1.00 48.94 745 GLY A O 1
ATOM 5782 N N . VAL A 1 746 ? 38.495 -14.450 -24.136 1.00 43.44 746 VAL A N 1
ATOM 5783 C CA . VAL A 1 746 ? 37.541 -15.219 -23.329 1.00 43.44 746 VAL A CA 1
ATOM 5784 C C . VAL A 1 746 ? 36.189 -14.519 -23.392 1.00 43.44 746 VAL A C 1
ATOM 5786 O O . VAL A 1 746 ? 36.040 -13.376 -22.960 1.00 43.44 746 VAL A O 1
ATOM 5789 N N . GLN A 1 747 ? 35.197 -15.212 -23.938 1.00 43.78 747 GLN A N 1
ATOM 5790 C CA . GLN A 1 747 ? 33.810 -14.771 -23.912 1.00 43.78 747 GLN A CA 1
ATOM 5791 C C . GLN A 1 747 ? 33.245 -15.048 -22.516 1.00 43.78 747 GLN A C 1
ATOM 5793 O O . GLN A 1 747 ? 33.115 -16.200 -22.104 1.00 43.78 747 GLN A O 1
ATOM 5798 N N . LEU A 1 748 ? 32.947 -13.990 -21.766 1.00 50.16 748 LEU A N 1
ATOM 5799 C CA . LEU A 1 748 ? 32.281 -14.093 -20.472 1.00 50.16 748 LEU A CA 1
ATOM 5800 C C . LEU A 1 748 ? 30.782 -13.918 -20.692 1.00 50.16 748 LEU A C 1
ATOM 5802 O O . LEU A 1 748 ? 30.356 -12.953 -21.322 1.00 50.16 748 LEU A O 1
ATOM 5806 N N . ILE A 1 749 ? 29.970 -14.835 -20.171 1.00 49.47 749 ILE A N 1
ATOM 5807 C CA . ILE A 1 749 ? 28.519 -14.647 -20.131 1.00 49.47 749 ILE A CA 1
ATOM 5808 C C . ILE A 1 749 ? 28.193 -13.911 -18.836 1.00 49.47 749 ILE A C 1
ATOM 5810 O O . ILE A 1 749 ? 28.450 -14.411 -17.741 1.00 49.47 749 ILE A O 1
ATOM 5814 N N . LYS A 1 750 ? 27.636 -12.709 -18.963 1.00 53.84 750 LYS A N 1
ATOM 5815 C CA . LYS A 1 750 ? 27.247 -11.861 -17.842 1.00 53.84 750 LYS A CA 1
ATOM 5816 C C . LYS A 1 750 ? 25.730 -11.880 -17.688 1.00 53.84 750 LYS A C 1
ATOM 5818 O O . LYS A 1 750 ? 24.995 -11.422 -18.564 1.00 53.84 750 LYS A O 1
ATOM 5823 N N . LEU A 1 751 ? 25.265 -12.355 -16.536 1.00 48.91 751 LEU A N 1
ATOM 5824 C CA . LEU A 1 751 ? 23.902 -12.109 -16.068 1.00 48.91 751 LEU A CA 1
ATOM 5825 C C . LEU A 1 751 ? 23.825 -10.640 -15.655 1.00 48.91 751 LEU A C 1
ATOM 5827 O O . LEU A 1 751 ? 24.413 -10.231 -14.653 1.00 48.91 751 LEU A O 1
ATOM 5831 N N . THR A 1 752 ? 23.197 -9.820 -16.491 1.00 51.62 752 THR A N 1
ATOM 5832 C CA . THR A 1 752 ? 23.221 -8.367 -16.326 1.00 51.62 752 THR A CA 1
ATOM 5833 C C . THR A 1 752 ? 21.819 -7.880 -16.058 1.00 51.62 752 THR A C 1
ATOM 5835 O O . THR A 1 752 ? 21.086 -7.672 -17.010 1.00 51.62 752 THR A O 1
ATOM 5838 N N . TYR A 1 753 ? 21.517 -7.592 -14.791 1.00 52.34 753 TYR A N 1
ATOM 5839 C CA . TYR A 1 753 ? 20.292 -6.918 -14.355 1.00 52.34 753 TYR A CA 1
ATOM 5840 C C . TYR A 1 753 ? 19.085 -7.839 -14.159 1.00 52.34 753 TYR A C 1
ATOM 5842 O O . TYR A 1 753 ? 18.862 -8.785 -14.913 1.00 52.34 753 TYR A O 1
ATOM 5850 N N . LEU A 1 754 ? 18.328 -7.528 -13.109 1.00 51.25 754 LEU A N 1
ATOM 5851 C CA . LEU A 1 754 ? 17.069 -8.155 -12.765 1.00 51.25 754 LEU A CA 1
ATOM 5852 C C . LEU A 1 754 ? 16.032 -7.047 -12.671 1.00 51.25 754 LEU A C 1
ATOM 5854 O O . LEU A 1 754 ? 16.082 -6.220 -11.759 1.00 51.25 754 LEU A O 1
ATOM 5858 N N . ASP A 1 755 ? 15.144 -7.006 -13.654 1.00 52.75 755 ASP A N 1
ATOM 5859 C CA . ASP A 1 755 ? 14.057 -6.043 -13.678 1.00 52.75 755 ASP A CA 1
ATOM 5860 C C . ASP A 1 755 ? 12.789 -6.663 -13.116 1.00 52.75 755 ASP A C 1
ATOM 5862 O O . ASP A 1 755 ? 12.405 -7.778 -13.479 1.00 52.75 755 ASP A O 1
ATOM 5866 N N . ILE A 1 756 ? 12.119 -5.890 -12.266 1.00 48.66 756 ILE A N 1
ATOM 5867 C CA . ILE A 1 756 ? 10.754 -6.159 -11.833 1.00 48.66 756 ILE A CA 1
ATOM 5868 C C . ILE A 1 756 ? 9.909 -5.021 -12.375 1.00 48.66 756 ILE A C 1
ATOM 5870 O O . ILE A 1 756 ? 9.819 -3.951 -11.773 1.00 48.66 756 ILE A O 1
ATOM 5874 N N . TYR A 1 757 ? 9.320 -5.253 -13.542 1.00 49.44 757 TYR A N 1
ATOM 5875 C CA . TYR A 1 757 ? 8.264 -4.398 -14.072 1.00 49.44 757 TYR A CA 1
ATOM 5876 C C . TYR A 1 757 ? 6.985 -4.684 -13.298 1.00 49.44 757 TYR A C 1
ATOM 5878 O O . TYR A 1 757 ? 6.748 -5.835 -12.956 1.00 49.44 757 TYR A O 1
ATOM 5886 N N . GLY A 1 758 ? 6.189 -3.665 -12.989 1.00 37.50 758 GLY A N 1
ATOM 5887 C CA . GLY A 1 758 ? 4.942 -3.790 -12.240 1.00 37.50 758 GLY A CA 1
ATOM 5888 C C . GLY A 1 758 ? 3.924 -2.778 -12.711 1.00 37.50 758 GLY A C 1
ATOM 5889 O O . GLY A 1 758 ? 4.337 -1.629 -12.976 1.00 37.50 758 GLY A O 1
#

Radius of gyration: 34.44 Å; Cα contacts (8 Å, |Δi|>4): 1082; chains: 1; bounding box: 102×101×98 Å

Nearest PDB structures (foldseek):
  8r1g-assembly1_D  TM=5.544E-01  e=1.106E-05  Homo sapiens
  1zvd-assembly1_A  TM=5.088E-01  e=1.692E-04  Homo sapiens
  6k2c-assembly1_A  TM=4.895E-01  e=2.589E-03  Homo sapiens